Protein AF-0000000077863445 (afdb_homodimer)

Foldseek 3Di:
DDDPPPDDDPPPFQDDDQPAAAAELVPADADDQPDADQRHGLVCCVVVVPDDQVLLVVLLVLQCRRHDLVDPDRDSSSSSRSVVSQLVQFDPQAHDRHPVSSSPSNFKHYLLRGPLLDDDPRRANAISLRSDGDDLPDDADLPDDQDPNGDLLGRSSSNNSSPDHRPDGNPVPVPVCPPDPPDPPPPPVPPPPDPRPVNVVVVLVVVLQCQWCQQQAFALLAFDDPDAADADDDPDPLQVFWDKDFDDAPDFWAFWDADPVHRVAIAGDPPPGDIFGFPAFWAADDLLCQLLGQLLQVCLVSVQCGGCNQCVDPPSVVPDDPLQLLSSVSSQFRRNPDDNVRSVVQSQLSQVSLCVVFPQGDGSDLGQSVSSNCSHRWSGQLQKWKKWKFKAAFVVVVDDGGDTDIDMGRADEQDDPLVAPDAEAVLVSVQQVQPQKDFQADPPPRRGSRMIMGMEIAGDHQKYKYWFALSHFYWLPQAKHKHWHAYPVRDIDIWIWGWAWAWFDDPSHIKIWGFDDDPPDRRNQWIWIFGSPGPVRTTTTRHHAPDPSHRHDCNGPGSHITGITMIGTDGRRDPVSVVVSVVVVVVQVVCVVVVHDCCVPDDDDDDPPPNSNPPPVDQADDQPDPSSSSNSRNDDHSTDCPRHRIDIDSRDDDDPPPPDPPPPDDPPDPPVDDDDPPPPPPPPPPPPDDDDPDPDDDDDPVDDDDDDDDDDDDDDDDDDDDDDDDDDDD/DDDPPPDDDPPPFQDDDQPAAAAELVPADADDQPDADQRHGLVVCVVVVPADQVLLVVLLVLQCVRHDLVDPDRDSSSSSRSVVSQLVQFDPQAHDRHPVSSSPSNFKHYLLRGDLLDDDPRRANAISLRSDGDDLPDDADLPDDQDPNGDLLGRSSSNNSSPDHRPDGNPVPVPVCPPDPPDPPPPPVPPPPDPRPVNVVVVLVVVLQCQWCQQQAFALLAFDDPDAADADDDPDPLQVFWDKDFDDAPDFWAFWDADPVHRVAIAGDPPPGDIFGFPAFWAADDLLCQLLGQLLQVCLVSVQCGGCNQCVDPPSVVPDDPLQLLSSVSNQFRRNPDDNVRSVVQSQLSQVSLCVVQPQGDPSDLGQSVSSNCSHRWSGQLQKWKKWKFKAAFVVVVDDGGDTDIDMGRADEQDDPLPAPDAEAVLVSVQQRQPQWDFQADPPPRRGSRMIMGMEIAGDHQKYKYWFALSHFYWLPQAKHKHWHAYPVRDIDIWIWHWAWAWFDDPSHIKIWGFPDDPPDRRNQWIWIFGSPGPVRTTTTRHHAPDPSHRHDCNGPGSHITGITMIGIDGRRDPVSVVVSVVVVVVQVVCVVVVHDCCVPDDDDDDPPPNSNPPPVDQADPQPDPSSSSNSGNDDHSTDCPRHRIDIDSRDDDDPPPPDPPPPDDPPDPPVDDDDPPPPPPPDPPPDDDDDPDPDDDDPPDPPDDDDYDDDYDDDDDDDDDDDDPDPPD

Solvent-accessible surface area (backbone atoms only — not comparable to full-atom values): 83215 Å² total; per-residue (Å²): 134,82,79,76,75,77,72,84,77,82,76,80,43,77,73,65,80,77,89,61,79,59,44,47,51,87,76,48,75,77,62,60,88,79,47,65,56,91,85,32,30,43,74,40,43,61,73,65,61,80,60,51,59,68,55,38,52,51,41,46,61,55,55,32,39,56,40,38,73,83,66,94,72,83,41,54,52,59,32,33,41,51,49,48,30,52,50,64,46,26,25,76,87,55,43,61,84,40,74,67,48,58,69,39,62,73,40,56,30,24,52,17,43,37,25,56,57,60,82,56,96,75,70,52,40,20,23,48,63,37,66,57,58,63,57,60,81,42,79,55,63,91,83,65,72,82,59,89,66,40,38,79,76,55,38,59,24,36,51,48,59,32,64,50,66,38,60,89,48,56,67,70,53,79,57,82,66,64,77,64,86,60,90,80,68,74,74,70,69,76,63,72,80,74,75,53,68,63,58,48,32,46,42,42,49,53,47,52,52,58,62,28,59,59,46,71,36,72,29,87,82,36,68,70,87,78,57,80,79,24,69,37,64,25,41,46,73,74,44,52,22,21,8,30,39,30,45,37,50,25,49,34,26,33,21,30,33,68,34,90,89,42,73,89,39,57,38,66,25,69,84,80,30,47,80,29,45,52,70,50,38,36,43,39,55,56,59,54,32,33,42,66,36,44,51,39,43,51,34,39,78,62,36,52,71,29,16,32,47,36,51,62,50,84,62,42,76,74,72,52,50,75,44,28,53,36,45,44,53,58,38,60,39,35,42,42,29,39,47,70,67,56,29,40,41,54,50,47,52,47,42,47,49,41,27,74,76,32,92,77,35,47,80,65,40,70,39,58,56,63,61,56,50,46,63,46,44,61,82,32,45,42,33,30,28,31,34,38,35,32,45,36,53,32,76,88,67,73,54,85,39,80,58,72,43,80,47,76,44,44,61,44,72,61,83,64,55,84,83,44,80,62,67,37,50,40,45,58,56,52,31,61,72,43,32,41,65,49,68,37,60,27,85,84,81,61,41,73,61,34,24,39,36,37,39,31,34,64,37,77,37,52,26,46,34,37,32,42,76,27,68,41,35,58,39,51,70,48,37,71,34,64,36,50,33,25,32,73,87,68,44,84,42,76,49,39,29,35,50,44,33,34,40,30,44,52,90,89,38,40,36,34,41,31,57,68,50,54,94,48,30,41,68,78,63,35,24,28,39,35,32,28,83,30,63,71,6,33,24,38,28,74,37,74,44,66,34,86,41,40,36,63,56,55,88,39,41,62,74,34,38,28,65,38,36,37,26,36,56,61,62,60,46,53,69,66,58,40,50,45,40,26,47,44,36,44,50,50,42,54,40,46,76,71,71,45,56,56,68,78,68,47,79,56,36,78,72,78,69,78,64,63,57,62,74,66,80,69,62,35,93,78,49,89,39,76,63,48,24,63,60,49,39,84,54,77,70,80,65,78,68,53,39,48,43,68,41,83,37,69,47,38,75,65,63,86,82,44,71,71,76,67,72,80,70,82,80,64,73,81,68,84,70,76,83,71,73,80,71,68,78,71,75,70,81,73,72,79,78,74,80,66,77,77,69,76,84,84,73,81,62,83,72,78,84,82,79,86,78,80,86,82,83,84,79,89,78,83,92,68,102,92,77,98,81,86,92,72,87,136,134,83,77,77,76,76,72,82,77,78,75,80,41,77,74,65,78,76,88,62,76,60,44,48,51,85,76,47,74,76,61,62,87,80,47,67,57,92,86,32,29,41,73,40,43,61,72,65,61,80,59,51,60,67,54,37,51,50,41,48,62,54,57,33,39,56,41,38,73,84,67,93,72,85,41,54,54,58,33,34,41,52,49,49,31,53,51,63,46,26,26,76,87,55,43,62,83,40,75,66,48,58,70,39,62,73,39,56,30,24,51,18,42,38,25,54,56,61,83,54,96,74,69,50,42,21,22,47,63,36,65,57,58,62,57,62,80,42,80,56,61,91,86,66,71,81,60,87,66,39,38,78,76,56,40,59,22,36,50,50,58,33,64,50,65,39,60,89,49,56,66,68,54,79,57,83,66,64,78,65,85,58,89,78,68,74,73,69,70,75,64,71,81,74,75,52,69,62,59,48,30,47,42,43,50,52,47,54,51,58,62,27,60,58,46,71,36,74,29,86,80,38,68,71,85,77,55,82,79,24,69,38,65,25,40,46,72,75,43,52,21,20,7,29,39,32,46,37,50,26,51,34,26,32,21,31,33,67,33,89,92,42,74,89,38,57,38,66,25,70,84,80,30,48,80,28,44,52,70,49,38,36,42,39,55,56,57,54,33,33,43,65,35,44,50,40,44,50,34,39,77,60,36,52,69,29,15,32,46,35,52,61,50,85,63,41,74,74,73,52,50,72,43,28,52,37,44,43,52,59,36,61,39,36,40,42,28,38,47,72,67,55,29,39,40,55,51,48,53,48,41,48,50,42,26,73,77,33,93,76,36,47,81,65,42,71,41,58,56,63,60,55,49,45,62,46,45,59,82,31,46,42,32,31,28,32,34,39,35,32,44,35,55,33,77,85,66,72,52,86,44,80,56,74,42,79,45,75,44,42,60,44,73,59,82,63,56,85,82,44,80,62,67,37,50,39,44,58,54,50,31,60,72,43,33,40,64,48,68,38,59,29,86,85,81,61,42,73,59,35,24,38,35,37,38,30,34,63,37,75,38,51,27,46,35,37,32,41,76,26,67,43,36,58,40,50,71,48,37,73,34,64,37,50,33,24,33,73,87,66,44,83,41,76,50,40,30,35,50,44,34,33,40,30,44,51,92,90,36,40,37,32,41,32,57,69,50,52,93,47,29,41,65,79,63,35,23,27,38,36,33,29,84,30,64,73,6,32,24,39,27,73,36,74,44,66,34,87,41,40,36,63,56,55,88,39,41,63,74,34,37,28,64,37,35,37,25,35,56,62,61,62,47,53,68,67,58,40,51,42,39,28,47,43,36,45,51,51,43,53,39,46,75,70,72,44,56,55,68,78,69,47,80,57,36,77,72,76,70,80,63,65,58,63,74,66,81,69,61,37,91,77,50,89,39,76,63,50,24,62,60,49,41,83,54,78,72,80,66,80,66,56,38,48,42,67,41,83,37,69,46,39,74,63,64,85,84,39,72,69,77,67,73,79,70,82,80,64,74,81,67,83,71,77,81,71,73,81,70,67,77,73,76,71,82,77,75,81,83,73,85,73,76,75,76,64,90,75,75,62,82,74,71,76,79,82,82,82,78,81,94,85,85,89,79,83,62,89,85,73,96,75,81,84,70,81,75,71,82,130

Structure (mmCIF, N/CA/C/O backbone):
data_AF-0000000077863445-model_v1
#
loop_
_entity.id
_entity.type
_entity.pdbx_description
1 polymer 'Uncharacterized protein'
#
loop_
_atom_site.group_PDB
_atom_site.id
_atom_site.type_symbol
_atom_site.label_atom_id
_atom_site.label_alt_id
_atom_site.label_comp_id
_atom_site.label_asym_id
_atom_site.label_entity_id
_atom_site.label_seq_id
_atom_site.pdbx_PDB_ins_code
_atom_site.Cartn_x
_atom_site.Cartn_y
_atom_site.Cartn_z
_atom_site.occupancy
_atom_site.B_iso_or_equiv
_atom_site.auth_seq_id
_atom_site.auth_comp_id
_atom_site.auth_asym_id
_atom_site.auth_atom_id
_atom_site.pdbx_PDB_model_num
ATOM 1 N N . MET A 1 1 ? 41.344 15.172 -13.945 1 20.67 1 MET A N 1
ATOM 2 C CA . MET A 1 1 ? 42.625 15.375 -13.328 1 20.67 1 MET A CA 1
ATOM 3 C C . MET A 1 1 ? 42.562 16.453 -12.25 1 20.67 1 MET A C 1
ATOM 5 O O . MET A 1 1 ? 42.688 17.641 -12.555 1 20.67 1 MET A O 1
ATOM 9 N N . THR A 1 2 ? 41.625 16.375 -11.328 1 21.44 2 THR A N 1
ATOM 10 C CA . THR A 1 2 ? 41.094 17.359 -10.414 1 21.44 2 THR A CA 1
ATOM 11 C C . THR A 1 2 ? 42.156 17.828 -9.422 1 21.44 2 THR A C 1
ATOM 13 O O . THR A 1 2 ? 42.875 17.016 -8.844 1 21.44 2 THR A O 1
ATOM 16 N N . ILE A 1 3 ? 42.531 19.125 -9.539 1 24.44 3 ILE A N 1
ATOM 17 C CA . ILE A 1 3 ? 43.594 19.984 -9.039 1 24.44 3 ILE A CA 1
ATOM 18 C C . ILE A 1 3 ? 43.594 19.969 -7.512 1 24.44 3 ILE A C 1
ATOM 20 O O . ILE A 1 3 ? 42.625 20.328 -6.875 1 24.44 3 ILE A O 1
ATOM 24 N N . ASN A 1 4 ? 44.312 19 -6.91 1 25.52 4 ASN A N 1
ATOM 25 C CA . ASN A 1 4 ? 44.75 19 -5.512 1 25.52 4 ASN A CA 1
ATOM 26 C C . ASN A 1 4 ? 45.344 20.344 -5.121 1 25.52 4 ASN A C 1
ATOM 28 O O . ASN A 1 4 ? 46.469 20.672 -5.543 1 25.52 4 ASN A O 1
ATOM 32 N N . THR A 1 5 ? 44.625 21.406 -5.258 1 25.67 5 THR A N 1
ATOM 33 C CA . THR A 1 5 ? 45.219 22.688 -4.898 1 25.67 5 THR A CA 1
ATOM 34 C C . THR A 1 5 ? 45.844 22.625 -3.504 1 25.67 5 THR A C 1
ATOM 36 O O . THR A 1 5 ? 45.156 22.312 -2.529 1 25.67 5 THR A O 1
ATOM 39 N N . ILE A 1 6 ? 47.156 22.266 -3.441 1 27.72 6 ILE A N 1
ATOM 40 C CA . ILE A 1 6 ? 48.031 22.266 -2.291 1 27.72 6 ILE A CA 1
ATOM 41 C C . ILE A 1 6 ? 48.094 23.672 -1.688 1 27.72 6 ILE A C 1
ATOM 43 O O . ILE A 1 6 ? 48.531 24.625 -2.336 1 27.72 6 ILE A O 1
ATOM 47 N N . SER A 1 7 ? 47.219 24.172 -0.978 1 27.5 7 SER A N 1
ATOM 48 C CA . SER A 1 7 ? 47.344 25.484 -0.353 1 27.5 7 SER A CA 1
ATOM 49 C C . SER A 1 7 ? 48.688 25.625 0.346 1 27.5 7 SER A C 1
ATOM 51 O O . SER A 1 7 ? 49.344 24.625 0.665 1 27.5 7 SER A O 1
ATOM 53 N N . PHE A 1 8 ? 49.344 26.828 0.619 1 28.84 8 PHE A N 1
ATOM 54 C CA . PHE A 1 8 ? 50.625 27.312 1.103 1 28.84 8 PHE A CA 1
ATOM 55 C C . PHE A 1 8 ? 51.062 26.578 2.361 1 28.84 8 PHE A C 1
ATOM 57 O O . PHE A 1 8 ? 52.188 26.109 2.461 1 28.84 8 PHE A O 1
ATOM 64 N N . ASN A 1 9 ? 50.812 27.094 3.676 1 33.72 9 ASN A N 1
ATOM 65 C CA . ASN A 1 9 ? 51.5 26.75 4.91 1 33.72 9 ASN A CA 1
ATOM 66 C C . ASN A 1 9 ? 51.438 25.25 5.184 1 33.72 9 ASN A C 1
ATOM 68 O O . ASN A 1 9 ? 50.531 24.562 4.676 1 33.72 9 ASN A O 1
ATOM 72 N N . THR A 1 10 ? 52.719 24.547 5.988 1 37.38 10 THR A N 1
ATOM 73 C CA . THR A 1 10 ? 53.219 23.203 6.191 1 37.38 10 THR A CA 1
ATOM 74 C C . THR A 1 10 ? 52.094 22.266 6.652 1 37.38 10 THR A C 1
ATOM 76 O O . THR A 1 10 ? 52.312 21.078 6.863 1 37.38 10 THR A O 1
ATOM 79 N N . ILE A 1 11 ? 51.344 22.734 7.586 1 43.72 11 ILE A N 1
ATOM 80 C CA . ILE A 1 11 ? 50.562 21.672 8.219 1 43.72 11 ILE A CA 1
ATOM 81 C C . ILE A 1 11 ? 49.625 21.031 7.203 1 43.72 11 ILE A C 1
ATOM 83 O O . ILE A 1 11 ? 48.812 21.734 6.586 1 43.72 11 ILE A O 1
ATOM 87 N N . SER A 1 12 ? 50.281 20.031 6.602 1 55.75 12 SER A N 1
ATOM 88 C CA . SER A 1 12 ? 49.531 19.297 5.582 1 55.75 12 SER A CA 1
ATOM 89 C C . SER A 1 12 ? 48.281 18.641 6.176 1 55.75 12 SER A C 1
ATOM 91 O O . SER A 1 12 ? 48.406 17.844 7.102 1 55.75 12 SER A O 1
ATOM 93 N N . TYR A 1 13 ? 47.344 19.453 6.41 1 62.97 13 TYR A N 1
ATOM 94 C CA . TYR A 1 13 ? 46.125 18.766 6.766 1 62.97 13 TYR A CA 1
ATOM 95 C C . TYR A 1 13 ? 45.188 18.672 5.57 1 62.97 13 TYR A C 1
ATOM 97 O O . TYR A 1 13 ? 45.375 19.375 4.57 1 62.97 13 TYR A O 1
ATOM 105 N N . LEU A 1 14 ? 44.375 17.641 5.547 1 70.81 14 LEU A N 1
ATOM 106 C CA . LEU A 1 14 ? 43.344 17.484 4.527 1 70.81 14 LEU A CA 1
ATOM 107 C C . LEU A 1 14 ? 42.469 18.75 4.422 1 70.81 14 LEU A C 1
ATOM 109 O O . LEU A 1 14 ? 42.031 19.281 5.438 1 70.81 14 LEU A O 1
ATOM 113 N N . ASP A 1 15 ? 42.5 19.453 3.248 1 75.38 15 ASP A N 1
ATOM 114 C CA . ASP A 1 15 ? 41.688 20.656 3.072 1 75.38 15 ASP A CA 1
ATOM 115 C C . ASP A 1 15 ? 40.75 20.516 1.868 1 75.38 15 ASP A C 1
ATOM 117 O O . ASP A 1 15 ? 40.969 21.172 0.845 1 75.38 15 ASP A O 1
ATOM 121 N N . PRO A 1 16 ? 39.812 19.641 1.993 1 77.75 16 PRO A N 1
ATOM 122 C CA . PRO A 1 16 ? 38.844 19.531 0.905 1 77.75 16 PRO A CA 1
ATOM 123 C C . PRO A 1 16 ? 38 20.781 0.74 1 77.75 16 PRO A C 1
ATOM 125 O O . PRO A 1 16 ? 37.812 21.547 1.692 1 77.75 16 PRO A O 1
ATOM 128 N N . PRO A 1 17 ? 37.594 21.094 -0.538 1 75.38 17 PRO A N 1
ATOM 129 C CA . PRO A 1 17 ? 36.688 22.25 -0.704 1 75.38 17 PRO A CA 1
ATOM 130 C C . PRO A 1 17 ? 35.344 22.062 0.001 1 75.38 17 PRO A C 1
ATOM 132 O O . PRO A 1 17 ? 34.844 20.938 0.072 1 75.38 17 PRO A O 1
ATOM 135 N N . VAL A 1 18 ? 34.906 23.125 0.633 1 78.69 18 VAL A N 1
ATOM 136 C CA . VAL A 1 18 ? 33.594 23.109 1.278 1 78.69 18 VAL A CA 1
ATOM 137 C C . VAL A 1 18 ? 32.5 23.422 0.253 1 78.69 18 VAL A C 1
ATOM 139 O O . VAL A 1 18 ? 32.469 24.531 -0.289 1 78.69 18 VAL A O 1
ATOM 142 N N . ASN A 1 19 ? 31.719 22.531 -0.099 1 71.31 19 ASN A N 1
ATOM 143 C CA . ASN A 1 19 ? 30.688 22.688 -1.111 1 71.31 19 ASN A CA 1
ATOM 144 C C . ASN A 1 19 ? 29.328 22.969 -0.479 1 71.31 19 ASN A C 1
ATOM 146 O O . ASN A 1 19 ? 28.297 22.844 -1.14 1 71.31 19 ASN A O 1
ATOM 150 N N . TYR A 1 20 ? 29.297 23.312 0.769 1 80.38 20 TYR A N 1
ATOM 151 C CA . TYR A 1 20 ? 28.062 23.516 1.519 1 80.38 20 TYR A CA 1
ATOM 152 C C . TYR A 1 20 ? 28.078 24.844 2.25 1 80.38 20 TYR A C 1
ATOM 154 O O . TYR A 1 20 ? 29.141 25.438 2.445 1 80.38 20 TYR A O 1
ATOM 162 N N . PRO A 1 21 ? 26.922 25.328 2.586 1 78.12 21 PRO A N 1
ATOM 163 C CA . PRO A 1 21 ? 26.891 26.594 3.318 1 78.12 21 PRO A CA 1
ATOM 164 C C . PRO A 1 21 ? 27.656 26.531 4.641 1 78.12 21 PRO A C 1
ATOM 166 O O . PRO A 1 21 ? 27.562 25.531 5.363 1 78.12 21 PRO A O 1
ATOM 169 N N . LEU A 1 22 ? 28.297 27.641 4.906 1 85.88 22 LEU A N 1
ATOM 170 C CA . LEU A 1 22 ? 29.078 27.719 6.133 1 85.88 22 LEU A CA 1
ATOM 171 C C . LEU A 1 22 ? 28.188 28.062 7.324 1 85.88 22 LEU A C 1
ATOM 173 O O . LEU A 1 22 ? 27.203 28.797 7.188 1 85.88 22 LEU A O 1
ATOM 177 N N . ILE A 1 23 ? 28.484 27.5 8.477 1 88.44 23 ILE A N 1
ATOM 178 C CA . ILE A 1 23 ? 27.812 27.844 9.727 1 88.44 23 ILE A CA 1
ATOM 179 C C . ILE A 1 23 ? 28.5 29.062 10.352 1 88.44 23 ILE A C 1
ATOM 181 O O . ILE A 1 23 ? 29.719 29.062 10.555 1 88.44 23 ILE A O 1
ATOM 185 N N . ARG A 1 24 ? 27.812 30.125 10.609 1 87.31 24 ARG A N 1
ATOM 186 C CA . ARG A 1 24 ? 28.375 31.297 11.273 1 87.31 24 ARG A CA 1
ATOM 187 C C . ARG A 1 24 ? 28.578 31.047 12.758 1 87.31 24 ARG A C 1
ATOM 189 O O . ARG A 1 24 ? 27.688 30.547 13.445 1 87.31 24 ARG A O 1
ATOM 196 N N . LEU A 1 25 ? 29.641 31.359 13.227 1 90.94 25 LEU A N 1
ATOM 197 C CA . LEU A 1 25 ? 29.969 31.125 14.633 1 90.94 25 LEU A CA 1
ATOM 198 C C . LEU A 1 25 ? 29.047 31.922 15.547 1 90.94 25 LEU A C 1
ATOM 200 O O . LEU A 1 25 ? 28.719 31.484 16.656 1 90.94 25 LEU A O 1
ATOM 204 N N . SER A 1 26 ? 28.594 33.062 15.062 1 85.69 26 SER A N 1
ATOM 205 C CA . SER A 1 26 ? 27.703 33.938 15.844 1 85.69 26 SER A CA 1
ATOM 206 C C . SER A 1 26 ? 26.344 33.281 16.078 1 85.69 26 SER A C 1
ATOM 208 O O . SER A 1 26 ? 25.641 33.625 17.016 1 85.69 26 SER A O 1
ATOM 210 N N . GLU A 1 27 ? 26.141 32.219 15.273 1 83.38 27 GLU A N 1
ATOM 211 C CA . GLU A 1 27 ? 24.859 31.547 15.359 1 83.38 27 GLU A CA 1
ATOM 212 C C . GLU A 1 27 ? 24.875 30.469 16.438 1 83.38 27 GLU A C 1
ATOM 214 O O . GLU A 1 27 ? 23.828 29.938 16.812 1 83.38 27 GLU A O 1
ATOM 219 N N . LEU A 1 28 ? 25.969 30.203 16.922 1 88.69 28 LEU A N 1
ATOM 220 C CA . LEU A 1 28 ? 26.109 29.188 17.953 1 88.69 28 LEU A CA 1
ATOM 221 C C . LEU A 1 28 ? 26.062 29.812 19.344 1 88.69 28 LEU A C 1
ATOM 223 O O . LEU A 1 28 ? 26.422 30.969 19.516 1 88.69 28 LEU A O 1
ATOM 227 N N . PRO A 1 29 ? 25.609 29.078 20.328 1 85.75 29 PRO A N 1
ATOM 228 C CA . PRO A 1 29 ? 25.562 29.594 21.703 1 85.75 29 PRO A CA 1
ATOM 229 C C . PRO A 1 29 ? 26.938 30.031 22.219 1 85.75 29 PRO A C 1
ATOM 231 O O . PRO A 1 29 ? 27.953 29.391 21.906 1 85.75 29 PRO A O 1
ATOM 234 N N . ASP A 1 30 ? 26.859 31.109 23.016 1 86.94 30 ASP A N 1
ATOM 235 C CA . ASP A 1 30 ? 28.094 31.609 23.625 1 86.94 30 ASP A CA 1
ATOM 236 C C . ASP A 1 30 ? 28.422 30.844 24.906 1 86.94 30 ASP A C 1
ATOM 238 O O . ASP A 1 30 ? 27.516 30.5 25.688 1 86.94 30 ASP A O 1
ATOM 242 N N . PRO A 1 31 ? 29.609 30.625 25.047 1 87.12 31 PRO A N 1
ATOM 243 C CA . PRO A 1 31 ? 30 30.047 26.328 1 87.12 31 PRO A CA 1
ATOM 244 C C . PRO A 1 31 ? 29.844 31.016 27.484 1 87.12 31 PRO A C 1
ATOM 246 O O . PRO A 1 31 ? 29.953 32.25 27.297 1 87.12 31 PRO A O 1
ATOM 249 N N . PRO A 1 32 ? 29.5 30.531 28.672 1 82.75 32 PRO A N 1
ATOM 250 C CA . PRO A 1 32 ? 29.516 31.406 29.859 1 82.75 32 PRO A CA 1
ATOM 251 C C . PRO A 1 32 ? 30.875 32.062 30.094 1 82.75 32 PRO A C 1
ATOM 253 O O . PRO A 1 32 ? 31.906 31.5 29.719 1 82.75 32 PRO A O 1
ATOM 256 N N . ASP A 1 33 ? 30.891 33.219 30.625 1 78.94 33 ASP A N 1
ATOM 257 C CA . ASP A 1 33 ? 32.094 34 30.797 1 78.94 33 ASP A CA 1
ATOM 258 C C . ASP A 1 33 ? 33.125 33.281 31.641 1 78.94 33 ASP A C 1
ATOM 260 O O . ASP A 1 33 ? 34.344 33.438 31.453 1 78.94 33 ASP A O 1
ATOM 264 N N . ASP A 1 34 ? 32.625 32.375 32.469 1 81.06 34 ASP A N 1
ATOM 265 C CA . ASP A 1 34 ? 33.531 31.703 33.375 1 81.06 34 ASP A CA 1
ATOM 266 C C . ASP A 1 34 ? 33.844 30.297 32.875 1 81.06 34 ASP A C 1
ATOM 268 O O . ASP A 1 34 ? 34.438 29.484 33.625 1 81.06 34 ASP A O 1
ATOM 272 N N . TRP A 1 35 ? 33.562 30.094 31.641 1 87.88 35 TRP A N 1
ATOM 273 C CA . TRP A 1 35 ? 33.844 28.766 31.125 1 87.88 35 TRP A CA 1
ATOM 274 C C . TRP A 1 35 ? 35.344 28.531 30.938 1 87.88 35 TRP A C 1
ATOM 276 O O . TRP A 1 35 ? 36 29.312 30.25 1 87.88 35 TRP A O 1
ATOM 286 N N . VAL A 1 36 ? 35.844 27.469 31.672 1 85.19 36 VAL A N 1
ATOM 287 C CA . VAL A 1 36 ? 37.281 27.156 31.656 1 85.19 36 VAL A CA 1
ATOM 288 C C . VAL A 1 36 ? 37.531 25.984 30.719 1 85.19 36 VAL A C 1
ATOM 290 O O . VAL A 1 36 ? 36.875 24.938 30.844 1 85.19 36 VAL A O 1
ATOM 293 N N . PHE A 1 37 ? 38.25 26.203 29.688 1 88.19 37 PHE A N 1
ATOM 294 C CA . PHE A 1 37 ? 38.688 25.188 28.734 1 88.19 37 PHE A CA 1
ATOM 295 C C . PHE A 1 37 ? 40.219 25.125 28.688 1 88.19 37 PHE A C 1
ATOM 297 O O . PHE A 1 37 ? 40.875 26.156 28.609 1 88.19 37 PHE A O 1
ATOM 304 N N . LEU A 1 38 ? 40.719 23.922 28.859 1 87.88 38 LEU A N 1
ATOM 305 C CA . LEU A 1 38 ? 42.156 23.672 28.938 1 87.88 38 LEU A CA 1
ATOM 306 C C . LEU A 1 38 ? 42.812 24.531 30 1 87.88 38 LEU A C 1
ATOM 308 O O . LEU A 1 38 ? 43.906 25.047 29.812 1 87.88 38 LEU A O 1
ATOM 312 N N . GLY A 1 39 ? 41.938 24.828 31.125 1 83.56 39 GLY A N 1
ATOM 313 C CA . GLY A 1 39 ? 42.469 25.453 32.312 1 83.56 39 GLY A CA 1
ATOM 314 C C . GLY A 1 39 ? 42.344 26.953 32.312 1 83.56 39 GLY A C 1
ATOM 315 O O . GLY A 1 39 ? 42.719 27.625 33.281 1 83.56 39 GLY A O 1
ATOM 316 N N . VAL A 1 40 ? 41.938 27.547 31.219 1 87.69 40 VAL A N 1
ATOM 317 C CA . VAL A 1 40 ? 41.875 29 31.188 1 87.69 40 VAL A CA 1
ATOM 318 C C . VAL A 1 40 ? 40.594 29.453 30.5 1 87.69 40 VAL A C 1
ATOM 320 O O . VAL A 1 40 ? 40 28.703 29.734 1 87.69 40 VAL A O 1
ATOM 323 N N . THR A 1 41 ? 40.188 30.594 30.797 1 85.88 41 THR A N 1
ATOM 324 C CA . THR A 1 41 ? 39.125 31.234 30.047 1 85.88 41 THR A CA 1
ATOM 325 C C . THR A 1 41 ? 39.656 31.844 28.75 1 85.88 41 THR A C 1
ATOM 327 O O . THR A 1 41 ? 40.875 31.938 28.562 1 85.88 41 THR A O 1
ATOM 330 N N . TYR A 1 42 ? 38.75 32.25 27.844 1 85.62 42 TYR A N 1
ATOM 331 C CA . TYR A 1 42 ? 39.25 32.781 26.578 1 85.62 42 TYR A CA 1
ATOM 332 C C . TYR A 1 42 ? 40.062 34.031 26.797 1 85.62 42 TYR A C 1
ATOM 334 O O . TYR A 1 42 ? 41.031 34.281 26.078 1 85.62 42 TYR A O 1
ATOM 342 N N . TYR A 1 43 ? 39.688 34.812 27.828 1 81.12 43 TYR A N 1
ATOM 343 C CA . TYR A 1 43 ? 40.438 36.031 28.156 1 81.12 43 TYR A CA 1
ATOM 344 C C . TYR A 1 43 ? 41.781 35.656 28.781 1 81.12 43 TYR A C 1
ATOM 346 O O . TYR A 1 43 ? 42.781 36.344 28.578 1 81.12 43 TYR A O 1
ATOM 354 N N . GLY A 1 44 ? 41.719 34.562 29.438 1 79.56 44 GLY A N 1
ATOM 355 C CA . GLY A 1 44 ? 42.938 34.094 30.109 1 79.56 44 GLY A CA 1
ATOM 356 C C . GLY A 1 44 ? 43.969 33.594 29.141 1 79.56 44 GLY A C 1
ATOM 357 O O . GLY A 1 44 ? 45.156 33.562 29.469 1 79.56 44 GLY A O 1
ATOM 358 N N . VAL A 1 45 ? 43.531 33.281 27.891 1 80.31 45 VAL A N 1
ATOM 359 C CA . VAL A 1 45 ? 44.469 32.781 26.891 1 80.31 45 VAL A CA 1
ATOM 360 C C . VAL A 1 45 ? 45.469 33.844 26.531 1 80.31 45 VAL A C 1
ATOM 362 O O . VAL A 1 45 ? 46.656 33.594 26.391 1 80.31 45 VAL A O 1
ATOM 365 N N . TYR A 1 46 ? 45 35.125 26.453 1 75.5 46 TYR A N 1
ATOM 366 C CA . TYR A 1 46 ? 45.875 36.25 26.141 1 75.5 46 TYR A CA 1
ATOM 367 C C . TYR A 1 46 ? 46.875 36.469 27.266 1 75.5 46 TYR A C 1
ATOM 369 O O . TYR A 1 46 ? 48.062 36.719 27 1 75.5 46 TYR A O 1
ATOM 377 N N . LYS A 1 47 ? 46.406 36.188 28.5 1 74.81 47 LYS A N 1
ATOM 378 C CA . LYS A 1 47 ? 47.25 36.5 29.656 1 74.81 47 LYS A CA 1
ATOM 379 C C . LYS A 1 47 ? 48.219 35.375 29.922 1 74.81 47 LYS A C 1
ATOM 381 O O . LYS A 1 47 ? 49.375 35.594 30.312 1 74.81 47 LYS A O 1
ATOM 386 N N . SER A 1 48 ? 47.875 34.125 29.672 1 75.31 48 SER A N 1
ATOM 387 C CA . SER A 1 48 ? 48.688 32.969 30.016 1 75.31 48 SER A CA 1
ATOM 388 C C . SER A 1 48 ? 49.781 32.719 28.984 1 75.31 48 SER A C 1
ATOM 390 O O . SER A 1 48 ? 50.75 32 29.25 1 75.31 48 SER A O 1
ATOM 392 N N . ARG A 1 49 ? 49.844 33.406 27.875 1 71.19 49 ARG A N 1
ATOM 393 C CA . ARG A 1 49 ? 50.812 33.281 26.797 1 71.19 49 ARG A CA 1
ATOM 394 C C . ARG A 1 49 ? 51.031 31.828 26.406 1 71.19 49 ARG A C 1
ATOM 396 O O . ARG A 1 49 ? 52.125 31.453 25.969 1 71.19 49 ARG A O 1
ATOM 403 N N . LYS A 1 50 ? 50.062 30.938 26.641 1 76.62 50 LYS A N 1
ATOM 404 C CA . LYS A 1 50 ? 50.188 29.516 26.297 1 76.62 50 LYS A CA 1
ATOM 405 C C . LYS A 1 50 ? 50.094 29.297 24.797 1 76.62 50 LYS A C 1
ATOM 407 O O . LYS A 1 50 ? 50.656 28.328 24.266 1 76.62 50 LYS A O 1
ATOM 412 N N . LEU A 1 51 ? 49.438 30.203 24.094 1 82.75 51 LEU A N 1
ATOM 413 C CA . LEU A 1 51 ? 49.344 30.125 22.641 1 82.75 51 LEU A CA 1
ATOM 414 C C . LEU A 1 51 ? 49.906 31.375 21.984 1 82.75 51 LEU A C 1
ATOM 416 O O . LEU A 1 51 ? 49.625 32.5 22.422 1 82.75 51 LEU A O 1
ATOM 420 N N . ARG A 1 52 ? 50.875 31.125 21.094 1 81.38 52 ARG A N 1
ATOM 421 C CA . ARG A 1 52 ? 51.406 32.219 20.312 1 81.38 52 ARG A CA 1
ATOM 422 C C . ARG A 1 52 ? 50.438 32.656 19.219 1 81.38 52 ARG A C 1
ATOM 424 O O . ARG A 1 52 ? 49.562 31.922 18.844 1 81.38 52 ARG A O 1
ATOM 431 N N . ARG A 1 53 ? 50.625 33.906 18.828 1 82 53 ARG A N 1
ATOM 432 C CA . ARG A 1 53 ? 49.75 34.5 17.797 1 82 53 ARG A CA 1
ATOM 433 C C . ARG A 1 53 ? 49.688 33.594 16.578 1 82 53 ARG A C 1
ATOM 435 O O . ARG A 1 53 ? 48.594 33.312 16.047 1 82 53 ARG A O 1
ATOM 442 N N . ARG A 1 54 ? 50.844 33.094 16.125 1 82.69 54 ARG A N 1
ATOM 443 C CA . ARG A 1 54 ? 50.875 32.219 14.953 1 82.69 54 ARG A CA 1
ATOM 444 C C . ARG A 1 54 ? 50.094 30.953 15.18 1 82.69 54 ARG A C 1
ATOM 446 O O . ARG A 1 54 ? 49.375 30.469 14.289 1 82.69 54 ARG A O 1
ATOM 453 N N . GLN A 1 55 ? 50.188 30.406 16.359 1 83.31 55 GLN A N 1
ATOM 454 C CA . GLN A 1 55 ? 49.469 29.172 16.703 1 83.31 55 GLN A CA 1
ATOM 455 C C . GLN A 1 55 ? 47.969 29.406 16.719 1 83.31 55 GLN A C 1
ATOM 457 O O . GLN A 1 55 ? 47.219 28.547 16.281 1 83.31 55 GLN A O 1
ATOM 462 N N . VAL A 1 56 ? 47.594 30.594 17.219 1 87.56 56 VAL A N 1
ATOM 463 C CA . VAL A 1 56 ? 46.188 30.922 17.234 1 87.56 56 VAL A CA 1
ATOM 464 C C . VAL A 1 56 ? 45.656 31.078 15.812 1 87.56 56 VAL A C 1
ATOM 466 O O . VAL A 1 56 ? 44.594 30.578 15.469 1 87.56 56 VAL A O 1
ATOM 469 N N . GLU A 1 57 ? 46.438 31.797 15.031 1 85.06 57 GLU A N 1
ATOM 470 C CA . GLU A 1 57 ? 46.062 31.984 13.633 1 85.06 57 GLU A CA 1
ATOM 471 C C . GLU A 1 57 ? 45.906 30.656 12.906 1 85.06 57 GLU A C 1
ATOM 473 O O . GLU A 1 57 ? 44.938 30.422 12.195 1 85.06 57 GLU A O 1
ATOM 478 N N . GLU A 1 58 ? 46.875 29.781 13.086 1 85.38 58 GLU A N 1
ATOM 479 C CA . GLU A 1 58 ? 46.844 28.469 12.461 1 85.38 58 GLU A CA 1
ATOM 480 C C . GLU A 1 58 ? 45.656 27.641 12.969 1 85.38 58 GLU A C 1
ATOM 482 O O . GLU A 1 58 ? 45.031 26.938 12.188 1 85.38 58 GLU A O 1
ATOM 487 N N . SER A 1 59 ? 45.438 27.672 14.234 1 89.06 59 SER A N 1
ATOM 488 C CA . SER A 1 59 ? 44.344 26.906 14.82 1 89.06 59 SER A CA 1
ATOM 489 C C . SER A 1 59 ? 42.969 27.406 14.312 1 89.06 59 SER A C 1
ATOM 491 O O . SER A 1 59 ? 42.094 26.625 14.023 1 89.06 59 SER A O 1
ATOM 493 N N . VAL A 1 60 ? 42.844 28.719 14.227 1 90.31 60 VAL A N 1
ATOM 494 C CA . VAL A 1 60 ? 41.594 29.281 13.727 1 90.31 60 VAL A CA 1
ATOM 495 C C . VAL A 1 60 ? 41.406 28.859 12.273 1 90.31 60 VAL A C 1
ATOM 497 O O . VAL A 1 60 ? 40.312 28.453 11.883 1 90.31 60 VAL A O 1
ATOM 500 N N . GLU A 1 61 ? 42.438 28.938 11.477 1 86.44 61 GLU A N 1
ATOM 501 C CA . GLU A 1 61 ? 42.344 28.531 10.078 1 86.44 61 GLU A CA 1
ATOM 502 C C . GLU A 1 61 ? 41.969 27.062 9.961 1 86.44 61 GLU A C 1
ATOM 504 O O . GLU A 1 61 ? 41.125 26.688 9.141 1 86.44 61 GLU A O 1
ATOM 509 N N . PHE A 1 62 ? 42.562 26.219 10.734 1 90.38 62 PHE A N 1
ATOM 510 C CA . PHE A 1 62 ? 42.312 24.781 10.703 1 90.38 62 PHE A CA 1
ATOM 511 C C . PHE A 1 62 ? 40.906 24.469 11.156 1 90.38 62 PHE A C 1
ATOM 513 O O . PHE A 1 62 ? 40.188 23.734 10.477 1 90.38 62 PHE A O 1
ATOM 520 N N . HIS A 1 63 ? 40.531 25 12.258 1 91.5 63 HIS A N 1
ATOM 521 C CA . HIS A 1 63 ? 39.25 24.625 12.875 1 91.5 63 HIS A CA 1
ATOM 522 C C . HIS A 1 63 ? 38.094 25.359 12.219 1 91.5 63 HIS A C 1
ATOM 524 O O . HIS A 1 63 ? 36.906 25.031 12.461 1 91.5 63 HIS A O 1
ATOM 530 N N . SER A 1 64 ? 38.344 26.312 11.32 1 89.38 64 SER A N 1
ATOM 531 C CA . SER A 1 64 ? 37.281 27.109 10.703 1 89.38 64 SER A CA 1
ATOM 532 C C . SER A 1 64 ? 36.656 26.375 9.531 1 89.38 64 SER A C 1
ATOM 534 O O . SER A 1 64 ? 35.719 26.875 8.898 1 89.38 64 SER A O 1
ATOM 536 N N . TRP A 1 65 ? 37.188 25.188 9.195 1 90.94 65 TRP A N 1
ATOM 537 C CA . TRP A 1 65 ? 36.625 24.469 8.055 1 90.94 65 TRP A CA 1
ATOM 538 C C . TRP A 1 65 ? 35.125 24.25 8.234 1 90.94 65 TRP A C 1
ATOM 540 O O . TRP A 1 65 ? 34.688 23.688 9.242 1 90.94 65 TRP A O 1
ATOM 550 N N . GLY A 1 66 ? 34.312 24.734 7.344 1 89.75 66 GLY A N 1
ATOM 551 C CA . GLY A 1 66 ? 32.844 24.609 7.402 1 89.75 66 GLY A CA 1
ATOM 552 C C . GLY A 1 66 ? 32.188 25.688 8.234 1 89.75 66 GLY A C 1
ATOM 553 O O . GLY A 1 66 ? 30.984 25.688 8.414 1 89.75 66 GLY A O 1
ATOM 554 N N . PHE A 1 67 ? 33 26.625 8.781 1 92 67 PHE A N 1
ATOM 555 C CA . PHE A 1 67 ? 32.469 27.688 9.625 1 92 67 PHE A CA 1
ATOM 556 C C . PHE A 1 67 ? 32.906 29.062 9.094 1 92 67 PHE A C 1
ATOM 558 O O . PHE A 1 67 ? 34 29.188 8.523 1 92 67 PHE A O 1
ATOM 565 N N . ASP A 1 68 ? 31.984 30.031 9.227 1 86.56 68 ASP A N 1
ATOM 566 C CA . ASP A 1 68 ? 32.344 31.438 9.125 1 86.56 68 ASP A CA 1
ATOM 567 C C . ASP A 1 68 ? 32.656 32.031 10.5 1 86.56 68 ASP A C 1
ATOM 569 O O . ASP A 1 68 ? 31.734 32.312 11.273 1 86.56 68 ASP A O 1
ATOM 573 N N . MET A 1 69 ? 33.875 32.219 10.828 1 88.88 69 MET A N 1
ATOM 574 C CA . MET A 1 69 ? 34.312 32.688 12.156 1 88.88 69 MET A CA 1
ATOM 575 C C . MET A 1 69 ? 34 34.156 12.344 1 88.88 69 MET A C 1
ATOM 577 O O . MET A 1 69 ? 34.031 34.656 13.469 1 88.88 69 MET A O 1
ATOM 581 N N . GLU A 1 70 ? 33.688 34.812 11.32 1 82.06 70 GLU A N 1
ATOM 582 C CA . GLU A 1 70 ? 33.312 36.219 11.305 1 82.06 70 GLU A CA 1
ATOM 583 C C . GLU A 1 70 ? 34.344 37.094 11.984 1 82.06 70 GLU A C 1
ATOM 585 O O . GLU A 1 70 ? 34.031 38 12.766 1 82.06 70 GLU A O 1
ATOM 590 N N . ILE A 1 71 ? 35.594 36.719 11.75 1 80.81 71 ILE A N 1
ATOM 591 C CA . ILE A 1 71 ? 36.75 37.5 12.281 1 80.81 71 ILE A CA 1
ATOM 592 C C . ILE A 1 71 ? 37.469 38.188 11.133 1 80.81 71 ILE A C 1
ATOM 594 O O . ILE A 1 71 ? 37.906 37.562 10.172 1 80.81 71 ILE A O 1
ATOM 598 N N . ASP A 1 72 ? 37.406 39.562 11.062 1 76.31 72 ASP A N 1
ATOM 599 C CA . ASP A 1 72 ? 38.062 40.344 10.016 1 76.31 72 ASP A CA 1
ATOM 600 C C . ASP A 1 72 ? 39.562 40.25 10.141 1 76.31 72 ASP A C 1
ATOM 602 O O . ASP A 1 72 ? 40.281 40 9.156 1 76.31 72 ASP A O 1
ATOM 606 N N . SER A 1 73 ? 40.188 40.531 11.398 1 78.5 73 SER A N 1
ATOM 607 C CA . SER A 1 73 ? 41.594 40.469 11.711 1 78.5 73 SER A CA 1
ATOM 608 C C . SER A 1 73 ? 41.844 39.594 12.945 1 78.5 73 SER A C 1
ATOM 610 O O . SER A 1 73 ? 41.281 39.875 14.008 1 78.5 73 SER A O 1
ATOM 612 N N . ILE A 1 74 ? 42.656 38.469 12.75 1 80.56 74 ILE A N 1
ATOM 613 C CA . ILE A 1 74 ? 42.812 37.5 13.82 1 80.56 74 ILE A CA 1
ATOM 614 C C . ILE A 1 74 ? 43.812 38.062 14.844 1 80.56 74 ILE A C 1
ATOM 616 O O . ILE A 1 74 ? 45 38.25 14.531 1 80.56 74 ILE A O 1
ATOM 620 N N . THR A 1 75 ? 43.344 38.562 15.992 1 82.19 75 THR A N 1
ATOM 621 C CA . THR A 1 75 ? 44.156 38.812 17.188 1 82.19 75 THR A CA 1
ATOM 622 C C . THR A 1 75 ? 44.094 37.625 18.125 1 82.19 75 THR A C 1
ATOM 624 O O . THR A 1 75 ? 43.281 36.719 17.953 1 82.19 75 THR A O 1
ATOM 627 N N . ILE A 1 76 ? 45 37.562 19.047 1 82.38 76 ILE A N 1
ATOM 628 C CA . ILE A 1 76 ? 45.031 36.438 19.984 1 82.38 76 ILE A CA 1
ATOM 629 C C . ILE A 1 76 ? 43.719 36.344 20.75 1 82.38 76 ILE A C 1
ATOM 631 O O . ILE A 1 76 ? 43.156 35.25 20.906 1 82.38 76 ILE A O 1
ATOM 635 N N . THR A 1 77 ? 43.188 37.594 21.141 1 83.5 77 THR A N 1
ATOM 636 C CA . THR A 1 77 ? 41.969 37.594 21.922 1 83.5 77 THR A CA 1
ATOM 637 C C . THR A 1 77 ? 40.781 37.188 21.078 1 83.5 77 THR A C 1
ATOM 639 O O . THR A 1 77 ? 39.938 36.375 21.5 1 83.5 77 THR A O 1
ATOM 642 N N . LYS A 1 78 ? 40.688 37.719 19.859 1 87 78 LYS A N 1
ATOM 643 C CA . LYS A 1 78 ? 39.562 37.406 18.984 1 87 78 LYS A CA 1
ATOM 644 C C . LYS A 1 78 ? 39.594 35.969 18.531 1 87 78 LYS A C 1
ATOM 646 O O . LYS A 1 78 ? 38.562 35.281 18.484 1 87 78 LYS A O 1
ATOM 651 N N . GLY A 1 79 ? 40.844 35.562 18.234 1 90.81 79 GLY A N 1
ATOM 652 C CA . GLY A 1 79 ? 41.031 34.156 17.828 1 90.81 79 GLY A CA 1
ATOM 653 C C . GLY A 1 79 ? 40.719 33.188 18.938 1 90.81 79 GLY A C 1
ATOM 654 O O . GLY A 1 79 ? 40.031 32.188 18.719 1 90.81 79 GLY A O 1
ATOM 655 N N . ALA A 1 80 ? 41.219 33.469 20.094 1 87.94 80 ALA A N 1
ATOM 656 C CA . ALA A 1 80 ? 40.938 32.594 21.234 1 87.94 80 ALA A CA 1
ATOM 657 C C . ALA A 1 80 ? 39.469 32.562 21.578 1 87.94 80 ALA A C 1
ATOM 659 O O . ALA A 1 80 ? 38.906 31.516 21.891 1 87.94 80 ALA A O 1
ATOM 660 N N . SER A 1 81 ? 38.875 33.75 21.531 1 88.12 81 SER A N 1
ATOM 661 C CA . SER A 1 81 ? 37.438 33.812 21.797 1 88.12 81 SER A CA 1
ATOM 662 C C . SER A 1 81 ? 36.656 32.969 20.828 1 88.12 81 SER A C 1
ATOM 664 O O . SER A 1 81 ? 35.75 32.219 21.234 1 88.12 81 SER A O 1
ATOM 666 N N . ALA A 1 82 ? 37 33.031 19.547 1 91.38 82 ALA A N 1
ATOM 667 C CA . ALA A 1 82 ? 36.312 32.25 18.516 1 91.38 82 ALA A CA 1
ATOM 668 C C . ALA A 1 82 ? 36.531 30.75 18.734 1 91.38 82 ALA A C 1
ATOM 670 O O . ALA A 1 82 ? 35.594 29.953 18.641 1 91.38 82 ALA A O 1
ATOM 671 N N . LEU A 1 83 ? 37.75 30.328 19.062 1 92.5 83 LEU A N 1
ATOM 672 C CA . LEU A 1 83 ? 38.094 28.938 19.266 1 92.5 83 LEU A CA 1
ATOM 673 C C . LEU A 1 83 ? 37.375 28.375 20.5 1 92.5 83 LEU A C 1
ATOM 675 O O . LEU A 1 83 ? 36.844 27.266 20.469 1 92.5 83 LEU A O 1
ATOM 679 N N . TRP A 1 84 ? 37.438 29.109 21.562 1 91.25 84 TRP A N 1
ATOM 680 C CA . TRP A 1 84 ? 36.75 28.688 22.797 1 91.25 84 TRP A CA 1
ATOM 681 C C . TRP A 1 84 ? 35.25 28.516 22.562 1 91.25 84 TRP A C 1
ATOM 683 O O . TRP A 1 84 ? 34.656 27.578 23.078 1 91.25 84 TRP A O 1
ATOM 693 N N . LYS A 1 85 ? 34.719 29.469 21.781 1 90.69 85 LYS A N 1
ATOM 694 C CA . LYS A 1 85 ? 33.312 29.344 21.453 1 90.69 85 LYS A CA 1
ATOM 695 C C . LYS A 1 85 ? 33.031 28.078 20.625 1 90.69 85 LYS A C 1
ATOM 697 O O . LYS A 1 85 ? 32.094 27.359 20.891 1 90.69 85 LYS A O 1
ATOM 702 N N . LEU A 1 86 ? 33.812 27.844 19.656 1 93.06 86 LEU A N 1
ATOM 703 C CA . LEU A 1 86 ? 33.688 26.656 18.828 1 93.06 86 LEU A CA 1
ATOM 704 C C . LEU A 1 86 ? 33.812 25.375 19.656 1 93.06 86 LEU A C 1
ATOM 706 O O . LEU A 1 86 ? 32.969 24.469 19.547 1 93.06 86 LEU A O 1
ATOM 710 N N . PHE A 1 87 ? 34.781 25.344 20.547 1 93.19 87 PHE A N 1
ATOM 711 C CA . PHE A 1 87 ? 35.031 24.141 21.359 1 93.19 87 PHE A CA 1
ATOM 712 C C . PHE A 1 87 ? 33.938 23.969 22.406 1 93.19 87 PHE A C 1
ATOM 714 O O . PHE A 1 87 ? 33.625 22.844 22.781 1 93.19 87 PHE A O 1
ATOM 721 N N . TYR A 1 88 ? 33.406 25.062 22.875 1 91.69 88 TYR A N 1
ATOM 722 C CA . TYR A 1 88 ? 32.281 24.984 23.781 1 91.69 88 TYR A CA 1
ATOM 723 C C . TYR A 1 88 ? 31.094 24.266 23.141 1 91.69 88 TYR A C 1
ATOM 725 O O . TYR A 1 88 ? 30.359 23.531 23.812 1 91.69 88 TYR A O 1
ATOM 733 N N . ASN A 1 89 ? 30.969 24.438 21.859 1 92 89 ASN A N 1
ATOM 734 C CA . ASN A 1 89 ? 29.812 23.891 21.156 1 92 89 ASN A CA 1
ATOM 735 C C . ASN A 1 89 ? 30.125 22.516 20.562 1 92 89 ASN A C 1
ATOM 737 O O . ASN A 1 89 ? 29.234 21.859 20 1 92 89 ASN A O 1
ATOM 741 N N . GLN A 1 90 ? 31.266 22.047 20.625 1 92.19 90 GLN A N 1
ATOM 742 C CA . GLN A 1 90 ? 31.672 20.719 20.172 1 92.19 90 GLN A CA 1
ATOM 743 C C . GLN A 1 90 ? 31.281 19.641 21.188 1 92.19 90 GLN A C 1
ATOM 745 O O . GLN A 1 90 ? 31.203 19.906 22.375 1 92.19 90 GLN A O 1
ATOM 750 N N . ALA A 1 91 ? 31 18.469 20.594 1 90.81 91 ALA A N 1
ATOM 751 C CA . ALA A 1 91 ? 30.766 17.344 21.484 1 90.81 91 ALA A CA 1
ATOM 752 C C . ALA A 1 91 ? 31.984 17.062 22.359 1 90.81 91 ALA A C 1
ATOM 754 O O . ALA A 1 91 ? 33.125 17.203 21.906 1 90.81 91 ALA A O 1
ATOM 755 N N . GLU A 1 92 ? 31.781 16.641 23.562 1 85.94 92 GLU A N 1
ATOM 756 C CA . GLU A 1 92 ? 32.844 16.469 24.547 1 85.94 92 GLU A CA 1
ATOM 757 C C . GLU A 1 92 ? 33.906 15.484 24.062 1 85.94 92 GLU A C 1
ATOM 759 O O . GLU A 1 92 ? 35.094 15.688 24.281 1 85.94 92 GLU A O 1
ATOM 764 N N . GLN A 1 93 ? 33.469 14.578 23.344 1 86.31 93 GLN A N 1
ATOM 765 C CA . GLN A 1 93 ? 34.406 13.531 22.906 1 86.31 93 GLN A CA 1
ATOM 766 C C . GLN A 1 93 ? 35.344 14.047 21.812 1 86.31 93 GLN A C 1
ATOM 768 O O . GLN A 1 93 ? 36.375 13.445 21.562 1 86.31 93 GLN A O 1
ATOM 773 N N . HIS A 1 94 ? 34.938 15.102 21.141 1 90.75 94 HIS A N 1
ATOM 774 C CA . HIS A 1 94 ? 35.719 15.609 20.031 1 90.75 94 HIS A CA 1
ATOM 775 C C . HIS A 1 94 ? 36.625 16.75 20.484 1 90.75 94 HIS A C 1
ATOM 777 O O . HIS A 1 94 ? 37.531 17.172 19.75 1 90.75 94 HIS A O 1
ATOM 783 N N . ARG A 1 95 ? 36.469 17.234 21.703 1 90 95 ARG A N 1
ATOM 784 C CA . ARG A 1 95 ? 37.219 18.391 22.219 1 90 95 ARG A CA 1
ATOM 785 C C . ARG A 1 95 ? 38.656 18.031 22.5 1 90 95 ARG A C 1
ATOM 787 O O . ARG A 1 95 ? 38.938 16.953 23.047 1 90 95 ARG A O 1
ATOM 794 N N . PRO A 1 96 ? 39.5 18.922 22.094 1 88.19 96 PRO A N 1
ATOM 795 C CA . PRO A 1 96 ? 40.875 18.688 22.516 1 88.19 96 PRO A CA 1
ATOM 796 C C . PRO A 1 96 ? 41.031 18.688 24.031 1 88.19 96 PRO A C 1
ATOM 798 O O . PRO A 1 96 ? 40.406 19.484 24.719 1 88.19 96 PRO A O 1
ATOM 801 N N . THR A 1 97 ? 41.781 17.766 24.531 1 87.12 97 THR A N 1
ATOM 802 C CA . THR A 1 97 ? 41.938 17.625 25.969 1 87.12 97 THR A CA 1
ATOM 803 C C . THR A 1 97 ? 43.219 18.297 26.453 1 87.12 97 THR A C 1
ATOM 805 O O . THR A 1 97 ? 43.5 18.359 27.641 1 87.12 97 THR A O 1
ATOM 808 N N . SER A 1 98 ? 44.094 18.719 25.516 1 84.44 98 SER A N 1
ATOM 809 C CA . SER A 1 98 ? 45.375 19.375 25.812 1 84.44 98 SER A CA 1
ATOM 810 C C . SER A 1 98 ? 45.719 20.391 24.734 1 84.44 98 SER A C 1
ATOM 812 O O . SER A 1 98 ? 45.156 20.391 23.656 1 84.44 98 SER A O 1
ATOM 814 N N . TYR A 1 99 ? 46.625 21.297 25.062 1 87 99 TYR A N 1
ATOM 815 C CA . TYR A 1 99 ? 47.094 22.266 24.078 1 87 99 TYR A CA 1
ATOM 816 C C . TYR A 1 99 ? 47.812 21.578 22.922 1 87 99 TYR A C 1
ATOM 818 O O . TYR A 1 99 ? 47.75 22.031 21.781 1 87 99 TYR A O 1
ATOM 826 N N . GLU A 1 100 ? 48.344 20.359 23.266 1 83.5 100 GLU A N 1
ATOM 827 C CA . GLU A 1 100 ? 48.969 19.578 22.203 1 83.5 100 GLU A CA 1
ATOM 828 C C . GLU A 1 100 ? 47.938 19.062 21.219 1 83.5 100 GLU A C 1
ATOM 830 O O . GLU A 1 100 ? 48.156 19.078 20 1 83.5 100 GLU A O 1
ATOM 835 N N . GLU A 1 101 ? 46.812 18.703 21.766 1 86.25 101 GLU A N 1
ATOM 836 C CA . GLU A 1 101 ? 45.719 18.203 20.906 1 86.25 101 GLU A CA 1
ATOM 837 C C . GLU A 1 101 ? 45.094 19.344 20.125 1 86.25 101 GLU A C 1
ATOM 839 O O . GLU A 1 101 ? 44.688 19.172 18.984 1 86.25 101 GLU A O 1
ATOM 844 N N . LEU A 1 102 ? 45 20.453 20.734 1 89.75 102 LEU A N 1
ATOM 845 C CA . LEU A 1 102 ? 44.438 21.625 20.078 1 89.75 102 LEU A CA 1
ATOM 846 C C . LEU A 1 102 ? 45.281 22.031 18.875 1 89.75 102 LEU A C 1
ATOM 848 O O . LEU A 1 102 ? 44.75 22.453 17.844 1 89.75 102 LEU A O 1
ATOM 852 N N . LEU A 1 103 ? 46.625 21.766 18.984 1 85.25 103 LEU A N 1
ATOM 853 C CA . LEU A 1 103 ? 47.531 22.141 17.906 1 85.25 103 LEU A CA 1
ATOM 854 C C . LEU A 1 103 ? 47.844 20.953 17.016 1 85.25 103 LEU A C 1
ATOM 856 O O . LEU A 1 103 ? 48.75 21 16.172 1 85.25 103 LEU A O 1
ATOM 860 N N . ASP A 1 104 ? 47.062 19.828 17.234 1 83.75 104 ASP A N 1
ATOM 861 C CA . ASP A 1 104 ? 47.188 18.641 16.375 1 83.75 104 ASP A CA 1
ATOM 862 C C . ASP A 1 104 ? 46.281 18.766 15.141 1 83.75 104 ASP A C 1
ATOM 864 O O . ASP A 1 104 ? 45.094 18.531 15.219 1 83.75 104 ASP A O 1
ATOM 868 N N . TYR A 1 105 ? 46.875 19.078 14.039 1 84.62 105 TYR A N 1
ATOM 869 C CA . TYR A 1 105 ? 46.094 19.344 12.82 1 84.62 105 TYR A CA 1
ATOM 870 C C . TYR A 1 105 ? 45.875 18.062 12.031 1 84.62 105 TYR A C 1
ATOM 872 O O . TYR A 1 105 ? 45.438 18.094 10.883 1 84.62 105 TYR A O 1
ATOM 880 N N . THR A 1 106 ? 46.219 16.906 12.648 1 80.19 106 THR A N 1
ATOM 881 C CA . THR A 1 106 ? 45.844 15.617 12.07 1 80.19 106 THR A CA 1
ATOM 882 C C . THR A 1 106 ? 44.469 15.195 12.531 1 80.19 106 THR A C 1
ATOM 884 O O . THR A 1 106 ? 43.906 14.211 12.023 1 80.19 106 THR A O 1
ATOM 887 N N . ARG A 1 107 ? 43.906 15.953 13.375 1 85 107 ARG A N 1
ATOM 888 C CA . ARG A 1 107 ? 42.531 15.703 13.836 1 85 107 ARG A CA 1
ATOM 889 C C . ARG A 1 107 ? 41.5 16.25 12.844 1 85 107 ARG A C 1
ATOM 891 O O . ARG A 1 107 ? 41.844 17.031 11.953 1 85 107 ARG A O 1
ATOM 898 N N . ASP A 1 108 ? 40.312 15.844 13.031 1 88.5 108 ASP A N 1
ATOM 899 C CA . ASP A 1 108 ? 39.219 16.297 12.188 1 88.5 108 ASP A CA 1
ATOM 900 C C . ASP A 1 108 ? 38.75 17.688 12.602 1 88.5 108 ASP A C 1
ATOM 902 O O . ASP A 1 108 ? 39 18.125 13.719 1 88.5 108 ASP A O 1
ATOM 906 N N . ALA A 1 109 ? 38.281 18.469 11.633 1 91.62 109 ALA A N 1
ATOM 907 C CA . ALA A 1 109 ? 37.688 19.781 11.898 1 91.62 109 ALA A CA 1
ATOM 908 C C . ALA A 1 109 ? 36.469 20.031 10.984 1 91.62 109 ALA A C 1
ATOM 910 O O . ALA A 1 109 ? 36.531 19.734 9.789 1 91.62 109 ALA A O 1
ATOM 911 N N . GLY A 1 110 ? 35.438 20.469 11.555 1 92.38 110 GLY A N 1
ATOM 912 C CA . GLY A 1 110 ? 34.219 20.797 10.789 1 92.38 110 GLY A CA 1
ATOM 913 C C . GLY A 1 110 ? 32.969 20.703 11.602 1 92.38 110 GLY A C 1
ATOM 914 O O . GLY A 1 110 ? 33 20.328 12.773 1 92.38 110 GLY A O 1
ATOM 915 N N . PRO A 1 111 ? 31.859 21 10.969 1 92 111 PRO A N 1
ATOM 916 C CA . PRO A 1 111 ? 30.562 21.031 11.641 1 92 111 PRO A CA 1
ATOM 917 C C . PRO A 1 111 ? 30.141 19.656 12.18 1 92 111 PRO A C 1
ATOM 919 O O . PRO A 1 111 ? 29.328 19.578 13.102 1 92 111 PRO A O 1
ATOM 922 N N . ARG A 1 112 ? 30.719 18.641 11.695 1 93 112 ARG A N 1
ATOM 923 C CA . ARG A 1 112 ? 30.406 17.297 12.164 1 93 112 ARG A CA 1
ATOM 924 C C . ARG A 1 112 ? 30.766 17.141 13.641 1 93 112 ARG A C 1
ATOM 926 O O . ARG A 1 112 ? 30.172 16.328 14.344 1 93 112 ARG A O 1
ATOM 933 N N . LEU A 1 113 ? 31.672 17.891 14.109 1 93.12 113 LEU A N 1
ATOM 934 C CA . LEU A 1 113 ? 32.219 17.719 15.453 1 93.12 113 LEU A CA 1
ATOM 935 C C . LEU A 1 113 ? 31.359 18.469 16.484 1 93.12 113 LEU A C 1
ATOM 937 O O . LEU A 1 113 ? 31.578 18.359 17.688 1 93.12 113 LEU A O 1
ATOM 941 N N . LEU A 1 114 ? 30.375 19.188 16.031 1 91.94 114 LEU A N 1
ATOM 942 C CA . LEU A 1 114 ? 29.469 19.906 16.922 1 91.94 114 LEU A CA 1
ATOM 943 C C . LEU A 1 114 ? 28.641 18.922 17.75 1 91.94 114 LEU A C 1
ATOM 945 O O . LEU A 1 114 ? 28.469 17.766 17.359 1 91.94 114 LEU A O 1
ATOM 949 N N . SER A 1 115 ? 28.312 19.359 18.969 1 88.94 115 SER A N 1
ATOM 950 C CA . SER A 1 115 ? 27.422 18.562 19.812 1 88.94 115 SER A CA 1
ATOM 951 C C . SER A 1 115 ? 26.109 18.25 19.109 1 88.94 115 SER A C 1
ATOM 953 O O . SER A 1 115 ? 25.516 19.125 18.484 1 88.94 115 SER A O 1
ATOM 955 N N . PRO A 1 116 ? 25.781 17 19.172 1 86.25 116 PRO A N 1
ATOM 956 C CA . PRO A 1 116 ? 24.516 16.641 18.531 1 86.25 116 PRO A CA 1
ATOM 957 C C . PRO A 1 116 ? 23.312 17.281 19.203 1 86.25 116 PRO A C 1
ATOM 959 O O . PRO A 1 116 ? 22.188 17.172 18.703 1 86.25 116 PRO A O 1
ATOM 962 N N . THR A 1 117 ? 23.609 18.047 20.297 1 81.75 117 THR A N 1
ATOM 963 C CA . THR A 1 117 ? 22.547 18.75 21 1 81.75 117 THR A CA 1
ATOM 964 C C . THR A 1 117 ? 22.234 20.078 20.297 1 81.75 117 THR A C 1
ATOM 966 O O . THR A 1 117 ? 21.219 20.719 20.594 1 81.75 117 THR A O 1
ATOM 969 N N . ILE A 1 118 ? 23.094 20.484 19.438 1 81.31 118 ILE A N 1
ATOM 970 C CA . ILE A 1 118 ? 22.938 21.766 18.766 1 81.31 118 ILE A CA 1
ATOM 971 C C . ILE A 1 118 ? 21.953 21.656 17.609 1 81.31 118 ILE A C 1
ATOM 973 O O . ILE A 1 118 ? 22.156 20.844 16.703 1 81.31 118 ILE A O 1
ATOM 977 N N . ALA A 1 119 ? 20.953 22.406 17.797 1 74.88 119 ALA A N 1
ATOM 978 C CA . ALA A 1 119 ? 19.938 22.422 16.75 1 74.88 119 ALA A CA 1
ATOM 979 C C . ALA A 1 119 ? 20.141 23.594 15.797 1 74.88 119 ALA A C 1
ATOM 981 O O . ALA A 1 119 ? 19.734 24.719 16.094 1 74.88 119 ALA A O 1
ATOM 982 N N . HIS A 1 120 ? 20.953 23.5 14.766 1 78.75 120 HIS A N 1
ATOM 983 C CA . HIS A 1 120 ? 21.188 24.516 13.734 1 78.75 120 HIS A CA 1
ATOM 984 C C . HIS A 1 120 ? 20.609 24.078 12.398 1 78.75 120 HIS A C 1
ATOM 986 O O . HIS A 1 120 ? 20.844 22.953 11.945 1 78.75 120 HIS A O 1
ATOM 992 N N . PRO A 1 121 ? 19.797 24.875 11.828 1 70.69 121 PRO A N 1
ATOM 993 C CA . PRO A 1 121 ? 19.062 24.484 10.625 1 70.69 121 PRO A CA 1
ATOM 994 C C . PRO A 1 121 ? 19.984 24.094 9.469 1 70.69 121 PRO A C 1
ATOM 996 O O . PRO A 1 121 ? 19.641 23.25 8.648 1 70.69 121 PRO A O 1
ATOM 999 N N . ASN A 1 122 ? 21.172 24.656 9.398 1 72 122 ASN A N 1
ATOM 1000 C CA . ASN A 1 122 ? 22.094 24.391 8.305 1 72 122 ASN A CA 1
ATOM 1001 C C . ASN A 1 122 ? 23.219 23.453 8.742 1 72 122 ASN A C 1
ATOM 1003 O O . ASN A 1 122 ? 24.281 23.406 8.102 1 72 122 ASN A O 1
ATOM 1007 N N . LEU A 1 123 ? 22.891 22.734 9.703 1 85.44 123 LEU A N 1
ATOM 1008 C CA . LEU A 1 123 ? 23.969 21.875 10.172 1 85.44 123 LEU A CA 1
ATOM 1009 C C . LEU A 1 123 ? 24.062 20.609 9.344 1 85.44 123 LEU A C 1
ATOM 1011 O O . LEU A 1 123 ? 23.125 19.812 9.312 1 85.44 123 LEU A O 1
ATOM 1015 N N . LEU A 1 124 ? 25.078 20.422 8.555 1 85.12 124 LEU A N 1
ATOM 1016 C CA . LEU A 1 124 ? 25.484 19.188 7.867 1 85.12 124 LEU A CA 1
ATOM 1017 C C . LEU A 1 124 ? 26.734 18.594 8.516 1 85.12 124 LEU A C 1
ATOM 1019 O O . LEU A 1 124 ? 27.672 19.328 8.836 1 85.12 124 LEU A O 1
ATOM 1023 N N . PRO A 1 125 ? 26.562 17.297 8.797 1 89.75 125 PRO A N 1
ATOM 1024 C CA . PRO A 1 125 ? 27.734 16.688 9.438 1 89.75 125 PRO A CA 1
ATOM 1025 C C . PRO A 1 125 ? 28.891 16.5 8.469 1 89.75 125 PRO A C 1
ATOM 1027 O O . PRO A 1 125 ? 29.234 15.367 8.133 1 89.75 125 PRO A O 1
ATOM 1030 N N . ILE A 1 126 ? 29.469 17.516 8.086 1 89 126 ILE A N 1
ATOM 1031 C CA . ILE A 1 126 ? 30.594 17.5 7.172 1 89 126 ILE A CA 1
ATOM 1032 C C . ILE A 1 126 ? 31.859 17.922 7.91 1 89 126 ILE A C 1
ATOM 1034 O O . ILE A 1 126 ? 31.797 18.625 8.922 1 89 126 ILE A O 1
ATOM 1038 N N . SER A 1 127 ? 32.969 17.391 7.484 1 90.12 127 SER A N 1
ATOM 1039 C CA . SER A 1 127 ? 34.281 17.719 8.055 1 90.12 127 SER A CA 1
ATOM 1040 C C . SER A 1 127 ? 35.375 17.516 7.043 1 90.12 127 SER A C 1
ATOM 1042 O O . SER A 1 127 ? 35.125 17.094 5.91 1 90.12 127 SER A O 1
ATOM 1044 N N . ARG A 1 128 ? 36.562 17.844 7.473 1 84.81 128 ARG A N 1
ATOM 1045 C CA . ARG A 1 128 ? 37.719 17.625 6.621 1 84.81 128 ARG A CA 1
ATOM 1046 C C . ARG A 1 128 ? 37.875 16.156 6.277 1 84.81 128 ARG A C 1
ATOM 1048 O O . ARG A 1 128 ? 38.219 15.805 5.148 1 84.81 128 ARG A O 1
ATOM 1055 N N . TYR A 1 129 ? 37.469 15.273 7.25 1 83.69 129 TYR A N 1
ATOM 1056 C CA . TYR A 1 129 ? 37.531 13.828 7.031 1 83.69 129 TYR A CA 1
ATOM 1057 C C . TYR A 1 129 ? 36.375 13.344 6.195 1 83.69 129 TYR A C 1
ATOM 1059 O O . TYR A 1 129 ? 36.5 12.414 5.398 1 83.69 129 TYR A O 1
ATOM 1067 N N . TYR A 1 130 ? 35.188 14 6.422 1 83.94 130 TYR A N 1
ATOM 1068 C CA . TYR A 1 130 ? 33.938 13.648 5.77 1 83.94 130 TYR A CA 1
ATOM 1069 C C . TYR A 1 130 ? 33.312 14.867 5.105 1 83.94 130 TYR A C 1
ATOM 1071 O O . TYR A 1 130 ? 32.375 15.469 5.652 1 83.94 130 TYR A O 1
ATOM 1079 N N . PRO A 1 131 ? 33.875 15.195 3.906 1 81.5 131 PRO A N 1
ATOM 1080 C CA . PRO A 1 131 ? 33.469 16.469 3.309 1 81.5 131 PRO A CA 1
ATOM 1081 C C . PRO A 1 131 ? 32.031 16.469 2.771 1 81.5 131 PRO A C 1
ATOM 1083 O O . PRO A 1 131 ? 31.5 17.516 2.439 1 81.5 131 PRO A O 1
ATOM 1086 N N . HIS A 1 132 ? 31.484 15.312 2.723 1 80.19 132 HIS A N 1
ATOM 1087 C CA . HIS A 1 132 ? 30.109 15.211 2.252 1 80.19 132 HIS A CA 1
ATOM 1088 C C . HIS A 1 132 ? 29.203 14.594 3.314 1 80.19 132 HIS A C 1
ATOM 1090 O O . HIS A 1 132 ? 29.625 13.68 4.027 1 80.19 132 HIS A O 1
ATOM 1096 N N . PRO A 1 133 ? 28.016 15.234 3.424 1 81.75 133 PRO A N 1
ATOM 1097 C CA . PRO A 1 133 ? 27.094 14.602 4.359 1 81.75 133 PRO A CA 1
ATOM 1098 C C . PRO A 1 133 ? 26.578 13.25 3.861 1 81.75 133 PRO A C 1
ATOM 1100 O O . PRO A 1 133 ? 26.5 13.023 2.652 1 81.75 133 PRO A O 1
ATOM 1103 N N . PRO A 1 134 ? 26.516 12.375 4.77 1 76.88 134 PRO A N 1
ATOM 1104 C CA . PRO A 1 134 ? 25.922 11.109 4.352 1 76.88 134 PRO A CA 1
ATOM 1105 C C . PRO A 1 134 ? 24.469 11.25 3.893 1 76.88 134 PRO A C 1
ATOM 1107 O O . PRO A 1 134 ? 23.844 12.273 4.164 1 76.88 134 PRO A O 1
ATOM 1110 N N . ASN A 1 135 ? 24.062 10.305 3.158 1 66.69 135 ASN A N 1
ATOM 1111 C CA . ASN A 1 135 ? 22.641 10.258 2.809 1 66.69 135 ASN A CA 1
ATOM 1112 C C . ASN A 1 135 ? 21.766 10.234 4.051 1 66.69 135 ASN A C 1
ATOM 1114 O O . ASN A 1 135 ? 21.922 9.367 4.918 1 66.69 135 ASN A O 1
ATOM 1118 N N . PRO A 1 136 ? 20.938 11.25 4.141 1 71.62 136 PRO A N 1
ATOM 1119 C CA . PRO A 1 136 ? 20.109 11.328 5.348 1 71.62 136 PRO A CA 1
ATOM 1120 C C . PRO A 1 136 ? 19.234 10.086 5.547 1 71.62 136 PRO A C 1
ATOM 1122 O O . PRO A 1 136 ? 18.859 9.766 6.676 1 71.62 136 PRO A O 1
ATOM 1125 N N . GLU A 1 137 ? 19.047 9.422 4.523 1 58.47 137 GLU A N 1
ATOM 1126 C CA . GLU A 1 137 ? 18.172 8.25 4.598 1 58.47 137 GLU A CA 1
ATOM 1127 C C . GLU A 1 137 ? 18.984 6.969 4.742 1 58.47 137 GLU A C 1
ATOM 1129 O O . GLU A 1 137 ? 18.422 5.879 4.852 1 58.47 137 GLU A O 1
ATOM 1134 N N . ALA A 1 138 ? 20.234 7.145 4.875 1 61.5 138 ALA A N 1
ATOM 1135 C CA . ALA A 1 138 ? 21.094 5.977 5.016 1 61.5 138 ALA A CA 1
ATOM 1136 C C . ALA A 1 138 ? 20.953 5.344 6.395 1 61.5 138 ALA A C 1
ATOM 1138 O O . ALA A 1 138 ? 20.828 6.047 7.398 1 61.5 138 ALA A O 1
ATOM 1139 N N . GLN A 1 139 ? 20.781 4.059 6.453 1 61.09 139 GLN A N 1
ATOM 1140 C CA . GLN A 1 139 ? 20.719 3.357 7.727 1 61.09 139 GLN A CA 1
ATOM 1141 C C . GLN A 1 139 ? 22.078 3.385 8.43 1 61.09 139 GLN A C 1
ATOM 1143 O O . GLN A 1 139 ? 23.109 3.098 7.82 1 61.09 139 GLN A O 1
ATOM 1148 N N . PRO A 1 140 ? 22.031 3.865 9.648 1 64.75 140 PRO A N 1
ATOM 1149 C CA . PRO A 1 140 ? 23.281 3.898 10.406 1 64.75 140 PRO A CA 1
ATOM 1150 C C . PRO A 1 140 ? 23.828 2.504 10.688 1 64.75 140 PRO A C 1
ATOM 1152 O O . PRO A 1 140 ? 23.125 1.507 10.508 1 64.75 140 PRO A O 1
ATOM 1155 N N . SER A 1 141 ? 25.094 2.375 11 1 62.66 141 SER A N 1
ATOM 1156 C CA . SER A 1 141 ? 25.766 1.122 11.328 1 62.66 141 SER A CA 1
ATOM 1157 C C . SER A 1 141 ? 25.078 0.408 12.484 1 62.66 141 SER A C 1
ATOM 1159 O O . SER A 1 141 ? 24.375 1.039 13.281 1 62.66 141 SER A O 1
ATOM 1161 N N . ALA A 1 142 ? 25.219 -0.86 12.602 1 57.41 142 ALA A N 1
ATOM 1162 C CA . ALA A 1 142 ? 24.562 -1.712 13.594 1 57.41 142 ALA A CA 1
ATOM 1163 C C . ALA A 1 142 ? 24.969 -1.306 15.016 1 57.41 142 ALA A C 1
ATOM 1165 O O . ALA A 1 142 ? 24.188 -1.5 15.953 1 57.41 142 ALA A O 1
ATOM 1166 N N . SER A 1 143 ? 26.047 -0.698 15.156 1 60.34 143 SER A N 1
ATOM 1167 C CA . SER A 1 143 ? 26.547 -0.344 16.484 1 60.34 143 SER A CA 1
ATOM 1168 C C . SER A 1 143 ? 26.109 1.063 16.875 1 60.34 143 SER A C 1
ATOM 1170 O O . SER A 1 143 ? 26.406 1.517 17.984 1 60.34 143 SER A O 1
ATOM 1172 N N . PHE A 1 144 ? 25.188 1.633 16.062 1 73.75 144 PHE A N 1
ATOM 1173 C CA . PHE A 1 144 ? 24.844 3.025 16.312 1 73.75 144 PHE A CA 1
ATOM 1174 C C . PHE A 1 144 ? 23.719 3.119 17.344 1 73.75 144 PHE A C 1
ATOM 1176 O O . PHE A 1 144 ? 22.703 2.447 17.219 1 73.75 144 PHE A O 1
ATOM 1183 N N . VAL A 1 145 ? 24.109 3.824 18.438 1 69.12 145 VAL A N 1
ATOM 1184 C CA . VAL A 1 145 ? 23.125 4.215 19.438 1 69.12 145 VAL A CA 1
ATOM 1185 C C . VAL A 1 145 ? 22.969 5.734 19.438 1 69.12 145 VAL A C 1
ATOM 1187 O O . VAL A 1 145 ? 23.938 6.469 19.625 1 69.12 145 VAL A O 1
ATOM 1190 N N . ARG A 1 146 ? 21.812 6.125 19.156 1 75.75 146 ARG A N 1
ATOM 1191 C CA . ARG A 1 146 ? 21.562 7.566 19.141 1 75.75 146 ARG A CA 1
ATOM 1192 C C . ARG A 1 146 ? 21.703 8.148 20.547 1 75.75 146 ARG A C 1
ATOM 1194 O O . ARG A 1 146 ? 21.047 7.684 21.484 1 75.75 146 ARG A O 1
ATOM 1201 N N . PRO A 1 147 ? 22.453 9.148 20.734 1 75.94 147 PRO A N 1
ATOM 1202 C CA . PRO A 1 147 ? 22.562 9.789 22.047 1 75.94 147 PRO A CA 1
ATOM 1203 C C . PRO A 1 147 ? 21.266 10.461 22.484 1 75.94 147 PRO A C 1
ATOM 1205 O O . PRO A 1 147 ? 20.562 11.055 21.656 1 75.94 147 PRO A O 1
ATOM 1208 N N . ARG A 1 148 ? 20.922 10.344 23.719 1 70.62 148 ARG A N 1
ATOM 1209 C CA . ARG A 1 148 ? 19.688 10.852 24.281 1 70.62 148 ARG A CA 1
ATOM 1210 C C . ARG A 1 148 ? 19.562 12.359 24.078 1 70.62 148 ARG A C 1
ATOM 1212 O O . ARG A 1 148 ? 18.469 12.875 23.875 1 70.62 148 ARG A O 1
ATOM 1219 N N . GLU A 1 149 ? 20.641 13.016 24.047 1 74.62 149 GLU A N 1
ATOM 1220 C CA . GLU A 1 149 ? 20.641 14.477 24.016 1 74.62 149 GLU A CA 1
ATOM 1221 C C . GLU A 1 149 ? 20.672 15 22.578 1 74.62 149 GLU A C 1
ATOM 1223 O O . GLU A 1 149 ? 20.578 16.203 22.359 1 74.62 149 GLU A O 1
ATOM 1228 N N . ALA A 1 150 ? 20.703 14.055 21.594 1 80.44 150 ALA A N 1
ATOM 1229 C CA . ALA A 1 150 ? 20.812 14.484 20.203 1 80.44 150 ALA A CA 1
ATOM 1230 C C . ALA A 1 150 ? 19.5 15.078 19.719 1 80.44 150 ALA A C 1
ATOM 1232 O O . ALA A 1 150 ? 18.422 14.586 20.062 1 80.44 150 ALA A O 1
ATOM 1233 N N . VAL A 1 151 ? 19.703 16.172 19.031 1 79.31 151 VAL A N 1
ATOM 1234 C CA . VAL A 1 151 ? 18.547 16.891 18.516 1 79.31 151 VAL A CA 1
ATOM 1235 C C . VAL A 1 151 ? 17.75 15.984 17.562 1 79.31 151 VAL A C 1
ATOM 1237 O O . VAL A 1 151 ? 18.344 15.25 16.781 1 79.31 151 VAL A O 1
ATOM 1240 N N . ASP A 1 152 ? 16.547 16 17.562 1 71.44 152 ASP A N 1
ATOM 1241 C CA . ASP A 1 152 ? 15.672 15.133 16.797 1 71.44 152 ASP A CA 1
ATOM 1242 C C . ASP A 1 152 ? 15.672 15.523 15.32 1 71.44 152 ASP A C 1
ATOM 1244 O O . ASP A 1 152 ? 15.414 14.68 14.453 1 71.44 152 ASP A O 1
ATOM 1248 N N . SER A 1 153 ? 16.062 16.688 15.039 1 73.19 153 SER A N 1
ATOM 1249 C CA . SER A 1 153 ? 16.016 17.203 13.68 1 73.19 153 SER A CA 1
ATOM 1250 C C . SER A 1 153 ? 17.094 16.594 12.805 1 73.19 153 SER A C 1
ATOM 1252 O O . SER A 1 153 ? 17.016 16.641 11.578 1 73.19 153 SER A O 1
ATOM 1254 N N . LEU A 1 154 ? 17.984 15.945 13.328 1 79.75 154 LEU A N 1
ATOM 1255 C CA . LEU A 1 154 ? 19.078 15.367 12.562 1 79.75 154 LEU A CA 1
ATOM 1256 C C . LEU A 1 154 ? 18.859 13.883 12.328 1 79.75 154 LEU A C 1
ATOM 1258 O O . LEU A 1 154 ? 18.578 13.133 13.266 1 79.75 154 LEU A O 1
ATOM 1262 N N . PRO A 1 155 ? 18.969 13.484 11.039 1 77.06 155 PRO A N 1
ATOM 1263 C CA . PRO A 1 155 ? 18.859 12.055 10.742 1 77.06 155 PRO A CA 1
ATOM 1264 C C . PRO A 1 155 ? 19.922 11.219 11.453 1 77.06 155 PRO A C 1
ATOM 1266 O O . PRO A 1 155 ? 20.969 11.734 11.82 1 77.06 155 PRO A O 1
ATOM 1269 N N . ASN A 1 156 ? 19.625 10 11.625 1 79.5 156 ASN A N 1
ATOM 1270 C CA . ASN A 1 156 ? 20.547 9.109 12.312 1 79.5 156 ASN A CA 1
ATOM 1271 C C . ASN A 1 156 ? 21.859 8.969 11.539 1 79.5 156 ASN A C 1
ATOM 1273 O O . ASN A 1 156 ? 22.938 8.867 12.141 1 79.5 156 ASN A O 1
ATOM 1277 N N . SER A 1 157 ? 21.672 8.984 10.297 1 80.06 157 SER A N 1
ATOM 1278 C CA . SER A 1 157 ? 22.891 8.898 9.5 1 80.06 157 SER A CA 1
ATOM 1279 C C . SER A 1 157 ? 23.812 10.086 9.773 1 80.06 157 SER A C 1
ATOM 1281 O O . SER A 1 157 ? 25.047 9.93 9.812 1 80.06 157 SER A O 1
ATOM 1283 N N . PHE A 1 158 ? 23.172 11.148 10.039 1 85.62 158 PHE A N 1
ATOM 1284 C CA . PHE A 1 158 ? 23.953 12.344 10.352 1 85.62 158 PHE A CA 1
ATOM 1285 C C . PHE A 1 158 ? 24.594 12.219 11.727 1 85.62 158 PHE A C 1
ATOM 1287 O O . PHE A 1 158 ? 25.781 12.492 11.891 1 85.62 158 PHE A O 1
ATOM 1294 N N . ILE A 1 159 ? 23.812 11.773 12.586 1 86.19 159 ILE A N 1
ATOM 1295 C CA . ILE A 1 159 ? 24.297 11.656 13.953 1 86.19 159 ILE A CA 1
ATOM 1296 C C . ILE A 1 159 ? 25.438 10.625 14.008 1 86.19 159 ILE A C 1
ATOM 1298 O O . ILE A 1 159 ? 26.422 10.828 14.703 1 86.19 159 ILE A O 1
ATOM 1302 N N . GLU A 1 160 ? 25.266 9.625 13.281 1 85.06 160 GLU A N 1
ATOM 1303 C CA . GLU A 1 160 ? 26.312 8.617 13.258 1 85.06 160 GLU A CA 1
ATOM 1304 C C . GLU A 1 160 ? 27.641 9.211 12.789 1 85.06 160 GLU A C 1
ATOM 1306 O O . GLU A 1 160 ? 28.688 8.984 13.406 1 85.06 160 GLU A O 1
ATOM 1311 N N . GLN A 1 161 ? 27.484 9.852 11.758 1 86.25 161 GLN A N 1
ATOM 1312 C CA . GLN A 1 161 ? 28.703 10.477 11.258 1 86.25 161 GLN A CA 1
ATOM 1313 C C . GLN A 1 161 ? 29.281 11.461 12.281 1 86.25 161 GLN A C 1
ATOM 1315 O O . GLN A 1 161 ? 30.5 11.609 12.391 1 86.25 161 GLN A O 1
ATOM 1320 N N . MET A 1 162 ? 28.438 12.109 13.039 1 89.31 162 MET A N 1
ATOM 1321 C CA . MET A 1 162 ? 28.859 13.062 14.055 1 89.31 162 MET A CA 1
ATOM 1322 C C . MET A 1 162 ? 29.562 12.359 15.203 1 89.31 162 MET A C 1
ATOM 1324 O O . MET A 1 162 ? 30.375 12.961 15.914 1 89.31 162 MET A O 1
ATOM 1328 N N . LEU A 1 163 ? 29.312 11.125 15.32 1 84.06 163 LEU A N 1
ATOM 1329 C CA . LEU A 1 163 ? 29.844 10.391 16.453 1 84.06 163 LEU A CA 1
ATOM 1330 C C . LEU A 1 163 ? 31.188 9.742 16.094 1 84.06 163 LEU A C 1
ATOM 1332 O O . LEU A 1 163 ? 31.875 9.211 16.969 1 84.06 163 LEU A O 1
ATOM 1336 N N . TYR A 1 164 ? 31.578 9.781 14.883 1 84.56 164 TYR A N 1
ATOM 1337 C CA . TYR A 1 164 ? 32.875 9.227 14.5 1 84.56 164 TYR A CA 1
ATOM 1338 C C . TYR A 1 164 ? 34 9.953 15.219 1 84.56 164 TYR A C 1
ATOM 1340 O O . TYR A 1 164 ? 33.906 11.148 15.508 1 84.56 164 TYR A O 1
ATOM 1348 N N . PRO A 1 165 ? 35 9.227 15.453 1 81.12 165 PRO A N 1
ATOM 1349 C CA . PRO A 1 165 ? 36.094 9.844 16.188 1 81.12 165 PRO A CA 1
ATOM 1350 C C . PRO A 1 165 ? 36.781 10.953 15.406 1 81.12 165 PRO A C 1
ATOM 1352 O O . PRO A 1 165 ? 36.875 10.883 14.18 1 81.12 165 PRO A O 1
ATOM 1355 N N . ALA A 1 166 ? 37.094 12.039 16.094 1 83.56 166 ALA A N 1
ATOM 1356 C CA . ALA A 1 166 ? 37.75 13.18 15.484 1 83.56 166 ALA A CA 1
ATOM 1357 C C . ALA A 1 166 ? 39.25 12.883 15.273 1 83.56 166 ALA A C 1
ATOM 1359 O O . ALA A 1 166 ? 39.906 13.57 14.492 1 83.56 166 ALA A O 1
ATOM 1360 N N . SER A 1 167 ? 39.688 11.922 16.188 1 75.38 167 SER A N 1
ATOM 1361 C CA . SER A 1 167 ? 41.094 11.555 16.094 1 75.38 167 SER A CA 1
ATOM 1362 C C . SER A 1 167 ? 41.25 10.18 15.453 1 75.38 167 SER A C 1
ATOM 1364 O O . SER A 1 167 ? 40.344 9.367 15.469 1 75.38 167 SER A O 1
ATOM 1366 N N . GLY A 1 168 ? 42.375 9.852 14.773 1 64.62 168 GLY A N 1
ATOM 1367 C CA . GLY A 1 168 ? 42.688 8.523 14.25 1 64.62 168 GLY A CA 1
ATOM 1368 C C . GLY A 1 168 ? 42.469 8.398 12.758 1 64.62 168 GLY A C 1
ATOM 1369 O O . GLY A 1 168 ? 42.625 7.32 12.188 1 64.62 168 GLY A O 1
ATOM 1370 N N . GLY A 1 169 ? 42.219 9.539 11.992 1 58.91 169 GLY A N 1
ATOM 1371 C CA . GLY A 1 169 ? 42.062 9.539 10.539 1 58.91 169 GLY A CA 1
ATOM 1372 C C . GLY A 1 169 ? 40.656 9.266 10.086 1 58.91 169 GLY A C 1
ATOM 1373 O O . GLY A 1 169 ? 39.75 9.195 10.898 1 58.91 169 GLY A O 1
ATOM 1374 N N . ILE A 1 170 ? 40.312 9.516 8.789 1 55.38 170 ILE A N 1
ATOM 1375 C CA . ILE A 1 170 ? 39.031 9.234 8.172 1 55.38 170 ILE A CA 1
ATOM 1376 C C . ILE A 1 170 ? 38.594 7.816 8.516 1 55.38 170 ILE A C 1
ATOM 1378 O O . ILE A 1 170 ? 39.344 6.863 8.32 1 55.38 170 ILE A O 1
ATOM 1382 N N . MET A 1 171 ? 37.844 7.789 9.547 1 46.38 171 MET A N 1
ATOM 1383 C CA . MET A 1 171 ? 37.344 6.422 9.695 1 46.38 171 MET A CA 1
ATOM 1384 C C . MET A 1 171 ? 37.031 5.805 8.336 1 46.38 171 MET A C 1
ATOM 1386 O O . MET A 1 171 ? 36.375 6.43 7.496 1 46.38 171 MET A O 1
ATOM 1390 N N . GLU A 1 172 ? 37.938 5.238 7.77 1 35.44 172 GLU A N 1
ATOM 1391 C CA . GLU A 1 172 ? 37.625 4.527 6.535 1 35.44 172 GLU A CA 1
ATOM 1392 C C . GLU A 1 172 ? 36.156 4.082 6.523 1 35.44 172 GLU A C 1
ATOM 1394 O O . GLU A 1 172 ? 35.75 3.268 7.352 1 35.44 172 GLU A O 1
ATOM 1399 N N . LEU A 1 173 ? 35.281 5.082 6.648 1 34.41 173 LEU A N 1
ATOM 1400 C CA . LEU A 1 173 ? 33.969 4.496 6.395 1 34.41 173 LEU A CA 1
ATOM 1401 C C . LEU A 1 173 ? 34.094 3.225 5.559 1 34.41 173 LEU A C 1
ATOM 1403 O O . LEU A 1 173 ? 34.938 3.145 4.664 1 34.41 173 LEU A O 1
ATOM 1407 N N . PRO A 1 174 ? 33.75 2.152 6.035 1 28.38 174 PRO A N 1
ATOM 1408 C CA . PRO A 1 174 ? 34.031 1.11 5.047 1 28.38 174 PRO A CA 1
ATOM 1409 C C . PRO A 1 174 ? 33.906 1.604 3.611 1 28.38 174 PRO A C 1
ATOM 1411 O O . PRO A 1 174 ? 32.906 2.254 3.275 1 28.38 174 PRO A O 1
ATOM 1414 N N . GLU A 1 175 ? 34.875 2.326 3.021 1 25.83 175 GLU A N 1
ATOM 1415 C CA . GLU A 1 175 ? 34.875 2.502 1.571 1 25.83 175 GLU A CA 1
ATOM 1416 C C . GLU A 1 175 ? 33.781 1.648 0.918 1 25.83 175 GLU A C 1
ATOM 1418 O O . GLU A 1 175 ? 33.562 0.504 1.319 1 25.83 175 GLU A O 1
ATOM 1423 N N . GLU A 1 176 ? 32.781 2.229 0.475 1 25.72 176 GLU A N 1
ATOM 1424 C CA . GLU A 1 176 ? 32.219 1.295 -0.491 1 25.72 176 GLU A CA 1
ATOM 1425 C C . GLU A 1 176 ? 33.281 0.475 -1.178 1 25.72 176 GLU A C 1
ATOM 1427 O O . GLU A 1 176 ? 34.125 1.021 -1.905 1 25.72 176 GLU A O 1
ATOM 1432 N N . GLN A 1 177 ? 34.062 -0.306 -0.484 1 25.38 177 GLN A N 1
ATOM 1433 C CA . GLN A 1 177 ? 35.031 -1.193 -1.074 1 25.38 177 GLN A CA 1
ATOM 1434 C C . GLN A 1 177 ? 34.781 -1.389 -2.566 1 25.38 177 GLN A C 1
ATOM 1436 O O . GLN A 1 177 ? 33.75 -1.907 -2.961 1 25.38 177 GLN A O 1
ATOM 1441 N N . THR A 1 178 ? 35.188 -0.52 -3.324 1 25.06 178 THR A N 1
ATOM 1442 C CA . THR A 1 178 ? 35.5 -0.896 -4.695 1 25.06 178 THR A CA 1
ATOM 1443 C C . THR A 1 178 ? 36.188 -2.268 -4.738 1 25.06 178 THR A C 1
ATOM 1445 O O . THR A 1 178 ? 37.219 -2.473 -4.129 1 25.06 178 THR A O 1
ATOM 1448 N N . PRO A 1 179 ? 35.406 -3.299 -4.801 1 23.8 179 PRO A N 1
ATOM 1449 C CA . PRO A 1 179 ? 36.156 -4.543 -4.777 1 23.8 179 PRO A CA 1
ATOM 1450 C C . PRO A 1 179 ? 37.5 -4.43 -5.527 1 23.8 179 PRO A C 1
ATOM 1452 O O . PRO A 1 179 ? 37.531 -3.855 -6.617 1 23.8 179 PRO A O 1
ATOM 1455 N N . SER A 1 180 ? 38.531 -4.066 -4.973 1 23.39 180 SER A N 1
ATOM 1456 C CA . SER A 1 180 ? 39.844 -4.352 -5.539 1 23.39 180 SER A CA 1
ATOM 1457 C C . SER A 1 180 ? 39.781 -5.582 -6.438 1 23.39 180 SER A C 1
ATOM 1459 O O . SER A 1 180 ? 38.969 -6.473 -6.238 1 23.39 180 SER A O 1
ATOM 1461 N N . ASP A 1 181 ? 40.469 -5.543 -7.566 1 23.66 181 ASP A N 1
ATOM 1462 C CA . ASP A 1 181 ? 40.594 -6.5 -8.656 1 23.66 181 ASP A CA 1
ATOM 1463 C C . ASP A 1 181 ? 40.812 -7.914 -8.125 1 23.66 181 ASP A C 1
ATOM 1465 O O . ASP A 1 181 ? 41.062 -8.836 -8.898 1 23.66 181 ASP A O 1
ATOM 1469 N N . ALA A 1 182 ? 41.688 -8 -6.973 1 22.02 182 ALA A N 1
ATOM 1470 C CA . ALA A 1 182 ? 42.219 -9.328 -6.73 1 22.02 182 ALA A CA 1
ATOM 1471 C C . ALA A 1 182 ? 41.125 -10.375 -6.621 1 22.02 182 ALA A C 1
ATOM 1473 O O . ALA A 1 182 ? 39.938 -10.039 -6.539 1 22.02 182 ALA A O 1
ATOM 1474 N N . ASP A 1 183 ? 41.344 -11.398 -5.555 1 22.41 183 ASP A N 1
ATOM 1475 C CA . ASP A 1 183 ? 40.75 -12.727 -5.605 1 22.41 183 ASP A CA 1
ATOM 1476 C C . ASP A 1 183 ? 39.25 -12.664 -5.438 1 22.41 183 ASP A C 1
ATOM 1478 O O . ASP A 1 183 ? 38.75 -12.352 -4.355 1 22.41 183 ASP A O 1
ATOM 1482 N N . ALA A 1 184 ? 38.406 -12.188 -6.371 1 25.97 184 ALA A N 1
ATOM 1483 C CA . ALA A 1 184 ? 37.031 -12.234 -6.863 1 25.97 184 ALA A CA 1
ATOM 1484 C C . ALA A 1 184 ? 36.281 -13.398 -6.242 1 25.97 184 ALA A C 1
ATOM 1486 O O . ALA A 1 184 ? 35.062 -13.555 -6.469 1 25.97 184 ALA A O 1
ATOM 1487 N N . THR A 1 185 ? 36.844 -14.531 -5.973 1 24.78 185 THR A N 1
ATOM 1488 C CA . THR A 1 185 ? 36.219 -15.844 -5.844 1 24.78 185 THR A CA 1
ATOM 1489 C C . THR A 1 185 ? 35.562 -16 -4.477 1 24.78 185 THR A C 1
ATOM 1491 O O . THR A 1 185 ? 35.125 -17.094 -4.113 1 24.78 185 THR A O 1
ATOM 1494 N N . THR A 1 186 ? 36.094 -15.305 -3.49 1 28.25 186 THR A N 1
ATOM 1495 C CA . THR A 1 186 ? 35.5 -15.805 -2.258 1 28.25 186 THR A CA 1
ATOM 1496 C C . THR A 1 186 ? 33.969 -15.617 -2.283 1 28.25 186 THR A C 1
ATOM 1498 O O . THR A 1 186 ? 33.5 -14.508 -2.479 1 28.25 186 THR A O 1
ATOM 1501 N N . ASP A 1 187 ? 33.219 -16.578 -2.518 1 28.69 187 ASP A N 1
ATOM 1502 C CA . ASP A 1 187 ? 31.828 -17 -2.555 1 28.69 187 ASP A CA 1
ATOM 1503 C C . ASP A 1 187 ? 31.031 -16.391 -1.398 1 28.69 187 ASP A C 1
ATOM 1505 O O . ASP A 1 187 ? 30.844 -17.047 -0.364 1 28.69 187 ASP A O 1
ATOM 1509 N N . THR A 1 188 ? 31.594 -15.367 -0.729 1 31.14 188 THR A N 1
ATOM 1510 C CA . THR A 1 188 ? 30.703 -14.969 0.353 1 31.14 188 THR A CA 1
ATOM 1511 C C . THR A 1 188 ? 29.266 -14.898 -0.136 1 31.14 188 THR A C 1
ATOM 1513 O O . THR A 1 188 ? 28.953 -14.156 -1.07 1 31.14 188 THR A O 1
ATOM 1516 N N . THR A 1 189 ? 28.531 -15.883 -0.043 1 33.47 189 THR A N 1
ATOM 1517 C CA . THR A 1 189 ? 27.078 -15.992 -0.089 1 33.47 189 THR A CA 1
ATOM 1518 C C . THR A 1 189 ? 26.406 -14.719 0.436 1 33.47 189 THR A C 1
ATOM 1520 O O . THR A 1 189 ? 26.547 -14.383 1.615 1 33.47 189 THR A O 1
ATOM 1523 N N . ASP A 1 190 ? 26.531 -13.625 -0.121 1 34.75 190 ASP A N 1
ATOM 1524 C CA . ASP A 1 190 ? 25.875 -12.336 0.07 1 34.75 190 ASP A CA 1
ATOM 1525 C C . ASP A 1 190 ? 24.453 -12.516 0.596 1 34.75 190 ASP A C 1
ATOM 1527 O O . ASP A 1 190 ? 23.531 -12.82 -0.169 1 34.75 190 ASP A O 1
ATOM 1531 N N . THR A 1 191 ? 24.312 -13.055 1.773 1 38.25 191 THR A N 1
ATOM 1532 C CA . THR A 1 191 ? 23.047 -13.023 2.482 1 38.25 191 THR A CA 1
ATOM 1533 C C . THR A 1 191 ? 22.406 -11.633 2.389 1 38.25 191 THR A C 1
ATOM 1535 O O . THR A 1 191 ? 23.078 -10.625 2.574 1 38.25 191 THR A O 1
ATOM 1538 N N . PRO A 1 192 ? 21.484 -11.461 1.689 1 45.41 192 PRO A N 1
ATOM 1539 C CA . PRO A 1 192 ? 20.766 -10.188 1.671 1 45.41 192 PRO A CA 1
ATOM 1540 C C . PRO A 1 192 ? 20.859 -9.43 2.996 1 45.41 192 PRO A C 1
ATOM 1542 O O . PRO A 1 192 ? 20.969 -10.055 4.055 1 45.41 192 PRO A O 1
ATOM 1545 N N . PRO A 1 193 ? 21.484 -8.273 3.039 1 46.16 193 PRO A N 1
ATOM 1546 C CA . PRO A 1 193 ? 21.656 -7.477 4.254 1 46.16 193 PRO A CA 1
ATOM 1547 C C . PRO A 1 193 ? 20.453 -7.57 5.199 1 46.16 193 PRO A C 1
ATOM 1549 O O . PRO A 1 193 ? 19.312 -7.594 4.746 1 46.16 193 PRO A O 1
ATOM 1552 N N . CYS A 1 194 ? 20.672 -8.242 6.367 1 54.28 194 CYS A N 1
ATOM 1553 C CA . CYS A 1 194 ? 19.781 -8.328 7.523 1 54.28 194 CYS A CA 1
ATOM 1554 C C . CYS A 1 194 ? 19.109 -6.988 7.789 1 54.28 194 CYS A C 1
ATOM 1556 O O . CYS A 1 194 ? 19.75 -5.938 7.719 1 54.28 194 CYS A O 1
ATOM 1558 N N . ALA A 1 195 ? 17.891 -6.914 7.602 1 66.06 195 ALA A N 1
ATOM 1559 C CA . ALA A 1 195 ? 17.094 -5.742 7.977 1 66.06 195 ALA A CA 1
ATOM 1560 C C . ALA A 1 195 ? 17.641 -5.105 9.258 1 66.06 195 ALA A C 1
ATOM 1562 O O . ALA A 1 195 ? 18.016 -5.812 10.195 1 66.06 195 ALA A O 1
ATOM 1563 N N . SER A 1 196 ? 17.953 -3.799 9.219 1 77.94 196 SER A N 1
ATOM 1564 C CA . SER A 1 196 ? 18.359 -3.088 10.43 1 77.94 196 SER A CA 1
ATOM 1565 C C . SER A 1 196 ? 17.328 -3.289 11.547 1 77.94 196 SER A C 1
ATOM 1567 O O . SER A 1 196 ? 16.156 -3.578 11.289 1 77.94 196 SER A O 1
ATOM 1569 N N . ALA A 1 197 ? 17.797 -3.414 12.672 1 83.81 197 ALA A N 1
ATOM 1570 C CA . ALA A 1 197 ? 16.938 -3.592 13.844 1 83.81 197 ALA A CA 1
ATOM 1571 C C . ALA A 1 197 ? 15.812 -2.561 13.859 1 83.81 197 ALA A C 1
ATOM 1573 O O . ALA A 1 197 ? 14.664 -2.896 14.133 1 83.81 197 ALA A O 1
ATOM 1574 N N . ARG A 1 198 ? 16.109 -1.348 13.508 1 84.94 198 ARG A N 1
ATOM 1575 C CA . ARG A 1 198 ? 15.125 -0.273 13.539 1 84.94 198 ARG A CA 1
ATOM 1576 C C . ARG A 1 198 ? 14.023 -0.512 12.516 1 84.94 198 ARG A C 1
ATOM 1578 O O . ARG A 1 198 ? 12.852 -0.23 12.781 1 84.94 198 ARG A O 1
ATOM 1585 N N . THR A 1 199 ? 14.461 -0.985 11.398 1 88.12 199 THR A N 1
ATOM 1586 C CA . THR A 1 199 ? 13.484 -1.251 10.352 1 88.12 199 THR A CA 1
ATOM 1587 C C . THR A 1 199 ? 12.477 -2.307 10.797 1 88.12 199 THR A C 1
ATOM 1589 O O . THR A 1 199 ? 11.289 -2.207 10.492 1 88.12 199 THR A O 1
ATOM 1592 N N . VAL A 1 200 ? 12.953 -3.283 11.539 1 90.44 200 VAL A N 1
ATOM 1593 C CA . VAL A 1 200 ? 12.078 -4.348 12.031 1 90.44 200 VAL A CA 1
ATOM 1594 C C . VAL A 1 200 ? 11.141 -3.797 13.102 1 90.44 200 VAL A C 1
ATOM 1596 O O . VAL A 1 200 ? 9.93 -4.027 13.047 1 90.44 200 VAL A O 1
ATOM 1599 N N . ILE A 1 201 ? 11.711 -3.037 14 1 90.94 201 ILE A N 1
ATOM 1600 C CA . ILE A 1 201 ? 10.938 -2.471 15.102 1 90.94 201 ILE A CA 1
ATOM 1601 C C . ILE A 1 201 ? 9.844 -1.557 14.547 1 90.94 201 ILE A C 1
ATOM 1603 O O . ILE A 1 201 ? 8.68 -1.66 14.938 1 90.94 201 ILE A O 1
ATOM 1607 N N . GLU A 1 202 ? 10.227 -0.691 13.625 1 91.19 202 GLU A N 1
ATOM 1608 C CA . GLU A 1 202 ? 9.273 0.226 13.008 1 91.19 202 GLU A CA 1
ATOM 1609 C C . GLU A 1 202 ? 8.148 -0.534 12.312 1 91.19 202 GLU A C 1
ATOM 1611 O O . GLU A 1 202 ? 6.977 -0.161 12.422 1 91.19 202 GLU A O 1
ATOM 1616 N N . ALA A 1 203 ? 8.539 -1.544 11.609 1 92.81 203 ALA A N 1
ATOM 1617 C CA . ALA A 1 203 ? 7.539 -2.314 10.875 1 92.81 203 ALA A CA 1
ATOM 1618 C C . ALA A 1 203 ? 6.504 -2.912 11.828 1 92.81 203 ALA A C 1
ATOM 1620 O O . ALA A 1 203 ? 5.305 -2.871 11.547 1 92.81 203 ALA A O 1
ATOM 1621 N N . VAL A 1 204 ? 6.914 -3.457 12.922 1 94.12 204 VAL A N 1
ATOM 1622 C CA . VAL A 1 204 ? 6.027 -4.094 13.891 1 94.12 204 VAL A CA 1
ATOM 1623 C C . VAL A 1 204 ? 5.18 -3.031 14.594 1 94.12 204 VAL A C 1
ATOM 1625 O O . VAL A 1 204 ? 3.963 -3.189 14.727 1 94.12 204 VAL A O 1
ATOM 1628 N N . GLU A 1 205 ? 5.816 -1.971 14.961 1 94.12 205 GLU A N 1
ATOM 1629 C CA . GLU A 1 205 ? 5.098 -0.897 15.641 1 94.12 205 GLU A CA 1
ATOM 1630 C C . GLU A 1 205 ? 4.016 -0.302 14.742 1 94.12 205 GLU A C 1
ATOM 1632 O O . GLU A 1 205 ? 2.891 -0.072 15.18 1 94.12 205 GLU A O 1
ATOM 1637 N N . ARG A 1 206 ? 4.387 -0.019 13.531 1 92.81 206 ARG A N 1
ATOM 1638 C CA . ARG A 1 206 ? 3.42 0.535 12.586 1 92.81 206 ARG A CA 1
ATOM 1639 C C . ARG A 1 206 ? 2.236 -0.409 12.398 1 92.81 206 ARG A C 1
ATOM 1641 O O . ARG A 1 206 ? 1.093 0.036 12.289 1 92.81 206 ARG A O 1
ATOM 1648 N N . ALA A 1 207 ? 2.533 -1.685 12.359 1 94.06 207 ALA A N 1
ATOM 1649 C CA . ALA A 1 207 ? 1.475 -2.672 12.164 1 94.06 207 ALA A CA 1
ATOM 1650 C C . ALA A 1 207 ? 0.497 -2.658 13.336 1 94.06 207 ALA A C 1
ATOM 1652 O O . ALA A 1 207 ? -0.714 -2.791 13.148 1 94.06 207 ALA A O 1
ATOM 1653 N N . ILE A 1 208 ? 1.004 -2.496 14.508 1 94.12 208 ILE A N 1
ATOM 1654 C CA . ILE A 1 208 ? 0.172 -2.516 15.703 1 94.12 208 ILE A CA 1
ATOM 1655 C C . ILE A 1 208 ? -0.595 -1.2 15.82 1 94.12 208 ILE A C 1
ATOM 1657 O O . ILE A 1 208 ? -1.788 -1.195 16.141 1 94.12 208 ILE A O 1
ATOM 1661 N N . MET A 1 209 ? 0.048 -0.101 15.492 1 93.94 209 MET A N 1
ATOM 1662 C CA . MET A 1 209 ? -0.531 1.228 15.664 1 93.94 209 MET A CA 1
ATOM 1663 C C . MET A 1 209 ? -1.673 1.458 14.68 1 93.94 209 MET A C 1
ATOM 1665 O O . MET A 1 209 ? -2.473 2.379 14.859 1 93.94 209 MET A O 1
ATOM 1669 N N . ARG A 1 210 ? -1.739 0.64 13.664 1 90.19 210 ARG A N 1
ATOM 1670 C CA . ARG A 1 210 ? -2.842 0.748 12.711 1 90.19 210 ARG A CA 1
ATOM 1671 C C . ARG A 1 210 ? -4.184 0.528 13.406 1 90.19 210 ARG A C 1
ATOM 1673 O O . ARG A 1 210 ? -5.219 0.99 12.922 1 90.19 210 ARG A O 1
ATOM 1680 N N . PHE A 1 211 ? -4.145 -0.101 14.586 1 91.5 211 PHE A N 1
ATOM 1681 C CA . PHE A 1 211 ? -5.375 -0.454 15.281 1 91.5 211 PHE A CA 1
ATOM 1682 C C . PHE A 1 211 ? -5.723 0.595 16.328 1 91.5 211 PHE A C 1
ATOM 1684 O O . PHE A 1 211 ? -6.715 0.456 17.047 1 91.5 211 PHE A O 1
ATOM 1691 N N . ALA A 1 212 ? -4.934 1.667 16.344 1 90.5 212 ALA A N 1
ATOM 1692 C CA . ALA A 1 212 ? -5.152 2.682 17.375 1 90.5 212 ALA A CA 1
ATOM 1693 C C . ALA A 1 212 ? -6.348 3.562 17.031 1 90.5 212 ALA A C 1
ATOM 1695 O O . ALA A 1 212 ? -7.172 3.871 17.906 1 90.5 212 ALA A O 1
ATOM 1696 N N . ASN A 1 213 ? -6.43 4.047 15.781 1 86.69 213 ASN A N 1
ATOM 1697 C CA . ASN A 1 213 ? -7.496 4.957 15.383 1 86.69 213 ASN A CA 1
ATOM 1698 C C . ASN A 1 213 ? -8.062 4.594 14.016 1 86.69 213 ASN A C 1
ATOM 1700 O O . ASN A 1 213 ? -7.949 5.371 13.062 1 86.69 213 ASN A O 1
ATOM 1704 N N . PRO A 1 214 ? -8.766 3.516 13.961 1 87.31 214 PRO A N 1
ATOM 1705 C CA . PRO A 1 214 ? -9.312 3.107 12.664 1 87.31 214 PRO A CA 1
ATOM 1706 C C . PRO A 1 214 ? -10.438 4.02 12.188 1 87.31 214 PRO A C 1
ATOM 1708 O O . PRO A 1 214 ? -10.773 4.027 11 1 87.31 214 PRO A O 1
ATOM 1711 N N . ALA A 1 215 ? -10.945 4.863 13.078 1 89.25 215 ALA A N 1
ATOM 1712 C CA . ALA A 1 215 ? -12.109 5.699 12.789 1 89.25 215 ALA A CA 1
ATOM 1713 C C . ALA A 1 215 ? -11.773 6.773 11.758 1 89.25 215 ALA A C 1
ATOM 1715 O O . ALA A 1 215 ? -12.633 7.18 10.969 1 89.25 215 ALA A O 1
ATOM 1716 N N . VAL A 1 216 ? -10.562 7.234 11.734 1 93.56 216 VAL A N 1
ATOM 1717 C CA . VAL A 1 216 ? -10.242 8.383 10.891 1 93.56 216 VAL A CA 1
ATOM 1718 C C . VAL A 1 216 ? -9.609 7.914 9.586 1 93.56 216 VAL A C 1
ATOM 1720 O O . VAL A 1 216 ? -9.227 8.727 8.742 1 93.56 216 VAL A O 1
ATOM 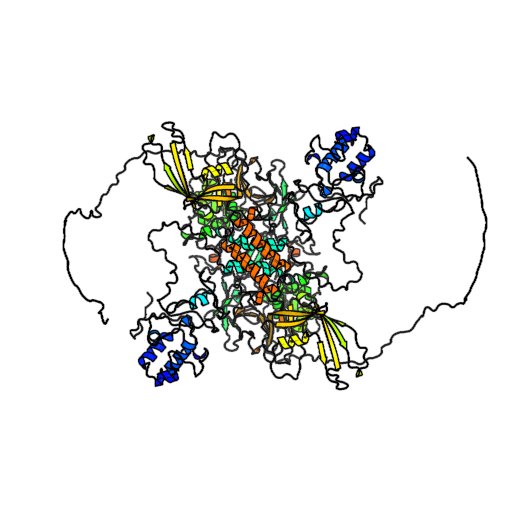1723 N N . GLU A 1 217 ? -9.586 6.609 9.367 1 91.5 217 GLU A N 1
ATOM 1724 C CA . GLU A 1 217 ? -9.125 6.078 8.086 1 91.5 217 GLU A CA 1
ATOM 1725 C C . GLU A 1 217 ? -10.172 6.305 6.992 1 91.5 217 GLU A C 1
ATOM 1727 O O . GLU A 1 217 ? -11.359 6.438 7.281 1 91.5 217 GLU A O 1
ATOM 1732 N N . ARG A 1 218 ? -9.664 6.434 5.805 1 92.62 218 ARG A N 1
ATOM 1733 C CA . ARG A 1 218 ? -10.578 6.609 4.68 1 92.62 218 ARG A CA 1
ATOM 1734 C C . ARG A 1 218 ? -11.453 5.379 4.484 1 92.62 218 ARG A C 1
ATOM 1736 O O . ARG A 1 218 ? -10.961 4.25 4.52 1 92.62 218 ARG A O 1
ATOM 1743 N N . HIS A 1 219 ? -12.68 5.574 4.332 1 91.75 219 HIS A N 1
ATOM 1744 C CA . HIS A 1 219 ? -13.625 4.477 4.156 1 91.75 219 HIS A CA 1
ATOM 1745 C C . HIS A 1 219 ? -13.461 3.82 2.789 1 91.75 219 HIS A C 1
ATOM 1747 O O . HIS A 1 219 ? -13.258 4.508 1.785 1 91.75 219 HIS A O 1
ATOM 1753 N N . PRO A 1 220 ? -13.594 2.541 2.67 1 82.69 220 PRO A N 1
ATOM 1754 C CA . PRO A 1 220 ? -13.414 1.839 1.396 1 82.69 220 PRO A CA 1
ATOM 1755 C C . PRO A 1 220 ? -14.438 2.26 0.345 1 82.69 220 PRO A C 1
ATOM 1757 O O . PRO A 1 220 ? -14.203 2.098 -0.854 1 82.69 220 PRO A O 1
ATOM 1760 N N . SER A 1 221 ? -15.578 2.793 0.759 1 82.88 221 SER A N 1
ATOM 1761 C CA . SER A 1 221 ? -16.609 3.193 -0.186 1 82.88 221 SER A CA 1
ATOM 1762 C C . SER A 1 221 ? -16.344 4.59 -0.738 1 82.88 221 SER A C 1
ATOM 1764 O O . SER A 1 221 ? -17.047 5.051 -1.642 1 82.88 221 SER A O 1
ATOM 1766 N N . ALA A 1 222 ? -15.375 5.234 -0.163 1 88.88 222 ALA A N 1
ATOM 1767 C CA . ALA A 1 222 ? -15.031 6.559 -0.669 1 88.88 222 ALA A CA 1
ATOM 1768 C C . ALA A 1 222 ? -14.43 6.473 -2.068 1 88.88 222 ALA A C 1
ATOM 1770 O O . ALA A 1 222 ? -13.945 5.414 -2.479 1 88.88 222 ALA A O 1
ATOM 1771 N N . ALA A 1 223 ? -14.516 7.547 -2.795 1 86 223 ALA A N 1
ATOM 1772 C CA . ALA A 1 223 ? -13.953 7.574 -4.145 1 86 223 ALA A CA 1
ATOM 1773 C C . ALA A 1 223 ? -12.477 7.199 -4.137 1 86 223 ALA A C 1
ATOM 1775 O O . ALA A 1 223 ? -11.711 7.688 -3.303 1 86 223 ALA A O 1
ATOM 1776 N N . PRO A 1 224 ? -12.125 6.312 -5.023 1 83.75 224 PRO A N 1
ATOM 1777 C CA . PRO A 1 224 ? -10.727 5.895 -5.055 1 83.75 224 PRO A CA 1
ATOM 1778 C C . PRO A 1 224 ? -9.789 7.012 -5.512 1 83.75 224 PRO A C 1
ATOM 1780 O O . PRO A 1 224 ? -10.141 7.797 -6.395 1 83.75 224 PRO A O 1
ATOM 1783 N N . ARG A 1 225 ? -8.648 7.012 -4.91 1 80.12 225 ARG A N 1
ATOM 1784 C CA . ARG A 1 225 ? -7.68 8.047 -5.27 1 80.12 225 ARG A CA 1
ATOM 1785 C C . ARG A 1 225 ? -6.477 7.441 -5.992 1 80.12 225 ARG A C 1
ATOM 1787 O O . ARG A 1 225 ? -5.902 8.07 -6.883 1 80.12 225 ARG A O 1
ATOM 1794 N N . ASP A 1 226 ? -6.129 6.164 -5.641 1 74 226 ASP A N 1
ATOM 1795 C CA . ASP A 1 226 ? -4.879 5.605 -6.145 1 74 226 ASP A CA 1
ATOM 1796 C C . ASP A 1 226 ? -5.137 4.41 -7.055 1 74 226 ASP A C 1
ATOM 1798 O O . ASP A 1 226 ? -4.398 4.184 -8.016 1 74 226 ASP A O 1
ATOM 1802 N N . VAL A 1 227 ? -6.156 3.715 -6.773 1 75.12 227 VAL A N 1
ATOM 1803 C CA . VAL A 1 227 ? -6.43 2.496 -7.527 1 75.12 227 VAL A CA 1
ATOM 1804 C C . VAL A 1 227 ? -7.758 2.633 -8.266 1 75.12 227 VAL A C 1
ATOM 1806 O O . VAL A 1 227 ? -8.773 3.016 -7.68 1 75.12 227 VAL A O 1
ATOM 1809 N N . PRO A 1 228 ? -7.703 2.418 -9.523 1 81.75 228 PRO A N 1
ATOM 1810 C CA . PRO A 1 228 ? -8.945 2.531 -10.289 1 81.75 228 PRO A CA 1
ATOM 1811 C C . PRO A 1 228 ? -10 1.515 -9.859 1 81.75 228 PRO A C 1
ATOM 1813 O O . PRO A 1 228 ? -9.656 0.389 -9.484 1 81.75 228 PRO A O 1
ATOM 1816 N N . PRO A 1 229 ? -11.156 1.903 -9.898 1 77.19 229 PRO A N 1
ATOM 1817 C CA . PRO A 1 229 ? -12.234 0.958 -9.586 1 77.19 229 PRO A CA 1
ATOM 1818 C C . PRO A 1 229 ? -12.523 -0.005 -10.734 1 77.19 229 PRO A C 1
ATOM 1820 O O . PRO A 1 229 ? -12.742 0.429 -11.867 1 77.19 229 PRO A O 1
ATOM 1823 N N . THR A 1 230 ? -12.258 -1.261 -10.617 1 80.19 230 THR A N 1
ATOM 1824 C CA . THR A 1 230 ? -12.578 -2.254 -11.633 1 80.19 230 THR A CA 1
ATOM 1825 C C . THR A 1 230 ? -13.891 -2.963 -11.312 1 80.19 230 THR A C 1
ATOM 1827 O O . THR A 1 230 ? -14 -3.629 -10.273 1 80.19 230 THR A O 1
ATOM 1830 N N . THR A 1 231 ? -14.945 -2.775 -12.242 1 76.69 231 THR A N 1
ATOM 1831 C CA . THR A 1 231 ? -16.234 -3.332 -11.852 1 76.69 231 THR A CA 1
ATOM 1832 C C . THR A 1 231 ? -16.875 -4.082 -13.023 1 76.69 231 THR A C 1
ATOM 1834 O O . THR A 1 231 ? -17.906 -4.742 -12.852 1 76.69 231 THR A O 1
ATOM 1837 N N . ILE A 1 232 ? -16.234 -4.102 -14.156 1 85.56 232 ILE A N 1
ATOM 1838 C CA . ILE A 1 232 ? -16.906 -4.629 -15.344 1 85.56 232 ILE A CA 1
ATOM 1839 C C . ILE A 1 232 ? -16.703 -6.145 -15.406 1 85.56 232 ILE A C 1
ATOM 1841 O O . ILE A 1 232 ? -15.625 -6.652 -15.109 1 85.56 232 ILE A O 1
ATOM 1845 N N . THR A 1 233 ? -17.75 -6.781 -15.742 1 90 233 THR A N 1
ATOM 1846 C CA . THR A 1 233 ? -17.688 -8.195 -16.094 1 90 233 THR A CA 1
ATOM 1847 C C . THR A 1 233 ? -17.641 -8.383 -17.609 1 90 233 THR A C 1
ATOM 1849 O O . THR A 1 233 ? -18.562 -7.996 -18.312 1 90 233 THR A O 1
ATOM 1852 N N . ALA A 1 234 ? -16.641 -8.898 -18.062 1 93.62 234 ALA A N 1
ATOM 1853 C CA . ALA A 1 234 ? -16.5 -9.117 -19.5 1 93.62 234 ALA A CA 1
ATOM 1854 C C . ALA A 1 234 ? -17.359 -10.281 -19.969 1 93.62 234 ALA A C 1
ATOM 1856 O O . ALA A 1 234 ? -17.281 -11.383 -19.422 1 93.62 234 ALA A O 1
ATOM 1857 N N . GLU A 1 235 ? -18.156 -10.062 -20.938 1 91.25 235 GLU A N 1
ATOM 1858 C CA . GLU A 1 235 ? -19.047 -11.086 -21.484 1 91.25 235 GLU A CA 1
ATOM 1859 C C . GLU A 1 235 ? -18.578 -11.586 -22.844 1 91.25 235 GLU A C 1
ATOM 1861 O O . GLU A 1 235 ? -19 -12.641 -23.297 1 91.25 235 GLU A O 1
ATOM 1866 N N . ASP A 1 236 ? -17.734 -10.789 -23.406 1 90.56 236 ASP A N 1
ATOM 1867 C CA . ASP A 1 236 ? -17.156 -11.172 -24.688 1 90.56 236 ASP A CA 1
ATOM 1868 C C . ASP A 1 236 ? -15.734 -10.633 -24.828 1 90.56 236 ASP A C 1
ATOM 1870 O O . ASP A 1 236 ? -15.258 -9.891 -23.969 1 90.56 236 ASP A O 1
ATOM 1874 N N . ALA A 1 237 ? -15.102 -11.047 -25.938 1 89.06 237 ALA A N 1
ATOM 1875 C CA . ALA A 1 237 ? -13.703 -10.688 -26.156 1 89.06 237 ALA A CA 1
ATOM 1876 C C . ALA A 1 237 ? -13.547 -9.18 -26.344 1 89.06 237 ALA A C 1
ATOM 1878 O O . ALA A 1 237 ? -12.508 -8.609 -25.984 1 89.06 237 ALA A O 1
ATOM 1879 N N . SER A 1 238 ? -14.523 -8.508 -26.844 1 85.44 238 SER A N 1
ATOM 1880 C CA . SER A 1 238 ? -14.453 -7.07 -27.094 1 85.44 238 SER A CA 1
ATOM 1881 C C . SER A 1 238 ? -14.414 -6.277 -25.781 1 85.44 238 SER A C 1
ATOM 1883 O O . SER A 1 238 ? -13.859 -5.176 -25.734 1 85.44 238 SER A O 1
ATOM 1885 N N . ASP A 1 239 ? -14.984 -6.879 -24.734 1 89.81 239 ASP A N 1
ATOM 1886 C CA . ASP A 1 239 ? -15 -6.23 -23.422 1 89.81 239 ASP A CA 1
ATOM 1887 C C . ASP A 1 239 ? -13.602 -6.168 -22.828 1 89.81 239 ASP A C 1
ATOM 1889 O O . ASP A 1 239 ? -13.344 -5.363 -21.922 1 89.81 239 ASP A O 1
ATOM 1893 N N . MET A 1 240 ? -12.734 -6.961 -23.359 1 90.62 240 MET A N 1
ATOM 1894 C CA . MET A 1 240 ? -11.398 -7.086 -22.781 1 90.62 240 MET A CA 1
ATOM 1895 C C . MET A 1 240 ? -10.562 -5.848 -23.062 1 90.62 240 MET A C 1
ATOM 1897 O O . MET A 1 240 ? -9.578 -5.582 -22.375 1 90.62 240 MET A O 1
ATOM 1901 N N . SER A 1 241 ? -10.969 -5.07 -24.016 1 86.31 241 SER A N 1
ATOM 1902 C CA . SER A 1 241 ? -10.211 -3.879 -24.391 1 86.31 241 SER A CA 1
ATOM 1903 C C . SER A 1 241 ? -10.656 -2.664 -23.594 1 86.31 241 SER A C 1
ATOM 1905 O O . SER A 1 241 ? -10 -1.624 -23.609 1 86.31 241 SER A O 1
ATOM 1907 N N . ARG A 1 242 ? -11.758 -2.848 -22.875 1 87.94 242 ARG A N 1
ATOM 1908 C CA . ARG A 1 242 ? -12.242 -1.728 -22.078 1 87.94 242 ARG A CA 1
ATOM 1909 C C . ARG A 1 242 ? -11.227 -1.334 -21 1 87.94 242 ARG A C 1
ATOM 1911 O O . ARG A 1 242 ? -10.648 -2.197 -20.344 1 87.94 242 ARG A O 1
ATOM 1918 N N . ALA A 1 243 ? -11.047 -0.028 -20.891 1 90.62 243 ALA A N 1
ATOM 1919 C CA . ALA A 1 243 ? -9.977 0.451 -20.031 1 90.62 243 ALA A CA 1
ATOM 1920 C C . ALA A 1 243 ? -10.445 1.627 -19.172 1 90.62 243 ALA A C 1
ATOM 1922 O O . ALA A 1 243 ? -11.516 2.189 -19.422 1 90.62 243 ALA A O 1
ATOM 1923 N N . ILE A 1 244 ? -9.797 1.845 -18.125 1 90.62 244 ILE A N 1
ATOM 1924 C CA . ILE A 1 244 ? -9.914 3.047 -17.312 1 90.62 244 ILE A CA 1
ATOM 1925 C C . ILE A 1 244 ? -8.672 3.914 -17.484 1 90.62 244 ILE A C 1
ATOM 1927 O O . ILE A 1 244 ? -7.547 3.445 -17.281 1 90.62 244 ILE A O 1
ATOM 1931 N N . ILE A 1 245 ? -8.922 5.09 -17.922 1 90.81 245 ILE A N 1
ATOM 1932 C CA . ILE A 1 245 ? -7.816 6.023 -18.109 1 90.81 245 ILE A CA 1
ATOM 1933 C C . ILE A 1 245 ? -7.699 6.945 -16.906 1 90.81 245 ILE A C 1
ATOM 1935 O O . ILE A 1 245 ? -8.695 7.516 -16.453 1 90.81 245 ILE A O 1
ATOM 1939 N N . ALA A 1 246 ? -6.527 7 -16.344 1 91.44 246 ALA A N 1
ATOM 1940 C CA . ALA A 1 246 ? -6.273 7.832 -15.18 1 91.44 246 ALA A CA 1
ATOM 1941 C C . ALA A 1 246 ? -5.211 8.883 -15.477 1 91.44 246 ALA A C 1
ATOM 1943 O O . ALA A 1 246 ? -4.293 8.648 -16.266 1 91.44 246 ALA A O 1
ATOM 1944 N N . SER A 1 247 ? -5.379 10.039 -14.844 1 91.06 247 SER A N 1
ATOM 1945 C CA . SER A 1 247 ? -4.387 11.109 -14.945 1 91.06 247 SER A CA 1
ATOM 1946 C C . SER A 1 247 ? -3.686 11.336 -13.609 1 91.06 247 SER A C 1
ATOM 1948 O O . SER A 1 247 ? -4.34 11.438 -12.57 1 91.06 247 SER A O 1
ATOM 1950 N N . PHE A 1 248 ? -2.389 11.406 -13.703 1 90.81 248 PHE A N 1
ATOM 1951 C CA . PHE A 1 248 ? -1.563 11.68 -12.531 1 90.81 248 PHE A CA 1
ATOM 1952 C C . PHE A 1 248 ? -0.649 12.875 -12.773 1 90.81 248 PHE A C 1
ATOM 1954 O O . PHE A 1 248 ? -0.307 13.18 -13.922 1 90.81 248 PHE A O 1
ATOM 1961 N N . PRO A 1 249 ? -0.324 13.57 -11.727 1 91.19 249 PRO A N 1
ATOM 1962 C CA . PRO A 1 249 ? 0.623 14.664 -11.922 1 91.19 249 PRO A CA 1
ATOM 1963 C C . PRO A 1 249 ? 2.025 14.18 -12.281 1 91.19 249 PRO A C 1
ATOM 1965 O O . PRO A 1 249 ? 2.508 13.203 -11.711 1 91.19 249 PRO A O 1
ATOM 1968 N N . ALA A 1 250 ? 2.66 14.828 -13.156 1 90.56 250 ALA A N 1
ATOM 1969 C CA . ALA A 1 250 ? 4.031 14.492 -13.539 1 90.56 250 ALA A CA 1
ATOM 1970 C C . ALA A 1 250 ? 5.039 15.219 -12.656 1 90.56 250 ALA A C 1
ATOM 1972 O O . ALA A 1 250 ? 6.211 14.844 -12.602 1 90.56 250 ALA A O 1
ATOM 1973 N N . VAL A 1 251 ? 4.578 16.203 -11.938 1 91.19 251 VAL A N 1
ATOM 1974 C CA . VAL A 1 251 ? 5.445 17.078 -11.164 1 91.19 251 VAL A CA 1
ATOM 1975 C C . VAL A 1 251 ? 5.766 16.438 -9.812 1 91.19 251 VAL A C 1
ATOM 1977 O O . VAL A 1 251 ? 4.863 15.992 -9.102 1 91.19 251 VAL A O 1
ATOM 1980 N N . ALA A 1 252 ? 7.039 16.375 -9.508 1 90.12 252 ALA A N 1
ATOM 1981 C CA . ALA A 1 252 ? 7.484 15.852 -8.219 1 90.12 252 ALA A CA 1
ATOM 1982 C C . ALA A 1 252 ? 8.008 16.969 -7.328 1 90.12 252 ALA A C 1
ATOM 1984 O O . ALA A 1 252 ? 7.949 16.875 -6.098 1 90.12 252 ALA A O 1
ATOM 1985 N N . ARG A 1 253 ? 8.547 17.984 -7.973 1 93.19 253 ARG A N 1
ATOM 1986 C CA . ARG A 1 253 ? 9.164 19.094 -7.254 1 93.19 253 ARG A CA 1
ATOM 1987 C C . ARG A 1 253 ? 8.836 20.422 -7.91 1 93.19 253 ARG A C 1
ATOM 1989 O O . ARG A 1 253 ? 8.43 20.469 -9.07 1 93.19 253 ARG A O 1
ATOM 1996 N N . LEU A 1 254 ? 9.055 21.438 -7.105 1 95.38 254 LEU A N 1
ATOM 1997 C CA . LEU A 1 254 ? 8.867 22.812 -7.555 1 95.38 254 LEU A CA 1
ATOM 1998 C C . LEU A 1 254 ? 10.133 23.641 -7.332 1 95.38 254 LEU A C 1
ATOM 2000 O O . LEU A 1 254 ? 10.742 23.578 -6.262 1 95.38 254 LEU A O 1
ATOM 2004 N N . LYS A 1 255 ? 10.531 24.312 -8.328 1 94.88 255 LYS A N 1
ATOM 2005 C CA . LYS A 1 255 ? 11.648 25.25 -8.18 1 94.88 255 LYS A CA 1
ATOM 2006 C C . LYS A 1 255 ? 11.148 26.641 -7.801 1 94.88 255 LYS A C 1
ATOM 2008 O O . LYS A 1 255 ? 10.633 27.375 -8.648 1 94.88 255 LYS A O 1
ATOM 2013 N N . LEU A 1 256 ? 11.375 26.953 -6.5 1 95.56 256 LEU A N 1
ATOM 2014 C CA . LEU A 1 256 ? 10.742 28.156 -5.984 1 95.56 256 LEU A CA 1
ATOM 2015 C C . LEU A 1 256 ? 11.766 29.031 -5.25 1 95.56 256 LEU A C 1
ATOM 2017 O O . LEU A 1 256 ? 12.773 28.531 -4.762 1 95.56 256 LEU A O 1
ATOM 2021 N N . SER A 1 257 ? 11.492 30.297 -5.238 1 92.19 257 SER A N 1
ATOM 2022 C CA . SER A 1 257 ? 12.234 31.281 -4.445 1 92.19 257 SER A CA 1
ATOM 2023 C C . SER A 1 257 ? 11.305 32.062 -3.523 1 92.19 257 SER A C 1
ATOM 2025 O O . SER A 1 257 ? 10.102 32.125 -3.764 1 92.19 257 SER A O 1
ATOM 2027 N N . VAL A 1 258 ? 11.82 32.531 -2.451 1 91.56 258 VAL A N 1
ATOM 2028 C CA . VAL A 1 258 ? 11.07 33.344 -1.503 1 91.56 258 VAL A CA 1
ATOM 2029 C C . VAL A 1 258 ? 10.906 34.75 -2.059 1 91.56 258 VAL A C 1
ATOM 2031 O O . VAL A 1 258 ? 11.844 35.312 -2.621 1 91.56 258 VAL A O 1
ATOM 2034 N N . ASP A 1 259 ? 9.727 35.25 -1.968 1 88.12 259 ASP A N 1
ATOM 2035 C CA . ASP A 1 259 ? 9.477 36.656 -2.369 1 88.12 259 ASP A CA 1
ATOM 2036 C C . ASP A 1 259 ? 10.203 37.625 -1.458 1 88.12 259 ASP A C 1
ATOM 2038 O O . ASP A 1 259 ? 9.984 37.625 -0.246 1 88.12 259 ASP A O 1
ATOM 2042 N N . PRO A 1 260 ? 11.016 38.5 -1.975 1 84.81 260 PRO A N 1
ATOM 2043 C CA . PRO A 1 260 ? 11.766 39.438 -1.149 1 84.81 260 PRO A CA 1
ATOM 2044 C C . PRO A 1 260 ? 10.859 40.438 -0.419 1 84.81 260 PRO A C 1
ATOM 2046 O O . PRO A 1 260 ? 11.227 40.938 0.649 1 84.81 260 PRO A O 1
ATOM 2049 N N . LEU A 1 261 ? 9.711 40.688 -0.978 1 85.69 261 LEU A N 1
ATOM 2050 C CA . LEU A 1 261 ? 8.797 41.656 -0.386 1 85.69 261 LEU A CA 1
ATOM 2051 C C . LEU A 1 261 ? 7.906 41 0.664 1 85.69 261 LEU A C 1
ATOM 2053 O O . LEU A 1 261 ? 7.402 41.688 1.565 1 85.69 261 LEU A O 1
ATOM 2057 N N . ASN A 1 262 ? 7.668 39.75 0.516 1 86.75 262 ASN A N 1
ATOM 2058 C CA . ASN A 1 262 ? 6.879 38.969 1.459 1 86.75 262 ASN A CA 1
ATOM 2059 C C . ASN A 1 262 ? 7.5 37.594 1.701 1 86.75 262 ASN A C 1
ATOM 2061 O O . ASN A 1 262 ? 7.203 36.656 0.981 1 86.75 262 ASN A O 1
ATOM 2065 N N . PRO A 1 263 ? 8.172 37.531 2.707 1 85.44 263 PRO A N 1
ATOM 2066 C CA . PRO A 1 263 ? 8.969 36.344 2.932 1 85.44 263 PRO A CA 1
ATOM 2067 C C . PRO A 1 263 ? 8.109 35.094 3.15 1 85.44 263 PRO A C 1
ATOM 2069 O O . PRO A 1 263 ? 8.633 33.969 3.156 1 85.44 263 PRO A O 1
ATOM 2072 N N . THR A 1 264 ? 6.902 35.219 3.324 1 88.56 264 THR A N 1
ATOM 2073 C CA . THR A 1 264 ? 6.062 34.062 3.535 1 88.56 264 THR A CA 1
ATOM 2074 C C . THR A 1 264 ? 5.496 33.562 2.211 1 88.56 264 THR A C 1
ATOM 2076 O O . THR A 1 264 ? 4.816 32.531 2.17 1 88.56 264 THR A O 1
ATOM 2079 N N . ARG A 1 265 ? 5.867 34.188 1.151 1 91.94 265 ARG A N 1
ATOM 2080 C CA . ARG A 1 265 ? 5.359 33.781 -0.16 1 91.94 265 ARG A CA 1
ATOM 2081 C C . ARG A 1 265 ? 6.465 33.188 -1.014 1 91.94 265 ARG A C 1
ATOM 2083 O O . ARG A 1 265 ? 7.629 33.594 -0.911 1 91.94 265 ARG A O 1
ATOM 2090 N N . LEU A 1 266 ? 6.066 32.25 -1.809 1 94.31 266 LEU A N 1
ATOM 2091 C CA . LEU A 1 266 ? 6.965 31.594 -2.738 1 94.31 266 LEU A CA 1
ATOM 2092 C C . LEU A 1 266 ? 6.523 31.812 -4.18 1 94.31 266 LEU A C 1
ATOM 2094 O O . LEU A 1 266 ? 5.332 31.969 -4.449 1 94.31 266 LEU A O 1
ATOM 2098 N N . PHE A 1 267 ? 7.484 31.922 -5.035 1 93.31 267 PHE A N 1
ATOM 2099 C CA . PHE A 1 267 ? 7.184 32.031 -6.457 1 93.31 267 PHE A CA 1
ATOM 2100 C C . PHE A 1 267 ? 8.133 31.188 -7.285 1 93.31 267 PHE A C 1
ATOM 2102 O O . PHE A 1 267 ? 9.211 30.812 -6.82 1 93.31 267 PHE A O 1
ATOM 2109 N N . PHE A 1 268 ? 7.711 30.859 -8.508 1 94.56 268 PHE A N 1
ATOM 2110 C CA . PHE A 1 268 ? 8.523 30.047 -9.406 1 94.56 268 PHE A CA 1
ATOM 2111 C C . PHE A 1 268 ? 9.766 30.812 -9.859 1 94.56 268 PHE A C 1
ATOM 2113 O O . PHE A 1 268 ? 9.672 31.984 -10.242 1 94.56 268 PHE A O 1
ATOM 2120 N N . ASP A 1 269 ? 10.867 30.203 -9.695 1 91.5 269 ASP A N 1
ATOM 2121 C CA . ASP A 1 269 ? 12.156 30.734 -10.133 1 91.5 269 ASP A CA 1
ATOM 2122 C C . ASP A 1 269 ? 13.031 29.641 -10.742 1 91.5 269 ASP A C 1
ATOM 2124 O O . ASP A 1 269 ? 13.719 28.922 -10.023 1 91.5 269 ASP A O 1
ATOM 2128 N N . ALA A 1 270 ? 13.008 29.562 -12.031 1 88.5 270 ALA A N 1
ATOM 2129 C CA . ALA A 1 270 ? 13.703 28.516 -12.758 1 88.5 270 ALA A CA 1
ATOM 2130 C C . ALA A 1 270 ? 15.211 28.625 -12.594 1 88.5 270 ALA A C 1
ATOM 2132 O O . ALA A 1 270 ? 15.938 27.641 -12.672 1 88.5 270 ALA A O 1
ATOM 2133 N N . HIS A 1 271 ? 15.695 29.766 -12.367 1 85.88 271 HIS A N 1
ATOM 2134 C CA . HIS A 1 271 ? 17.125 30 -12.414 1 85.88 271 HIS A CA 1
ATOM 2135 C C . HIS A 1 271 ? 17.766 29.859 -11.031 1 85.88 271 HIS A C 1
ATOM 2137 O O . HIS A 1 271 ? 18.766 29.156 -10.875 1 85.88 271 HIS A O 1
ATOM 2143 N N . CYS A 1 272 ? 17.172 30.516 -10 1 84.25 272 CYS A N 1
ATOM 2144 C CA . CYS A 1 272 ? 17.828 30.562 -8.695 1 84.25 272 CYS A CA 1
ATOM 2145 C C . CYS A 1 272 ? 16.984 29.875 -7.633 1 84.25 272 CYS A C 1
ATOM 2147 O O . CYS A 1 272 ? 17.359 29.828 -6.461 1 84.25 272 CYS A O 1
ATOM 2149 N N . GLY A 1 273 ? 15.938 29.359 -8.039 1 89.88 273 GLY A N 1
ATOM 2150 C CA . GLY A 1 273 ? 15.031 28.797 -7.051 1 89.88 273 GLY A CA 1
ATOM 2151 C C . GLY A 1 273 ? 15.539 27.516 -6.43 1 89.88 273 GLY A C 1
ATOM 2152 O O . GLY A 1 273 ? 16.375 26.812 -7.016 1 89.88 273 GLY A O 1
ATOM 2153 N N . GLN A 1 274 ? 15.094 27.25 -5.242 1 89.5 274 GLN A N 1
ATOM 2154 C CA . GLN A 1 274 ? 15.328 25.984 -4.57 1 89.5 274 GLN A CA 1
ATOM 2155 C C . GLN A 1 274 ? 14.211 24.984 -4.871 1 89.5 274 GLN A C 1
ATOM 2157 O O . GLN A 1 274 ? 13.094 25.375 -5.207 1 89.5 274 GLN A O 1
ATOM 2162 N N . GLU A 1 275 ? 14.516 23.734 -4.719 1 90.69 275 GLU A N 1
ATOM 2163 C CA . GLU A 1 275 ? 13.516 22.703 -5 1 90.69 275 GLU A CA 1
ATOM 2164 C C . GLU A 1 275 ? 12.703 22.359 -3.756 1 90.69 275 GLU A C 1
ATOM 2166 O O . GLU A 1 275 ? 13.266 22.141 -2.68 1 90.69 275 GLU A O 1
ATOM 2171 N N . TYR A 1 276 ? 11.43 22.453 -3.912 1 93.75 276 TYR A N 1
ATOM 2172 C CA . TYR A 1 276 ? 10.477 22.047 -2.889 1 93.75 276 TYR A CA 1
ATOM 2173 C C . TYR A 1 276 ? 9.656 20.844 -3.354 1 93.75 276 TYR A C 1
ATOM 2175 O O . TYR A 1 276 ? 9.281 20.766 -4.523 1 93.75 276 TYR A O 1
ATOM 2183 N N . PRO A 1 277 ? 9.391 19.953 -2.488 1 93 277 PRO A N 1
ATOM 2184 C CA . PRO A 1 277 ? 8.57 18.812 -2.902 1 93 277 PRO A CA 1
ATOM 2185 C C . PRO A 1 277 ? 7.125 19.203 -3.201 1 93 277 PRO A C 1
ATOM 2187 O O . PRO A 1 277 ? 6.559 20.062 -2.516 1 93 277 PRO A O 1
ATOM 2190 N N . TYR A 1 278 ? 6.574 18.641 -4.172 1 94.81 278 TYR A N 1
ATOM 2191 C CA . TYR A 1 278 ? 5.168 18.797 -4.535 1 94.81 278 TYR A CA 1
ATOM 2192 C C . TYR A 1 278 ? 4.293 17.859 -3.707 1 94.81 278 TYR A C 1
ATOM 2194 O O . TYR A 1 278 ? 4.5 16.641 -3.697 1 94.81 278 TYR A O 1
ATOM 2202 N N . ARG A 1 279 ? 3.244 18.391 -2.996 1 95.06 279 ARG A N 1
ATOM 2203 C CA . ARG A 1 279 ? 2.396 17.578 -2.127 1 95.06 279 ARG A CA 1
ATOM 2204 C C . ARG A 1 279 ? 0.963 17.531 -2.648 1 95.06 279 ARG A C 1
ATOM 2206 O O . ARG A 1 279 ? 0.054 17.094 -1.944 1 95.06 279 ARG A O 1
ATOM 2213 N N . GLY A 1 280 ? 0.776 18 -3.781 1 94.69 280 GLY A N 1
ATOM 2214 C CA . GLY A 1 280 ? -0.56 18.062 -4.352 1 94.69 280 GLY A CA 1
ATOM 2215 C C . GLY A 1 280 ? -0.948 19.469 -4.801 1 94.69 280 GLY A C 1
ATOM 2216 O O . GLY A 1 280 ? -0.108 20.359 -4.844 1 94.69 280 GLY A O 1
ATOM 2217 N N . ARG A 1 281 ? -2.225 19.562 -5.145 1 96.31 281 ARG A N 1
ATOM 2218 C CA . ARG A 1 281 ? -2.711 20.844 -5.668 1 96.31 281 ARG A CA 1
ATOM 2219 C C . ARG A 1 281 ? -4.172 21.062 -5.289 1 96.31 281 ARG A C 1
ATOM 2221 O O . ARG A 1 281 ? -4.93 20.109 -5.129 1 96.31 281 ARG A O 1
ATOM 2228 N N . GLY A 1 282 ? -4.484 22.25 -4.93 1 97.31 282 GLY A N 1
ATOM 2229 C CA . GLY A 1 282 ? -5.863 22.672 -4.734 1 97.31 282 GLY A CA 1
ATOM 2230 C C . GLY A 1 282 ? -6.355 23.625 -5.809 1 97.31 282 GLY A C 1
ATOM 2231 O O . GLY A 1 282 ? -5.68 23.828 -6.82 1 97.31 282 GLY A O 1
ATOM 2232 N N . PRO A 1 283 ? -7.547 24.156 -5.605 1 97.31 283 PRO A N 1
ATOM 223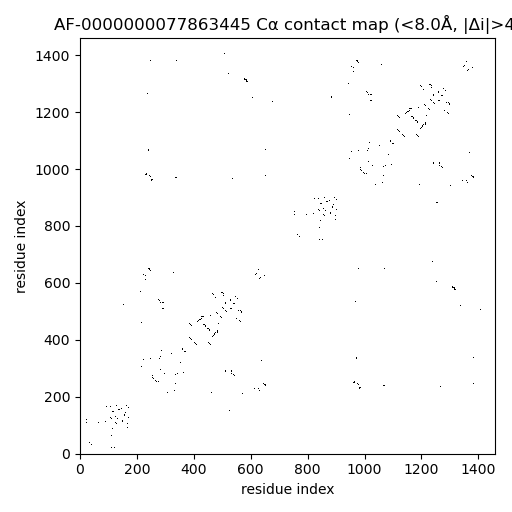3 C CA . PRO A 1 283 ? -8.062 25.125 -6.582 1 97.31 283 PRO A CA 1
ATOM 2234 C C . PRO A 1 283 ? -7.16 26.344 -6.73 1 97.31 283 PRO A C 1
ATOM 2236 O O . PRO A 1 283 ? -6.516 26.766 -5.766 1 97.31 283 PRO A O 1
ATOM 2239 N N . VAL A 1 284 ? -7.152 26.859 -7.871 1 96.19 284 VAL A N 1
ATOM 2240 C CA . VAL A 1 284 ? -6.406 28.094 -8.148 1 96.19 284 VAL A CA 1
ATOM 2241 C C . VAL A 1 284 ? -7.277 29.312 -7.84 1 96.19 284 VAL A C 1
ATOM 2243 O O . VAL A 1 284 ? -8.484 29.297 -8.094 1 96.19 284 VAL A O 1
ATOM 2246 N N . TRP A 1 285 ? -6.621 30.266 -7.328 1 95.25 285 TRP A N 1
ATOM 2247 C CA . TRP A 1 285 ? -7.32 31.469 -6.871 1 95.25 285 TRP A CA 1
ATOM 2248 C C . TRP A 1 285 ? -7.988 32.188 -8.039 1 95.25 285 TRP A C 1
ATOM 2250 O O . TRP A 1 285 ? -7.422 32.281 -9.133 1 95.25 285 TRP A O 1
ATOM 2260 N N . ASN A 1 286 ? -9.156 32.562 -7.793 1 92.44 286 ASN A N 1
ATOM 2261 C CA . ASN A 1 286 ? -9.891 33.469 -8.664 1 92.44 286 ASN A CA 1
ATOM 2262 C C . ASN A 1 286 ? -11.008 34.188 -7.918 1 92.44 286 ASN A C 1
ATOM 2264 O O . ASN A 1 286 ? -11.695 33.562 -7.094 1 92.44 286 ASN A O 1
ATOM 2268 N N . ASN A 1 287 ? -11.188 35.469 -8.086 1 90.88 287 ASN A N 1
ATOM 2269 C CA . ASN A 1 287 ? -12.352 36.219 -7.633 1 90.88 287 ASN A CA 1
ATOM 2270 C C . ASN A 1 287 ? -12.555 36.094 -6.125 1 90.88 287 ASN A C 1
ATOM 2272 O O . ASN A 1 287 ? -13.633 35.688 -5.672 1 90.88 287 ASN A O 1
ATOM 2276 N N . ASN A 1 288 ? -11.539 36.312 -5.328 1 91.62 288 ASN A N 1
ATOM 2277 C CA . ASN A 1 288 ? -11.602 36.312 -3.869 1 91.62 288 ASN A CA 1
ATOM 2278 C C . ASN A 1 288 ? -12.016 34.969 -3.326 1 91.62 288 ASN A C 1
ATOM 2280 O O . ASN A 1 288 ? -12.836 34.875 -2.414 1 91.62 288 ASN A O 1
ATOM 2284 N N . SER A 1 289 ? -11.461 33.875 -3.949 1 94.62 289 SER A N 1
ATOM 2285 C CA . SER A 1 289 ? -11.922 32.531 -3.627 1 94.62 289 SER A CA 1
ATOM 2286 C C . SER A 1 289 ? -11.07 31.906 -2.531 1 94.62 289 SER A C 1
ATOM 2288 O O . SER A 1 289 ? -11.219 30.719 -2.225 1 94.62 289 SER A O 1
ATOM 2290 N N . SER A 1 290 ? -10.172 32.562 -1.879 1 95.06 290 SER A N 1
ATOM 2291 C CA . SER A 1 290 ? -9.18 31.969 -0.99 1 95.06 290 SER A CA 1
ATOM 2292 C C . SER A 1 290 ? -9.836 31.172 0.126 1 95.06 290 SER A C 1
ATOM 2294 O O . SER A 1 290 ? -9.344 30.109 0.508 1 95.06 290 SER A O 1
ATOM 2296 N N . ALA A 1 291 ? -10.977 31.641 0.639 1 95 291 ALA A N 1
ATOM 2297 C CA . ALA A 1 291 ? -11.648 30.953 1.736 1 95 291 ALA A CA 1
ATOM 2298 C C . ALA A 1 291 ? -12.18 29.594 1.289 1 95 291 ALA A C 1
ATOM 2300 O O . ALA A 1 291 ? -11.891 28.578 1.916 1 95 291 ALA A O 1
ATOM 2301 N N . ILE A 1 292 ? -12.922 29.656 0.183 1 96.38 292 ILE A N 1
ATOM 2302 C CA . ILE A 1 292 ? -13.531 28.422 -0.31 1 96.38 292 ILE A CA 1
ATOM 2303 C C . ILE A 1 292 ? -12.438 27.453 -0.765 1 96.38 292 ILE A C 1
ATOM 2305 O O . ILE A 1 292 ? -12.586 26.234 -0.635 1 96.38 292 ILE A O 1
ATOM 2309 N N . ASP A 1 293 ? -11.352 27.969 -1.298 1 97.88 293 ASP A N 1
ATOM 2310 C CA . ASP A 1 293 ? -10.227 27.141 -1.746 1 97.88 293 ASP A CA 1
ATOM 2311 C C . ASP A 1 293 ? -9.594 26.391 -0.577 1 97.88 293 ASP A C 1
ATOM 2313 O O . ASP A 1 293 ? -9.375 25.188 -0.656 1 97.88 293 ASP A O 1
ATOM 2317 N N . CYS A 1 294 ? -9.367 27.078 0.489 1 98.12 294 CYS A N 1
ATOM 2318 C CA . CYS A 1 294 ? -8.734 26.469 1.66 1 98.12 294 CYS A CA 1
ATOM 2319 C C . CYS A 1 294 ? -9.633 25.406 2.281 1 98.12 294 CYS A C 1
ATOM 2321 O O . CYS A 1 294 ? -9.148 24.375 2.756 1 98.12 294 CYS A O 1
ATOM 2323 N N . VAL A 1 295 ? -10.883 25.688 2.283 1 98.06 295 VAL A N 1
ATOM 2324 C CA . VAL A 1 295 ? -11.828 24.734 2.854 1 98.06 295 VAL A CA 1
ATOM 2325 C C . VAL A 1 295 ? -11.789 23.438 2.055 1 98.06 295 VAL A C 1
ATOM 2327 O O . VAL A 1 295 ? -11.781 22.344 2.631 1 98.06 295 VAL A O 1
ATOM 2330 N N . ILE A 1 296 ? -11.727 23.516 0.776 1 98.31 296 ILE A N 1
ATOM 2331 C CA . ILE A 1 296 ? -11.68 22.328 -0.081 1 98.31 296 ILE A CA 1
ATOM 2332 C C . ILE A 1 296 ? -10.414 21.531 0.221 1 98.31 296 ILE A C 1
ATOM 2334 O O . ILE A 1 296 ? -10.477 20.312 0.415 1 98.31 296 ILE A O 1
ATOM 2338 N N . VAL A 1 297 ? -9.32 22.219 0.27 1 98.56 297 VAL A N 1
ATOM 2339 C CA . VAL A 1 297 ? -8.047 21.531 0.468 1 98.56 297 VAL A CA 1
ATOM 2340 C C . VAL A 1 297 ? -8 20.922 1.866 1 98.56 297 VAL A C 1
ATOM 2342 O O . VAL A 1 297 ? -7.559 19.781 2.041 1 98.56 297 VAL A O 1
ATOM 2345 N N . ALA A 1 298 ? -8.43 21.656 2.859 1 98.5 298 ALA A N 1
ATOM 2346 C CA . ALA A 1 298 ? -8.484 21.109 4.207 1 98.5 298 ALA A CA 1
ATOM 2347 C C . ALA A 1 298 ? -9.375 19.859 4.254 1 98.5 298 ALA A C 1
ATOM 2349 O O . ALA A 1 298 ? -9.016 18.859 4.875 1 98.5 298 ALA A O 1
ATOM 2350 N N . GLY A 1 299 ? -10.516 19.984 3.648 1 98.31 299 GLY A N 1
ATOM 2351 C CA . GLY A 1 299 ? -11.406 18.828 3.574 1 98.31 299 GLY A CA 1
ATOM 2352 C C . GLY A 1 299 ? -10.758 17.625 2.932 1 98.31 299 GLY A C 1
ATOM 2353 O O . GLY A 1 299 ? -10.961 16.484 3.381 1 98.31 299 GLY A O 1
ATOM 2354 N N . ARG A 1 300 ? -10.055 17.859 1.94 1 97.38 300 ARG A N 1
ATOM 2355 C CA . ARG A 1 300 ? -9.359 16.797 1.247 1 97.38 300 ARG A CA 1
ATOM 2356 C C . ARG A 1 300 ? -8.312 16.141 2.154 1 97.38 300 ARG A C 1
ATOM 2358 O O . ARG A 1 300 ? -8.234 14.914 2.232 1 97.38 300 ARG A O 1
ATOM 2365 N N . LEU A 1 301 ? -7.57 16.922 2.824 1 97.19 301 LEU A N 1
ATOM 2366 C CA . LEU A 1 301 ? -6.5 16.438 3.688 1 97.19 301 LEU A CA 1
ATOM 2367 C C . LEU A 1 301 ? -7.074 15.695 4.895 1 97.19 301 LEU A C 1
ATOM 2369 O O . LEU A 1 301 ? -6.434 14.789 5.43 1 97.19 301 LEU A O 1
ATOM 2373 N N . LEU A 1 302 ? -8.281 16.016 5.242 1 98 302 LEU A N 1
ATOM 2374 C CA . LEU A 1 302 ? -8.922 15.406 6.395 1 98 302 LEU A CA 1
ATOM 2375 C C . LEU A 1 302 ? -9.82 14.25 5.961 1 98 302 LEU A C 1
ATOM 2377 O O . LEU A 1 302 ? -10.391 13.547 6.805 1 98 302 LEU A O 1
ATOM 2381 N N . ASP A 1 303 ? -10 14.078 4.703 1 97 303 ASP A N 1
ATOM 2382 C CA . ASP A 1 303 ? -10.977 13.125 4.184 1 97 303 ASP A CA 1
ATOM 2383 C C . ASP A 1 303 ? -12.359 13.367 4.785 1 97 303 ASP A C 1
ATOM 2385 O O . ASP A 1 303 ? -13.008 12.43 5.262 1 97 303 ASP A O 1
ATOM 2389 N N . ALA A 1 304 ? -12.68 14.594 4.812 1 97.75 304 ALA A N 1
ATOM 2390 C CA . ALA A 1 304 ? -13.945 14.969 5.441 1 97.75 304 ALA A CA 1
ATOM 2391 C C . ALA A 1 304 ? -15.125 14.344 4.715 1 97.75 304 ALA A C 1
ATOM 2393 O O . ALA A 1 304 ? -15.305 14.539 3.508 1 97.75 304 ALA A O 1
ATOM 2394 N N . GLY A 1 305 ? -15.906 13.617 5.418 1 96.25 305 GLY A N 1
ATOM 2395 C CA . GLY A 1 305 ? -17.062 12.938 4.848 1 96.25 305 GLY A CA 1
ATOM 2396 C C . GLY A 1 305 ? -16.734 11.57 4.277 1 96.25 305 GLY A C 1
ATOM 2397 O O . GLY A 1 305 ? -17.625 10.836 3.852 1 96.25 305 GLY A O 1
ATOM 2398 N N . SER A 1 306 ? -15.492 11.281 4.285 1 95.94 306 SER A N 1
ATOM 2399 C CA . SER A 1 306 ? -15.07 10.039 3.643 1 95.94 306 SER A CA 1
ATOM 2400 C C . SER A 1 306 ? -14.328 9.141 4.621 1 95.94 306 SER A C 1
ATOM 2402 O O . SER A 1 306 ? -13.672 8.172 4.215 1 95.94 306 SER A O 1
ATOM 2404 N N . THR A 1 307 ? -14.336 9.438 5.871 1 96.19 307 THR A N 1
ATOM 2405 C CA . THR A 1 307 ? -13.703 8.594 6.879 1 96.19 307 THR A CA 1
ATOM 2406 C C . THR A 1 307 ? -14.648 7.48 7.328 1 96.19 307 THR A C 1
ATOM 2408 O O . THR A 1 307 ? -15.852 7.535 7.062 1 96.19 307 THR A O 1
ATOM 2411 N N . VAL A 1 308 ? -14.117 6.523 8.016 1 93.88 308 VAL A N 1
ATOM 2412 C CA . VAL A 1 308 ? -14.898 5.402 8.523 1 93.88 308 VAL A CA 1
ATOM 2413 C C . VAL A 1 308 ? -15.953 5.91 9.508 1 93.88 308 VAL A C 1
ATOM 2415 O O . VAL A 1 308 ? -17.109 5.508 9.445 1 93.88 308 VAL A O 1
ATOM 2418 N N . ILE A 1 309 ? -15.578 6.812 10.367 1 94.81 309 ILE A N 1
ATOM 2419 C CA . ILE A 1 309 ? -16.484 7.312 11.398 1 94.81 309 ILE A CA 1
ATOM 2420 C C . ILE A 1 309 ? -17.578 8.164 10.766 1 94.81 309 ILE A C 1
ATOM 2422 O O . ILE A 1 309 ? -18.719 8.156 11.227 1 94.81 309 ILE A O 1
ATOM 2426 N N . ASP A 1 310 ? -17.297 8.883 9.719 1 95.56 310 ASP A N 1
ATOM 2427 C CA . ASP A 1 310 ? -18.297 9.711 9.047 1 95.56 310 ASP A CA 1
ATOM 2428 C C . ASP A 1 310 ? -19.344 8.852 8.352 1 95.56 310 ASP A C 1
ATOM 2430 O O . ASP A 1 310 ? -20.484 9.281 8.148 1 95.56 310 ASP A O 1
ATOM 2434 N N . ARG A 1 311 ? -18.953 7.68 7.984 1 92.19 311 ARG A N 1
ATOM 2435 C CA . ARG A 1 311 ? -19.844 6.816 7.23 1 92.19 311 ARG A CA 1
ATOM 2436 C C . ARG A 1 311 ? -20.297 5.625 8.07 1 92.19 311 ARG A C 1
ATOM 2438 O O . ARG A 1 311 ? -20.781 4.629 7.535 1 92.19 311 ARG A O 1
ATOM 2445 N N . ALA A 1 312 ? -20.109 5.625 9.273 1 88.25 312 ALA A N 1
ATOM 2446 C CA . ALA A 1 312 ? -20.375 4.508 10.172 1 88.25 312 ALA A CA 1
ATOM 2447 C C . ALA A 1 312 ? -21.875 4.285 10.344 1 88.25 312 ALA A C 1
ATOM 2449 O O . ALA A 1 312 ? -22.328 3.148 10.484 1 88.25 312 ALA A O 1
ATOM 2450 N N . ARG A 1 313 ? -22.625 5.352 10.312 1 80.31 313 ARG A N 1
ATOM 2451 C CA . ARG A 1 313 ? -24.062 5.238 10.547 1 80.31 313 ARG A CA 1
ATOM 2452 C C . ARG A 1 313 ? -24.781 4.719 9.305 1 80.31 313 ARG A C 1
ATOM 2454 O O . ARG A 1 313 ? -24.453 5.105 8.18 1 80.31 313 ARG A O 1
ATOM 2461 N N . ASP A 1 314 ? -25.734 3.893 9.57 1 78.81 314 ASP A N 1
ATOM 2462 C CA . ASP A 1 314 ? -26.531 3.395 8.453 1 78.81 314 ASP A CA 1
ATOM 2463 C C . ASP A 1 314 ? -27.25 4.539 7.738 1 78.81 314 ASP A C 1
ATOM 2465 O O . ASP A 1 314 ? -27.797 5.43 8.375 1 78.81 314 ASP A O 1
ATOM 2469 N N . GLY A 1 315 ? -27.219 4.504 6.527 1 79.94 315 GLY A N 1
ATOM 2470 C CA . GLY A 1 315 ? -27.859 5.547 5.738 1 79.94 315 GLY A CA 1
ATOM 2471 C C . GLY A 1 315 ? -27.125 6.875 5.801 1 79.94 315 GLY A C 1
ATOM 2472 O O . GLY A 1 315 ? -27.734 7.934 5.637 1 79.94 315 GLY A O 1
ATOM 2473 N N . TRP A 1 316 ? -25.891 6.816 6.102 1 87.19 316 TRP A N 1
ATOM 2474 C CA . TRP A 1 316 ? -25.078 8.016 6.25 1 87.19 316 TRP A CA 1
ATOM 2475 C C . TRP A 1 316 ? -25.25 8.938 5.051 1 87.19 316 TRP A C 1
ATOM 2477 O O . TRP A 1 316 ? -25.25 10.164 5.195 1 87.19 316 TRP A O 1
ATOM 2487 N N . ASP A 1 317 ? -25.5 8.43 3.865 1 87.12 317 ASP A N 1
ATOM 2488 C CA . ASP A 1 317 ? -25.578 9.219 2.639 1 87.12 317 ASP A CA 1
ATOM 2489 C C . ASP A 1 317 ? -26.906 9.961 2.547 1 87.12 317 ASP A C 1
ATOM 2491 O O . ASP A 1 317 ? -27 11 1.887 1 87.12 317 ASP A O 1
ATOM 2495 N N . GLN A 1 318 ? -27.906 9.469 3.225 1 83.69 318 GLN A N 1
ATOM 2496 C CA . GLN A 1 318 ? -29.234 10.086 3.18 1 83.69 318 GLN A CA 1
ATOM 2497 C C . GLN A 1 318 ? -29.297 11.312 4.082 1 83.69 318 GLN A C 1
ATOM 2499 O O . GLN A 1 318 ? -30.141 12.195 3.883 1 83.69 318 GLN A O 1
ATOM 2504 N N . HIS A 1 319 ? -28.422 11.383 4.957 1 84.56 319 HIS A N 1
ATOM 2505 C CA . HIS A 1 319 ? -28.438 12.469 5.926 1 84.56 319 HIS A CA 1
ATOM 2506 C C . HIS A 1 319 ? -27.594 13.641 5.457 1 84.56 319 HIS A C 1
ATOM 2508 O O . HIS A 1 319 ? -27.594 14.703 6.082 1 84.56 319 HIS A O 1
ATOM 2514 N N . LEU A 1 320 ? -27 13.516 4.324 1 91.25 320 LEU A N 1
ATOM 2515 C CA . LEU A 1 320 ? -26.141 14.578 3.82 1 91.25 320 LEU A CA 1
ATOM 2516 C C . LEU A 1 320 ? -26.953 15.688 3.182 1 91.25 320 LEU A C 1
ATOM 2518 O O . LEU A 1 320 ? -27.938 15.422 2.479 1 91.25 320 LEU A O 1
ATOM 2522 N N . THR A 1 321 ? -26.641 16.906 3.49 1 90.69 321 THR A N 1
ATOM 2523 C CA . THR A 1 321 ? -27.219 18.062 2.809 1 90.69 321 THR A CA 1
ATOM 2524 C C . THR A 1 321 ? -26.656 18.188 1.396 1 90.69 321 THR A C 1
ATOM 2526 O O . THR A 1 321 ? -25.625 17.594 1.073 1 90.69 321 THR A O 1
ATOM 2529 N N . PRO A 1 322 ? -27.266 18.953 0.527 1 89.06 322 PRO A N 1
ATOM 2530 C CA . PRO A 1 322 ? -26.734 19.188 -0.815 1 89.06 322 PRO A CA 1
ATOM 2531 C C . PRO A 1 322 ? -25.328 19.797 -0.791 1 89.06 322 PRO A C 1
ATOM 2533 O O . PRO A 1 322 ? -24.484 19.469 -1.63 1 89.06 322 PRO A O 1
ATOM 2536 N N . VAL A 1 323 ? -25.094 20.656 0.181 1 94.19 323 VAL A N 1
ATOM 2537 C CA . VAL A 1 323 ? -23.781 21.297 0.299 1 94.19 323 VAL A CA 1
ATOM 2538 C C . VAL A 1 323 ? -22.734 20.25 0.667 1 94.19 323 VAL A C 1
ATOM 2540 O O . VAL A 1 323 ? -21.641 20.234 0.097 1 94.19 323 VAL A O 1
ATOM 2543 N N . GLN A 1 324 ? -23.109 19.359 1.542 1 96.06 324 GLN A N 1
ATOM 2544 C CA . GLN A 1 324 ? -22.172 18.328 1.993 1 96.06 324 GLN A CA 1
ATOM 2545 C C . GLN A 1 324 ? -21.859 17.344 0.873 1 96.06 324 GLN A C 1
ATOM 2547 O O . GLN A 1 324 ? -20.703 16.906 0.72 1 96.06 324 GLN A O 1
ATOM 2552 N N . ARG A 1 325 ? -22.844 17 0.088 1 92.75 325 ARG A N 1
ATOM 2553 C CA . ARG A 1 325 ? -22.609 16.141 -1.065 1 92.75 325 ARG A CA 1
ATOM 2554 C C . ARG A 1 325 ? -21.656 16.797 -2.059 1 92.75 325 ARG A C 1
ATOM 2556 O O . ARG A 1 325 ? -20.703 16.156 -2.512 1 92.75 325 ARG A O 1
ATOM 2563 N N . ALA A 1 326 ? -21.906 18.078 -2.287 1 94.62 326 ALA A N 1
ATOM 2564 C CA . ALA A 1 326 ? -21.047 18.828 -3.203 1 94.62 326 ALA A CA 1
ATOM 2565 C C . ALA A 1 326 ? -19.641 18.953 -2.654 1 94.62 326 ALA A C 1
ATOM 2567 O O . ALA A 1 326 ? -18.672 18.938 -3.414 1 94.62 326 ALA A O 1
ATOM 2568 N N . PHE A 1 327 ? -19.562 19.109 -1.35 1 97.5 327 PHE A N 1
ATOM 2569 C CA . PHE A 1 327 ? -18.266 19.25 -0.696 1 97.5 327 PHE A CA 1
ATOM 2570 C C . PHE A 1 327 ? -17.438 17.969 -0.833 1 97.5 327 PHE A C 1
ATOM 2572 O O . PHE A 1 327 ? -16.25 18.031 -1.167 1 97.5 327 PHE A O 1
ATOM 2579 N N . ILE A 1 328 ? -18.016 16.812 -0.602 1 96.38 328 ILE A N 1
ATOM 2580 C CA . ILE A 1 328 ? -17.344 15.523 -0.744 1 96.38 328 ILE A CA 1
ATOM 2581 C C . ILE A 1 328 ? -16.844 15.359 -2.18 1 96.38 328 ILE A C 1
ATOM 2583 O O . ILE A 1 328 ? -15.695 14.969 -2.406 1 96.38 328 ILE A O 1
ATOM 2587 N N . GLU A 1 329 ? -17.656 15.719 -3.156 1 93.56 329 GLU A N 1
ATOM 2588 C CA . GLU A 1 329 ? -17.266 15.641 -4.559 1 93.56 329 GLU A CA 1
ATOM 2589 C C . GLU A 1 329 ? -16.109 16.609 -4.863 1 93.56 329 GLU A C 1
ATOM 2591 O O . GLU A 1 329 ? -15.188 16.266 -5.602 1 93.56 329 GLU A O 1
ATOM 2596 N N . ALA A 1 330 ? -16.188 17.797 -4.297 1 96.62 330 ALA A N 1
ATOM 2597 C CA . ALA A 1 330 ? -15.156 18.797 -4.527 1 96.62 330 ALA A CA 1
ATOM 2598 C C . ALA A 1 330 ? -13.805 18.328 -3.975 1 96.62 330 ALA A C 1
ATOM 2600 O O . ALA A 1 330 ? -12.758 18.625 -4.555 1 96.62 330 ALA A O 1
ATOM 2601 N N . THR A 1 331 ? -13.828 17.641 -2.816 1 96.62 331 THR A N 1
ATOM 2602 C CA . THR A 1 331 ? -12.594 17.141 -2.215 1 96.62 331 THR A CA 1
ATOM 2603 C C . THR A 1 331 ? -12.008 16 -3.041 1 96.62 331 THR A C 1
ATOM 2605 O O . THR A 1 331 ? -10.805 15.734 -2.971 1 96.62 331 THR A O 1
ATOM 2608 N N . ASP A 1 332 ? -12.812 15.375 -3.84 1 92.88 332 ASP A N 1
ATOM 2609 C CA . ASP A 1 332 ? -12.367 14.211 -4.598 1 92.88 332 ASP A CA 1
ATOM 2610 C C . ASP A 1 332 ? -11.969 14.594 -6.02 1 92.88 332 ASP A C 1
ATOM 2612 O O . ASP A 1 332 ? -11.516 13.75 -6.793 1 92.88 332 ASP A O 1
ATOM 2616 N N . ILE A 1 333 ? -12.125 15.844 -6.379 1 93.56 333 ILE A N 1
ATOM 2617 C CA . ILE A 1 333 ? -11.695 16.312 -7.695 1 93.56 333 ILE A CA 1
ATOM 2618 C C . ILE A 1 333 ? -10.18 16.141 -7.828 1 93.56 333 ILE A C 1
ATOM 2620 O O . ILE A 1 333 ? -9.445 16.344 -6.863 1 93.56 333 ILE A O 1
ATOM 2624 N N . ASN A 1 334 ? -9.75 15.758 -9 1 92.69 334 ASN A N 1
ATOM 2625 C CA . ASN A 1 334 ? -8.328 15.68 -9.289 1 92.69 334 ASN A CA 1
ATOM 2626 C C . ASN A 1 334 ? -7.734 17.047 -9.602 1 92.69 334 ASN A C 1
ATOM 2628 O O . ASN A 1 334 ? -7.328 17.312 -10.734 1 92.69 334 ASN A O 1
ATOM 2632 N N . TRP A 1 335 ? -7.547 17.797 -8.609 1 94.94 335 TRP A N 1
ATOM 2633 C CA . TRP A 1 335 ? -7.035 19.156 -8.766 1 94.94 335 TRP A CA 1
ATOM 2634 C C . TRP A 1 335 ? -5.621 19.141 -9.336 1 94.94 335 TRP A C 1
ATOM 2636 O O . TRP A 1 335 ? -5.176 20.141 -9.922 1 94.94 335 TRP A O 1
ATOM 2646 N N . ASP A 1 336 ? -4.879 18.062 -9.203 1 92.44 336 ASP A N 1
ATOM 2647 C CA . ASP A 1 336 ? -3.479 17.938 -9.586 1 92.44 336 ASP A CA 1
ATOM 2648 C C . ASP A 1 336 ? -3.311 18.109 -11.094 1 92.44 336 ASP A C 1
ATOM 2650 O O . ASP A 1 336 ? -2.27 18.594 -11.562 1 92.44 336 ASP A O 1
ATOM 2654 N N . THR A 1 337 ? -4.316 17.766 -11.836 1 90.31 337 THR A N 1
ATOM 2655 C CA . THR A 1 337 ? -4.117 17.734 -13.281 1 90.31 337 THR A CA 1
ATOM 2656 C C . THR A 1 337 ? -5.113 18.656 -13.984 1 90.31 337 THR A C 1
ATOM 2658 O O . THR A 1 337 ? -5.141 18.719 -15.211 1 90.31 337 THR A O 1
ATOM 2661 N N . CYS A 1 338 ? -5.844 19.375 -13.188 1 89.19 338 CYS A N 1
ATOM 2662 C CA . CYS A 1 338 ? -6.789 20.312 -13.781 1 89.19 338 CYS A CA 1
ATOM 2663 C C . CYS A 1 338 ? -6.066 21.5 -14.406 1 89.19 338 CYS A C 1
ATOM 2665 O O . CYS A 1 338 ? -5.098 22 -13.836 1 89.19 338 CYS A O 1
ATOM 2667 N N . SER A 1 339 ? -6.594 21.828 -15.57 1 86.44 339 SER A N 1
ATOM 2668 C CA . SER A 1 339 ? -6.156 23.125 -16.062 1 86.44 339 SER A CA 1
ATOM 2669 C C . SER A 1 339 ? -6.633 24.25 -15.148 1 86.44 339 SER A C 1
ATOM 2671 O O . SER A 1 339 ? -7.543 24.062 -14.336 1 86.44 339 SER A O 1
ATOM 2673 N N . THR A 1 340 ? -6.016 25.375 -15.266 1 88.75 340 THR A N 1
ATOM 2674 C CA . THR A 1 340 ? -6.398 26.516 -14.438 1 88.75 340 THR A CA 1
ATOM 2675 C C . THR A 1 340 ? -7.863 26.875 -14.664 1 88.75 340 THR A C 1
ATOM 2677 O O . THR A 1 340 ? -8.594 27.156 -13.703 1 88.75 340 THR A O 1
ATOM 2680 N N . GLU A 1 341 ? -8.281 26.781 -15.906 1 87.44 341 GLU A N 1
ATOM 2681 C CA . GLU A 1 341 ? -9.656 27.125 -16.25 1 87.44 341 GLU A CA 1
ATOM 2682 C C . GLU A 1 341 ? -10.641 26.125 -15.656 1 87.44 341 GLU A C 1
ATOM 2684 O O . GLU A 1 341 ? -11.656 26.516 -15.078 1 87.44 341 GLU A O 1
ATOM 2689 N N . LEU A 1 342 ? -10.352 24.922 -15.789 1 88.81 342 LEU A N 1
ATOM 2690 C CA . LEU A 1 342 ? -11.219 23.891 -15.25 1 88.81 342 LEU A CA 1
ATOM 2691 C C . LEU A 1 342 ? -11.25 23.938 -13.727 1 88.81 342 LEU A C 1
ATOM 2693 O O . LEU A 1 342 ? -12.305 23.75 -13.109 1 88.81 342 LEU A O 1
ATOM 2697 N N . SER A 1 343 ? -10.117 24.203 -13.109 1 92.94 343 SER A N 1
ATOM 2698 C CA . SER A 1 343 ? -10.016 24.312 -11.664 1 92.94 343 SER A CA 1
ATOM 2699 C C . SER A 1 343 ? -10.938 25.406 -11.133 1 92.94 343 SER A C 1
ATOM 2701 O O . SER A 1 343 ? -11.703 25.188 -10.195 1 92.94 343 SER A O 1
ATOM 2703 N N . CYS A 1 344 ? -10.914 26.531 -11.766 1 94 344 CYS A N 1
ATOM 2704 C CA . CYS A 1 344 ? -11.742 27.656 -11.352 1 94 344 CYS A CA 1
ATOM 2705 C C . CYS A 1 344 ? -13.219 27.344 -11.57 1 94 344 CYS A C 1
ATOM 2707 O O . CYS A 1 344 ? -14.055 27.641 -10.703 1 94 344 CYS A O 1
ATOM 2709 N N . ALA A 1 345 ? -13.492 26.703 -12.656 1 91.56 345 ALA A N 1
ATOM 2710 C CA . ALA A 1 345 ? -14.883 26.422 -13 1 91.56 345 ALA A CA 1
ATOM 2711 C C . ALA A 1 345 ? -15.508 25.453 -12 1 91.56 345 ALA A C 1
ATOM 2713 O O . ALA A 1 345 ? -16.641 25.656 -11.547 1 91.56 345 ALA A O 1
ATOM 2714 N N . LEU A 1 346 ? -14.82 24.422 -11.688 1 93.75 346 LEU A N 1
ATOM 2715 C CA . LEU A 1 346 ? -15.328 23.422 -10.766 1 93.75 346 LEU A CA 1
ATOM 2716 C C . LEU A 1 346 ? -15.484 24 -9.367 1 93.75 346 LEU A C 1
ATOM 2718 O O . LEU A 1 346 ? -16.484 23.75 -8.695 1 93.75 346 LEU A O 1
ATOM 2722 N N . ARG A 1 347 ? -14.508 24.703 -8.93 1 96.25 347 ARG A N 1
ATOM 2723 C CA . ARG A 1 347 ? -14.586 25.375 -7.625 1 96.25 347 ARG A CA 1
ATOM 2724 C C . ARG A 1 347 ? -15.758 26.344 -7.574 1 96.25 347 ARG A C 1
ATOM 2726 O O . ARG A 1 347 ? -16.5 26.391 -6.59 1 96.25 347 ARG A O 1
ATOM 2733 N N . ASP A 1 348 ? -15.93 27.125 -8.641 1 95.12 348 ASP A N 1
ATOM 2734 C CA . ASP A 1 348 ? -17 28.094 -8.68 1 95.12 348 ASP A CA 1
ATOM 2735 C C . ASP A 1 348 ? -18.375 27.422 -8.625 1 95.12 348 ASP A C 1
ATOM 2737 O O . ASP A 1 348 ? -19.297 27.938 -8 1 95.12 348 ASP A O 1
ATOM 2741 N N . ARG A 1 349 ? -18.469 26.359 -9.289 1 93.56 349 ARG A N 1
ATOM 2742 C CA . ARG A 1 349 ? -19.719 25.625 -9.227 1 93.56 349 ARG A CA 1
ATOM 2743 C C . ARG A 1 349 ? -20.016 25.172 -7.797 1 93.56 349 ARG A C 1
ATOM 2745 O O . ARG A 1 349 ? -21.156 25.281 -7.328 1 93.56 349 ARG A O 1
ATOM 2752 N N . PHE A 1 350 ? -19.109 24.625 -7.148 1 96.25 350 PHE A N 1
ATOM 2753 C CA . PHE A 1 350 ? -19.266 24.266 -5.742 1 96.25 350 PHE A CA 1
ATOM 2754 C C . PHE A 1 350 ? -19.625 25.484 -4.906 1 96.25 350 PHE A C 1
ATOM 2756 O O . PHE A 1 350 ? -20.531 25.438 -4.074 1 96.25 350 PHE A O 1
ATOM 2763 N N . TRP A 1 351 ? -18.891 26.547 -5.152 1 96.19 351 TRP A N 1
ATOM 2764 C CA . TRP A 1 351 ? -19.109 27.797 -4.449 1 96.19 351 TRP A CA 1
ATOM 2765 C C . TRP A 1 351 ? -20.547 28.281 -4.629 1 96.19 351 TRP A C 1
ATOM 2767 O O . TRP A 1 351 ? -21.188 28.734 -3.678 1 96.19 351 TRP A O 1
ATOM 2777 N N . GLU A 1 352 ? -21.078 28.141 -5.773 1 93.94 352 GLU A N 1
ATOM 2778 C CA . GLU A 1 352 ? -22.453 28.516 -6.066 1 93.94 352 GLU A CA 1
ATOM 2779 C C . GLU A 1 352 ? -23.438 27.703 -5.23 1 93.94 352 GLU A C 1
ATOM 2781 O O . GLU A 1 352 ? -24.422 28.234 -4.73 1 93.94 352 GLU A O 1
ATOM 2786 N N . ILE A 1 353 ? -23.172 26.469 -5.125 1 94.44 353 ILE A N 1
ATOM 2787 C CA . ILE A 1 353 ? -24.031 25.594 -4.34 1 94.44 353 ILE A CA 1
ATOM 2788 C C . ILE A 1 353 ? -24 26.016 -2.873 1 94.44 353 ILE A C 1
ATOM 2790 O O . ILE A 1 353 ? -25.047 26.109 -2.219 1 94.44 353 ILE A O 1
ATOM 2794 N N . VAL A 1 354 ? -22.797 26.312 -2.373 1 95.19 354 VAL A N 1
ATOM 2795 C CA . VAL A 1 354 ? -22.672 26.75 -0.991 1 95.19 354 VAL A CA 1
ATOM 2796 C C . VAL A 1 354 ? -23.422 28.062 -0.797 1 95.19 354 VAL A C 1
ATOM 2798 O O . VAL A 1 354 ? -24.172 28.219 0.173 1 95.19 354 VAL A O 1
ATOM 2801 N N . ALA A 1 355 ? -23.25 28.969 -1.719 1 92.81 355 ALA A N 1
ATOM 2802 C CA . ALA A 1 355 ? -23.875 30.281 -1.628 1 92.81 355 ALA A CA 1
ATOM 2803 C C . ALA A 1 355 ? -25.391 30.188 -1.669 1 92.81 355 ALA A C 1
ATOM 2805 O O . ALA A 1 355 ? -26.094 30.969 -1.025 1 92.81 355 ALA A O 1
ATOM 2806 N N . THR A 1 356 ? -25.875 29.266 -2.416 1 91.88 356 THR A N 1
ATOM 2807 C CA . THR A 1 356 ? -27.312 29.078 -2.551 1 91.88 356 THR A CA 1
ATOM 2808 C C . THR A 1 356 ? -27.906 28.578 -1.242 1 91.88 356 THR A C 1
ATOM 2810 O O . THR A 1 356 ? -29.047 28.922 -0.905 1 91.88 356 THR A O 1
ATOM 2813 N N . HIS A 1 357 ? -27.172 27.844 -0.486 1 91.06 357 HIS A N 1
ATOM 2814 C CA . HIS A 1 357 ? -27.75 27.156 0.664 1 91.06 357 HIS A CA 1
ATOM 2815 C C . HIS A 1 357 ? -27.266 27.781 1.973 1 91.06 357 HIS A C 1
ATOM 2817 O O . HIS A 1 357 ? -27.688 27.359 3.053 1 91.06 357 HIS A O 1
ATOM 2823 N N . THR A 1 358 ? -26.359 28.766 1.867 1 87.44 358 THR A N 1
ATOM 2824 C CA . THR A 1 358 ? -25.844 29.406 3.064 1 87.44 358 THR A CA 1
ATOM 2825 C C . THR A 1 358 ? -25.984 30.922 2.965 1 87.44 358 THR A C 1
ATOM 2827 O O . THR A 1 358 ? -25.406 31.547 2.064 1 87.44 358 THR A O 1
ATOM 2830 N N . GLN A 1 359 ? -26.734 31.625 3.764 1 81.25 359 GLN A N 1
ATOM 2831 C CA . GLN A 1 359 ? -27.156 33.031 3.682 1 81.25 359 GLN A CA 1
ATOM 2832 C C . GLN A 1 359 ? -25.953 33.938 3.635 1 81.25 359 GLN A C 1
ATOM 2834 O O . GLN A 1 359 ? -25.938 34.938 2.879 1 81.25 359 GLN A O 1
ATOM 2839 N N . ASP A 1 360 ? -24.891 33.781 4.34 1 82 360 ASP A N 1
ATOM 2840 C CA . ASP A 1 360 ? -23.797 34.75 4.473 1 82 360 ASP A CA 1
ATOM 2841 C C . ASP A 1 360 ? -22.656 34.438 3.502 1 82 360 ASP A C 1
ATOM 2843 O O . ASP A 1 360 ? -21.609 35.062 3.545 1 82 360 ASP A O 1
ATOM 2847 N N . VAL A 1 361 ? -22.859 33.594 2.564 1 89.5 361 VAL A N 1
ATOM 2848 C CA . VAL A 1 361 ? -21.828 33.219 1.606 1 89.5 361 VAL A CA 1
ATOM 2849 C C . VAL A 1 361 ? -22.25 33.656 0.201 1 89.5 361 VAL A C 1
ATOM 2851 O O . VAL A 1 361 ? -23.359 33.375 -0.242 1 89.5 361 VAL A O 1
ATOM 2854 N N . HIS A 1 362 ? -21.375 34.469 -0.464 1 88.19 362 HIS A N 1
ATOM 2855 C CA . HIS A 1 362 ? -21.641 34.938 -1.817 1 88.19 362 HIS A CA 1
ATOM 2856 C C . HIS A 1 362 ? -20.438 34.719 -2.723 1 88.19 362 HIS A C 1
ATOM 2858 O O . HIS A 1 362 ? -19.297 34.938 -2.318 1 88.19 362 HIS A O 1
ATOM 2864 N N . VAL A 1 363 ? -20.781 34.25 -3.85 1 90.38 363 VAL A N 1
ATOM 2865 C CA . VAL A 1 363 ? -19.719 34.031 -4.824 1 90.38 363 VAL A CA 1
ATOM 2866 C C . VAL A 1 363 ? -19.047 35.344 -5.168 1 90.38 363 VAL A C 1
ATOM 2868 O O . VAL A 1 363 ? -19.719 36.375 -5.391 1 90.38 363 VAL A O 1
ATOM 2871 N N . GLY A 1 364 ? -17.766 35.344 -5.18 1 89 364 GLY A N 1
ATOM 2872 C CA . GLY A 1 364 ? -17.016 36.562 -5.52 1 89 364 GLY A CA 1
ATOM 2873 C C . GLY A 1 364 ? -16.656 37.375 -4.312 1 89 364 GLY A C 1
ATOM 2874 O O . GLY A 1 364 ? -15.906 38.375 -4.43 1 89 364 GLY A O 1
ATOM 2875 N N . ARG A 1 365 ? -17.188 37.062 -3.207 1 85 365 ARG A N 1
ATOM 2876 C CA . ARG A 1 365 ? -16.859 37.75 -1.968 1 85 365 ARG A CA 1
ATOM 2877 C C . ARG A 1 365 ? -16.203 36.812 -0.963 1 85 365 ARG A C 1
ATOM 2879 O O . ARG A 1 365 ? -16.594 35.656 -0.871 1 85 365 ARG A O 1
ATOM 2886 N N . THR A 1 366 ? -15.188 37.438 -0.369 1 80.31 366 THR A N 1
ATOM 2887 C CA . THR A 1 366 ? -14.562 36.594 0.662 1 80.31 366 THR A CA 1
ATOM 2888 C C . THR A 1 366 ? -15.539 36.344 1.807 1 80.31 366 THR A C 1
ATOM 2890 O O . THR A 1 366 ? -15.992 37.281 2.467 1 80.31 366 THR A O 1
ATOM 2893 N N . GLY A 1 367 ? -16.203 35.25 1.86 1 69.62 367 GLY A N 1
ATOM 2894 C CA . GLY A 1 367 ? -17.172 34.906 2.891 1 69.62 367 GLY A CA 1
ATOM 2895 C C . GLY A 1 367 ? -16.516 34.438 4.184 1 69.62 367 GLY A C 1
ATOM 2896 O O . GLY A 1 367 ? -15.32 34.188 4.219 1 69.62 367 GLY A O 1
ATOM 2897 N N . PRO A 1 368 ? -17.359 34.5 5.25 1 81.81 368 PRO A N 1
ATOM 2898 C CA . PRO A 1 368 ? -16.844 33.969 6.516 1 81.81 368 PRO A CA 1
ATOM 2899 C C . PRO A 1 368 ? -16.453 32.5 6.43 1 81.81 368 PRO A C 1
ATOM 2901 O O . PRO A 1 368 ? -17.297 31.641 6.117 1 81.81 368 PRO A O 1
ATOM 2904 N N . LEU A 1 369 ? -15.211 32.25 6.648 1 90.69 369 LEU A N 1
ATOM 2905 C CA . LEU A 1 369 ? -14.672 30.891 6.535 1 90.69 369 LEU A CA 1
ATOM 2906 C C . LEU A 1 369 ? -15.469 29.922 7.395 1 90.69 369 LEU A C 1
ATOM 2908 O O . LEU A 1 369 ? -15.742 28.797 6.973 1 90.69 369 LEU A O 1
ATOM 2912 N N . TRP A 1 370 ? -15.898 30.359 8.539 1 87.62 370 TRP A N 1
ATOM 2913 C CA . TRP A 1 370 ? -16.609 29.484 9.461 1 87.62 370 TRP A CA 1
ATOM 2914 C C . TRP A 1 370 ? -17.953 29.047 8.867 1 87.62 370 TRP A C 1
ATOM 2916 O O . TRP A 1 370 ? -18.359 27.891 9.016 1 87.62 370 TRP A O 1
ATOM 2926 N N . SER A 1 371 ? -18.641 29.969 8.289 1 87.06 371 SER A N 1
ATOM 2927 C CA . SER A 1 371 ? -19.938 29.656 7.699 1 87.06 371 SER A CA 1
ATOM 2928 C C . SER A 1 371 ? -19.797 28.594 6.609 1 87.06 371 SER A C 1
ATOM 2930 O O . SER A 1 371 ? -20.625 27.703 6.504 1 87.06 371 SER A O 1
ATOM 2932 N N . ILE A 1 372 ? -18.781 28.766 5.852 1 93.62 372 ILE A N 1
ATOM 2933 C CA . ILE A 1 372 ? -18.547 27.797 4.789 1 93.62 372 ILE A CA 1
ATOM 2934 C C . ILE A 1 372 ? -18.219 26.438 5.395 1 93.62 372 ILE A C 1
ATOM 2936 O O . ILE A 1 372 ? -18.797 25.422 5.016 1 93.62 372 ILE A O 1
ATOM 2940 N N . TRP A 1 373 ? -17.297 26.422 6.363 1 95.38 373 TRP A N 1
ATOM 2941 C CA . TRP A 1 373 ? -16.859 25.188 7 1 95.38 373 TRP A CA 1
ATOM 2942 C C . TRP A 1 373 ? -18.031 24.484 7.691 1 95.38 373 TRP A C 1
ATOM 2944 O O . TRP A 1 373 ? -18.234 23.281 7.535 1 95.38 373 TRP A O 1
ATOM 2954 N N . ASN A 1 374 ? -18.766 25.25 8.406 1 90.38 374 ASN A N 1
ATOM 2955 C CA . ASN A 1 374 ? -19.906 24.703 9.133 1 90.38 374 ASN A CA 1
ATOM 2956 C C . ASN A 1 374 ? -20.938 24.109 8.18 1 90.38 374 ASN A C 1
ATOM 2958 O O . ASN A 1 374 ? -21.469 23.016 8.43 1 90.38 374 ASN A O 1
ATOM 2962 N N . ALA A 1 375 ? -21.219 24.797 7.145 1 91.88 375 ALA A N 1
ATOM 2963 C CA . ALA A 1 375 ? -22.203 24.312 6.168 1 91.88 375 ALA A CA 1
ATOM 2964 C C . ALA A 1 375 ? -21.734 23 5.527 1 91.88 375 ALA A C 1
ATOM 2966 O O . ALA A 1 375 ? -22.547 22.156 5.18 1 91.88 375 ALA A O 1
ATOM 2967 N N . THR A 1 376 ? -20.453 22.797 5.426 1 96.44 376 THR A N 1
ATOM 2968 C CA . THR A 1 376 ? -19.906 21.672 4.684 1 96.44 376 THR A CA 1
ATOM 2969 C C . THR A 1 376 ? -19.641 20.5 5.609 1 96.44 376 THR A C 1
ATOM 2971 O O . THR A 1 376 ? -19.625 19.344 5.168 1 96.44 376 THR A O 1
ATOM 2974 N N . THR A 1 377 ? -19.453 20.672 6.961 1 95.94 377 THR A N 1
ATOM 2975 C CA . THR A 1 377 ? -18.938 19.594 7.777 1 95.94 377 THR A CA 1
ATOM 2976 C C . THR A 1 377 ? -19.781 19.406 9.039 1 95.94 377 THR A C 1
ATOM 2978 O O . THR A 1 377 ? -19.5 18.531 9.852 1 95.94 377 THR A O 1
ATOM 2981 N N . ALA A 1 378 ? -20.812 20.125 9.258 1 89.38 378 ALA A N 1
ATOM 2982 C CA . ALA A 1 378 ? -21.547 20.203 10.516 1 89.38 378 ALA A CA 1
ATOM 2983 C C . ALA A 1 378 ? -22 18.828 10.984 1 89.38 378 ALA A C 1
ATOM 2985 O O . ALA A 1 378 ? -22.047 18.562 12.188 1 89.38 378 ALA A O 1
ATOM 2986 N N . THR A 1 379 ? -22.25 17.922 10.086 1 90.31 379 THR A N 1
ATOM 2987 C CA . THR A 1 379 ? -22.844 16.641 10.492 1 90.31 379 THR A CA 1
ATOM 2988 C C . THR A 1 379 ? -21.797 15.539 10.43 1 90.31 379 THR A C 1
ATOM 2990 O O . THR A 1 379 ? -22.109 14.367 10.664 1 90.31 379 THR A O 1
ATOM 2993 N N . PHE A 1 380 ? -20.625 15.852 10.055 1 96.19 380 PHE A N 1
ATOM 2994 C CA . PHE A 1 380 ? -19.594 14.828 9.961 1 96.19 380 PHE A CA 1
ATOM 2995 C C . PHE A 1 380 ? -19.141 14.398 11.352 1 96.19 380 PHE A C 1
ATOM 2997 O O . PHE A 1 380 ? -18.688 15.227 12.148 1 96.19 380 PHE A O 1
ATOM 3004 N N . ALA A 1 381 ? -19.109 13.164 11.609 1 94.62 381 ALA A N 1
ATOM 3005 C CA . ALA A 1 381 ? -18.938 12.609 12.945 1 94.62 381 ALA A CA 1
ATOM 3006 C C . ALA A 1 381 ? -17.484 12.766 13.414 1 94.62 381 ALA A C 1
ATOM 3008 O O . ALA A 1 381 ? -17.219 12.781 14.617 1 94.62 381 ALA A O 1
ATOM 3009 N N . GLN A 1 382 ? -16.531 12.914 12.531 1 96.88 382 GLN A N 1
ATOM 3010 C CA . GLN A 1 382 ? -15.133 12.977 12.945 1 96.88 382 GLN A CA 1
ATOM 3011 C C . GLN A 1 382 ? -14.859 14.227 13.773 1 96.88 382 GLN A C 1
ATOM 3013 O O . GLN A 1 382 ? -13.914 14.258 14.57 1 96.88 382 GLN A O 1
ATOM 3018 N N . PHE A 1 383 ? -15.734 15.25 13.578 1 97.06 383 PHE A N 1
ATOM 3019 C CA . PHE A 1 383 ? -15.492 16.516 14.266 1 97.06 383 PHE A CA 1
ATOM 3020 C C . PHE A 1 383 ? -16.438 16.688 15.445 1 97.06 383 PHE A C 1
ATOM 3022 O O . PHE A 1 383 ? -16.297 17.625 16.234 1 97.06 383 PHE A O 1
ATOM 3029 N N . SER A 1 384 ? -17.344 15.797 15.609 1 92.5 384 SER A N 1
ATOM 3030 C CA . SER A 1 384 ? -18.453 16 16.531 1 92.5 384 SER A CA 1
ATOM 3031 C C . SER A 1 384 ? -18.078 15.539 17.938 1 92.5 384 SER A C 1
ATOM 3033 O O . SER A 1 384 ? -17.391 14.531 18.109 1 92.5 384 SER A O 1
ATOM 3035 N N . TYR A 1 385 ? -18.484 16.297 18.922 1 91.38 385 TYR A N 1
ATOM 3036 C CA . TYR A 1 385 ? -18.438 15.875 20.312 1 91.38 385 TYR A CA 1
ATOM 3037 C C . TYR A 1 385 ? -19.766 16.141 21.016 1 91.38 385 TYR A C 1
ATOM 3039 O O . TYR A 1 385 ? -20.516 17.031 20.609 1 91.38 385 TYR A O 1
ATOM 3047 N N . VAL A 1 386 ? -20.125 15.32 21.922 1 89.31 386 VAL A N 1
ATOM 3048 C CA . VAL A 1 386 ? -21.391 15.359 22.641 1 89.31 386 VAL A CA 1
ATOM 3049 C C . VAL A 1 386 ? -21.125 15.5 24.141 1 89.31 386 VAL A C 1
ATOM 3051 O O . VAL A 1 386 ? -20.25 14.82 24.688 1 89.31 386 VAL A O 1
ATOM 3054 N N . PHE A 1 387 ? -21.828 16.469 24.75 1 88.38 387 PHE A N 1
ATOM 3055 C CA . PHE A 1 387 ? -21.609 16.688 26.172 1 88.38 387 PHE A CA 1
ATOM 3056 C C . PHE A 1 387 ? -22.938 16.984 26.875 1 88.38 387 PHE A C 1
ATOM 3058 O O . PHE A 1 387 ? -23.906 17.406 26.234 1 88.38 387 PHE A O 1
ATOM 3065 N N . ASP A 1 388 ? -23.078 16.656 28.141 1 86.12 388 ASP A N 1
ATOM 3066 C CA . ASP A 1 388 ? -24.156 17.016 29.047 1 86.12 388 ASP A CA 1
ATOM 3067 C C . ASP A 1 388 ? -23.719 18.156 29.969 1 86.12 388 ASP A C 1
ATOM 3069 O O . ASP A 1 388 ? -22.641 18.109 30.562 1 86.12 388 ASP A O 1
ATOM 3073 N N . GLU A 1 389 ? -24.562 19.141 29.969 1 84.38 389 GLU A N 1
ATOM 3074 C CA . GLU A 1 389 ? -24.219 20.297 30.781 1 84.38 389 GLU A CA 1
ATOM 3075 C C . GLU A 1 389 ? -25.328 20.578 31.812 1 84.38 389 GLU A C 1
ATOM 3077 O O . GLU A 1 389 ? -26.516 20.547 31.469 1 84.38 389 GLU A O 1
ATOM 3082 N N . GLU A 1 390 ? -24.938 20.703 33.031 1 81.62 390 GLU A N 1
ATOM 3083 C CA . GLU A 1 390 ? -25.812 21.094 34.125 1 81.62 390 GLU A CA 1
ATOM 3084 C C . GLU A 1 390 ? -25.391 22.422 34.719 1 81.62 390 GLU A C 1
ATOM 3086 O O . GLU A 1 390 ? -24.234 22.594 35.125 1 81.62 390 GLU A O 1
ATOM 3091 N N . THR A 1 391 ? -26.359 23.312 34.719 1 79.56 391 THR A N 1
ATOM 3092 C CA . THR A 1 391 ? -26.062 24.609 35.281 1 79.56 391 THR A CA 1
ATOM 3093 C C . THR A 1 391 ? -26.891 24.859 36.531 1 79.56 391 THR A C 1
ATOM 3095 O O . THR A 1 391 ? -28.125 24.734 36.5 1 79.56 391 THR A O 1
ATOM 3098 N N . ILE A 1 392 ? -26.25 25.062 37.594 1 79 392 ILE A N 1
ATOM 3099 C CA . ILE A 1 392 ? -26.891 25.484 38.844 1 79 392 ILE A CA 1
ATOM 3100 C C . ILE A 1 392 ? -26.766 27 39 1 79 392 ILE A C 1
ATOM 3102 O O . ILE A 1 392 ? -25.656 27.516 39.156 1 79 392 ILE A O 1
ATOM 3106 N N . PHE A 1 393 ? -27.891 27.625 38.969 1 77.81 393 PHE A N 1
ATOM 3107 C CA . PHE A 1 393 ? -27.875 29.078 38.969 1 77.81 393 PHE A CA 1
ATOM 3108 C C . PHE A 1 393 ? -27.891 29.594 40.406 1 77.81 393 PHE A C 1
ATOM 3110 O O . PHE A 1 393 ? -28.25 28.859 41.344 1 77.81 393 PHE A O 1
ATOM 3117 N N . CYS A 1 394 ? -27.438 30.828 40.375 1 79.69 394 CYS A N 1
ATOM 3118 C CA . CYS A 1 394 ? -27.484 31.516 41.656 1 79.69 394 CYS A CA 1
ATOM 3119 C C . CYS A 1 394 ? -28.891 31.531 42.219 1 79.69 394 CYS A C 1
ATOM 3121 O O . CYS A 1 394 ? -29.859 31.75 41.469 1 79.69 394 CYS A O 1
ATOM 3123 N N . PRO A 1 395 ? -29.047 31.25 43.5 1 77.69 395 PRO A N 1
ATOM 3124 C CA . PRO A 1 395 ? -30.375 31.266 44.125 1 77.69 395 PRO A CA 1
ATOM 3125 C C . PRO A 1 395 ? -31.141 32.562 43.875 1 77.69 395 PRO A C 1
ATOM 3127 O O . PRO A 1 395 ? -32.375 32.562 43.844 1 77.69 395 PRO A O 1
ATOM 3130 N N . CYS A 1 396 ? -30.359 33.562 43.688 1 79.19 396 CYS A N 1
ATOM 3131 C CA . CYS A 1 396 ? -31.016 34.875 43.469 1 79.19 396 CYS A CA 1
ATOM 3132 C C . CYS A 1 396 ? -31.734 34.906 42.125 1 79.19 396 CYS A C 1
ATOM 3134 O O . CYS A 1 396 ? -32.625 35.75 41.938 1 79.19 396 CYS A O 1
ATOM 3136 N N . MET A 1 397 ? -31.359 34.094 41.25 1 73.31 397 MET A N 1
ATOM 3137 C CA . MET A 1 397 ? -31.938 34.125 39.906 1 73.31 397 MET A CA 1
ATOM 3138 C C . MET A 1 397 ? -33.25 33.344 39.875 1 73.31 397 MET A C 1
ATOM 3140 O O . MET A 1 397 ? -34.031 33.438 38.906 1 73.31 397 MET A O 1
ATOM 3144 N N . LYS A 1 398 ? -33.719 32.781 40.969 1 62.56 398 LYS A N 1
ATOM 3145 C CA . LYS A 1 398 ? -34.969 32.031 41.125 1 62.56 398 LYS A CA 1
ATOM 3146 C C . LYS A 1 398 ? -35.219 31.094 39.969 1 62.56 398 LYS A C 1
ATOM 3148 O O . LYS A 1 398 ? -36.312 31.047 39.438 1 62.56 398 LYS A O 1
ATOM 3153 N N . ARG A 1 399 ? -34.219 30.719 39.312 1 62.62 399 ARG A N 1
ATOM 3154 C CA . ARG A 1 399 ? -34.344 29.781 38.188 1 62.62 399 ARG A CA 1
ATOM 3155 C C . ARG A 1 399 ? -34.125 28.344 38.656 1 62.62 399 ARG A C 1
ATOM 3157 O O . ARG A 1 399 ? -33.344 28.094 39.562 1 62.62 399 ARG A O 1
ATOM 3164 N N . ASP A 1 400 ? -35.094 27.375 38.344 1 56.16 400 ASP A N 1
ATOM 3165 C CA . ASP A 1 400 ? -34.969 25.953 38.656 1 56.16 400 ASP A CA 1
ATOM 3166 C C . ASP A 1 400 ? -33.656 25.391 38.188 1 56.16 400 ASP A C 1
ATOM 3168 O O . ASP A 1 400 ? -33.219 25.672 37.062 1 56.16 400 ASP A O 1
ATOM 3172 N N . PRO A 1 401 ? -32.875 25.062 39.156 1 54.84 401 PRO A N 1
ATOM 3173 C CA . PRO A 1 401 ? -31.5 24.625 38.875 1 54.84 401 PRO A CA 1
ATOM 3174 C C . PRO A 1 401 ? -31.375 23.766 37.625 1 54.84 401 PRO A C 1
ATOM 3176 O O . PRO A 1 401 ? -30.484 23.969 36.812 1 54.84 401 PRO A O 1
ATOM 3179 N N . THR A 1 402 ? -31.75 22.297 37.719 1 58.88 402 THR A N 1
ATOM 3180 C CA . THR A 1 402 ? -31 21.094 37.375 1 58.88 402 THR A CA 1
ATOM 3181 C C . THR A 1 402 ? -31.375 20.594 36 1 58.88 402 THR A C 1
ATOM 3183 O O . THR A 1 402 ? -31.953 19.516 35.844 1 58.88 402 THR A O 1
ATOM 3186 N N . HIS A 1 403 ? -31.562 21.453 35.031 1 62.06 403 HIS A N 1
ATOM 3187 C CA . HIS A 1 403 ? -31.859 20.688 33.844 1 62.06 403 HIS A CA 1
ATOM 3188 C C . HIS A 1 403 ? -30.578 20.359 33.062 1 62.06 403 HIS A C 1
ATOM 3190 O O . HIS A 1 403 ? -29.719 21.234 32.875 1 62.06 403 HIS A O 1
ATOM 3196 N N . ILE A 1 404 ? -30.266 19.062 33.031 1 71.56 404 ILE A N 1
ATOM 3197 C CA . ILE A 1 404 ? -29.172 18.562 32.219 1 71.56 404 ILE A CA 1
ATOM 3198 C C . ILE A 1 404 ? -29.5 18.766 30.734 1 71.56 404 ILE A C 1
ATOM 3200 O O . ILE A 1 404 ? -30.562 18.344 30.266 1 71.56 404 ILE A O 1
ATOM 3204 N N . VAL A 1 405 ? -28.75 19.656 30.125 1 73.12 405 VAL A N 1
ATOM 3205 C CA . VAL A 1 405 ? -28.906 19.875 28.688 1 73.12 405 VAL A CA 1
ATOM 3206 C C . VAL A 1 405 ? -27.828 19.094 27.922 1 73.12 405 VAL A C 1
ATOM 3208 O O . VAL A 1 405 ? -26.641 19.172 28.25 1 73.12 405 VAL A O 1
ATOM 3211 N N . ARG A 1 406 ? -28.266 18.328 26.938 1 81.62 406 ARG A N 1
ATOM 3212 C CA . ARG A 1 406 ? -27.344 17.625 26.047 1 81.62 406 ARG A CA 1
ATOM 3213 C C . ARG A 1 406 ? -27 18.484 24.844 1 81.62 406 ARG A C 1
ATOM 3215 O O . ARG A 1 406 ? -27.906 18.922 24.109 1 81.62 406 ARG A O 1
ATOM 3222 N N . GLY A 1 407 ? -25.781 18.75 24.703 1 78.31 407 GLY A N 1
ATOM 3223 C CA . GLY A 1 407 ? -25.312 19.516 23.562 1 78.31 407 GLY A CA 1
ATOM 3224 C C . GLY A 1 407 ? -24.406 18.734 22.641 1 78.31 407 GLY A C 1
ATOM 3225 O O . GLY A 1 407 ? -23.844 17.719 23.031 1 78.31 407 GLY A O 1
ATOM 3226 N N . SER A 1 408 ? -24.453 19.109 21.328 1 84.56 408 SER A N 1
ATOM 3227 C CA . SER A 1 408 ? -23.516 18.594 20.328 1 84.56 408 SER A CA 1
ATOM 3228 C C . SER A 1 408 ? -22.938 19.719 19.484 1 84.56 408 SER A C 1
ATOM 3230 O O . SER A 1 408 ? -23.641 20.672 19.141 1 84.56 408 SER A O 1
ATOM 3232 N N . ASN A 1 409 ? -21.625 19.641 19.344 1 85 409 ASN A N 1
ATOM 3233 C CA . ASN A 1 409 ? -20.938 20.641 18.531 1 85 409 ASN A CA 1
ATOM 3234 C C . ASN A 1 409 ? -19.859 20.016 17.672 1 85 409 ASN A C 1
ATOM 3236 O O . ASN A 1 409 ? -19.453 18.891 17.906 1 85 409 ASN A O 1
ATOM 3240 N N . SER A 1 410 ? -19.516 20.75 16.609 1 90.69 410 SER A N 1
ATOM 3241 C CA . SER A 1 410 ? -18.469 20.266 15.703 1 90.69 410 SER A CA 1
ATOM 3242 C C . SER A 1 410 ? -17.266 21.188 15.695 1 90.69 410 SER A C 1
ATOM 3244 O O . SER A 1 410 ? -16.281 20.938 15.008 1 90.69 410 SER A O 1
ATOM 3246 N N . CYS A 1 411 ? -17.391 22.188 16.406 1 89.38 411 CYS A N 1
ATOM 3247 C CA . CYS A 1 411 ? -16.297 23.156 16.516 1 89.38 411 CYS A CA 1
ATOM 3248 C C . CYS A 1 411 ? -16.203 23.734 17.922 1 89.38 411 CYS A C 1
ATOM 3250 O O . CYS A 1 411 ? -17.234 23.969 18.562 1 89.38 411 CYS A O 1
ATOM 3252 N N . VAL A 1 412 ? -15 23.828 18.375 1 88.31 412 VAL A N 1
ATOM 3253 C CA . VAL A 1 412 ? -14.773 24.422 19.688 1 88.31 412 VAL A CA 1
ATOM 3254 C C . VAL A 1 412 ? -14.492 25.906 19.562 1 88.31 412 VAL A C 1
ATOM 3256 O O . VAL A 1 412 ? -13.562 26.312 18.859 1 88.31 412 VAL A O 1
ATOM 3259 N N . PHE A 1 413 ? -15.367 26.625 20.172 1 80.44 413 PHE A N 1
ATOM 3260 C CA . PHE A 1 413 ? -15.156 28.062 20.25 1 80.44 413 PHE A CA 1
ATOM 3261 C C . PHE A 1 413 ? -14.617 28.453 21.625 1 80.44 413 PHE A C 1
ATOM 3263 O O . PHE A 1 413 ? -15.188 28.094 22.641 1 80.44 413 PHE A O 1
ATOM 3270 N N . CYS A 1 414 ? -13.438 28.953 21.672 1 74 414 CYS A N 1
ATOM 3271 C CA . CYS A 1 414 ? -12.781 29.281 22.922 1 74 414 CYS A CA 1
ATOM 3272 C C . CYS A 1 414 ? -13.211 30.656 23.422 1 74 414 CYS A C 1
ATOM 3274 O O . CYS A 1 414 ? -12.992 31.672 22.734 1 74 414 CYS A O 1
ATOM 3276 N N . PRO A 1 415 ? -13.938 30.672 24.578 1 63.19 415 PRO A N 1
ATOM 3277 C CA . PRO A 1 415 ? -14.352 31.969 25.125 1 63.19 415 PRO A CA 1
ATOM 3278 C C . PRO A 1 415 ? -13.172 32.812 25.578 1 63.19 415 PRO A C 1
ATOM 3280 O O . PRO A 1 415 ? -12.188 32.281 26.094 1 63.19 415 PRO A O 1
ATOM 3283 N N . SER A 1 416 ? -13.141 34 25.109 1 62.81 416 SER A N 1
ATOM 3284 C CA . SER A 1 416 ? -12.062 34.906 25.469 1 62.81 416 SER A CA 1
ATOM 3285 C C . SER A 1 416 ? -12.266 35.5 26.859 1 62.81 416 SER A C 1
ATOM 3287 O O . SER A 1 416 ? -13.406 35.688 27.297 1 62.81 416 SER A O 1
ATOM 3289 N N . ARG A 1 417 ? -11.281 35.281 27.75 1 63.56 417 ARG A N 1
ATOM 3290 C CA . ARG A 1 417 ? -11.266 36.094 28.969 1 63.56 417 ARG A CA 1
ATOM 3291 C C . ARG A 1 417 ? -10.539 37.406 28.75 1 63.56 417 ARG A C 1
ATOM 3293 O O . ARG A 1 417 ? -9.32 37.406 28.547 1 63.56 417 ARG A O 1
ATOM 3300 N N . ALA A 1 418 ? -11.281 38.5 28.5 1 56.47 418 ALA A N 1
ATOM 3301 C CA . ALA A 1 418 ? -10.789 39.844 28.141 1 56.47 418 ALA A CA 1
ATOM 3302 C C . ALA A 1 418 ? -9.711 40.281 29.125 1 56.47 418 ALA A C 1
ATOM 3304 O O . ALA A 1 418 ? -8.859 41.125 28.781 1 56.47 418 ALA A O 1
ATOM 3305 N N . ASP A 1 419 ? -9.633 39.688 30.234 1 61.22 419 ASP A N 1
ATOM 3306 C CA . ASP A 1 419 ? -8.758 40.281 31.25 1 61.22 419 ASP A CA 1
ATOM 3307 C C . ASP A 1 419 ? -7.336 39.75 31.109 1 61.22 419 ASP A C 1
ATOM 3309 O O . ASP A 1 419 ? -6.406 40.281 31.734 1 61.22 419 ASP A O 1
ATOM 3313 N N . HIS A 1 420 ? -7.172 38.812 30.25 1 66.69 420 HIS A N 1
ATOM 3314 C CA . HIS A 1 420 ? -5.84 38.219 30.172 1 66.69 420 HIS A CA 1
ATOM 3315 C C . HIS A 1 420 ? -4.988 38.906 29.109 1 66.69 420 HIS A C 1
ATOM 3317 O O . HIS A 1 420 ? -5.324 38.906 27.922 1 66.69 420 HIS A O 1
ATOM 3323 N N . THR A 1 421 ? -3.986 39.656 29.5 1 72.81 421 THR A N 1
ATOM 3324 C CA . THR A 1 421 ? -3.115 40.375 28.578 1 72.81 421 THR A CA 1
ATOM 3325 C C . THR A 1 421 ? -1.861 39.562 28.266 1 72.81 421 THR A C 1
ATOM 3327 O O . THR A 1 421 ? -1.237 39.75 27.219 1 72.81 421 THR A O 1
ATOM 3330 N N . ALA A 1 422 ? -1.542 38.656 29.141 1 79.25 422 ALA A N 1
ATOM 3331 C CA . ALA A 1 422 ? -0.346 37.844 28.906 1 79.25 422 ALA A CA 1
ATOM 3332 C C . ALA A 1 422 ? -0.665 36.625 28.062 1 79.25 422 ALA A C 1
ATOM 3334 O O . ALA A 1 422 ? -1.725 36 28.219 1 79.25 422 ALA A O 1
ATOM 3335 N N . PRO A 1 423 ? 0.197 36.312 27.156 1 86.19 423 PRO A N 1
ATOM 3336 C CA . PRO A 1 423 ? -0.045 35.125 26.328 1 86.19 423 PRO A CA 1
ATOM 3337 C C . PRO A 1 423 ? -0.128 33.844 27.141 1 86.19 423 PRO A C 1
ATOM 3339 O O . PRO A 1 423 ? 0.647 33.656 28.094 1 86.19 423 PRO A O 1
ATOM 3342 N N . ILE A 1 424 ? -1.079 33.062 26.891 1 86.81 424 ILE A N 1
ATOM 3343 C CA . ILE A 1 424 ? -1.275 31.781 27.578 1 86.81 424 ILE A CA 1
ATOM 3344 C C . ILE A 1 424 ? -1.191 30.641 26.562 1 86.81 424 ILE A C 1
ATOM 3346 O O . ILE A 1 424 ? -1.516 30.812 25.391 1 86.81 424 ILE A O 1
ATOM 3350 N N . PRO A 1 425 ? -0.691 29.484 27.062 1 90.75 425 PRO A N 1
ATOM 3351 C CA . PRO A 1 425 ? -0.708 28.344 26.156 1 90.75 425 PRO A CA 1
ATOM 3352 C C . PRO A 1 425 ? -2.117 27.969 25.703 1 90.75 425 PRO A C 1
ATOM 3354 O O . PRO A 1 425 ? -3.062 28.047 26.5 1 90.75 425 PRO A O 1
ATOM 3357 N N . LEU A 1 426 ? -2.266 27.703 24.469 1 93.19 426 LEU A N 1
ATOM 3358 C CA . LEU A 1 426 ? -3.574 27.312 23.953 1 93.19 426 LEU A CA 1
ATOM 3359 C C . LEU A 1 426 ? -4.148 26.141 24.75 1 93.19 426 LEU A C 1
ATOM 3361 O O . LEU A 1 426 ? -5.363 26.047 24.938 1 93.19 426 LEU A O 1
ATOM 3365 N N . GLN A 1 427 ? -3.309 25.234 25.203 1 92.94 427 GLN A N 1
ATOM 3366 C CA . GLN A 1 427 ? -3.729 24.109 26.016 1 92.94 427 GLN A CA 1
ATOM 3367 C C . GLN A 1 427 ? -4.574 24.562 27.203 1 92.94 427 GLN A C 1
ATOM 3369 O O . GLN A 1 427 ? -5.535 23.891 27.578 1 92.94 427 GLN A O 1
ATOM 3374 N N . ASP A 1 428 ? -4.199 25.672 27.781 1 89.5 428 ASP A N 1
ATOM 3375 C CA . ASP A 1 428 ? -4.93 26.203 28.938 1 89.5 428 ASP A CA 1
ATOM 3376 C C . ASP A 1 428 ? -6.328 26.672 28.531 1 89.5 428 ASP A C 1
ATOM 3378 O O . ASP A 1 428 ? -7.285 26.5 29.281 1 89.5 428 ASP A O 1
ATOM 3382 N N . VAL A 1 429 ? -6.359 27.25 27.406 1 88.31 429 VAL A N 1
ATOM 3383 C CA . VAL A 1 429 ? -7.648 27.703 26.891 1 88.31 429 VAL A CA 1
ATOM 3384 C C . VAL A 1 429 ? -8.562 26.516 26.656 1 88.31 429 VAL A C 1
ATOM 3386 O O . VAL A 1 429 ? -9.734 26.531 27.047 1 88.31 429 VAL A O 1
ATOM 3389 N N . LEU A 1 430 ? -8.047 25.484 26.062 1 91.88 430 LEU A N 1
ATOM 3390 C CA . LEU A 1 430 ? -8.82 24.281 25.781 1 91.88 430 LEU A CA 1
ATOM 3391 C C . LEU A 1 430 ? -9.211 23.562 27.062 1 91.88 430 LEU A C 1
ATOM 3393 O O . LEU A 1 430 ? -10.312 23.031 27.172 1 91.88 430 LEU A O 1
ATOM 3397 N N . SER A 1 431 ? -8.273 23.609 28 1 90.06 431 SER A N 1
ATOM 3398 C CA . SER A 1 431 ? -8.547 22.969 29.281 1 90.06 431 SER A CA 1
ATOM 3399 C C . SER A 1 431 ? -9.75 23.609 29.969 1 90.06 431 SER A C 1
ATOM 3401 O O . SER A 1 431 ? -10.508 22.938 30.656 1 90.06 431 SER A O 1
ATOM 3403 N N . ARG A 1 432 ? -9.93 24.875 29.75 1 84.44 432 ARG A N 1
ATOM 3404 C CA . ARG A 1 432 ? -11.07 25.578 30.328 1 84.44 432 ARG A CA 1
ATOM 3405 C C . ARG A 1 432 ? -12.375 25.125 29.672 1 84.44 432 ARG A C 1
ATOM 3407 O O . ARG A 1 432 ? -13.391 24.953 30.359 1 84.44 432 ARG A O 1
ATOM 3414 N N . VAL A 1 433 ? -12.305 24.953 28.391 1 86 433 VAL A N 1
ATOM 3415 C CA . VAL A 1 433 ? -13.5 24.578 27.641 1 86 433 VAL A CA 1
ATOM 3416 C C . VAL A 1 433 ? -13.938 23.172 28.016 1 86 433 VAL A C 1
ATOM 3418 O O . VAL A 1 433 ? -15.133 22.891 28.109 1 86 433 VAL A O 1
ATOM 3421 N N . PHE A 1 434 ? -13.039 22.25 28.266 1 91.69 434 PHE A N 1
ATOM 3422 C CA . PHE A 1 434 ? -13.367 20.844 28.484 1 91.69 434 PHE A CA 1
ATOM 3423 C C . PHE A 1 434 ? -13.328 20.5 29.969 1 91.69 434 PHE A C 1
ATOM 3425 O O . PHE A 1 434 ? -13.453 19.344 30.344 1 91.69 434 PHE A O 1
ATOM 3432 N N . ALA A 1 435 ? -13.18 21.547 30.719 1 87.25 435 ALA A N 1
ATOM 3433 C CA . ALA A 1 435 ? -13.148 21.328 32.156 1 87.25 435 ALA A CA 1
ATOM 3434 C C . ALA A 1 435 ? -14.477 20.766 32.656 1 87.25 435 ALA A C 1
ATOM 3436 O O . ALA A 1 435 ? -15.539 21.109 32.125 1 87.25 435 ALA A O 1
ATOM 3437 N N . ALA A 1 436 ? -14.414 19.984 33.688 1 86.69 436 ALA A N 1
ATOM 3438 C CA . ALA A 1 436 ? -15.594 19.344 34.25 1 86.69 436 ALA A CA 1
ATOM 3439 C C . ALA A 1 436 ? -16.469 20.344 35 1 86.69 436 ALA A C 1
ATOM 3441 O O . ALA A 1 436 ? -17.672 20.156 35.125 1 86.69 436 ALA A O 1
ATOM 3442 N N . ARG A 1 437 ? -15.883 21.312 35.531 1 85.25 437 ARG A N 1
ATOM 3443 C CA . ARG A 1 437 ? -16.609 22.266 36.344 1 85.25 437 ARG A CA 1
ATOM 3444 C C . ARG A 1 437 ? -16.125 23.688 36.062 1 85.25 437 ARG A C 1
ATOM 3446 O O . ARG A 1 437 ? -14.938 23.922 35.906 1 85.25 437 ARG A O 1
ATOM 3453 N N . TYR A 1 438 ? -17.078 24.5 35.844 1 79 438 TYR A N 1
ATOM 3454 C CA . TYR A 1 438 ? -16.828 25.938 35.688 1 79 438 TYR A CA 1
ATOM 3455 C C . TYR A 1 438 ? -17.719 26.75 36.625 1 79 438 TYR A C 1
ATOM 3457 O O . TYR A 1 438 ? -18.906 26.438 36.812 1 79 438 TYR A O 1
ATOM 3465 N N . THR A 1 439 ? -17.094 27.641 37.344 1 80.12 439 THR A N 1
ATOM 3466 C CA . THR A 1 439 ? -17.859 28.531 38.219 1 80.12 439 THR A CA 1
ATOM 3467 C C . THR A 1 439 ? -17.766 29.969 37.719 1 80.12 439 THR A C 1
ATOM 3469 O O . THR A 1 439 ? -16.766 30.375 37.125 1 80.12 439 THR A O 1
ATOM 3472 N N . ALA A 1 440 ? -18.922 30.672 37.875 1 73.94 440 ALA A N 1
ATOM 3473 C CA . ALA A 1 440 ? -18.953 32.062 37.469 1 73.94 440 ALA A CA 1
ATOM 3474 C C . ALA A 1 440 ? -19.656 32.906 38.531 1 73.94 440 ALA A C 1
ATOM 3476 O O . ALA A 1 440 ? -20.438 32.375 39.344 1 73.94 440 ALA A O 1
ATOM 3477 N N . ASP A 1 441 ? -19.344 34.156 38.469 1 77.62 441 ASP A N 1
ATOM 3478 C CA . ASP A 1 441 ? -19.984 35.062 39.406 1 77.62 441 ASP A CA 1
ATOM 3479 C C . ASP A 1 441 ? -21.391 35.438 38.938 1 77.62 441 ASP A C 1
ATOM 3481 O O . ASP A 1 441 ? -21.688 35.406 37.75 1 77.62 441 ASP A O 1
ATOM 3485 N N . CYS A 1 442 ? -22.219 35.625 39.938 1 78.44 442 CYS A N 1
ATOM 3486 C CA . CYS A 1 442 ? -23.562 36.094 39.625 1 78.44 442 CYS A CA 1
ATOM 3487 C C . CYS A 1 442 ? -23.562 37.594 39.281 1 78.44 442 CYS A C 1
ATOM 3489 O O . CYS A 1 442 ? -23.156 38.406 40.094 1 78.44 442 CYS A O 1
ATOM 3491 N N . HIS A 1 443 ? -23.922 37.844 38.125 1 72.19 443 HIS A N 1
ATOM 3492 C CA . HIS A 1 443 ? -23.906 39.219 37.688 1 72.19 443 HIS A CA 1
ATOM 3493 C C . HIS A 1 443 ? -25 40.031 38.406 1 72.19 443 HIS A C 1
ATOM 3495 O O . HIS A 1 443 ? -24.922 41.25 38.5 1 72.19 443 HIS A O 1
ATOM 3501 N N . ARG A 1 444 ? -26 39.344 38.906 1 68.81 444 ARG A N 1
ATOM 3502 C CA . ARG A 1 444 ? -27.125 40.031 39.531 1 68.81 444 ARG A CA 1
ATOM 3503 C C . ARG A 1 444 ? -26.797 40.438 40.969 1 68.81 444 ARG A C 1
ATOM 3505 O O . ARG A 1 444 ? -27.031 41.594 41.344 1 68.81 444 ARG A O 1
ATOM 3512 N N . CYS A 1 445 ? -26.391 39.469 41.75 1 80.12 445 CYS A N 1
ATOM 3513 C CA . CYS A 1 445 ? -26.156 39.781 43.188 1 80.12 445 CYS A CA 1
ATOM 3514 C C . CYS A 1 445 ? -24.656 39.938 43.438 1 80.12 445 CYS A C 1
ATOM 3516 O O . CYS A 1 445 ? -24.266 40.344 44.531 1 80.12 445 CYS A O 1
ATOM 3518 N N . GLY A 1 446 ? -23.859 39.688 42.5 1 77.25 446 GLY A N 1
ATOM 3519 C CA . GLY A 1 446 ? -22.422 39.875 42.656 1 77.25 446 GLY A CA 1
ATOM 3520 C C . GLY A 1 446 ? -21.75 38.75 43.406 1 77.25 446 GLY A C 1
ATOM 3521 O O . GLY A 1 446 ? -20.547 38.812 43.688 1 77.25 446 GLY A O 1
ATOM 3522 N N . ALA A 1 447 ? -22.516 37.781 43.75 1 80.5 447 ALA A N 1
ATOM 3523 C CA . ALA A 1 447 ? -21.953 36.656 44.5 1 80.5 447 ALA A CA 1
ATOM 3524 C C . ALA A 1 447 ? -20.906 35.938 43.656 1 80.5 447 ALA A C 1
ATOM 3526 O O . ALA A 1 447 ? -21.125 35.656 42.5 1 80.5 447 ALA A O 1
ATOM 3527 N N . SER A 1 448 ? -19.766 35.719 44.281 1 82.69 448 SER A N 1
ATOM 3528 C CA . SER A 1 448 ? -18.688 35 43.594 1 82.69 448 SER A CA 1
ATOM 3529 C C . SER A 1 448 ? -18.969 33.531 43.5 1 82.69 448 SER A C 1
ATOM 3531 O O . SER A 1 448 ? -19.484 32.906 44.438 1 82.69 448 SER A O 1
ATOM 3533 N N . ASP A 1 449 ? -18.688 32.969 42.344 1 83 449 ASP A N 1
ATOM 3534 C CA . ASP A 1 449 ? -18.781 31.531 42.062 1 83 449 ASP A CA 1
ATOM 3535 C C . ASP A 1 449 ? -20.188 31 42.344 1 83 449 ASP A C 1
ATOM 3537 O O . ASP A 1 449 ? -20.344 29.906 42.875 1 83 449 ASP A O 1
ATOM 3541 N N . ALA A 1 450 ? -21.141 31.906 42.094 1 78.12 450 ALA A N 1
ATOM 3542 C CA . ALA A 1 450 ? -22.516 31.578 42.438 1 78.12 450 ALA A CA 1
ATOM 3543 C C . ALA A 1 450 ? -23.156 30.688 41.375 1 78.12 450 ALA A C 1
ATOM 3545 O O . ALA A 1 450 ? -24.141 29.984 41.656 1 78.12 450 ALA A O 1
ATOM 3546 N N . ILE A 1 451 ? -22.672 30.812 40.188 1 78 451 ILE A N 1
ATOM 3547 C CA . ILE A 1 451 ? -23.172 29.969 39.125 1 78 451 ILE A CA 1
ATOM 3548 C C . ILE A 1 451 ? -22.234 28.781 38.938 1 78 451 ILE A C 1
ATOM 3550 O O . ILE A 1 451 ? -21.016 28.953 38.781 1 78 451 ILE A O 1
ATOM 3554 N N . ASP A 1 452 ? -22.812 27.594 39.031 1 82.75 452 ASP A N 1
ATOM 3555 C CA . ASP A 1 452 ? -22.047 26.359 38.875 1 82.75 452 ASP A CA 1
ATOM 3556 C C . ASP A 1 452 ? -22.484 25.578 37.656 1 82.75 452 ASP A C 1
ATOM 3558 O O . ASP A 1 452 ? -23.656 25.203 37.531 1 82.75 452 ASP A O 1
ATOM 3562 N N . GLN A 1 453 ? -21.5 25.484 36.812 1 82.12 453 GLN A N 1
ATOM 3563 C CA . GLN A 1 453 ? -21.766 24.734 35.562 1 82.12 453 GLN A CA 1
ATOM 3564 C C . GLN A 1 453 ? -20.938 23.453 35.531 1 82.12 453 GLN A C 1
ATOM 3566 O O . GLN A 1 453 ? -19.703 23.5 35.656 1 82.12 453 GLN A O 1
ATOM 3571 N N . ARG A 1 454 ? -21.625 22.312 35.344 1 85.62 454 ARG A N 1
ATOM 3572 C CA . ARG A 1 454 ? -20.969 21.016 35.25 1 85.62 454 ARG A CA 1
ATOM 3573 C C . ARG A 1 454 ? -21.172 20.375 33.875 1 85.62 454 ARG A C 1
ATOM 3575 O O . ARG A 1 454 ? -22.266 20.453 33.312 1 85.62 454 ARG A O 1
ATOM 3582 N N . ARG A 1 455 ? -20 19.828 33.375 1 87.75 455 ARG A N 1
ATOM 3583 C CA . ARG A 1 455 ? -20.062 19.219 32.062 1 87.75 455 ARG A CA 1
ATOM 3584 C C . ARG A 1 455 ? -19.516 17.797 32.094 1 87.75 455 ARG A C 1
ATOM 3586 O O . ARG A 1 455 ? -18.531 17.516 32.781 1 87.75 455 ARG A O 1
ATOM 3593 N N . ILE A 1 456 ? -20.219 16.922 31.422 1 90.75 456 ILE A N 1
ATOM 3594 C CA . ILE A 1 456 ? -19.812 15.539 31.172 1 90.75 456 ILE A CA 1
ATOM 3595 C C . ILE A 1 456 ? -19.797 15.273 29.672 1 90.75 456 ILE A C 1
ATOM 3597 O O . ILE A 1 456 ? -20.766 15.594 28.969 1 90.75 456 ILE A O 1
ATOM 3601 N N . PHE A 1 457 ? -18.703 14.727 29.234 1 93.38 457 PHE A N 1
ATOM 3602 C CA . PHE A 1 457 ? -18.578 14.492 27.797 1 93.38 457 PHE A CA 1
ATOM 3603 C C . PHE A 1 457 ? -18.859 13.023 27.469 1 93.38 457 PHE A C 1
ATOM 3605 O O . PHE A 1 457 ? -18.156 12.133 27.938 1 93.38 457 PHE A O 1
ATOM 3612 N N . ARG A 1 458 ? -19.781 12.828 26.578 1 90 458 ARG A N 1
ATOM 3613 C CA . ARG A 1 458 ? -20.172 11.492 26.156 1 90 458 ARG A CA 1
ATOM 3614 C C . ARG A 1 458 ? -19.328 11.016 24.984 1 90 458 ARG A C 1
ATOM 3616 O O . ARG A 1 458 ? -19.109 9.812 24.797 1 90 458 ARG A O 1
ATOM 3623 N N . GLN A 1 459 ? -19 11.953 24.188 1 90.12 459 GLN A N 1
ATOM 3624 C CA . GLN A 1 459 ? -18.188 11.664 23 1 90.12 459 GLN A CA 1
ATOM 3625 C C . GLN A 1 459 ? -17.188 12.781 22.75 1 90.12 459 GLN A C 1
ATOM 3627 O O . GLN A 1 459 ? -17.547 13.961 22.75 1 90.12 459 GLN A O 1
ATOM 3632 N N . MET A 1 460 ? -15.969 12.32 22.656 1 93.38 460 MET A N 1
ATOM 3633 C CA . MET A 1 460 ? -14.922 13.258 22.25 1 93.38 460 MET A CA 1
ATOM 3634 C C . MET A 1 460 ? -14.688 13.195 20.75 1 93.38 460 MET A C 1
ATOM 3636 O O . MET A 1 460 ? -14.82 12.141 20.125 1 93.38 460 MET A O 1
ATOM 3640 N N . PRO A 1 461 ? -14.406 14.227 20.141 1 94.81 461 PRO A N 1
ATOM 3641 C CA . PRO A 1 461 ? -14.172 14.195 18.688 1 94.81 461 PRO A CA 1
ATOM 3642 C C . PRO A 1 461 ? -12.891 13.453 18.312 1 94.81 461 PRO A C 1
ATOM 3644 O O . PRO A 1 461 ? -11.898 13.523 19.047 1 94.81 461 PRO A O 1
ATOM 3647 N N . ALA A 1 462 ? -12.938 12.805 17.203 1 96.19 462 ALA A N 1
ATOM 3648 C CA . ALA A 1 462 ? -11.727 12.18 16.672 1 96.19 462 ALA A CA 1
ATOM 3649 C C . ALA A 1 462 ? -10.742 13.234 16.172 1 96.19 462 ALA A C 1
ATOM 3651 O O . ALA A 1 462 ? -9.523 13.07 16.328 1 96.19 462 ALA A O 1
ATOM 3652 N N . ARG A 1 463 ? -11.289 14.234 15.656 1 97.25 463 ARG A N 1
ATOM 3653 C CA . ARG A 1 463 ? -10.508 15.398 15.258 1 97.25 463 ARG A CA 1
ATOM 3654 C C . ARG A 1 463 ? -11.125 16.688 15.812 1 97.25 463 ARG A C 1
ATOM 3656 O O . ARG A 1 463 ? -12.32 16.938 15.625 1 97.25 463 ARG A O 1
ATOM 3663 N N . LEU A 1 464 ? -10.32 17.422 16.453 1 96.62 464 LEU A N 1
ATOM 3664 C CA . LEU A 1 464 ? -10.75 18.656 17.109 1 96.62 464 LEU A CA 1
ATOM 3665 C C . LEU A 1 464 ? -10.578 19.859 16.172 1 96.62 464 LEU A C 1
ATOM 3667 O O . LEU A 1 464 ? -9.508 20.047 15.594 1 96.62 464 LEU A O 1
ATOM 3671 N N . VAL A 1 465 ? -11.648 20.531 15.938 1 96.56 465 VAL A N 1
ATOM 3672 C CA . VAL A 1 465 ? -11.617 21.781 15.188 1 96.56 465 VAL A CA 1
ATOM 3673 C C . VAL A 1 465 ? -11.781 22.969 16.141 1 96.56 465 VAL A C 1
ATOM 3675 O O . VAL A 1 465 ? -12.766 23.031 16.875 1 96.56 465 VAL A O 1
ATOM 3678 N N . VAL A 1 466 ? -10.82 23.875 16.141 1 94.62 466 VAL A N 1
ATOM 3679 C CA . VAL A 1 466 ? -10.805 24.984 17.094 1 94.62 466 VAL A CA 1
ATOM 3680 C C . VAL A 1 466 ? -10.797 26.312 16.328 1 94.62 466 VAL A C 1
ATOM 3682 O O . VAL A 1 466 ? -10.086 26.453 15.336 1 94.62 466 VAL A O 1
ATOM 3685 N N . SER A 1 467 ? -11.633 27.203 16.719 1 90.94 467 SER A N 1
ATOM 3686 C CA . SER A 1 467 ? -11.617 28.562 16.219 1 90.94 467 SER A CA 1
ATOM 3687 C C . SER A 1 467 ? -11.258 29.562 17.312 1 90.94 467 SER A C 1
ATOM 3689 O O . SER A 1 467 ? -11.797 29.484 18.422 1 90.94 467 SER A O 1
ATOM 3691 N N . LEU A 1 468 ? -10.289 30.359 17.031 1 88.56 468 LEU A N 1
ATOM 3692 C CA . LEU A 1 468 ? -9.836 31.375 17.984 1 88.56 468 LEU A CA 1
ATOM 3693 C C . LEU A 1 468 ? -10.227 32.781 17.516 1 88.56 468 LEU A C 1
ATOM 3695 O O . LEU A 1 468 ? -10 33.125 16.359 1 88.56 468 LEU A O 1
ATOM 3699 N N . ASP A 1 469 ? -10.781 33.594 18.375 1 79 469 ASP A N 1
ATOM 3700 C CA . ASP A 1 469 ? -11.234 34.938 18.016 1 79 469 ASP A CA 1
ATOM 3701 C C . ASP A 1 469 ? -10.117 35.969 18.172 1 79 469 ASP A C 1
ATOM 3703 O O . ASP A 1 469 ? -10.242 37.094 17.703 1 79 469 ASP A O 1
ATOM 3707 N N . GLY A 1 470 ? -9.016 35.594 18.734 1 78.94 470 GLY A N 1
ATOM 3708 C CA . GLY A 1 470 ? -7.871 36.5 18.828 1 78.94 470 GLY A CA 1
ATOM 3709 C C . GLY A 1 470 ? -7.922 37.406 20.031 1 78.94 470 GLY A C 1
ATOM 3710 O O . GLY A 1 470 ? -7.027 38.25 20.234 1 78.94 470 GLY A O 1
ATOM 3711 N N . ALA A 1 471 ? -8.922 37.312 20.844 1 73.62 471 ALA A N 1
ATOM 3712 C CA . ALA A 1 471 ? -9.062 38.188 21.984 1 73.62 471 ALA A CA 1
ATOM 3713 C C . ALA A 1 471 ? -8.016 37.875 23.047 1 73.62 471 ALA A C 1
ATOM 3715 O O . ALA A 1 471 ? -7.469 38.781 23.688 1 73.62 471 ALA A O 1
ATOM 3716 N N . GLU A 1 472 ? -7.766 36.719 23.219 1 80 472 GLU A N 1
ATOM 3717 C CA . GLU A 1 472 ? -6.742 36.281 24.156 1 80 472 GLU A CA 1
ATOM 3718 C C . GLU A 1 472 ? -5.465 35.844 23.438 1 80 472 GLU A C 1
ATOM 3720 O O . GLU A 1 472 ? -5.5 35 22.562 1 80 472 GLU A O 1
ATOM 3725 N N . PRO A 1 473 ? -4.41 36.562 23.844 1 84.94 473 PRO A N 1
ATOM 3726 C CA . PRO A 1 473 ? -3.152 36.125 23.234 1 84.94 473 PRO A CA 1
ATOM 3727 C C . PRO A 1 473 ? -2.76 34.719 23.609 1 84.94 473 PRO A C 1
ATOM 3729 O O . PRO A 1 473 ? -2.83 34.344 24.797 1 84.94 473 PRO A O 1
ATOM 3732 N N . ILE A 1 474 ? -2.373 33.938 22.641 1 90.19 474 ILE A N 1
ATOM 3733 C CA . ILE A 1 474 ? -2.057 32.531 22.891 1 90.19 474 ILE A CA 1
ATOM 3734 C C . ILE A 1 474 ? -0.668 32.219 22.344 1 90.19 474 ILE A C 1
ATOM 3736 O O . ILE A 1 474 ? -0.101 33 21.578 1 90.19 474 ILE A O 1
ATOM 3740 N N . HIS A 1 475 ? -0.058 31.125 22.844 1 91.12 475 HIS A N 1
ATOM 3741 C CA . HIS A 1 475 ? 1.154 30.547 22.281 1 91.12 475 HIS A CA 1
ATOM 3742 C C . HIS A 1 475 ? 1.126 29.016 22.344 1 91.12 475 HIS A C 1
ATOM 3744 O O . HIS A 1 475 ? 0.16 28.438 22.844 1 91.12 475 HIS A O 1
ATOM 3750 N N . ASN A 1 476 ? 2.055 28.312 21.656 1 94.75 476 ASN A N 1
ATOM 3751 C CA . ASN A 1 476 ? 2.156 26.859 21.625 1 94.75 476 ASN A CA 1
ATOM 3752 C C . ASN A 1 476 ? 0.927 26.219 20.969 1 94.75 476 ASN A C 1
ATOM 3754 O O . ASN A 1 476 ? 0.354 25.266 21.5 1 94.75 476 ASN A O 1
ATOM 3758 N N . HIS A 1 477 ? 0.53 26.844 19.859 1 95.06 477 HIS A N 1
ATOM 3759 C CA . HIS A 1 477 ? -0.734 26.375 19.297 1 95.06 477 HIS A CA 1
ATOM 3760 C C . HIS A 1 477 ? -0.513 25.203 18.344 1 95.06 477 HIS A C 1
ATOM 3762 O O . HIS A 1 477 ? -1.474 24.594 17.859 1 95.06 477 HIS A O 1
ATOM 3768 N N . THR A 1 478 ? 0.79 24.859 18.031 1 96.19 478 THR A N 1
ATOM 3769 C CA . THR A 1 478 ? 1.045 23.766 17.094 1 96.19 478 THR A CA 1
ATOM 3770 C C . THR A 1 478 ? 1.687 22.578 17.797 1 96.19 478 THR A C 1
ATOM 3772 O O . THR A 1 478 ? 2.266 21.703 17.156 1 96.19 478 THR A O 1
ATOM 3775 N N . VAL A 1 479 ? 1.606 22.547 19.109 1 92.44 479 VAL A N 1
ATOM 3776 C CA . VAL A 1 479 ? 2.129 21.422 19.875 1 92.44 479 VAL A CA 1
ATOM 3777 C C . VAL A 1 479 ? 0.99 20.469 20.234 1 92.44 479 VAL A C 1
ATOM 3779 O O . VAL A 1 479 ? -0.181 20.766 20 1 92.44 479 VAL A O 1
ATOM 3782 N N . ASP A 1 480 ? 1.329 19.297 20.766 1 90.56 480 ASP A N 1
ATOM 3783 C CA . ASP A 1 480 ? 0.318 18.375 21.266 1 90.56 480 ASP A CA 1
ATOM 3784 C C . ASP A 1 480 ? -0.427 18.969 22.453 1 90.56 480 ASP A C 1
ATOM 3786 O O . ASP A 1 480 ? 0.191 19.531 23.359 1 90.56 480 ASP A O 1
ATOM 3790 N N . MET A 1 481 ? -1.687 18.891 22.375 1 93.62 481 MET A N 1
ATOM 3791 C CA . MET A 1 481 ? -2.547 19.406 23.438 1 93.62 481 MET A CA 1
ATOM 3792 C C . MET A 1 481 ? -3.09 18.266 24.297 1 93.62 481 MET A C 1
ATOM 3794 O O . MET A 1 481 ? -3.662 17.312 23.781 1 93.62 481 MET A O 1
ATOM 3798 N N . THR A 1 482 ? -2.828 18.359 25.594 1 92.19 482 THR A N 1
ATOM 3799 C CA . THR A 1 482 ? -3.365 17.375 26.531 1 92.19 482 THR A CA 1
ATOM 3800 C C . THR A 1 482 ? -4.227 18.047 27.594 1 92.19 482 THR A C 1
ATOM 3802 O O . THR A 1 482 ? -3.803 19.016 28.219 1 92.19 482 THR A O 1
ATOM 3805 N N . PHE A 1 483 ? -5.438 17.656 27.766 1 93.25 483 PHE A N 1
ATOM 3806 C CA . PHE A 1 483 ? -6.32 18.219 28.781 1 93.25 483 PHE A CA 1
ATOM 3807 C C . PHE A 1 483 ? -7.223 17.141 29.375 1 93.25 483 PHE A C 1
ATOM 3809 O O . PHE A 1 483 ? -7.402 16.078 28.781 1 93.25 483 PHE A O 1
ATOM 3816 N N . ALA A 1 484 ? -7.766 17.453 30.5 1 91.94 484 ALA A N 1
ATOM 3817 C CA . ALA A 1 484 ? -8.609 16.516 31.219 1 91.94 484 ALA A CA 1
ATOM 3818 C C . ALA A 1 484 ? -10.094 16.781 30.953 1 91.94 484 ALA A C 1
ATOM 3820 O O . ALA A 1 484 ? -10.469 17.891 30.594 1 91.94 484 ALA A O 1
ATOM 3821 N N . TYR A 1 485 ? -10.859 15.773 31.031 1 93.75 485 TYR A N 1
ATOM 3822 C CA . TYR A 1 485 ? -12.305 15.844 30.906 1 93.75 485 TYR A CA 1
ATOM 3823 C C . TYR A 1 485 ? -12.977 14.727 31.703 1 93.75 485 TYR A C 1
ATOM 3825 O O . TYR A 1 485 ? -12.305 13.812 32.188 1 93.75 485 TYR A O 1
ATOM 3833 N N . VAL A 1 486 ? -14.281 14.883 31.922 1 92.81 486 VAL A N 1
ATOM 3834 C CA . VAL A 1 486 ? -15.055 13.836 32.594 1 92.81 486 VAL A CA 1
ATOM 3835 C C . VAL A 1 486 ? -15.922 13.109 31.562 1 92.81 486 VAL A C 1
ATOM 3837 O O . VAL A 1 486 ? -16.641 13.742 30.781 1 92.81 486 VAL A O 1
ATOM 3840 N N . ASP A 1 487 ? -15.812 11.82 31.562 1 91.81 487 ASP A N 1
ATOM 3841 C CA . ASP A 1 487 ? -16.531 11.039 30.562 1 91.81 487 ASP A CA 1
ATOM 3842 C C . ASP A 1 487 ? -17.938 10.711 31.047 1 91.81 487 ASP A C 1
ATOM 3844 O O . ASP A 1 487 ? -18.375 11.172 32.094 1 91.81 487 ASP A O 1
ATOM 3848 N N . ALA A 1 488 ? -18.672 9.977 30.25 1 86.5 488 ALA A N 1
ATOM 3849 C CA . ALA A 1 488 ? -20.078 9.672 30.484 1 86.5 488 ALA A CA 1
ATOM 3850 C C . ALA A 1 488 ? -20.25 8.852 31.766 1 86.5 488 ALA A C 1
ATOM 3852 O O . ALA A 1 488 ? -21.297 8.906 32.406 1 86.5 488 ALA A O 1
ATOM 3853 N N . ASP A 1 489 ? -19.25 8.125 32.156 1 88.31 489 ASP A N 1
ATOM 3854 C CA . ASP A 1 489 ? -19.312 7.301 33.375 1 88.31 489 ASP A CA 1
ATOM 3855 C C . ASP A 1 489 ? -18.891 8.094 34.594 1 88.31 489 ASP A C 1
ATOM 3857 O O . ASP A 1 489 ? -18.844 7.559 35.719 1 88.31 489 ASP A O 1
ATOM 3861 N N . GLY A 1 490 ? -18.531 9.32 34.375 1 86.88 490 GLY A N 1
ATOM 3862 C CA . GLY A 1 490 ? -18.141 10.172 35.5 1 86.88 490 GLY A CA 1
ATOM 3863 C C . GLY A 1 490 ? -16.688 10.023 35.875 1 86.88 490 GLY A C 1
ATOM 3864 O O . GLY A 1 490 ? -16.266 10.461 36.938 1 86.88 490 GLY A O 1
ATOM 3865 N N . GLU A 1 491 ? -15.984 9.414 35.062 1 90.44 491 GLU A N 1
ATOM 3866 C CA . GLU A 1 491 ? -14.57 9.195 35.344 1 90.44 491 GLU A CA 1
ATOM 3867 C C . GLU A 1 491 ? -13.703 10.281 34.719 1 90.44 491 GLU A C 1
ATOM 3869 O O . GLU A 1 491 ? -13.984 10.742 33.594 1 90.44 491 GLU A O 1
ATOM 3874 N N . ASN A 1 492 ? -12.664 10.68 35.438 1 90.75 492 ASN A N 1
ATOM 3875 C CA . ASN A 1 492 ? -11.695 11.633 34.906 1 90.75 492 ASN A CA 1
ATOM 3876 C C . ASN A 1 492 ? -10.781 10.984 33.875 1 90.75 492 ASN A C 1
ATOM 3878 O O . ASN A 1 492 ? -10.148 9.961 34.125 1 90.75 492 ASN A O 1
ATOM 3882 N N . ARG A 1 493 ? -10.805 11.547 32.688 1 90.44 493 ARG A N 1
ATOM 3883 C CA . ARG A 1 493 ? -9.977 11.062 31.594 1 90.44 493 ARG A CA 1
ATOM 3884 C C . ARG A 1 493 ? -9.109 12.18 31.016 1 90.44 493 ARG A C 1
ATOM 3886 O O . ARG A 1 493 ? -9.352 13.359 31.281 1 90.44 493 ARG A O 1
ATOM 3893 N N . THR A 1 494 ? -8.07 11.742 30.375 1 89.5 494 THR A N 1
ATOM 3894 C CA . THR A 1 494 ? -7.188 12.688 29.703 1 89.5 494 THR A CA 1
ATOM 3895 C C . THR A 1 494 ? -7.203 12.438 28.188 1 89.5 494 THR A C 1
ATOM 3897 O O . THR A 1 494 ? -7.199 11.289 27.75 1 89.5 494 THR A O 1
ATOM 3900 N N . ALA A 1 495 ? -7.332 13.477 27.422 1 93.19 495 ALA A N 1
ATOM 3901 C CA . ALA A 1 495 ? -7.277 13.391 25.969 1 93.19 495 ALA A CA 1
ATOM 3902 C C . ALA A 1 495 ? -6.09 14.172 25.406 1 93.19 495 ALA A C 1
ATOM 3904 O O . ALA A 1 495 ? -5.773 15.258 25.891 1 93.19 495 ALA A O 1
ATOM 3905 N N . THR A 1 496 ? -5.422 13.555 24.516 1 93.19 496 THR A N 1
ATOM 3906 C CA . THR A 1 496 ? -4.312 14.203 23.828 1 93.19 496 THR A CA 1
ATOM 3907 C C . THR A 1 496 ? -4.609 14.367 22.344 1 93.19 496 THR A C 1
ATOM 3909 O O . THR A 1 496 ? -5.109 13.438 21.703 1 93.19 496 THR A O 1
ATOM 3912 N N . TYR A 1 497 ? -4.395 15.555 21.844 1 95.62 497 TYR A N 1
ATOM 3913 C CA . TYR A 1 497 ? -4.598 15.859 20.438 1 95.62 497 TYR A CA 1
ATOM 3914 C C . TYR A 1 497 ? -3.322 16.406 19.812 1 95.62 497 TYR A C 1
ATOM 3916 O O . TYR A 1 497 ? -2.627 17.234 20.422 1 95.62 497 TYR A O 1
ATOM 3924 N N . ARG A 1 498 ? -3.016 15.969 18.625 1 95.25 498 ARG A N 1
ATOM 3925 C CA . ARG A 1 498 ? -1.856 16.469 17.891 1 95.25 498 ARG A CA 1
ATOM 3926 C C . ARG A 1 498 ? -2.279 17.453 16.797 1 95.25 498 ARG A C 1
ATOM 3928 O O . ARG A 1 498 ? -3.312 17.25 16.156 1 95.25 498 ARG A O 1
ATOM 3935 N N . TRP A 1 499 ? -1.451 18.406 16.547 1 97.19 499 TRP A N 1
ATOM 3936 C CA . TRP A 1 499 ? -1.748 19.438 15.547 1 97.19 499 TRP A CA 1
ATOM 3937 C C . TRP A 1 499 ? -1.608 18.875 14.141 1 97.19 499 TRP A C 1
ATOM 3939 O O . TRP A 1 499 ? -0.606 18.234 13.812 1 97.19 499 TRP A O 1
ATOM 3949 N N . LEU A 1 500 ? -2.57 19.062 13.266 1 97.38 500 LEU A N 1
ATOM 3950 C CA . LEU A 1 500 ? -2.535 18.656 11.867 1 97.38 500 LEU A CA 1
ATOM 3951 C C . LEU A 1 500 ? -2.264 19.844 10.953 1 97.38 500 LEU A C 1
ATOM 3953 O O . LEU A 1 500 ? -1.515 19.734 9.984 1 97.38 500 LEU A O 1
ATOM 3957 N N . GLY A 1 501 ? -2.941 20.906 11.281 1 98.12 501 GLY A N 1
ATOM 3958 C CA . GLY A 1 501 ? -2.881 22.109 10.453 1 98.12 501 GLY A CA 1
ATOM 3959 C C . GLY A 1 501 ? -3.924 23.141 10.828 1 98.12 501 GLY A C 1
ATOM 3960 O O . GLY A 1 501 ? -4.566 23.031 11.875 1 98.12 501 GLY A O 1
ATOM 3961 N N . GLY A 1 502 ? -3.955 24.203 9.984 1 98.12 502 GLY A N 1
ATOM 3962 C CA . GLY A 1 502 ? -4.91 25.266 10.227 1 98.12 502 GLY A CA 1
ATOM 3963 C C . GLY A 1 502 ? -5.051 26.219 9.047 1 98.12 502 GLY A C 1
ATOM 3964 O O . GLY A 1 502 ? -4.172 26.281 8.188 1 98.12 502 GLY A O 1
ATOM 3965 N N . ILE A 1 503 ? -6.203 26.781 9.023 1 98.12 503 ILE A N 1
ATOM 3966 C CA . ILE A 1 503 ? -6.445 27.859 8.078 1 98.12 503 ILE A CA 1
ATOM 3967 C C . ILE A 1 503 ? -6.293 29.203 8.797 1 98.12 503 ILE A C 1
ATOM 3969 O O . ILE A 1 503 ? -6.996 29.484 9.773 1 98.12 503 ILE A O 1
ATOM 3973 N N . TYR A 1 504 ? -5.352 29.953 8.336 1 97.12 504 TYR A N 1
ATOM 3974 C CA . TYR A 1 504 ? -5.051 31.266 8.914 1 97.12 504 TYR A CA 1
ATOM 3975 C C . TYR A 1 504 ? -5.504 32.375 7.996 1 97.12 504 TYR A C 1
ATOM 3977 O O . TYR A 1 504 ? -5.734 32.188 6.801 1 97.12 504 TYR A O 1
ATOM 3985 N N . CYS A 1 505 ? -5.668 33.562 8.586 1 94.81 505 CYS A N 1
ATOM 3986 C CA . CYS A 1 505 ? -6.18 34.688 7.816 1 94.81 505 CYS A CA 1
ATOM 3987 C C . CYS A 1 505 ? -5.332 35.906 8.047 1 94.81 505 CYS A C 1
ATOM 3989 O O . CYS A 1 505 ? -5.023 36.281 9.188 1 94.81 505 CYS A O 1
ATOM 3991 N N . LEU A 1 506 ? -4.852 36.469 7 1 91.44 506 LEU A N 1
ATOM 3992 C CA . LEU A 1 506 ? -4.148 37.75 7.012 1 91.44 506 LEU A CA 1
ATOM 3993 C C . LEU A 1 506 ? -4.766 38.719 6.012 1 91.44 506 LEU A C 1
ATOM 3995 O O . LEU A 1 506 ? -4.688 38.5 4.801 1 91.44 506 LEU A O 1
ATOM 3999 N N . GLU A 1 507 ? -5.355 39.812 6.414 1 86.44 507 GLU A N 1
ATOM 4000 C CA . GLU A 1 507 ? -5.969 40.812 5.562 1 86.44 507 GLU A CA 1
ATOM 4001 C C . GLU A 1 507 ? -6.957 40.188 4.582 1 86.44 507 GLU A C 1
ATOM 4003 O O . GLU A 1 507 ? -6.859 40.406 3.373 1 86.44 507 GLU A O 1
ATOM 4008 N N . ASP A 1 508 ? -7.832 39.344 5.027 1 85.06 508 ASP A N 1
ATOM 4009 C CA . ASP A 1 508 ? -8.93 38.719 4.297 1 85.06 508 ASP A CA 1
ATOM 4010 C C . ASP A 1 508 ? -8.398 37.688 3.311 1 85.06 508 ASP A C 1
ATOM 4012 O O . ASP A 1 508 ? -9.078 37.312 2.35 1 85.06 508 ASP A O 1
ATOM 4016 N N . HIS A 1 509 ? -7.219 37.344 3.488 1 92.56 509 HIS A N 1
ATOM 4017 C CA . HIS A 1 509 ? -6.621 36.281 2.703 1 92.56 509 HIS A CA 1
ATOM 4018 C C . HIS A 1 509 ? -6.344 35.062 3.566 1 92.56 509 HIS A C 1
ATOM 4020 O O . HIS A 1 509 ? -5.762 35.156 4.648 1 92.56 509 HIS A O 1
ATOM 4026 N N . PHE A 1 510 ? -6.777 33.969 3.012 1 96.56 510 PHE A N 1
ATOM 4027 C CA . PHE A 1 510 ? -6.66 32.75 3.801 1 96.56 510 PHE A CA 1
ATOM 4028 C C . PHE A 1 510 ? -5.531 31.875 3.277 1 96.56 510 PHE A C 1
ATOM 4030 O O . PHE A 1 510 ? -5.328 31.766 2.064 1 96.56 510 PHE A O 1
ATOM 4037 N N . ARG A 1 511 ? -4.855 31.25 4.18 1 97.31 511 ARG A N 1
ATOM 4038 C CA . ARG A 1 511 ? -3.764 30.344 3.877 1 97.31 511 ARG A CA 1
ATOM 4039 C C . ARG A 1 511 ? -3.828 29.094 4.766 1 97.31 511 ARG A C 1
ATOM 4041 O O . ARG A 1 511 ? -4.195 29.188 5.938 1 97.31 511 ARG A O 1
ATOM 4048 N N . LEU A 1 512 ? -3.467 28 4.172 1 98.56 512 LEU A N 1
ATOM 4049 C CA . LEU A 1 512 ? -3.484 26.734 4.898 1 98.56 512 LEU A CA 1
ATOM 4050 C C . LEU A 1 512 ? -2.068 26.25 5.18 1 98.56 512 LEU A C 1
ATOM 4052 O O . LEU A 1 512 ? -1.225 26.219 4.281 1 98.56 512 LEU A O 1
ATOM 4056 N N . TYR A 1 513 ? -1.787 25.969 6.41 1 98.44 513 TYR A N 1
ATOM 4057 C CA . TYR A 1 513 ? -0.565 25.297 6.828 1 98.44 513 TYR A CA 1
ATOM 4058 C C . TYR A 1 513 ? -0.866 23.891 7.348 1 98.44 513 TYR A C 1
ATOM 4060 O O . TYR A 1 513 ? -1.859 23.688 8.047 1 98.44 513 TYR A O 1
ATOM 4068 N N . TRP A 1 514 ? -0.027 22.938 6.984 1 98.06 514 TRP A N 1
ATOM 4069 C CA . TRP A 1 514 ? -0.32 21.547 7.305 1 98.06 514 TRP A CA 1
ATOM 4070 C C . TRP A 1 514 ? 0.951 20.797 7.699 1 98.06 514 TRP A C 1
ATOM 4072 O O . TRP A 1 514 ? 2.02 21.047 7.129 1 98.06 514 TRP A O 1
ATOM 4082 N N . THR A 1 515 ? 0.799 19.906 8.562 1 94.81 515 THR A N 1
ATOM 4083 C CA . THR A 1 515 ? 1.93 19.094 9.016 1 94.81 515 THR A CA 1
ATOM 4084 C C . THR A 1 515 ? 2.363 18.125 7.926 1 94.81 515 THR A C 1
ATOM 4086 O O . THR A 1 515 ? 1.537 17.656 7.137 1 94.81 515 THR A O 1
ATOM 4089 N N . GLU A 1 516 ? 3.559 17.797 7.895 1 90 516 GLU A N 1
ATOM 4090 C CA . GLU A 1 516 ? 4.078 16.844 6.926 1 90 516 GLU A CA 1
ATOM 4091 C C . GLU A 1 516 ? 4.219 15.453 7.543 1 90 516 GLU A C 1
ATOM 4093 O O . GLU A 1 516 ? 4.254 14.445 6.828 1 90 516 GLU A O 1
ATOM 4098 N N . ALA A 1 517 ? 4.312 15.398 8.766 1 87.62 517 ALA A N 1
ATOM 4099 C CA . ALA A 1 517 ? 4.559 14.133 9.445 1 87.62 517 ALA A CA 1
ATOM 4100 C C . ALA A 1 517 ? 3.252 13.398 9.734 1 87.62 517 ALA A C 1
ATOM 4102 O O . ALA A 1 517 ? 2.291 14 10.219 1 87.62 517 ALA A O 1
ATOM 4103 N N . ARG A 1 518 ? 3.23 12.156 9.367 1 88.12 518 ARG A N 1
ATOM 4104 C CA . ARG A 1 518 ? 2.131 11.297 9.797 1 88.12 518 ARG A CA 1
ATOM 4105 C C . ARG A 1 518 ? 2.291 10.891 11.258 1 88.12 518 ARG A C 1
ATOM 4107 O O . ARG A 1 518 ? 3.357 11.078 11.852 1 88.12 518 ARG A O 1
ATOM 4114 N N . PRO A 1 519 ? 1.205 10.406 11.812 1 87.75 519 PRO A N 1
ATOM 4115 C CA . PRO A 1 519 ? 1.321 9.992 13.211 1 87.75 519 PRO A CA 1
ATOM 4116 C C . PRO A 1 519 ? 2.475 9.016 13.445 1 87.75 519 PRO A C 1
ATOM 4118 O O . PRO A 1 519 ? 2.629 8.047 12.695 1 87.75 519 PRO A O 1
ATOM 4121 N N . GLY A 1 520 ? 3.277 9.336 14.438 1 87.38 520 GLY A N 1
ATOM 4122 C CA . GLY A 1 520 ? 4.383 8.469 14.812 1 87.38 520 GLY A CA 1
ATOM 4123 C C . GLY A 1 520 ? 5.688 8.836 14.133 1 87.38 520 GLY A C 1
ATOM 4124 O O . GLY A 1 520 ? 6.762 8.414 14.57 1 87.38 520 GLY A O 1
ATOM 4125 N N . GLU A 1 521 ? 5.535 9.562 13.094 1 87.88 521 GLU A N 1
ATOM 4126 C CA . GLU A 1 521 ? 6.734 9.945 12.352 1 87.88 521 GLU A CA 1
ATOM 4127 C C . GLU A 1 521 ? 7.43 11.133 13 1 87.88 521 GLU A C 1
ATOM 4129 O O . GLU A 1 521 ? 6.809 11.891 13.758 1 87.88 521 GLU A O 1
ATOM 4134 N N . ALA A 1 522 ? 8.594 11.203 12.703 1 80.5 522 ALA A N 1
ATOM 4135 C CA . ALA A 1 522 ? 9.367 12.328 13.234 1 80.5 522 ALA A CA 1
ATOM 4136 C C . ALA A 1 522 ? 8.969 13.633 12.562 1 80.5 522 ALA A C 1
ATOM 4138 O O . ALA A 1 522 ? 8.688 13.664 11.359 1 80.5 522 ALA A O 1
ATOM 4139 N N . ASP A 1 523 ? 8.875 14.672 13.398 1 83.75 523 ASP A N 1
ATOM 4140 C CA . ASP A 1 523 ? 8.664 16 12.844 1 83.75 523 ASP A CA 1
ATOM 4141 C C . ASP A 1 523 ? 9.867 16.453 12.023 1 83.75 523 ASP A C 1
ATOM 4143 O O . ASP A 1 523 ? 10.961 16.625 12.562 1 83.75 523 ASP A O 1
ATOM 4147 N N . PRO A 1 524 ? 9.727 16.672 10.805 1 81.25 524 PRO A N 1
ATOM 4148 C CA . PRO A 1 524 ? 10.867 17.031 9.953 1 81.25 524 PRO A CA 1
ATOM 4149 C C . PRO A 1 524 ? 11.289 18.5 10.125 1 81.25 524 PRO A C 1
ATOM 4151 O O . PRO A 1 524 ? 12.289 18.922 9.547 1 81.25 524 PRO A O 1
ATOM 4154 N N . GLY A 1 525 ? 10.539 19.266 10.852 1 87 525 GLY A N 1
ATOM 4155 C CA . GLY A 1 525 ? 10.852 20.672 11.008 1 87 525 GLY A CA 1
ATOM 4156 C C . GLY A 1 525 ? 10.352 21.531 9.867 1 87 525 GLY A C 1
ATOM 4157 O O . GLY A 1 525 ? 10.82 22.672 9.68 1 87 525 GLY A O 1
ATOM 4158 N N . THR A 1 526 ? 9.617 20.984 9.062 1 91.12 526 THR A N 1
ATOM 4159 C CA . THR A 1 526 ? 9.031 21.672 7.91 1 91.12 526 THR A CA 1
ATOM 4160 C C . THR A 1 526 ? 7.523 21.422 7.844 1 91.12 526 THR A C 1
ATOM 4162 O O . THR A 1 526 ? 6.992 20.578 8.578 1 91.12 526 THR A O 1
ATOM 4165 N N . MET A 1 527 ? 6.848 22.25 7.051 1 95.12 527 MET A N 1
ATOM 4166 C CA . MET A 1 527 ? 5.406 22.125 6.859 1 95.12 527 MET A CA 1
ATOM 4167 C C . MET A 1 527 ? 5.035 22.266 5.387 1 95.12 527 MET A C 1
ATOM 4169 O O . MET A 1 527 ? 5.867 22.672 4.57 1 95.12 527 MET A O 1
ATOM 4173 N N . ALA A 1 528 ? 3.881 21.875 5.148 1 97.12 528 ALA A N 1
ATOM 4174 C CA . ALA A 1 528 ? 3.293 22.141 3.84 1 97.12 528 ALA A CA 1
ATOM 4175 C C . ALA A 1 528 ? 2.443 23.406 3.865 1 97.12 528 ALA A C 1
ATOM 4177 O O . ALA A 1 528 ? 1.841 23.734 4.891 1 97.12 528 ALA A O 1
ATOM 4178 N N . VAL A 1 529 ? 2.43 24.094 2.752 1 97.94 529 VAL A N 1
ATOM 4179 C CA . VAL A 1 529 ? 1.675 25.344 2.676 1 97.94 529 VAL A CA 1
ATOM 4180 C C . VAL A 1 529 ? 0.847 25.375 1.394 1 97.94 529 VAL A C 1
ATOM 4182 O O . VAL A 1 529 ? 1.326 24.969 0.329 1 97.94 529 VAL A O 1
ATOM 4185 N N . TYR A 1 530 ? -0.341 25.719 1.544 1 98.38 530 TYR A N 1
ATOM 4186 C CA . TYR A 1 530 ? -1.223 25.953 0.406 1 98.38 530 TYR A CA 1
ATOM 4187 C C . TYR A 1 530 ? -1.767 27.375 0.427 1 98.38 530 TYR A C 1
ATOM 4189 O O . TYR A 1 530 ? -2.301 27.828 1.442 1 98.38 530 TYR A O 1
ATOM 4197 N N . ASP A 1 531 ? -1.571 28.016 -0.572 1 97.5 531 ASP A N 1
ATOM 4198 C CA . ASP A 1 531 ? -2.131 29.328 -0.894 1 97.5 531 ASP A CA 1
ATOM 4199 C C . ASP A 1 531 ? -2.6 29.375 -2.346 1 97.5 531 ASP A C 1
ATOM 4201 O O . ASP A 1 531 ? -1.791 29.25 -3.27 1 97.5 531 ASP A O 1
ATOM 4205 N N . SER A 1 532 ? -3.863 29.609 -2.514 1 96.19 532 SER A N 1
ATOM 4206 C CA . SER A 1 532 ? -4.441 29.5 -3.85 1 96.19 532 SER A CA 1
ATOM 4207 C C . SER A 1 532 ? -3.84 30.531 -4.797 1 96.19 532 SER A C 1
ATOM 4209 O O . SER A 1 532 ? -3.922 30.375 -6.02 1 96.19 532 SER A O 1
ATOM 4211 N N . THR A 1 533 ? -3.232 31.562 -4.312 1 94.31 533 THR A N 1
ATOM 4212 C CA . THR A 1 533 ? -2.629 32.625 -5.133 1 94.31 533 THR A CA 1
ATOM 4213 C C . THR A 1 533 ? -1.172 32.281 -5.441 1 94.31 533 THR A C 1
ATOM 4215 O O . THR A 1 533 ? -0.54 32.938 -6.266 1 94.31 533 THR A O 1
ATOM 4218 N N . MET A 1 534 ? -0.705 31.281 -4.789 1 93.06 534 MET A N 1
ATOM 4219 C CA . MET A 1 534 ? 0.711 30.938 -4.906 1 93.06 534 MET A CA 1
ATOM 4220 C C . MET A 1 534 ? 0.907 29.703 -5.766 1 93.06 534 MET A C 1
ATOM 4222 O O . MET A 1 534 ? 0.16 28.734 -5.637 1 93.06 534 MET A O 1
ATOM 4226 N N . CYS A 1 535 ? 1.869 29.734 -6.637 1 94.38 535 CYS A N 1
ATOM 4227 C CA . CYS A 1 535 ? 2.391 28.578 -7.355 1 94.38 535 CYS A CA 1
ATOM 4228 C C . CYS A 1 535 ? 1.265 27.781 -8.008 1 94.38 535 CYS A C 1
ATOM 4230 O O . CYS A 1 535 ? 1.22 26.547 -7.902 1 94.38 535 CYS A O 1
ATOM 4232 N N . ASN A 1 536 ? 0.32 28.453 -8.523 1 94.19 536 ASN A N 1
ATOM 4233 C CA . ASN A 1 536 ? -0.781 27.859 -9.281 1 94.19 536 ASN A CA 1
ATOM 4234 C C . ASN A 1 536 ? -1.559 26.844 -8.453 1 94.19 536 ASN A C 1
ATOM 4236 O O . ASN A 1 536 ? -1.916 25.781 -8.961 1 94.19 536 ASN A O 1
ATOM 4240 N N . GLY A 1 537 ? -1.702 27.078 -7.148 1 96.06 537 GLY A N 1
ATOM 4241 C CA . GLY A 1 537 ? -2.525 26.25 -6.281 1 96.06 537 GLY A CA 1
ATOM 4242 C C . GLY A 1 537 ? -1.79 25.047 -5.734 1 96.06 537 GLY A C 1
ATOM 4243 O O . GLY A 1 537 ? -2.406 24.141 -5.168 1 96.06 537 GLY A O 1
ATOM 4244 N N . ALA A 1 538 ? -0.49 24.984 -5.867 1 97.19 538 ALA A N 1
ATOM 4245 C CA . ALA A 1 538 ? 0.286 23.844 -5.391 1 97.19 538 ALA A CA 1
ATOM 4246 C C . ALA A 1 538 ? 0.382 23.844 -3.869 1 97.19 538 ALA A C 1
ATOM 4248 O O . ALA A 1 538 ? 0.494 24.906 -3.246 1 97.19 538 ALA A O 1
ATOM 4249 N N . ILE A 1 539 ? 0.281 22.719 -3.324 1 97.81 539 ILE A N 1
ATOM 4250 C CA . ILE A 1 539 ? 0.666 22.531 -1.932 1 97.81 539 ILE A CA 1
ATOM 4251 C C . ILE A 1 539 ? 2.172 22.281 -1.84 1 97.81 539 ILE A C 1
ATOM 4253 O O . ILE A 1 539 ? 2.662 21.234 -2.242 1 97.81 539 ILE A O 1
ATOM 4257 N N . VAL A 1 540 ? 2.836 23.234 -1.318 1 97 540 VAL A N 1
ATOM 4258 C CA . VAL A 1 540 ? 4.293 23.203 -1.291 1 97 540 VAL A CA 1
ATOM 4259 C C . VAL A 1 540 ? 4.773 22.547 0.003 1 97 540 VAL A C 1
ATOM 4261 O O . VAL A 1 540 ? 4.379 22.953 1.097 1 97 540 VAL A O 1
ATOM 4264 N N . GLY A 1 541 ? 5.602 21.531 -0.212 1 95.62 541 GLY A N 1
ATOM 4265 C CA . GLY A 1 541 ? 6.137 20.844 0.95 1 95.62 541 GLY A CA 1
ATOM 4266 C C . GLY A 1 541 ? 7.5 21.359 1.377 1 95.62 541 GLY A C 1
ATOM 4267 O O . GLY A 1 541 ? 8.117 22.156 0.667 1 95.62 541 GLY A O 1
ATOM 4268 N N . CYS A 1 542 ? 7.836 21.016 2.605 1 92.31 542 CYS A N 1
ATOM 4269 C CA . CYS A 1 542 ? 9.156 21.25 3.182 1 92.31 542 CYS A CA 1
ATOM 4270 C C . CYS A 1 542 ? 9.43 22.734 3.357 1 92.31 542 CYS A C 1
ATOM 4272 O O . CYS A 1 542 ? 10.547 23.203 3.123 1 92.31 542 CYS A O 1
ATOM 4274 N N . VAL A 1 543 ? 8.422 23.422 3.631 1 93.88 543 VAL A N 1
ATOM 4275 C CA . VAL A 1 543 ? 8.594 24.828 4 1 93.88 543 VAL A CA 1
ATOM 4276 C C . VAL A 1 543 ? 9.047 24.922 5.453 1 93.88 543 VAL A C 1
ATOM 4278 O O . VAL A 1 543 ? 8.461 24.297 6.336 1 93.88 543 VAL A O 1
ATOM 4281 N N . ALA A 1 544 ? 9.938 25.688 5.672 1 89.44 544 ALA A N 1
ATOM 4282 C CA . ALA A 1 544 ? 10.539 25.781 6.996 1 89.44 544 ALA A CA 1
ATOM 4283 C C . ALA A 1 544 ? 9.547 26.312 8.023 1 89.44 544 ALA A C 1
ATOM 4285 O O . ALA A 1 544 ? 8.789 27.234 7.742 1 89.44 544 ALA A O 1
ATOM 4286 N N . GLN A 1 545 ? 9.531 25.719 9.18 1 91.56 545 GLN A N 1
ATOM 4287 C CA . GLN A 1 545 ? 8.711 26.203 10.281 1 91.56 545 GLN A CA 1
ATOM 4288 C C . GLN A 1 545 ? 9.328 27.438 10.938 1 91.56 545 GLN A C 1
ATOM 4290 O O . GLN A 1 545 ? 10.547 27.609 10.922 1 91.56 545 GLN A O 1
ATOM 4295 N N . ALA A 1 546 ? 8.531 28.25 11.492 1 90.31 546 ALA A N 1
ATOM 4296 C CA . ALA A 1 546 ? 9.023 29.453 12.164 1 90.31 546 ALA A CA 1
ATOM 4297 C C . ALA A 1 546 ? 9.586 29.125 13.539 1 90.31 546 ALA A C 1
ATOM 4299 O O . ALA A 1 546 ? 10.609 29.672 13.945 1 90.31 546 ALA A O 1
ATOM 4300 N N . HIS A 1 547 ? 8.883 28.328 14.266 1 88.81 547 HIS A N 1
ATOM 4301 C CA . HIS A 1 547 ? 9.219 27.875 15.609 1 88.81 547 HIS A CA 1
ATOM 4302 C C . HIS A 1 547 ? 8.688 26.453 15.859 1 88.81 547 HIS A C 1
ATOM 4304 O O . HIS A 1 547 ? 7.641 26.078 15.344 1 88.81 547 HIS A O 1
ATOM 4310 N N . PRO A 1 548 ? 9.328 25.703 16.688 1 86.31 548 PRO A N 1
ATOM 4311 C CA . PRO A 1 548 ? 8.875 24.328 16.922 1 86.31 548 PRO A CA 1
ATOM 4312 C C . PRO A 1 548 ? 7.512 24.266 17.609 1 86.31 548 PRO A C 1
ATOM 4314 O O . PRO A 1 548 ? 6.754 23.312 17.391 1 86.31 548 PRO A O 1
ATOM 4317 N N . ASN A 1 549 ? 7.242 25.234 18.5 1 91.19 549 ASN A N 1
ATOM 4318 C CA . ASN A 1 549 ? 5.996 25.219 19.266 1 91.19 549 ASN A CA 1
ATOM 4319 C C . ASN A 1 549 ? 4.906 26.031 18.562 1 91.19 549 ASN A C 1
ATOM 4321 O O . ASN A 1 549 ? 3.725 25.891 18.891 1 91.19 549 ASN A O 1
ATOM 4325 N N . ASP A 1 550 ? 5.328 26.906 17.797 1 95.12 550 ASP A N 1
ATOM 4326 C CA . ASP A 1 550 ? 4.457 27.703 16.938 1 95.12 550 ASP A CA 1
ATOM 4327 C C . ASP A 1 550 ? 4.992 27.75 15.508 1 95.12 550 ASP A C 1
ATOM 4329 O O . ASP A 1 550 ? 5.578 28.75 15.094 1 95.12 550 ASP A O 1
ATOM 4333 N N . LYS A 1 551 ? 4.688 26.734 14.812 1 95.12 551 LYS A N 1
ATOM 4334 C CA . LYS A 1 551 ? 5.316 26.422 13.531 1 95.12 551 LYS A CA 1
ATOM 4335 C C . LYS A 1 551 ? 4.98 27.484 12.484 1 95.12 551 LYS A C 1
ATOM 4337 O O . LYS A 1 551 ? 5.77 27.734 11.578 1 95.12 551 LYS A O 1
ATOM 4342 N N . VAL A 1 552 ? 3.859 28.078 12.555 1 96.88 552 VAL A N 1
ATOM 4343 C CA . VAL A 1 552 ? 3.371 29.047 11.57 1 96.88 552 VAL A CA 1
ATOM 4344 C C . VAL A 1 552 ? 3.98 30.422 11.844 1 96.88 552 VAL A C 1
ATOM 4346 O O . VAL A 1 552 ? 4.102 30.828 13 1 96.88 552 VAL A O 1
ATOM 4349 N N . PRO A 1 553 ? 4.391 31.141 10.82 1 94.31 553 PRO A N 1
ATOM 4350 C CA . PRO A 1 553 ? 4.938 32.469 11.031 1 94.31 553 PRO A CA 1
ATOM 4351 C C . PRO A 1 553 ? 4.012 33.375 11.859 1 94.31 553 PRO A C 1
ATOM 4353 O O . PRO A 1 553 ? 2.793 33.344 11.656 1 94.31 553 PRO A O 1
ATOM 4356 N N . ASP A 1 554 ? 4.523 34.219 12.633 1 92.5 554 ASP A N 1
ATOM 4357 C CA . ASP A 1 554 ? 3.814 35.031 13.633 1 92.5 554 ASP A CA 1
ATOM 4358 C C . ASP A 1 554 ? 2.801 35.938 12.961 1 92.5 554 ASP A C 1
ATOM 4360 O O . ASP A 1 554 ? 1.73 36.188 13.516 1 92.5 554 ASP A O 1
ATOM 4364 N N . VAL A 1 555 ? 3.113 36.406 11.844 1 91.88 555 VAL A N 1
ATOM 4365 C CA . VAL A 1 555 ? 2.293 37.406 11.172 1 91.88 555 VAL A CA 1
ATOM 4366 C C . VAL A 1 555 ? 0.895 36.844 10.922 1 91.88 555 VAL A C 1
ATOM 4368 O O . VAL A 1 555 ? -0.077 37.594 10.828 1 91.88 555 VAL A O 1
ATOM 4371 N N . TRP A 1 556 ? 0.751 35.531 10.961 1 94.88 556 TRP A N 1
ATOM 4372 C CA . TRP A 1 556 ? -0.509 34.906 10.57 1 94.88 556 TRP A CA 1
ATOM 4373 C C . TRP A 1 556 ? -1.369 34.625 11.797 1 94.88 556 TRP A C 1
ATOM 4375 O O . TRP A 1 556 ? -2.564 34.344 11.672 1 94.88 556 TRP A O 1
ATOM 4385 N N . TRP A 1 557 ? -0.845 34.656 13.07 1 93.62 557 TRP A N 1
ATOM 4386 C CA . TRP A 1 557 ? -1.677 34.156 14.172 1 93.62 557 TRP A CA 1
ATOM 4387 C C . TRP A 1 557 ? -1.46 35 15.422 1 93.62 557 TRP A C 1
ATOM 4389 O O . TRP A 1 557 ? -2.348 35.094 16.281 1 93.62 557 TRP A O 1
ATOM 4399 N N . ARG A 1 558 ? -0.244 35.562 15.539 1 88.12 558 ARG A N 1
ATOM 4400 C CA . ARG A 1 558 ? 0.044 36.25 16.781 1 88.12 558 ARG A CA 1
ATOM 4401 C C . ARG A 1 558 ? -0.847 37.5 16.938 1 88.12 558 ARG A C 1
ATOM 4403 O O . ARG A 1 558 ? -0.779 38.406 16.125 1 88.12 558 ARG A O 1
ATOM 4410 N N . GLY A 1 559 ? -1.608 37.469 18.016 1 82.38 559 GLY A N 1
ATOM 4411 C CA . GLY A 1 559 ? -2.488 38.594 18.297 1 82.38 559 GLY A CA 1
ATOM 4412 C C . GLY A 1 559 ? -3.631 38.719 17.312 1 82.38 559 GLY A C 1
ATOM 4413 O O . GLY A 1 559 ? -4.188 39.812 17.125 1 82.38 559 GLY A O 1
ATOM 4414 N N . ARG A 1 560 ? -3.891 37.688 16.594 1 85.5 560 ARG A N 1
ATOM 4415 C CA . ARG A 1 560 ? -4.934 37.719 15.57 1 85.5 560 ARG A CA 1
ATOM 4416 C C . ARG A 1 560 ? -5.848 36.5 15.703 1 85.5 560 ARG A C 1
ATOM 4418 O O . ARG A 1 560 ? -5.465 35.469 16.297 1 85.5 560 ARG A O 1
ATOM 4425 N N . PRO A 1 561 ? -7.035 36.719 15.164 1 85.44 561 PRO A N 1
ATOM 4426 C CA . PRO A 1 561 ? -7.906 35.531 15.141 1 85.44 561 PRO A CA 1
ATOM 4427 C C . PRO A 1 561 ? -7.371 34.406 14.227 1 85.44 561 PRO A C 1
ATOM 4429 O O . PRO A 1 561 ? -6.762 34.719 13.195 1 85.44 561 PRO A O 1
ATOM 4432 N N . VAL A 1 562 ? -7.508 33.25 14.633 1 92.19 562 VAL A N 1
ATOM 4433 C CA . VAL A 1 562 ? -7.227 32.062 13.82 1 92.19 562 VAL A CA 1
ATOM 4434 C C . VAL A 1 562 ? -8.531 31.344 13.492 1 92.19 562 VAL A C 1
ATOM 4436 O O . VAL A 1 562 ? -9.133 30.719 14.359 1 92.19 562 VAL A O 1
ATOM 4439 N N . PRO A 1 563 ? -8.883 31.391 12.266 1 92.31 563 PRO A N 1
ATOM 4440 C CA . PRO A 1 563 ? -10.211 30.875 11.906 1 92.31 563 PRO A CA 1
ATOM 4441 C C . PRO A 1 563 ? -10.398 29.406 12.25 1 92.31 563 PRO A C 1
ATOM 4443 O O . PRO A 1 563 ? -11.391 29.031 12.875 1 92.31 563 PRO A O 1
ATOM 4446 N N . LEU A 1 564 ? -9.469 28.578 11.781 1 96.69 564 LEU A N 1
ATOM 4447 C CA . LEU A 1 564 ? -9.641 27.156 12.047 1 96.69 564 LEU A CA 1
ATOM 4448 C C . LEU A 1 564 ? -8.305 26.484 12.359 1 96.69 564 LEU A C 1
ATOM 4450 O O . LEU A 1 564 ? -7.328 26.688 11.625 1 96.69 564 LEU A O 1
ATOM 4454 N N . LEU A 1 565 ? -8.273 25.734 13.43 1 97.06 565 LEU A N 1
ATOM 4455 C CA . LEU A 1 565 ? -7.188 24.828 13.773 1 97.06 565 LEU A CA 1
ATOM 4456 C C . LEU A 1 565 ? -7.672 23.375 13.828 1 97.06 565 LEU A C 1
ATOM 4458 O O . LEU A 1 565 ? -8.781 23.109 14.305 1 97.06 565 LEU A O 1
ATOM 4462 N N . PHE A 1 566 ? -6.848 22.5 13.289 1 98.19 566 PHE A N 1
ATOM 4463 C CA . PHE A 1 566 ? -7.227 21.094 13.242 1 98.19 566 PHE A CA 1
ATOM 4464 C C . PHE A 1 566 ? -6.266 20.25 14.07 1 98.19 566 PHE A C 1
ATOM 4466 O O . PHE A 1 566 ? -5.047 20.359 13.922 1 98.19 566 PHE A O 1
ATOM 4473 N N . TYR A 1 567 ? -6.793 19.453 14.938 1 97.5 567 TYR A N 1
ATOM 4474 C CA . TYR A 1 567 ? -6.027 18.516 15.742 1 97.5 567 TYR A CA 1
ATOM 4475 C C . TYR A 1 567 ? -6.586 17.109 15.609 1 97.5 567 TYR A C 1
ATOM 4477 O O . TYR A 1 567 ? -7.777 16.922 15.352 1 97.5 567 TYR A O 1
ATOM 4485 N N . GLU A 1 568 ? -5.762 16.141 15.727 1 96.62 568 GLU A N 1
ATOM 4486 C CA . GLU A 1 568 ? -6.184 14.742 15.688 1 96.62 568 GLU A CA 1
ATOM 4487 C C . GLU A 1 568 ? -5.891 14.039 17.016 1 96.62 568 GLU A C 1
ATOM 4489 O O . GLU A 1 568 ? -4.828 14.25 17.609 1 96.62 568 GLU A O 1
ATOM 4494 N N . ARG A 1 569 ? -6.75 13.25 17.438 1 95 569 ARG A N 1
ATOM 4495 C CA . ARG A 1 569 ? -6.629 12.547 18.719 1 95 569 ARG A CA 1
ATOM 4496 C C . ARG A 1 569 ? -5.52 11.5 18.656 1 95 569 ARG A C 1
ATOM 4498 O O . ARG A 1 569 ? -5.402 10.766 17.672 1 95 569 ARG A O 1
ATOM 4505 N N . VAL A 1 570 ? -4.715 11.508 19.641 1 92 570 VAL A N 1
ATOM 4506 C CA . VAL A 1 570 ? -3.658 10.516 19.781 1 92 570 VAL A CA 1
ATOM 4507 C C . VAL A 1 570 ? -4.094 9.445 20.781 1 92 570 VAL A C 1
ATOM 4509 O O . VAL A 1 570 ? -4.312 9.734 21.953 1 92 570 VAL A O 1
ATOM 4512 N N . GLU A 1 571 ? -4.219 8.266 20.297 1 89.19 571 GLU A N 1
ATOM 4513 C CA . GLU A 1 571 ? -4.672 7.18 21.156 1 89.19 571 GLU A CA 1
ATOM 4514 C C . GLU A 1 571 ? -3.809 5.934 20.984 1 89.19 571 GLU A C 1
ATOM 4516 O O . GLU A 1 571 ? -3.254 5.707 19.906 1 89.19 571 GLU A O 1
ATOM 4521 N N . ASN A 1 572 ? -3.672 5.207 22.062 1 91.44 572 ASN A N 1
ATOM 4522 C CA . ASN A 1 572 ? -3.025 3.902 22 1 91.44 572 ASN A CA 1
ATOM 4523 C C . ASN A 1 572 ? -3.994 2.818 21.531 1 91.44 572 ASN A C 1
ATOM 4525 O O . ASN A 1 572 ? -5.207 2.947 21.703 1 91.44 572 ASN A O 1
ATOM 4529 N N . PRO A 1 573 ? -3.418 1.788 20.891 1 92.5 573 PRO A N 1
ATOM 4530 C CA . PRO A 1 573 ? -4.273 0.616 20.688 1 92.5 573 PRO A CA 1
ATOM 4531 C C . PRO A 1 573 ? -4.75 0.01 22.016 1 92.5 573 PRO A C 1
ATOM 4533 O O . PRO A 1 573 ? -4.145 0.248 23.062 1 92.5 573 PRO A O 1
ATOM 4536 N N . SER A 1 574 ? -5.82 -0.664 22.062 1 90 574 SER A N 1
ATOM 4537 C CA . SER A 1 574 ? -6.332 -1.287 23.281 1 90 574 SER A CA 1
ATOM 4538 C C . SER A 1 574 ? -5.324 -2.275 23.859 1 90 574 SER A C 1
ATOM 4540 O O . SER A 1 574 ? -4.488 -2.812 23.125 1 90 574 SER A O 1
ATOM 4542 N N . ALA A 1 575 ? -5.418 -2.531 25.094 1 89.25 575 ALA A N 1
ATOM 4543 C CA . ALA A 1 575 ? -4.535 -3.484 25.766 1 89.25 575 ALA A CA 1
ATOM 4544 C C . ALA A 1 575 ? -4.68 -4.879 25.172 1 89.25 575 ALA A C 1
ATOM 4546 O O . ALA A 1 575 ? -3.701 -5.625 25.062 1 89.25 575 ALA A O 1
ATOM 4547 N N . ALA A 1 576 ? -5.844 -5.215 24.812 1 90.44 576 ALA A N 1
ATOM 4548 C CA . ALA A 1 576 ? -6.086 -6.52 24.203 1 90.44 576 ALA A CA 1
ATOM 4549 C C . ALA A 1 576 ? -5.297 -6.668 22.906 1 90.44 576 ALA A C 1
ATOM 4551 O O . ALA A 1 576 ? -4.688 -7.715 22.656 1 90.44 576 ALA A O 1
ATOM 4552 N N . VAL A 1 577 ? -5.336 -5.652 22.078 1 92.62 577 VAL A N 1
ATOM 4553 C CA . VAL A 1 577 ? -4.613 -5.652 20.812 1 92.62 577 VAL A CA 1
ATOM 4554 C C . VAL A 1 577 ? -3.113 -5.789 21.062 1 92.62 577 VAL A C 1
ATOM 4556 O O . VAL A 1 577 ? -2.434 -6.582 20.406 1 92.62 577 VAL A O 1
ATOM 4559 N N . LEU A 1 578 ? -2.586 -5.051 22.031 1 93.5 578 LEU A N 1
ATOM 4560 C CA . LEU A 1 578 ? -1.164 -5.062 22.359 1 93.5 578 LEU A CA 1
ATOM 4561 C C . LEU A 1 578 ? -0.731 -6.438 22.844 1 93.5 578 LEU A C 1
ATOM 4563 O O . LEU A 1 578 ? 0.304 -6.957 22.422 1 93.5 578 LEU A O 1
ATOM 4567 N N . ASN A 1 579 ? -1.51 -7.023 23.656 1 92.94 579 ASN A N 1
ATOM 4568 C CA . ASN A 1 579 ? -1.184 -8.344 24.188 1 92.94 579 ASN A CA 1
ATOM 4569 C C . ASN A 1 579 ? -1.24 -9.414 23.094 1 92.94 579 ASN A C 1
ATOM 4571 O O . ASN A 1 579 ? -0.416 -10.328 23.078 1 92.94 579 ASN A O 1
ATOM 4575 N N . LEU A 1 580 ? -2.229 -9.25 22.281 1 92.56 580 LEU A N 1
ATOM 4576 C CA . LEU A 1 580 ? -2.34 -10.188 21.172 1 92.56 580 LEU A CA 1
ATOM 4577 C C . LEU A 1 580 ? -1.13 -10.078 20.234 1 92.56 580 LEU A C 1
ATOM 4579 O O . LEU A 1 580 ? -0.661 -11.086 19.703 1 92.56 580 LEU A O 1
ATOM 4583 N N . ALA A 1 581 ? -0.686 -8.891 20 1 95.06 581 ALA A N 1
ATOM 4584 C CA . ALA A 1 581 ? 0.484 -8.664 19.141 1 95.06 581 ALA A CA 1
ATOM 4585 C C . ALA A 1 581 ? 1.72 -9.344 19.734 1 95.06 581 ALA A C 1
ATOM 4587 O O . ALA A 1 581 ? 2.473 -10 19 1 95.06 581 ALA A O 1
ATOM 4588 N N . VAL A 1 582 ? 1.938 -9.227 21.062 1 93.5 582 VAL A N 1
ATOM 4589 C CA . VAL A 1 582 ? 3.07 -9.859 21.734 1 93.5 582 VAL A CA 1
ATOM 4590 C C . VAL A 1 582 ? 2.941 -11.383 21.641 1 93.5 582 VAL A C 1
ATOM 4592 O O . VAL A 1 582 ? 3.928 -12.078 21.391 1 93.5 582 VAL A O 1
ATOM 4595 N N . GLN A 1 583 ? 1.772 -11.797 21.844 1 92.75 583 GLN A N 1
ATOM 4596 C CA . GLN A 1 583 ? 1.534 -13.234 21.781 1 92.75 583 GLN A CA 1
ATOM 4597 C C . GLN A 1 583 ? 1.829 -13.773 20.375 1 92.75 583 GLN A C 1
ATOM 4599 O O . GLN A 1 583 ? 2.434 -14.844 20.234 1 92.75 583 GLN A O 1
ATOM 4604 N N . ALA A 1 584 ? 1.357 -13.094 19.375 1 93.38 584 ALA A N 1
ATOM 4605 C CA . ALA A 1 584 ? 1.596 -13.508 17.984 1 93.38 584 ALA A CA 1
ATOM 4606 C C . ALA A 1 584 ? 3.09 -13.609 17.703 1 93.38 584 ALA A C 1
ATOM 4608 O O . ALA A 1 584 ? 3.555 -14.609 17.141 1 93.38 584 ALA A O 1
ATOM 4609 N N . ALA A 1 585 ? 3.832 -12.609 18.062 1 94.31 585 ALA A N 1
ATOM 4610 C CA . ALA A 1 585 ? 5.277 -12.602 17.844 1 94.31 585 ALA A CA 1
ATOM 4611 C C . ALA A 1 585 ? 5.965 -13.695 18.656 1 94.31 585 ALA A C 1
ATOM 4613 O O . ALA A 1 585 ? 6.875 -14.359 18.156 1 94.31 585 ALA A O 1
ATOM 4614 N N . SER A 1 586 ? 5.531 -13.867 19.875 1 92.31 586 SER A N 1
ATOM 4615 C CA . SER A 1 586 ? 6.113 -14.891 20.734 1 92.31 586 SER A CA 1
ATOM 4616 C C . SER A 1 586 ? 5.863 -16.281 20.188 1 92.31 586 SER A C 1
ATOM 4618 O O . SER A 1 586 ? 6.738 -17.156 20.266 1 92.31 586 SER A O 1
ATOM 4620 N N . ASN A 1 587 ? 4.688 -16.484 19.703 1 91.44 587 ASN A N 1
ATOM 4621 C CA . ASN A 1 587 ? 4.375 -17.781 19.109 1 91.44 587 ASN A CA 1
ATOM 4622 C C . ASN A 1 587 ? 5.293 -18.078 17.922 1 91.44 587 ASN A C 1
ATOM 4624 O O . ASN A 1 587 ? 5.691 -19.219 17.719 1 91.44 587 ASN A O 1
ATOM 4628 N N . MET A 1 588 ? 5.562 -17.078 17.141 1 94 588 MET A N 1
ATOM 4629 C CA . MET A 1 588 ? 6.465 -17.266 16 1 94 588 MET A CA 1
ATOM 4630 C C . MET A 1 588 ? 7.867 -17.641 16.484 1 94 588 MET A C 1
ATOM 4632 O O . MET A 1 588 ? 8.516 -18.5 15.883 1 94 588 MET A O 1
ATOM 4636 N N . VAL A 1 589 ? 8.359 -16.969 17.547 1 92.19 589 VAL A N 1
ATOM 4637 C CA . VAL A 1 589 ? 9.664 -17.266 18.109 1 92.19 589 VAL A CA 1
ATOM 4638 C C . VAL A 1 589 ? 9.703 -18.719 18.594 1 92.19 589 VAL A C 1
ATOM 4640 O O . VAL A 1 589 ? 10.672 -19.438 18.344 1 92.19 589 VAL A O 1
ATOM 4643 N N . ASP A 1 590 ? 8.688 -19.109 19.281 1 91.31 590 ASP A N 1
ATOM 4644 C CA . ASP A 1 590 ? 8.609 -20.469 19.797 1 91.31 590 ASP A CA 1
ATOM 4645 C C . ASP A 1 590 ? 8.617 -21.5 18.656 1 91.31 590 ASP A C 1
ATOM 4647 O O . ASP A 1 590 ? 9.297 -22.531 18.75 1 91.31 590 ASP A O 1
ATOM 4651 N N . ALA A 1 591 ? 7.852 -21.219 17.656 1 89.62 591 ALA A N 1
ATOM 4652 C CA . ALA A 1 591 ? 7.809 -22.125 16.5 1 89.62 591 ALA A CA 1
ATOM 4653 C C . ALA A 1 591 ? 9.18 -22.234 15.836 1 89.62 591 ALA A C 1
ATOM 4655 O O . ALA A 1 591 ? 9.625 -23.328 15.5 1 89.62 591 ALA A O 1
ATOM 4656 N N . ASP A 1 592 ? 9.812 -21.125 15.672 1 91.56 592 ASP A N 1
ATOM 4657 C CA . ASP A 1 592 ? 11.133 -21.109 15.055 1 91.56 592 ASP A CA 1
ATOM 4658 C C . ASP A 1 592 ? 12.141 -21.859 15.906 1 91.56 592 ASP A C 1
ATOM 4660 O O . ASP A 1 592 ? 12.969 -22.625 15.383 1 91.56 592 ASP A O 1
ATOM 4664 N N . ARG A 1 593 ? 12.156 -21.688 17.188 1 87.94 593 ARG A N 1
ATOM 4665 C CA . ARG A 1 593 ? 13.062 -22.359 18.109 1 87.94 593 ARG A CA 1
ATOM 4666 C C . ARG A 1 593 ? 12.891 -23.875 18.031 1 87.94 593 ARG A C 1
ATOM 4668 O O . ARG A 1 593 ? 13.852 -24.625 18.234 1 87.94 593 ARG A O 1
ATOM 4675 N N . ASN A 1 594 ? 11.758 -24.312 17.719 1 87.5 594 ASN A N 1
ATOM 4676 C CA . ASN A 1 594 ? 11.477 -25.734 17.609 1 87.5 594 ASN A CA 1
ATOM 4677 C C . ASN A 1 594 ? 11.758 -26.266 16.219 1 87.5 594 ASN A C 1
ATOM 4679 O O . ASN A 1 594 ? 11.375 -27.375 15.875 1 87.5 594 ASN A O 1
ATOM 4683 N N . GLY A 1 595 ? 12.258 -25.422 15.328 1 83.19 595 GLY A N 1
ATOM 4684 C CA . GLY A 1 595 ? 12.695 -25.844 14.008 1 83.19 595 GLY A CA 1
ATOM 4685 C C . GLY A 1 595 ? 11.555 -25.969 13.016 1 83.19 595 GLY A C 1
ATOM 4686 O O . GLY A 1 595 ? 11.648 -26.703 12.031 1 83.19 595 GLY A O 1
ATOM 4687 N N . ARG A 1 596 ? 10.516 -25.297 13.344 1 84.31 596 ARG A N 1
ATOM 4688 C CA . ARG A 1 596 ? 9.352 -25.391 12.469 1 84.31 596 ARG A CA 1
ATOM 4689 C C . ARG A 1 596 ? 9.312 -24.219 11.492 1 84.31 596 ARG A C 1
ATOM 4691 O O . ARG A 1 596 ? 9.805 -23.125 11.797 1 84.31 596 ARG A O 1
ATOM 4698 N N . ASN A 1 597 ? 8.773 -24.484 10.281 1 87.25 597 ASN A N 1
ATOM 4699 C CA . ASN A 1 597 ? 8.523 -23.422 9.312 1 87.25 597 ASN A CA 1
ATOM 4700 C C . ASN A 1 597 ? 7.262 -22.625 9.656 1 87.25 597 ASN A C 1
ATOM 4702 O O . ASN A 1 597 ? 6.176 -23.203 9.742 1 87.25 597 ASN A O 1
ATOM 4706 N N . LEU A 1 598 ? 7.418 -21.391 9.852 1 90.25 598 LEU A N 1
ATOM 4707 C CA . LEU A 1 598 ? 6.344 -20.516 10.328 1 90.25 598 LEU A CA 1
ATOM 4708 C C . LEU A 1 598 ? 5.152 -20.562 9.375 1 90.25 598 LEU A C 1
ATOM 4710 O O . LEU A 1 598 ? 4.004 -20.609 9.82 1 90.25 598 LEU A O 1
ATOM 4714 N N . LEU A 1 599 ? 5.395 -20.516 8.109 1 88.56 599 LEU A N 1
ATOM 4715 C CA . LEU A 1 599 ? 4.305 -20.438 7.141 1 88.56 599 LEU A CA 1
ATOM 4716 C C . LEU A 1 599 ? 3.6 -21.797 7.023 1 88.56 599 LEU A C 1
ATOM 4718 O O . LEU A 1 599 ? 2.492 -21.875 6.488 1 88.56 599 LEU A O 1
ATOM 4722 N N . GLN A 1 600 ? 4.23 -22.828 7.438 1 80.94 600 GLN A N 1
ATOM 4723 C CA . GLN A 1 600 ? 3.602 -24.141 7.414 1 80.94 600 GLN A CA 1
ATOM 4724 C C . GLN A 1 600 ? 2.787 -24.391 8.68 1 80.94 600 GLN A C 1
ATOM 4726 O O . GLN A 1 600 ? 1.815 -25.141 8.664 1 80.94 600 GLN A O 1
ATOM 4731 N N . GLU A 1 601 ? 3.158 -23.656 9.781 1 79.19 601 GLU A N 1
ATOM 4732 C CA . GLU A 1 601 ? 2.535 -23.922 11.078 1 79.19 601 GLU A CA 1
ATOM 4733 C C . GLU A 1 601 ? 1.486 -22.859 11.406 1 79.19 601 GLU A C 1
ATOM 4735 O O . GLU A 1 601 ? 0.583 -23.094 12.211 1 79.19 601 GLU A O 1
ATOM 4740 N N . HIS A 1 602 ? 1.556 -21.797 10.781 1 78.44 602 HIS A N 1
ATOM 4741 C CA . HIS A 1 602 ? 0.673 -20.703 11.148 1 78.44 602 HIS A CA 1
ATOM 4742 C C . HIS A 1 602 ? -0.745 -20.938 10.641 1 78.44 602 HIS A C 1
ATOM 4744 O O . HIS A 1 602 ? -0.969 -21.812 9.805 1 78.44 602 HIS A O 1
ATOM 4750 N N . VAL A 1 603 ? -1.63 -20.312 11.312 1 78.38 603 VAL A N 1
ATOM 4751 C CA . VAL A 1 603 ? -2.979 -20.281 10.758 1 78.38 603 VAL A CA 1
ATOM 4752 C C . VAL A 1 603 ? -2.992 -19.438 9.484 1 78.38 603 VAL A C 1
ATOM 4754 O O . VAL A 1 603 ? -2.564 -18.281 9.492 1 78.38 603 VAL A O 1
ATOM 4757 N N . SER A 1 604 ? -3.379 -20.031 8.438 1 83.12 604 SER A N 1
ATOM 4758 C CA . SER A 1 604 ? -3.328 -19.375 7.137 1 83.12 604 SER A CA 1
ATOM 4759 C C . SER A 1 604 ? -4.027 -18.016 7.176 1 83.12 604 SER A C 1
ATOM 4761 O O . SER A 1 604 ? -5.047 -17.859 7.852 1 83.12 604 SER A O 1
ATOM 4763 N N . TRP A 1 605 ? -3.441 -17.109 6.52 1 84.19 605 TRP A N 1
ATOM 4764 C CA . TRP A 1 605 ? -3.969 -15.758 6.438 1 84.19 605 TRP A CA 1
ATOM 4765 C C . TRP A 1 605 ? -5.125 -15.68 5.449 1 84.19 605 TRP A C 1
ATOM 4767 O O . TRP A 1 605 ? -5.293 -16.562 4.605 1 84.19 605 TRP A O 1
ATOM 4777 N N . SER A 1 606 ? -5.879 -14.625 5.602 1 74.81 606 SER A N 1
ATOM 4778 C CA . SER A 1 606 ? -6.938 -14.352 4.633 1 74.81 606 SER A CA 1
ATOM 4779 C C . SER A 1 606 ? -6.363 -13.891 3.301 1 74.81 606 SER A C 1
ATOM 4781 O O . SER A 1 606 ? -5.312 -13.242 3.264 1 74.81 606 SER A O 1
ATOM 4783 N N . THR A 1 607 ? -6.949 -14.398 2.211 1 72.62 607 THR A N 1
ATOM 4784 C CA . THR A 1 607 ? -6.477 -14.016 0.885 1 72.62 607 THR A CA 1
ATOM 4785 C C . THR A 1 607 ? -6.699 -12.531 0.638 1 72.62 607 THR A C 1
ATOM 4787 O O . THR A 1 607 ? -7.75 -11.984 0.986 1 72.62 607 THR A O 1
ATOM 4790 N N . ARG A 1 608 ? -5.625 -11.789 0.373 1 58.84 608 ARG A N 1
ATOM 4791 C CA . ARG A 1 608 ? -5.734 -10.367 0.061 1 58.84 608 ARG A CA 1
ATOM 4792 C C . ARG A 1 608 ? -6.371 -10.156 -1.309 1 58.84 608 ARG A C 1
ATOM 4794 O O . ARG A 1 608 ? -5.898 -10.703 -2.309 1 58.84 608 ARG A O 1
ATOM 4801 N N . THR A 1 609 ? -7.719 -10.125 -1.417 1 51.47 609 THR A N 1
ATOM 4802 C CA . THR A 1 609 ? -8.336 -9.844 -2.707 1 51.47 609 THR A CA 1
ATOM 4803 C C . THR A 1 609 ? -7.762 -8.578 -3.326 1 51.47 609 THR A C 1
ATOM 4805 O O . THR A 1 609 ? -7.777 -7.512 -2.703 1 51.47 609 THR A O 1
ATOM 4808 N N . ASN A 1 610 ? -6.688 -8.727 -4.047 1 44.16 610 ASN A N 1
ATOM 4809 C CA . ASN A 1 610 ? -6.211 -7.555 -4.777 1 44.16 610 ASN A CA 1
ATOM 4810 C C . ASN A 1 610 ? -7.371 -6.719 -5.309 1 44.16 610 ASN A C 1
ATOM 4812 O O . ASN A 1 610 ? -7.16 -5.66 -5.902 1 44.16 610 ASN A O 1
ATOM 4816 N N . THR A 1 611 ? -8.492 -7.328 -5.777 1 40.69 611 THR A N 1
ATOM 4817 C CA . THR A 1 611 ? -9.484 -6.539 -6.5 1 40.69 611 THR A CA 1
ATOM 4818 C C . THR A 1 611 ? -10.305 -5.688 -5.535 1 40.69 611 THR A C 1
ATOM 4820 O O . THR A 1 611 ? -10.93 -6.211 -4.609 1 40.69 611 THR A O 1
ATOM 4823 N N . HIS A 1 612 ? -9.812 -4.598 -5.242 1 37.81 612 HIS A N 1
ATOM 4824 C CA . HIS A 1 612 ? -10.836 -3.695 -4.73 1 37.81 612 HIS A CA 1
ATOM 4825 C C . HIS A 1 612 ? -12.156 -3.887 -5.469 1 37.81 612 HIS A C 1
ATOM 4827 O O . HIS A 1 612 ? -12.414 -3.213 -6.473 1 37.81 612 HIS A O 1
ATOM 4833 N N . ILE A 1 613 ? -12.68 -5.09 -5.562 1 34.41 613 ILE A N 1
ATOM 4834 C CA . ILE A 1 613 ? -14.008 -5.211 -6.152 1 34.41 613 ILE A CA 1
ATOM 4835 C C . ILE A 1 613 ? -15.016 -4.414 -5.324 1 34.41 613 ILE A C 1
ATOM 4837 O O . ILE A 1 613 ? -15.297 -4.77 -4.176 1 34.41 613 ILE A O 1
ATOM 4841 N N . VAL A 1 614 ? -14.992 -3.227 -5.492 1 36.28 614 VAL A N 1
ATOM 4842 C CA . VAL A 1 614 ? -16.141 -2.49 -4.965 1 36.28 614 VAL A CA 1
ATOM 4843 C C . VAL A 1 614 ? -17.438 -3.047 -5.566 1 36.28 614 VAL A C 1
ATOM 4845 O O . VAL A 1 614 ? -17.672 -2.916 -6.766 1 36.28 614 VAL A O 1
ATOM 4848 N N . THR A 1 615 ? -17.922 -4.125 -5.129 1 31.84 615 THR A N 1
ATOM 4849 C CA . THR A 1 615 ? -19.266 -4.508 -5.551 1 31.84 615 THR A CA 1
ATOM 4850 C C . THR A 1 615 ? -20.281 -3.441 -5.156 1 31.84 615 THR A C 1
ATOM 4852 O O . THR A 1 615 ? -20.656 -3.344 -3.99 1 31.84 615 THR A O 1
ATOM 4855 N N . THR A 1 616 ? -20.156 -2.367 -5.598 1 33.78 616 THR A N 1
ATOM 4856 C CA . THR A 1 616 ? -21.312 -1.525 -5.332 1 33.78 616 THR A CA 1
ATOM 4857 C C . THR A 1 616 ? -22.578 -2.154 -5.906 1 33.78 616 THR A C 1
ATOM 4859 O O . THR A 1 616 ? -22.719 -2.271 -7.125 1 33.78 616 THR A O 1
ATOM 4862 N N . THR A 1 617 ? -23.156 -3.01 -5.27 1 33.19 617 THR A N 1
ATOM 4863 C CA . THR A 1 617 ? -24.453 -3.582 -5.641 1 33.19 617 THR A CA 1
ATOM 4864 C C . THR A 1 617 ? -25.422 -2.488 -6.074 1 33.19 617 THR A C 1
ATOM 4866 O O . THR A 1 617 ? -26.422 -2.766 -6.746 1 33.19 617 THR A O 1
ATOM 4869 N N . THR A 1 618 ? -25.469 -1.344 -5.449 1 32.03 618 THR A N 1
ATOM 4870 C CA . THR A 1 618 ? -26.547 -0.425 -5.77 1 32.03 618 THR A CA 1
ATOM 4871 C C . THR A 1 618 ? -26.078 0.656 -6.738 1 32.03 618 THR A C 1
ATOM 4873 O O . THR A 1 618 ? -25.234 1.48 -6.391 1 32.03 618 THR A O 1
ATOM 4876 N N . THR A 1 619 ? -26.172 0.417 -7.949 1 35.06 619 THR A N 1
ATOM 4877 C CA . THR A 1 619 ? -26.031 1.488 -8.93 1 35.06 619 THR A CA 1
ATOM 4878 C C . THR A 1 619 ? -26.969 2.65 -8.602 1 35.06 619 THR A C 1
ATOM 4880 O O . THR A 1 619 ? -28.188 2.473 -8.539 1 35.06 619 THR A O 1
ATOM 4883 N N . PRO A 1 620 ? -26.453 3.648 -8.078 1 34.97 620 PRO A N 1
ATOM 4884 C CA . PRO A 1 620 ? -27.453 4.711 -7.949 1 34.97 620 PRO A CA 1
ATOM 4885 C C . PRO A 1 620 ? -28.312 4.879 -9.211 1 34.97 620 PRO A C 1
ATOM 4887 O O . PRO A 1 620 ? -27.844 4.586 -10.312 1 34.97 620 PRO A O 1
ATOM 4890 N N . ALA A 1 621 ? -29.578 5.199 -9.117 1 29.64 621 ALA A N 1
ATOM 4891 C CA . ALA A 1 621 ? -30.516 5.594 -10.164 1 29.64 621 ALA A CA 1
ATOM 4892 C C . ALA A 1 621 ? -29.984 6.781 -10.961 1 29.64 621 ALA A C 1
ATOM 4894 O O . ALA A 1 621 ? -29.766 7.859 -10.406 1 29.64 621 ALA A O 1
ATOM 4895 N N . GLY A 1 622 ? -29.234 6.395 -12.281 1 35.44 622 GLY A N 1
ATOM 4896 C CA . GLY A 1 622 ? -28.812 7.355 -13.289 1 35.44 622 GLY A CA 1
ATOM 4897 C C . GLY A 1 622 ? -27.391 7.137 -13.758 1 35.44 622 GLY A C 1
ATOM 4898 O O . GLY A 1 622 ? -26.875 7.914 -14.562 1 35.44 622 GLY A O 1
ATOM 4899 N N . ALA A 1 623 ? -26.719 6.422 -12.977 1 42.81 623 ALA A N 1
ATOM 4900 C CA . ALA A 1 623 ? -25.375 6.203 -13.516 1 42.81 623 ALA A CA 1
ATOM 4901 C C . ALA A 1 623 ? -25.422 5.363 -14.789 1 42.81 623 ALA A C 1
ATOM 4903 O O . ALA A 1 623 ? -26.125 4.348 -14.844 1 42.81 623 ALA A O 1
ATOM 4904 N N . SER A 1 624 ? -25 5.891 -15.93 1 41.41 624 SER A N 1
ATOM 4905 C CA . SER A 1 624 ? -25.031 5.266 -17.25 1 41.41 624 SER A CA 1
ATOM 4906 C C . SER A 1 624 ? -24.156 4.027 -17.297 1 41.41 624 SER A C 1
ATOM 4908 O O . SER A 1 624 ? -24.344 3.145 -18.125 1 41.41 624 SER A O 1
ATOM 4910 N N . SER A 1 625 ? -22.984 4.031 -16.547 1 47.78 625 SER A N 1
ATOM 4911 C CA . SER A 1 625 ? -22.141 2.84 -16.578 1 47.78 625 SER A CA 1
ATOM 4912 C C . SER A 1 625 ? -21.703 2.443 -15.172 1 47.78 625 SER A C 1
ATOM 4914 O O . SER A 1 625 ? -21.656 3.281 -14.266 1 47.78 625 SER A O 1
ATOM 4916 N N . PRO A 1 626 ? -21.75 1.209 -14.883 1 44.19 626 PRO A N 1
ATOM 4917 C CA . PRO A 1 626 ? -21.281 0.731 -13.578 1 44.19 626 PRO A CA 1
ATOM 4918 C C . PRO A 1 626 ? -20.031 1.457 -13.094 1 44.19 626 PRO A C 1
ATOM 4920 O O . PRO A 1 626 ? -19.844 1.647 -11.891 1 44.19 626 PRO A O 1
ATOM 4923 N N . PHE A 1 627 ? -19.266 1.879 -14 1 50.72 627 PHE A N 1
ATOM 4924 C CA . PHE A 1 627 ? -18.078 2.623 -13.641 1 50.72 627 PHE A CA 1
ATOM 4925 C C . PHE A 1 627 ? -18.438 3.988 -13.062 1 50.72 627 PHE A C 1
ATOM 4927 O O . PHE A 1 627 ? -17.859 4.426 -12.07 1 50.72 627 PHE A O 1
ATOM 4934 N N . GLU A 1 628 ? -19.391 4.602 -13.758 1 52 628 GLU A N 1
ATOM 4935 C CA . GLU A 1 628 ? -19.797 5.926 -13.297 1 52 628 GLU A CA 1
ATOM 4936 C C . GLU A 1 628 ? -20.422 5.855 -11.898 1 52 628 GLU A C 1
ATOM 4938 O O . GLU A 1 628 ? -20.219 6.75 -11.078 1 52 628 GLU A O 1
ATOM 4943 N N . ALA A 1 629 ? -21.078 4.762 -11.711 1 46.62 629 ALA A N 1
ATOM 4944 C CA . ALA A 1 629 ? -21.703 4.582 -10.406 1 46.62 629 ALA A CA 1
ATOM 4945 C C . ALA A 1 629 ? -20.672 4.402 -9.305 1 46.62 629 ALA A C 1
ATOM 4947 O O . ALA A 1 629 ? -20.828 4.914 -8.195 1 46.62 629 ALA A O 1
ATOM 4948 N N . SER A 1 630 ? -19.719 3.695 -9.727 1 53.22 630 SER A N 1
ATOM 4949 C CA . SER A 1 630 ? -18.688 3.395 -8.727 1 53.22 630 SER A CA 1
ATOM 4950 C C . SER A 1 630 ? -17.828 4.617 -8.438 1 53.22 630 SER A C 1
ATOM 4952 O O . SER A 1 630 ? -17.328 4.781 -7.324 1 53.22 630 SER A O 1
ATOM 4954 N N . SER A 1 631 ? -17.812 5.441 -9.516 1 55.12 631 SER A N 1
ATOM 4955 C CA . SER A 1 631 ? -16.953 6.613 -9.352 1 55.12 631 SER A CA 1
ATOM 4956 C C . SER A 1 631 ? -17.703 7.746 -8.656 1 55.12 631 SER A C 1
ATOM 4958 O O . SER A 1 631 ? -17.094 8.617 -8.031 1 55.12 631 SER A O 1
ATOM 4960 N N . SER A 1 632 ? -19.125 7.812 -8.945 1 53.94 632 SER A N 1
ATOM 4961 C CA . SER A 1 632 ? -19.844 9 -8.508 1 53.94 632 SER A CA 1
ATOM 4962 C C . SER A 1 632 ? -20.406 8.812 -7.102 1 53.94 632 SER A C 1
ATOM 4964 O O . SER A 1 632 ? -20.906 9.766 -6.492 1 53.94 632 SER A O 1
ATOM 4966 N N . GLY A 1 633 ? -20.031 7.871 -6.363 1 59.34 633 GLY A N 1
ATOM 4967 C CA . GLY A 1 633 ? -20.562 7.715 -5.016 1 59.34 633 GLY A CA 1
ATOM 4968 C C . GLY A 1 633 ? -22.016 7.293 -4.988 1 59.34 633 GLY A C 1
ATOM 4969 O O . GLY A 1 633 ? -22.625 7.047 -6.035 1 59.34 633 GLY A O 1
ATOM 4970 N N . PRO A 1 634 ? -22.719 7.121 -3.932 1 66.38 634 PRO A N 1
ATOM 4971 C CA . PRO A 1 634 ? -24.062 6.555 -3.734 1 66.38 634 PRO A CA 1
ATOM 4972 C C . PRO A 1 634 ? -25.172 7.539 -4.09 1 66.38 634 PRO A C 1
ATOM 4974 O O . PRO A 1 634 ? -26.344 7.188 -4.016 1 66.38 634 PRO A O 1
ATOM 4977 N N . TRP A 1 635 ? -24.844 8.883 -4.535 1 76.75 635 TRP A N 1
ATOM 4978 C CA . TRP A 1 635 ? -25.859 9.875 -4.895 1 76.75 635 TRP A CA 1
ATOM 4979 C C . TRP A 1 635 ? -25.625 10.398 -6.309 1 76.75 635 TRP A C 1
ATOM 4981 O O . TRP A 1 635 ? -24.594 10.094 -6.93 1 76.75 635 TRP A O 1
ATOM 4991 N N . ASN A 1 636 ? -26.672 11.086 -6.773 1 77.38 636 ASN A N 1
ATOM 4992 C CA . ASN A 1 636 ? -26.5 11.719 -8.078 1 77.38 636 ASN A CA 1
ATOM 4993 C C . ASN A 1 636 ? -25.469 12.836 -8.039 1 77.38 636 ASN A C 1
ATOM 4995 O O . ASN A 1 636 ? -25.531 13.711 -7.176 1 77.38 636 ASN A O 1
ATOM 4999 N N . ARG A 1 637 ? -24.688 12.789 -8.859 1 82.56 637 ARG A N 1
ATOM 5000 C CA . ARG A 1 637 ? -23.578 13.742 -8.906 1 82.56 637 ARG A CA 1
ATOM 5001 C C . ARG A 1 637 ? -24.094 15.172 -9.008 1 82.56 637 ARG A C 1
ATOM 5003 O O . ARG A 1 637 ? -25.031 15.453 -9.766 1 82.56 637 ARG A O 1
ATOM 5010 N N . VAL A 1 638 ? -23.422 16.047 -8.289 1 82.5 638 VAL A N 1
ATOM 5011 C CA . VAL A 1 638 ? -23.797 17.453 -8.25 1 82.5 638 VAL A CA 1
ATOM 5012 C C . VAL A 1 638 ? -22.812 18.281 -9.07 1 82.5 638 VAL A C 1
ATOM 5014 O O . VAL A 1 638 ? -23.203 19.234 -9.758 1 82.5 638 VAL A O 1
ATOM 5017 N N . LEU A 1 639 ? -21.547 17.875 -9.047 1 87.44 639 LEU A N 1
ATOM 5018 C CA . LEU A 1 639 ? -20.516 18.594 -9.797 1 87.44 639 LEU A CA 1
ATOM 5019 C C . LEU A 1 639 ? -20.219 17.891 -11.117 1 87.44 639 LEU A C 1
ATOM 5021 O O . LEU A 1 639 ? -20.438 16.672 -11.242 1 87.44 639 LEU A O 1
ATOM 5025 N N . PRO A 1 640 ? -19.75 18.625 -12.102 1 83.25 640 PRO A N 1
ATOM 5026 C CA . PRO A 1 640 ? -19.375 18 -13.367 1 83.25 640 PRO A CA 1
ATOM 5027 C C . PRO A 1 640 ? -18.234 16.984 -13.211 1 83.25 640 PRO A C 1
ATOM 5029 O O . PRO A 1 640 ? -17.438 17.094 -12.281 1 83.25 640 PRO A O 1
ATOM 5032 N N . ASN A 1 641 ? -18.094 16.062 -14.133 1 80.12 641 ASN A N 1
ATOM 5033 C CA . ASN A 1 641 ? -17.156 14.945 -14 1 80.12 641 ASN A CA 1
ATOM 5034 C C . ASN A 1 641 ? -15.812 15.266 -14.664 1 80.12 641 ASN A C 1
ATOM 5036 O O . ASN A 1 641 ? -14.938 14.406 -14.742 1 80.12 641 ASN A O 1
ATOM 5040 N N . GLY A 1 642 ? -15.672 16.438 -15.109 1 78.88 642 GLY A N 1
ATOM 5041 C CA . GLY A 1 642 ? -14.43 16.797 -15.773 1 78.88 642 GLY A CA 1
ATOM 5042 C C . GLY A 1 642 ? -13.219 16.734 -14.867 1 78.88 642 GLY A C 1
ATOM 5043 O O . GLY A 1 642 ? -12.086 16.609 -15.344 1 78.88 642 GLY A O 1
ATOM 5044 N N . GLY A 1 643 ? -13.469 16.781 -13.633 1 85 643 GLY A N 1
ATOM 5045 C CA . GLY A 1 643 ? -12.359 16.766 -12.688 1 85 643 GLY A CA 1
ATOM 5046 C C . GLY A 1 643 ? -12.102 15.406 -12.086 1 85 643 GLY A C 1
ATOM 5047 O O . GLY A 1 643 ? -11.328 15.273 -11.133 1 85 643 GLY A O 1
ATOM 5048 N N . ASP A 1 644 ? -12.672 14.383 -12.672 1 86.81 644 ASP A N 1
ATOM 5049 C CA . ASP A 1 644 ? -12.492 13.047 -12.125 1 86.81 644 ASP A CA 1
ATOM 5050 C C . ASP A 1 644 ? -11.109 12.492 -12.461 1 86.81 644 ASP A C 1
ATOM 5052 O O . ASP A 1 644 ? -10.547 12.82 -13.508 1 86.81 644 ASP A O 1
ATOM 5056 N N . ARG A 1 645 ? -10.625 11.688 -11.617 1 87.56 645 ARG A N 1
ATOM 5057 C CA . ARG A 1 645 ? -9.312 11.086 -11.828 1 87.56 645 ARG A CA 1
ATOM 5058 C C . ARG A 1 645 ? -9.391 9.922 -12.805 1 87.56 645 ARG A C 1
ATOM 5060 O O . ARG A 1 645 ? -8.453 9.672 -13.562 1 87.56 645 ARG A O 1
ATOM 5067 N N . PHE A 1 646 ? -10.406 9.195 -12.758 1 89.12 646 PHE A N 1
ATOM 5068 C CA . PHE A 1 646 ? -10.562 7.988 -13.555 1 89.12 646 PHE A CA 1
ATOM 5069 C C . PHE A 1 646 ? -11.711 8.141 -14.547 1 89.12 646 PHE A C 1
ATOM 5071 O O . PHE A 1 646 ? -12.789 8.602 -14.188 1 89.12 646 PHE A O 1
ATOM 5078 N N . HIS A 1 647 ? -11.469 7.781 -15.781 1 88.25 647 HIS A N 1
ATOM 5079 C CA . HIS A 1 647 ? -12.477 7.836 -16.844 1 88.25 647 HIS A CA 1
ATOM 5080 C C . HIS A 1 647 ? -12.562 6.508 -17.578 1 88.25 647 HIS A C 1
ATOM 5082 O O . HIS A 1 647 ? -11.539 5.902 -17.906 1 88.25 647 HIS A O 1
ATOM 5088 N N . ALA A 1 648 ? -13.75 6.098 -17.766 1 86.31 648 ALA A N 1
ATOM 5089 C CA . ALA A 1 648 ? -13.945 4.887 -18.562 1 86.31 648 ALA A CA 1
ATOM 5090 C C . ALA A 1 648 ? -13.617 5.141 -20.031 1 86.31 648 ALA A C 1
ATOM 5092 O O . ALA A 1 648 ? -13.875 6.227 -20.562 1 86.31 648 ALA A O 1
ATOM 5093 N N . ALA A 1 649 ? -13.008 4.176 -20.672 1 86.44 649 ALA A N 1
ATOM 5094 C CA . ALA A 1 649 ? -12.68 4.242 -22.078 1 86.44 649 ALA A CA 1
ATOM 5095 C C . ALA A 1 649 ? -12.867 2.883 -22.75 1 86.44 649 ALA A C 1
ATOM 5097 O O . ALA A 1 649 ? -12.875 1.848 -22.078 1 86.44 649 ALA A O 1
ATOM 5098 N N . ALA A 1 650 ? -13.055 2.875 -24.031 1 83.81 650 ALA A N 1
ATOM 5099 C CA . ALA A 1 650 ? -13.227 1.638 -24.797 1 83.81 650 ALA A CA 1
ATOM 5100 C C . ALA A 1 650 ? -11.906 0.897 -24.953 1 83.81 650 ALA A C 1
ATOM 5102 O O . ALA A 1 650 ? -11.883 -0.331 -25.062 1 83.81 650 ALA A O 1
ATOM 5103 N N . GLU A 1 651 ? -10.82 1.698 -25.016 1 85.19 651 GLU A N 1
ATOM 5104 C CA . GLU A 1 651 ? -9.484 1.125 -25.156 1 85.19 651 GLU A CA 1
ATOM 5105 C C . GLU A 1 651 ? -8.453 1.912 -24.359 1 85.19 651 GLU A C 1
ATOM 5107 O O . GLU A 1 651 ? -8.75 3.006 -23.859 1 85.19 651 GLU A O 1
ATOM 5112 N N . GLY A 1 652 ? -7.398 1.225 -24.172 1 86.19 652 GLY A N 1
ATOM 5113 C CA . GLY A 1 652 ? -6.316 1.909 -23.484 1 86.19 652 GLY A CA 1
ATOM 5114 C C . GLY A 1 652 ? -5.82 3.139 -24.219 1 86.19 652 GLY A C 1
ATOM 5115 O O . GLY A 1 652 ? -6.016 3.268 -25.422 1 86.19 652 GLY A O 1
ATOM 5116 N N . TYR A 1 653 ? -5.227 3.992 -23.5 1 85.38 653 TYR A N 1
ATOM 5117 C CA . TYR A 1 653 ? -4.668 5.227 -24.047 1 85.38 653 TYR A CA 1
ATOM 5118 C C . TYR A 1 653 ? -3.369 4.953 -24.797 1 85.38 653 TYR A C 1
ATOM 5120 O O . TYR A 1 653 ? -2.471 4.293 -24.266 1 85.38 653 TYR A O 1
ATOM 5128 N N . VAL A 1 654 ? -3.258 5.281 -26.047 1 79.25 654 VAL A N 1
ATOM 5129 C CA . VAL A 1 654 ? -2.031 5.203 -26.828 1 79.25 654 VAL A CA 1
ATOM 5130 C C . VAL A 1 654 ? -1.667 6.59 -27.359 1 79.25 654 VAL A C 1
ATOM 5132 O O . VAL A 1 654 ? -2.457 7.219 -28.062 1 79.25 654 VAL A O 1
ATOM 5135 N N . PRO A 1 655 ? -0.479 6.988 -26.906 1 76.69 655 PRO A N 1
ATOM 5136 C CA . PRO A 1 655 ? -0.103 8.305 -27.406 1 76.69 655 PRO A CA 1
ATOM 5137 C C . PRO A 1 655 ? 0.062 8.328 -28.922 1 76.69 655 PRO A C 1
ATOM 5139 O O . PRO A 1 655 ? 0.352 7.293 -29.531 1 76.69 655 PRO A O 1
ATOM 5142 N N . ASP A 1 656 ? -0.222 9.344 -29.562 1 64.81 656 ASP A N 1
ATOM 5143 C CA . ASP A 1 656 ? -0.13 9.5 -31.016 1 64.81 656 ASP A CA 1
ATOM 5144 C C . ASP A 1 656 ? 1.259 9.109 -31.516 1 64.81 656 ASP A C 1
ATOM 5146 O O . ASP A 1 656 ? 1.401 8.609 -32.625 1 64.81 656 ASP A O 1
ATOM 5150 N N . SER A 1 657 ? 2.242 9.273 -30.734 1 58.22 657 SER A N 1
ATOM 5151 C CA . SER A 1 657 ? 3.609 9.016 -31.172 1 58.22 657 SER A CA 1
ATOM 5152 C C . SER A 1 657 ? 3.941 7.531 -31.125 1 58.22 657 SER A C 1
ATOM 5154 O O . SER A 1 657 ? 4.961 7.094 -31.656 1 58.22 657 SER A O 1
ATOM 5156 N N . ALA A 1 658 ? 3.232 6.664 -30.531 1 58.72 658 ALA A N 1
ATOM 5157 C CA . ALA A 1 658 ? 3.611 5.273 -30.297 1 58.72 658 ALA A CA 1
ATOM 5158 C C . ALA A 1 658 ? 3.17 4.387 -31.453 1 58.72 658 ALA A C 1
ATOM 5160 O O . ALA A 1 658 ? 2.295 3.529 -31.297 1 58.72 658 ALA A O 1
ATOM 5161 N N . VAL A 1 659 ? 3.059 4.816 -32.75 1 47.91 659 VAL A N 1
ATOM 5162 C CA . VAL A 1 659 ? 2.564 4.012 -33.844 1 47.91 659 VAL A CA 1
ATOM 5163 C C . VAL A 1 659 ? 3.467 2.799 -34.062 1 47.91 659 VAL A C 1
ATOM 5165 O O . VAL A 1 659 ? 4.668 2.941 -34.281 1 47.91 659 VAL A O 1
ATOM 5168 N N . VAL A 1 660 ? 3.131 1.734 -33.469 1 50.75 660 VAL A N 1
ATOM 5169 C CA . VAL A 1 660 ? 3.797 0.471 -33.75 1 50.75 660 VAL A CA 1
ATOM 5170 C C . VAL A 1 660 ? 3.422 0.012 -35.188 1 50.75 660 VAL A C 1
ATOM 5172 O O . VAL A 1 660 ? 2.238 -0.109 -35.5 1 50.75 660 VAL A O 1
ATOM 5175 N N . THR A 1 661 ? 4.258 0.217 -36.156 1 44.88 661 THR A N 1
ATOM 5176 C CA . THR A 1 661 ? 4 -0.378 -37.469 1 44.88 661 THR A CA 1
ATOM 5177 C C . THR A 1 661 ? 3.795 -1.886 -37.344 1 44.88 661 THR A C 1
ATOM 5179 O O . THR A 1 661 ? 4.68 -2.602 -36.875 1 44.88 661 THR A O 1
ATOM 5182 N N . PRO A 1 662 ? 2.574 -2.238 -37.406 1 42.56 662 PRO A N 1
ATOM 5183 C CA . PRO A 1 662 ? 2.293 -3.676 -37.344 1 42.56 662 PRO A CA 1
ATOM 5184 C C . PRO A 1 662 ? 3.131 -4.473 -38.344 1 42.56 662 PRO A C 1
ATOM 5186 O O . PRO A 1 662 ? 3.279 -4.066 -39.5 1 42.56 662 PRO A O 1
ATOM 5189 N N . ILE A 1 663 ? 4.02 -5.145 -38 1 34.47 663 ILE A N 1
ATOM 5190 C CA . ILE A 1 663 ? 4.578 -6.086 -38.969 1 34.47 663 ILE A CA 1
ATOM 5191 C C . ILE A 1 663 ? 3.482 -7.027 -39.469 1 34.47 663 ILE A C 1
ATOM 5193 O O . ILE A 1 663 ? 2.842 -7.719 -38.688 1 34.47 663 ILE A O 1
ATOM 5197 N N . MET A 1 664 ? 2.857 -6.812 -40.562 1 32.5 664 MET A N 1
ATOM 5198 C CA . MET A 1 664 ? 1.816 -7.578 -41.25 1 32.5 664 MET A CA 1
ATOM 5199 C C . MET A 1 664 ? 2.176 -9.062 -41.281 1 32.5 664 MET A C 1
ATOM 5201 O O . MET A 1 664 ? 2.912 -9.5 -42.188 1 32.5 664 MET A O 1
ATOM 5205 N N . SER A 1 665 ? 2.609 -9.758 -40.406 1 32.81 665 SER A N 1
ATOM 5206 C CA . SER A 1 665 ? 2.719 -11.164 -40.781 1 32.81 665 SER A CA 1
ATOM 5207 C C . SER A 1 665 ? 1.346 -11.773 -41.031 1 32.81 665 SER A C 1
ATOM 5209 O O . SER A 1 665 ? 0.356 -11.375 -40.406 1 32.81 665 SER A O 1
ATOM 5211 N N . VAL A 1 666 ? 1.116 -12.484 -42.188 1 30.25 666 VAL A N 1
ATOM 5212 C CA . VAL A 1 666 ? 0.02 -13.266 -42.75 1 30.25 666 VAL A CA 1
ATOM 5213 C C . VAL A 1 666 ? -0.563 -14.188 -41.688 1 30.25 666 VAL A C 1
ATOM 5215 O O . VAL A 1 666 ? 0.162 -14.969 -41.062 1 30.25 666 VAL A O 1
ATOM 5218 N N . ARG A 1 667 ? -1.747 -13.922 -41.25 1 34.75 667 ARG A N 1
ATOM 5219 C CA . ARG A 1 667 ? -2.609 -14.703 -40.375 1 34.75 667 ARG A CA 1
ATOM 5220 C C . ARG A 1 667 ? -2.764 -16.125 -40.906 1 34.75 667 ARG A C 1
ATOM 5222 O O . ARG A 1 667 ? -3.564 -16.391 -41.812 1 34.75 667 ARG A O 1
ATOM 5229 N N . THR A 1 668 ? -1.77 -16.922 -41.125 1 29.81 668 THR A N 1
ATOM 5230 C CA . THR A 1 668 ? -2.18 -18.25 -41.562 1 29.81 668 THR A CA 1
ATOM 5231 C C . THR A 1 668 ? -3.035 -18.922 -40.5 1 29.81 668 THR A C 1
ATOM 5233 O O . THR A 1 668 ? -2.744 -18.812 -39.281 1 29.81 668 THR A O 1
ATOM 5236 N N . THR A 1 669 ? -4.27 -19.172 -40.844 1 28.03 669 THR A N 1
ATOM 5237 C CA . THR A 1 669 ? -5.238 -19.953 -40.094 1 28.03 669 THR A CA 1
ATOM 5238 C C . THR A 1 669 ? -4.598 -21.234 -39.562 1 28.03 669 THR A C 1
ATOM 5240 O O . THR A 1 669 ? -3.9 -21.938 -40.312 1 28.03 669 THR A O 1
ATOM 5243 N N . PRO A 1 670 ? -4.59 -21.5 -38.312 1 31.14 670 PRO A N 1
ATOM 5244 C CA . PRO A 1 670 ? -3.961 -22.641 -37.688 1 31.14 670 PRO A CA 1
ATOM 5245 C C . PRO A 1 670 ? -4.473 -23.984 -38.219 1 31.14 670 PRO A C 1
ATOM 5247 O O . PRO A 1 670 ? -5.668 -24.266 -38.125 1 31.14 670 PRO A O 1
ATOM 5250 N N . SER A 1 671 ? -4.16 -24.391 -39.531 1 24.72 671 SER A N 1
ATOM 5251 C CA . SER A 1 671 ? -4.43 -25.812 -39.688 1 24.72 671 SER A CA 1
ATOM 5252 C C . SER A 1 671 ? -3.816 -26.625 -38.562 1 24.72 671 SER A C 1
ATOM 5254 O O . SER A 1 671 ? -2.727 -26.312 -38.062 1 24.72 671 SER A O 1
ATOM 5256 N N . VAL A 1 672 ? -4.645 -27.438 -37.938 1 27.27 672 VAL A N 1
ATOM 5257 C CA . VAL A 1 672 ? -4.375 -28.312 -36.812 1 27.27 672 VAL A CA 1
ATOM 5258 C C . VAL A 1 672 ? -3.154 -29.188 -37.125 1 27.27 672 VAL A C 1
ATOM 5260 O O . VAL A 1 672 ? -3.215 -30.078 -37.969 1 27.27 672 VAL A O 1
ATOM 5263 N N . PRO A 1 673 ? -1.997 -28.609 -37.5 1 25.34 673 PRO A N 1
ATOM 5264 C CA . PRO A 1 673 ? -1.022 -29.594 -37.969 1 25.34 673 PRO A CA 1
ATOM 5265 C C . PRO A 1 673 ? -0.81 -30.75 -36.969 1 25.34 673 PRO A C 1
ATOM 5267 O O . PRO A 1 673 ? -1.163 -30.625 -35.812 1 25.34 673 PRO A O 1
ATOM 5270 N N . THR A 1 674 ? -0.218 -31.859 -37.594 1 23.95 674 THR A N 1
ATOM 5271 C CA . THR A 1 674 ? 0.187 -33.188 -37.125 1 23.95 674 THR A CA 1
ATOM 5272 C C . THR A 1 674 ? 1.146 -33.062 -35.938 1 23.95 674 THR A C 1
ATOM 5274 O O . THR A 1 674 ? 1.939 -32.125 -35.875 1 23.95 674 THR A O 1
ATOM 5277 N N . PRO A 1 675 ? 1.134 -34.031 -35.031 1 24.42 675 PRO A N 1
ATOM 5278 C CA . PRO A 1 675 ? 1.803 -34.125 -33.75 1 24.42 675 PRO A CA 1
ATOM 5279 C C . PRO A 1 675 ? 3.322 -34.031 -33.844 1 24.42 675 PRO A C 1
ATOM 5281 O O . PRO A 1 675 ? 3.945 -34.812 -34.594 1 24.42 675 PRO A O 1
ATOM 5284 N N . VAL A 1 676 ? 3.926 -32.969 -34.188 1 24.62 676 VAL A N 1
ATOM 5285 C CA . VAL A 1 676 ? 5.379 -33.031 -34.25 1 24.62 676 VAL A CA 1
ATOM 5286 C C . VAL A 1 676 ? 5.926 -33.594 -32.938 1 24.62 676 VAL A C 1
ATOM 5288 O O . VAL A 1 676 ? 5.531 -33.156 -31.859 1 24.62 676 VAL A O 1
ATOM 5291 N N . PRO A 1 677 ? 6.613 -34.719 -32.969 1 22.39 677 PRO A N 1
ATOM 5292 C CA . PRO A 1 677 ? 7.207 -35.375 -31.828 1 22.39 677 PRO A CA 1
ATOM 5293 C C . PRO A 1 677 ? 8.125 -34.469 -31.016 1 22.39 677 PRO A C 1
ATOM 5295 O O . PRO A 1 677 ? 8.742 -33.562 -31.578 1 22.39 677 PRO A O 1
ATOM 5298 N N . VAL A 1 678 ? 7.723 -34.219 -29.906 1 26.89 678 VAL A N 1
ATOM 5299 C CA . VAL A 1 678 ? 8.523 -33.531 -28.891 1 26.89 678 VAL A CA 1
ATOM 5300 C C . VAL A 1 678 ? 9.938 -34.125 -28.891 1 26.89 678 VAL A C 1
ATOM 5302 O O . VAL A 1 678 ? 10.148 -35.25 -28.469 1 26.89 678 VAL A O 1
ATOM 5305 N N . GLY A 1 679 ? 10.648 -34.125 -30.109 1 21.64 679 GLY A N 1
ATOM 5306 C CA . GLY A 1 679 ? 11.992 -34.688 -30.094 1 21.64 679 GLY A CA 1
ATOM 5307 C C . GLY A 1 679 ? 12.82 -34.219 -28.906 1 21.64 679 GLY A C 1
ATOM 5308 O O . GLY A 1 679 ? 12.992 -33.031 -28.688 1 21.64 679 GLY A O 1
ATOM 5309 N N . TYR A 1 680 ? 12.688 -35 -27.969 1 21.52 680 TYR A N 1
ATOM 5310 C CA . TYR A 1 680 ? 13.641 -34.875 -26.875 1 21.52 680 TYR A CA 1
ATOM 5311 C C . TYR A 1 680 ? 15.07 -34.969 -27.375 1 21.52 680 TYR A C 1
ATOM 5313 O O . TYR A 1 680 ? 15.414 -35.906 -28.109 1 21.52 680 TYR A O 1
ATOM 5321 N N . ALA A 1 681 ? 15.633 -34.094 -28.031 1 20.5 681 ALA A N 1
ATOM 5322 C CA . ALA A 1 681 ? 17.047 -34.281 -28.312 1 20.5 681 ALA A CA 1
ATOM 5323 C C . ALA A 1 681 ? 17.734 -35.094 -27.203 1 20.5 681 ALA A C 1
ATOM 5325 O O . ALA A 1 681 ? 17.578 -34.75 -26.031 1 20.5 681 ALA A O 1
ATOM 5326 N N . VAL A 1 682 ? 17.906 -36.344 -27.562 1 19.28 682 VAL A N 1
ATOM 5327 C CA . VAL A 1 682 ? 18.719 -37.281 -26.812 1 19.28 682 VAL A CA 1
ATOM 5328 C C . VAL A 1 682 ? 20.125 -36.719 -26.609 1 19.28 682 VAL A C 1
ATOM 5330 O O . VAL A 1 682 ? 20.859 -36.5 -27.562 1 19.28 682 VAL A O 1
ATOM 5333 N N . ASN A 1 683 ? 20.281 -35.719 -26.094 1 18.53 683 ASN A N 1
ATOM 5334 C CA . ASN A 1 683 ? 21.688 -35.406 -25.922 1 18.53 683 ASN A CA 1
ATOM 5335 C C . ASN A 1 683 ? 22.484 -36.594 -25.422 1 18.53 683 ASN A C 1
ATOM 5337 O O . ASN A 1 683 ? 22.234 -37.094 -24.312 1 18.53 683 ASN A O 1
ATOM 5341 N N . PRO A 1 684 ? 22.938 -37.531 -26.438 1 17.94 684 PRO A N 1
ATOM 5342 C CA . PRO A 1 684 ? 23.891 -38.594 -26.078 1 17.94 684 PRO A CA 1
ATOM 5343 C C . PRO A 1 684 ? 24.953 -38.094 -25.109 1 17.94 684 PRO A C 1
ATOM 5345 O O . PRO A 1 684 ? 25.266 -36.906 -25.062 1 17.94 684 PRO A O 1
ATOM 5348 N N . PHE A 1 685 ? 25.125 -38.812 -24.078 1 18.98 685 PHE A N 1
ATOM 5349 C CA . PHE A 1 685 ? 26.312 -38.656 -23.25 1 18.98 685 PHE A CA 1
ATOM 5350 C C . PHE A 1 685 ? 27.578 -38.812 -24.078 1 18.98 685 PHE A C 1
ATOM 5352 O O . PHE A 1 685 ? 28.203 -39.906 -24.047 1 18.98 685 PHE A O 1
ATOM 5359 N N . ALA A 1 686 ? 27.656 -38.594 -25.484 1 15.29 686 ALA A N 1
ATOM 5360 C CA . ALA A 1 686 ? 28.906 -39 -26.125 1 15.29 686 ALA A CA 1
ATOM 5361 C C . ALA A 1 686 ? 30.109 -38.594 -25.266 1 15.29 686 ALA A C 1
ATOM 5363 O O . ALA A 1 686 ? 30.25 -37.438 -24.891 1 15.29 686 ALA A O 1
ATOM 5364 N N . PHE A 1 687 ? 30.75 -39.719 -24.844 1 16.16 687 PHE A N 1
ATOM 5365 C CA . PHE A 1 687 ? 32.094 -39.781 -24.266 1 16.16 687 PHE A CA 1
ATOM 5366 C C . PHE A 1 687 ? 33.125 -39.312 -25.281 1 16.16 687 PHE A C 1
ATOM 5368 O O . PHE A 1 687 ? 33.75 -40.125 -25.953 1 16.16 687 PHE A O 1
ATOM 5375 N N . THR A 1 688 ? 32.938 -38.5 -26.422 1 15.72 688 THR A N 1
ATOM 5376 C CA . THR A 1 688 ? 34.094 -38.406 -27.297 1 15.72 688 THR A CA 1
ATOM 5377 C C . THR A 1 688 ? 35.375 -38.5 -26.484 1 15.72 688 THR A C 1
ATOM 5379 O O . THR A 1 688 ? 35.438 -38.031 -25.344 1 15.72 688 THR A O 1
ATOM 5382 N N . ASN A 1 689 ? 36.375 -39.5 -27.156 1 15.36 689 ASN A N 1
ATOM 5383 C CA . ASN A 1 689 ? 37.75 -39.844 -26.906 1 15.36 689 ASN A CA 1
ATOM 5384 C C . ASN A 1 689 ? 38.625 -38.594 -26.734 1 15.36 689 ASN A C 1
ATOM 5386 O O . ASN A 1 689 ? 38.219 -37.5 -27.172 1 15.36 689 ASN A O 1
ATOM 5390 N N . GLY A 1 690 ? 39.875 -38.875 -26.375 1 15.91 690 GLY A N 1
ATOM 5391 C CA . GLY A 1 690 ? 40.969 -38.062 -25.859 1 15.91 690 GLY A CA 1
ATOM 5392 C C . GLY A 1 690 ? 41.625 -37.188 -26.906 1 15.91 690 GLY A C 1
ATOM 5393 O O . GLY A 1 690 ? 42.625 -36.531 -26.625 1 15.91 690 GLY A O 1
ATOM 5394 N N . THR A 1 691 ? 41.25 -37.125 -28.391 1 15.38 691 THR A N 1
ATOM 5395 C CA . THR A 1 691 ? 42.531 -36.906 -29 1 15.38 691 THR A CA 1
ATOM 5396 C C . THR A 1 691 ? 43.312 -35.844 -28.234 1 15.38 691 THR A C 1
ATOM 5398 O O . THR A 1 691 ? 42.719 -34.969 -27.609 1 15.38 691 THR A O 1
ATOM 5401 N N . ALA A 1 692 ? 44.656 -36.031 -28.625 1 14.67 692 ALA A N 1
ATOM 5402 C CA . ALA A 1 692 ? 45.906 -35.5 -28.125 1 14.67 692 ALA A CA 1
ATOM 5403 C C . ALA A 1 692 ? 46.031 -34 -28.375 1 14.67 692 ALA A C 1
ATOM 5405 O O . ALA A 1 692 ? 46.969 -33.344 -27.906 1 14.67 692 ALA A O 1
ATOM 5406 N N . MET A 1 693 ? 45.094 -33.406 -29.297 1 16.16 693 MET A N 1
ATOM 5407 C CA . MET A 1 693 ? 45.969 -32.406 -29.891 1 16.16 693 MET A CA 1
ATOM 5408 C C . MET A 1 693 ? 46.969 -31.875 -28.875 1 16.16 693 MET A C 1
ATOM 5410 O O . MET A 1 693 ? 46.688 -31.859 -27.672 1 16.16 693 MET A O 1
ATOM 5414 N N . GLY A 1 694 ? 48.062 -31.328 -29.688 1 14.55 694 GLY A N 1
ATOM 5415 C CA . GLY A 1 694 ? 49.438 -30.938 -29.422 1 14.55 694 GLY A CA 1
ATOM 5416 C C . GLY A 1 694 ? 49.594 -30.031 -28.219 1 14.55 694 GLY A C 1
ATOM 5417 O O . GLY A 1 694 ? 48.75 -29.141 -28 1 14.55 694 GLY A O 1
ATOM 5418 N N . VAL A 1 695 ? 50.156 -30.531 -27.281 1 15.08 695 VAL A N 1
ATOM 5419 C CA . VAL A 1 695 ? 50.625 -29.938 -26.031 1 15.08 695 VAL A CA 1
ATOM 5420 C C . VAL A 1 695 ? 51.375 -28.625 -26.344 1 15.08 695 VAL A C 1
ATOM 5422 O O . VAL A 1 695 ? 52.281 -28.25 -25.609 1 15.08 695 VAL A O 1
ATOM 5425 N N . ASP A 1 696 ? 51.125 -27.797 -27.578 1 14.7 696 ASP A N 1
ATOM 5426 C CA . ASP A 1 696 ? 52.469 -27.531 -28.016 1 14.7 696 ASP A CA 1
ATOM 5427 C C . ASP A 1 696 ? 53.469 -27.594 -26.844 1 14.7 696 ASP A C 1
ATOM 5429 O O . ASP A 1 696 ? 53.062 -27.5 -25.672 1 14.7 696 ASP A O 1
ATOM 5433 N N . MET A 1 697 ? 54.719 -27.25 -27.266 1 14.4 697 MET A N 1
ATOM 5434 C CA . MET A 1 697 ? 56.188 -27.344 -27.234 1 14.4 697 MET A CA 1
ATOM 5435 C C . MET A 1 697 ? 56.75 -26.859 -25.906 1 14.4 697 MET A C 1
ATOM 5437 O O . MET A 1 697 ? 56.125 -26 -25.266 1 14.4 697 MET A O 1
ATOM 5441 N N . PHE A 1 698 ? 57.969 -27.328 -25.625 1 14.69 698 PHE A N 1
ATOM 5442 C CA . PHE A 1 698 ? 58.906 -27.547 -24.5 1 14.69 698 PHE A CA 1
ATOM 5443 C C . PHE A 1 698 ? 59.156 -26.25 -23.766 1 14.69 698 PHE A C 1
ATOM 5445 O O . PHE A 1 698 ? 59.438 -26.25 -22.562 1 14.69 698 PHE A O 1
ATOM 5452 N N . SER A 1 699 ? 59.375 -25.047 -24.438 1 13.98 699 SER A N 1
ATOM 5453 C CA . SER A 1 699 ? 60.812 -24.828 -24.531 1 13.98 699 SER A CA 1
ATOM 5454 C C . SER A 1 699 ? 61.406 -24.562 -23.156 1 13.98 699 SER A C 1
ATOM 5456 O O . SER A 1 699 ? 62.375 -25.219 -22.766 1 13.98 699 SER A O 1
ATOM 5458 N N . ALA A 1 700 ? 61.906 -23.328 -23.219 1 14.38 700 ALA A N 1
ATOM 5459 C CA . ALA A 1 700 ? 63.219 -22.859 -22.766 1 14.38 700 ALA A CA 1
ATOM 5460 C C . ALA A 1 700 ? 63.25 -22.625 -21.266 1 14.38 700 ALA A C 1
ATOM 5462 O O . ALA A 1 700 ? 62.406 -21.859 -20.75 1 14.38 700 ALA A O 1
ATOM 5463 N N . PHE A 1 701 ? 63.875 -23.578 -20.656 1 14.2 701 PHE A N 1
ATOM 5464 C CA . PHE A 1 701 ? 64.375 -23.922 -19.344 1 14.2 701 PHE A CA 1
ATOM 5465 C C . PHE A 1 701 ? 65.062 -22.703 -18.703 1 14.2 701 PHE A C 1
ATOM 5467 O O . PHE A 1 701 ? 65.625 -22.812 -17.609 1 14.2 701 PHE A O 1
ATOM 5474 N N . PRO A 1 702 ? 64.625 -21.297 -18.906 1 13.55 702 PRO A N 1
ATOM 5475 C CA . PRO A 1 702 ? 66 -20.766 -18.812 1 13.55 702 PRO A CA 1
ATOM 5476 C C . PRO A 1 702 ? 66.812 -21.422 -17.703 1 13.55 702 PRO A C 1
ATOM 5478 O O . PRO A 1 702 ? 66.312 -21.609 -16.594 1 13.55 702 PRO A O 1
ATOM 5481 N N . MET A 1 703 ? 68 -22 -18.281 1 13.85 703 MET A N 1
ATOM 5482 C CA . MET A 1 703 ? 69 -22.891 -17.703 1 13.85 703 MET A CA 1
ATOM 5483 C C . MET A 1 703 ? 69.5 -22.375 -16.359 1 13.85 703 MET A C 1
ATOM 5485 O O . MET A 1 703 ? 69.938 -23.141 -15.523 1 13.85 703 MET A O 1
ATOM 5489 N N . PRO A 1 704 ? 69.938 -21.016 -16.297 1 14.48 704 PRO A N 1
ATOM 5490 C CA . PRO A 1 704 ? 71.375 -21.031 -16.453 1 14.48 704 PRO A CA 1
ATOM 5491 C C . PRO A 1 704 ? 72.125 -21.828 -15.359 1 14.48 704 PRO A C 1
ATOM 5493 O O . PRO A 1 704 ? 71.5 -22.141 -14.328 1 14.48 704 PRO A O 1
ATOM 5496 N N . ASN A 1 705 ? 73.312 -21.188 -15.195 1 13.41 705 ASN A N 1
ATOM 5497 C CA . ASN A 1 705 ? 74.688 -21.594 -14.977 1 13.41 705 ASN A CA 1
ATOM 5498 C C . ASN A 1 705 ? 74.875 -22.281 -13.617 1 13.41 705 ASN A C 1
ATOM 5500 O O . ASN A 1 705 ? 74.062 -22.047 -12.695 1 13.41 705 ASN A O 1
ATOM 5504 N N . PRO A 1 706 ? 76.062 -22.625 -13.625 1 14.41 706 PRO A N 1
ATOM 5505 C CA . PRO A 1 706 ? 76.875 -23.719 -13.062 1 14.41 706 PRO A CA 1
ATOM 5506 C C . PRO A 1 706 ? 76.75 -23.812 -11.539 1 14.41 706 PRO A C 1
ATOM 5508 O O . PRO A 1 706 ? 76.375 -24.875 -11.016 1 14.41 706 PRO A O 1
ATOM 5511 N N . GLY A 1 707 ? 77.688 -23.078 -11.023 1 13.51 707 GLY A N 1
ATOM 5512 C CA . GLY A 1 707 ? 78.938 -23.609 -10.422 1 13.51 707 GLY A CA 1
ATOM 5513 C C . GLY A 1 707 ? 78.75 -23.984 -8.961 1 13.51 707 GLY A C 1
ATOM 5514 O O . GLY A 1 707 ? 77.75 -23.641 -8.344 1 13.51 707 GLY A O 1
ATOM 5515 N N . PHE A 1 708 ? 79.75 -23.594 -8.336 1 14.38 708 PHE A N 1
ATOM 5516 C CA . PHE A 1 708 ? 80.75 -24.344 -7.598 1 14.38 708 PHE A CA 1
ATOM 5517 C C . PHE A 1 708 ? 80.312 -24.625 -6.18 1 14.38 708 PHE A C 1
ATOM 5519 O O . PHE A 1 708 ? 79.375 -23.969 -5.668 1 14.38 708 PHE A O 1
ATOM 5526 N N . ILE A 1 709 ? 81.312 -24.766 -5.422 1 13.69 709 ILE A N 1
ATOM 5527 C CA . ILE A 1 709 ? 82.062 -25.703 -4.57 1 13.69 709 ILE A CA 1
ATOM 5528 C C . ILE A 1 709 ? 81.562 -25.547 -3.121 1 13.69 709 ILE A C 1
ATOM 5530 O O . ILE A 1 709 ? 81.25 -26.531 -2.463 1 13.69 709 ILE A O 1
ATOM 5534 N N . GLY A 1 710 ? 82.25 -24.641 -2.43 1 13.67 710 GLY A N 1
ATOM 5535 C CA . GLY A 1 710 ? 83.25 -25.203 -1.486 1 13.67 710 GLY A CA 1
ATOM 5536 C C . GLY A 1 710 ? 82.625 -25.562 -0.152 1 13.67 710 GLY A C 1
ATOM 5537 O O . GLY A 1 710 ? 81.438 -25.172 0.134 1 13.67 710 GLY A O 1
ATOM 5538 N N . PRO A 1 711 ? 83.375 -25.547 0.71 1 15.19 711 PRO A N 1
ATOM 5539 C CA . PRO A 1 711 ? 83.875 -26.531 1.688 1 15.19 711 PRO A CA 1
ATOM 5540 C C . PRO A 1 711 ? 82.938 -26.625 2.916 1 15.19 711 PRO A C 1
ATOM 5542 O O . PRO A 1 711 ? 82.125 -25.75 3.133 1 15.19 711 PRO A O 1
ATOM 5545 N N . VAL A 1 712 ? 83.5 -26.984 3.803 1 15.58 712 VAL A N 1
ATOM 5546 C CA . VAL A 1 712 ? 83.938 -27.938 4.816 1 15.58 712 VAL A CA 1
ATOM 5547 C C . VAL A 1 712 ? 83.375 -27.562 6.176 1 15.58 712 VAL A C 1
ATOM 5549 O O . VAL A 1 712 ? 82.938 -26.422 6.379 1 15.58 712 VAL A O 1
ATOM 5552 N N . TYR A 1 713 ? 83.875 -28.172 7.105 1 14.39 713 TYR A N 1
ATOM 5553 C CA . TYR A 1 713 ? 83.938 -28.781 8.43 1 14.39 713 TYR A CA 1
ATOM 5554 C C . TYR A 1 713 ? 83.812 -27.719 9.523 1 14.39 713 TYR A C 1
ATOM 5556 O O . TYR A 1 713 ? 83 -27.828 10.43 1 14.39 713 TYR A O 1
ATOM 5564 N N . ASN A 1 714 ? 84.875 -26.953 9.523 1 13.97 714 ASN A N 1
ATOM 5565 C CA . ASN A 1 714 ? 85.875 -27.156 10.602 1 13.97 714 ASN A CA 1
ATOM 5566 C C . ASN A 1 714 ? 85.5 -26.391 11.859 1 13.97 714 ASN A C 1
ATOM 5568 O O . ASN A 1 714 ? 84.75 -25.422 11.789 1 13.97 714 ASN A O 1
ATOM 5572 N N . GLY A 1 715 ? 86.438 -26.391 12.758 1 13.43 715 GLY A N 1
ATOM 5573 C CA . GLY A 1 715 ? 87.125 -26.438 14.055 1 13.43 715 GLY A CA 1
ATOM 5574 C C . GLY A 1 715 ? 87 -25.125 14.812 1 13.43 715 GLY A C 1
ATOM 5575 O O . GLY A 1 715 ? 86.688 -25.109 16 1 13.43 715 GLY A O 1
ATOM 5576 N N . GLY A 1 716 ? 87.75 -24.078 14.125 1 14 716 GLY A N 1
ATOM 5577 C CA . GLY A 1 716 ? 88.875 -23.656 15.023 1 14 716 GLY A CA 1
ATOM 5578 C C . GLY A 1 716 ? 88.375 -22.812 16.188 1 14 716 GLY A C 1
ATOM 5579 O O . GLY A 1 716 ? 87.25 -22.25 16.141 1 14 716 GLY A O 1
ATOM 5580 N N . ASP A 1 717 ? 89.312 -22.641 17.141 1 13.89 717 ASP A N 1
ATOM 5581 C CA . ASP A 1 717 ? 89.938 -22.266 18.422 1 13.89 717 ASP A CA 1
ATOM 5582 C C . ASP A 1 717 ? 89.625 -20.797 18.75 1 13.89 717 ASP A C 1
ATOM 5584 O O . ASP A 1 717 ? 89.312 -20.484 19.891 1 13.89 717 ASP A O 1
ATOM 5588 N N . VAL A 1 718 ? 90.188 -19.859 17.906 1 14.34 718 VAL A N 1
ATOM 5589 C CA . VAL A 1 718 ? 91.188 -19.141 18.625 1 14.34 718 VAL A CA 1
ATOM 5590 C C . VAL A 1 718 ? 90.562 -18.234 19.688 1 14.34 718 VAL A C 1
ATOM 5592 O O . VAL A 1 718 ? 89.438 -17.812 19.531 1 14.34 718 VAL A O 1
ATOM 5595 N N . PRO A 1 719 ? 91.375 -17.125 20.047 1 15.17 719 PRO A N 1
ATOM 5596 C CA . PRO A 1 719 ? 92.312 -16.734 21.109 1 15.17 719 PRO A CA 1
ATOM 5597 C C . PRO A 1 719 ? 91.688 -15.859 22.172 1 15.17 719 PRO A C 1
ATOM 5599 O O . PRO A 1 719 ? 90.562 -15.352 21.969 1 15.17 719 PRO A O 1
ATOM 5602 N N . GLY A 1 720 ? 92.625 -14.844 22.828 1 13.62 720 GLY A N 1
ATOM 5603 C CA . GLY A 1 720 ? 93.5 -14.375 23.859 1 13.62 720 GLY A CA 1
ATOM 5604 C C . GLY A 1 720 ? 93.062 -13.078 24.5 1 13.62 720 GLY A C 1
ATOM 5605 O O . GLY A 1 720 ? 93.562 -12.711 25.578 1 13.62 720 GLY A O 1
ATOM 5606 N N . LYS A 1 721 ? 92.688 -11.883 24.391 1 15.75 721 LYS A N 1
ATOM 5607 C CA . LYS A 1 721 ? 93.5 -11.078 25.312 1 15.75 721 LYS A CA 1
ATOM 5608 C C . LYS A 1 721 ? 93 -11.18 26.734 1 15.75 721 LYS A C 1
ATOM 5610 O O . LYS A 1 721 ? 91.812 -11.5 26.953 1 15.75 721 LYS A O 1
ATOM 5615 N N . ARG A 1 722 ? 93.938 -10.547 27.844 1 15.09 722 ARG A N 1
ATOM 5616 C CA . ARG A 1 722 ? 94.688 -10.023 28.953 1 15.09 722 ARG A CA 1
ATOM 5617 C C . ARG A 1 722 ? 93.875 -9.086 29.828 1 15.09 722 ARG A C 1
ATOM 5619 O O . ARG A 1 722 ? 93.688 -9.367 31.016 1 15.09 722 ARG A O 1
ATOM 5626 N N . GLY A 1 723 ? 94.438 -7.641 30.062 1 14.66 723 GLY A N 1
ATOM 5627 C CA . GLY A 1 723 ? 95.125 -6.836 31.062 1 14.66 723 GLY A CA 1
ATOM 5628 C C . GLY A 1 723 ? 94.188 -5.84 31.75 1 14.66 723 GLY A C 1
ATOM 5629 O O . GLY A 1 723 ? 94.188 -5.746 32.969 1 14.66 723 GLY A O 1
ATOM 5630 N N . ARG A 1 724 ? 93.812 -4.492 31.469 1 16.66 724 ARG A N 1
ATOM 5631 C CA . ARG A 1 724 ? 94.188 -3.473 32.438 1 16.66 724 ARG A CA 1
ATOM 5632 C C . ARG A 1 724 ? 93.312 -3.488 33.656 1 16.66 724 ARG A C 1
ATOM 5634 O O . ARG A 1 724 ? 92.125 -3.941 33.594 1 16.66 724 ARG A O 1
ATOM 5641 N N . ASP A 1 725 ? 93.938 -3.023 34.969 1 15.91 725 ASP A N 1
ATOM 5642 C CA . ASP A 1 725 ? 94.375 -2.352 36.188 1 15.91 725 ASP A CA 1
ATOM 5643 C C . ASP A 1 725 ? 93.5 -1.151 36.5 1 15.91 725 ASP A C 1
ATOM 5645 O O . ASP A 1 725 ? 93.062 -0.944 37.656 1 15.91 725 ASP A O 1
ATOM 5649 N N . VAL A 1 726 ? 93.625 -0.036 35.594 1 17.3 726 VAL A N 1
ATOM 5650 C CA . VAL A 1 726 ? 94 1.217 36.219 1 17.3 726 VAL A CA 1
ATOM 5651 C C . VAL A 1 726 ? 93 1.658 37.219 1 17.3 726 VAL A C 1
ATOM 5653 O O . VAL A 1 726 ? 91.812 1.263 37.156 1 17.3 726 VAL A O 1
ATOM 5656 N N . MET A 1 727 ? 93.5 2.748 37.969 1 19.48 727 MET A N 1
ATOM 5657 C CA . MET A 1 727 ? 93.812 3.65 39.094 1 19.48 727 MET A CA 1
ATOM 5658 C C . MET A 1 727 ? 92.562 4.438 39.469 1 19.48 727 MET A C 1
ATOM 5660 O O . MET A 1 727 ? 91.562 4.457 38.719 1 19.48 727 MET A O 1
ATOM 5664 N N . TYR A 1 728 ? 93.062 5.652 39.969 1 18.48 728 TYR A N 1
ATOM 5665 C CA . TYR A 1 728 ? 93.375 6.633 41 1 18.48 728 TYR A CA 1
ATOM 5666 C C . TYR A 1 728 ? 92.375 7.793 40.969 1 18.48 728 TYR A C 1
ATOM 5668 O O . TYR A 1 728 ? 91.875 8.227 42 1 18.48 728 TYR A O 1
ATOM 5676 N N . VAL A 1 729 ? 92.5 8.82 40.062 1 21.27 729 VAL A N 1
ATOM 5677 C CA . VAL A 1 729 ? 92.688 10.07 40.781 1 21.27 729 VAL A CA 1
ATOM 5678 C C . VAL A 1 729 ? 91.438 10.391 41.594 1 21.27 729 VAL A C 1
ATOM 5680 O O . VAL A 1 729 ? 90.375 9.836 41.344 1 21.27 729 VAL A O 1
ATOM 5683 N N . ASP A 1 730 ? 91 11.852 41.719 1 21.81 730 ASP A N 1
ATOM 5684 C CA . ASP A 1 730 ? 90.562 12.742 42.781 1 21.81 730 ASP A CA 1
ATOM 5685 C C . ASP A 1 730 ? 89.062 12.461 43.125 1 21.81 730 ASP A C 1
ATOM 5687 O O . ASP A 1 730 ? 88.25 12.141 42.25 1 21.81 730 ASP A O 1
ATOM 5691 N N . MET B 1 1 ? -44.344 -11.062 -2.766 1 20.72 1 MET B N 1
ATOM 5692 C CA . MET B 1 1 ? -45.281 -11.836 -1.967 1 20.72 1 MET B CA 1
ATOM 5693 C C . MET B 1 1 ? -44.969 -13.328 -2.066 1 20.72 1 MET B C 1
ATOM 5695 O O . MET B 1 1 ? -45.438 -14 -2.994 1 20.72 1 MET B O 1
ATOM 5699 N N . THR B 1 2 ? -43.75 -13.758 -1.917 1 21.78 2 THR B N 1
ATOM 5700 C CA . THR B 1 2 ? -43.156 -15.023 -2.314 1 21.78 2 THR B CA 1
ATOM 5701 C C . THR B 1 2 ? -43.781 -16.188 -1.557 1 21.78 2 THR B C 1
ATOM 5703 O O . THR B 1 2 ? -44.031 -16.078 -0.354 1 21.78 2 THR B O 1
ATOM 5706 N N . ILE B 1 3 ? -44.438 -17.062 -2.295 1 24.34 3 ILE B N 1
ATOM 5707 C CA . ILE B 1 3 ? -45.344 -18.188 -2.098 1 24.34 3 ILE B CA 1
ATOM 5708 C C . ILE B 1 3 ? -44.688 -19.219 -1.175 1 24.34 3 ILE B C 1
ATOM 5710 O O . ILE B 1 3 ? -43.594 -19.719 -1.467 1 24.34 3 ILE B O 1
ATOM 5714 N N . ASN B 1 4 ? -44.906 -19.078 0.148 1 25.02 4 ASN B N 1
ATOM 5715 C CA . ASN B 1 4 ? -44.688 -20.109 1.156 1 25.02 4 ASN B CA 1
ATOM 5716 C C . ASN B 1 4 ? -45.25 -21.469 0.726 1 25.02 4 ASN B C 1
ATOM 5718 O O . ASN B 1 4 ? -46.469 -21.641 0.681 1 25.02 4 ASN B O 1
ATOM 5722 N N . THR B 1 5 ? -44.812 -22.016 -0.363 1 26 5 THR B N 1
ATOM 5723 C CA . THR B 1 5 ? -45.375 -23.297 -0.766 1 26 5 THR B CA 1
ATOM 5724 C C . THR B 1 5 ? -45.344 -24.297 0.397 1 26 5 THR B C 1
ATOM 5726 O O . THR B 1 5 ? -44.281 -24.562 0.97 1 26 5 THR B O 1
ATOM 5729 N N . ILE B 1 6 ? -46.469 -24.359 1.167 1 27.52 6 ILE B N 1
ATOM 5730 C CA . ILE B 1 6 ? -46.812 -25.281 2.238 1 27.52 6 ILE B CA 1
ATOM 5731 C C . ILE B 1 6 ? -46.719 -26.719 1.726 1 27.52 6 ILE B C 1
ATOM 5733 O O . ILE B 1 6 ? -47.469 -27.125 0.839 1 27.52 6 ILE B O 1
ATOM 5737 N N . SER B 1 7 ? -45.656 -27.328 1.497 1 27.77 7 SER B N 1
ATOM 5738 C CA . SER B 1 7 ? -45.656 -28.734 1.09 1 27.77 7 SER B CA 1
ATOM 5739 C C . SER B 1 7 ? -46.531 -29.578 2.014 1 27.77 7 SER B C 1
ATOM 5741 O O . SER B 1 7 ? -46.812 -29.188 3.146 1 27.77 7 SER B O 1
ATOM 5743 N N . PHE B 1 8 ? -47.156 -30.766 1.687 1 28.72 8 PHE B N 1
ATOM 5744 C CA . PHE B 1 8 ? -48.125 -31.719 2.211 1 28.72 8 PHE B CA 1
ATOM 5745 C C . PHE B 1 8 ? -47.844 -32.062 3.666 1 28.72 8 PHE B C 1
ATOM 5747 O O . PHE B 1 8 ? -48.719 -32 4.52 1 28.72 8 PHE B O 1
ATOM 5754 N N . ASN B 1 9 ? -47.188 -33.25 4.07 1 33.84 9 ASN B N 1
ATOM 5755 C CA . ASN B 1 9 ? -47.156 -33.875 5.387 1 33.84 9 ASN B CA 1
ATOM 5756 C C . ASN B 1 9 ? -46.688 -32.906 6.465 1 33.84 9 ASN B C 1
ATOM 5758 O O . ASN B 1 9 ? -45.906 -32 6.188 1 33.84 9 ASN B O 1
ATOM 5762 N N . THR B 1 10 ? -47.5 -32.938 7.891 1 37.12 10 THR B N 1
ATOM 5763 C CA . THR B 1 10 ? -47.656 -32 9.008 1 37.12 10 THR B CA 1
ATOM 5764 C C . THR B 1 10 ? -46.281 -31.531 9.508 1 37.12 10 THR B C 1
ATOM 5766 O O . THR B 1 10 ? -46.219 -30.828 10.516 1 37.12 10 THR B O 1
ATOM 5769 N N . ILE B 1 11 ? -45.344 -32.406 9.539 1 43.53 11 ILE B N 1
ATOM 5770 C CA . ILE B 1 11 ? -44.219 -31.906 10.352 1 43.53 11 ILE B CA 1
ATOM 5771 C C . ILE B 1 11 ? -43.719 -30.578 9.797 1 43.53 11 ILE B C 1
ATOM 5773 O O . ILE B 1 11 ? -43.344 -30.5 8.625 1 43.53 11 ILE B O 1
ATOM 5777 N N . SER B 1 12 ? -44.469 -29.594 10.391 1 55.66 12 SER B N 1
ATOM 5778 C CA . SER B 1 12 ? -44.125 -28.234 9.984 1 55.66 12 SER B CA 1
ATOM 5779 C C . SER B 1 12 ? -42.656 -27.906 10.273 1 55.66 12 SER B C 1
ATOM 5781 O O . SER B 1 12 ? -42.219 -27.984 11.43 1 55.66 12 SER B O 1
ATOM 5783 N N . TYR B 1 13 ? -41.875 -28.531 9.547 1 62.47 13 TYR B N 1
ATOM 5784 C CA . TYR B 1 13 ? -40.5 -28.016 9.719 1 62.47 13 TYR B CA 1
ATOM 5785 C C . TYR B 1 13 ? -40.188 -26.969 8.664 1 62.47 13 TYR B C 1
ATOM 5787 O O . TYR B 1 13 ? -40.875 -26.844 7.664 1 62.47 13 TYR B O 1
ATOM 5795 N N . LEU B 1 14 ? -39.344 -26.047 9.008 1 70.31 14 LEU B N 1
ATOM 5796 C CA . LEU B 1 14 ? -38.844 -25.062 8.062 1 70.31 14 LEU B CA 1
ATOM 5797 C C . LEU B 1 14 ? -38.312 -25.719 6.797 1 70.31 14 LEU B C 1
ATOM 5799 O O . LEU B 1 14 ? -37.531 -26.688 6.867 1 70.31 14 LEU B O 1
ATOM 5803 N N . ASP B 1 15 ? -38.938 -25.469 5.621 1 75.19 15 ASP B N 1
ATOM 5804 C CA . ASP B 1 15 ? -38.5 -26.062 4.367 1 75.19 15 ASP B CA 1
ATOM 5805 C C . ASP B 1 15 ? -38.156 -24.969 3.34 1 75.19 15 ASP B C 1
ATOM 5807 O O . ASP B 1 15 ? -38.906 -24.797 2.357 1 75.19 15 ASP B O 1
ATOM 5811 N N . PRO B 1 16 ? -37.125 -24.234 3.625 1 77.94 16 PRO B N 1
ATOM 5812 C CA . PRO B 1 16 ? -36.719 -23.234 2.633 1 77.94 16 PRO B CA 1
ATOM 5813 C C . PRO B 1 16 ? -36.219 -23.859 1.336 1 77.94 16 PRO B C 1
ATOM 5815 O O . PRO B 1 16 ? -35.781 -25.016 1.338 1 77.94 16 PRO B O 1
ATOM 5818 N N . PRO B 1 17 ? -36.469 -23.172 0.161 1 75.5 17 PRO B N 1
ATOM 5819 C CA . PRO B 1 17 ? -35.906 -23.719 -1.082 1 75.5 17 PRO B CA 1
ATOM 5820 C C . PRO B 1 17 ? -34.375 -23.781 -1.069 1 75.5 17 PRO B C 1
ATOM 5822 O O . PRO B 1 17 ? -33.719 -22.922 -0.47 1 75.5 17 PRO B O 1
ATOM 5825 N N . VAL B 1 18 ? -33.875 -24.875 -1.577 1 79.12 18 VAL B N 1
ATOM 5826 C CA . VAL B 1 18 ? -32.406 -25.031 -1.705 1 79.12 18 VAL B CA 1
ATOM 5827 C C . VAL B 1 18 ? -31.938 -24.359 -2.99 1 79.12 18 VAL B C 1
ATOM 5829 O O . VAL B 1 18 ? -32.312 -24.781 -4.09 1 79.12 18 VAL B O 1
ATOM 5832 N N . ASN B 1 19 ? -31.266 -23.312 -2.908 1 72.69 19 ASN B N 1
ATOM 5833 C CA . ASN B 1 19 ? -30.797 -22.547 -4.055 1 72.69 19 ASN B CA 1
ATOM 5834 C C . ASN B 1 19 ? -29.359 -22.891 -4.418 1 72.69 19 ASN B C 1
ATOM 5836 O O . ASN B 1 19 ? -28.703 -22.156 -5.164 1 72.69 19 ASN B O 1
ATOM 5840 N N . TYR B 1 20 ? -28.828 -23.953 -3.902 1 80.62 20 TYR B N 1
ATOM 5841 C CA . TYR B 1 20 ? -27.438 -24.344 -4.086 1 80.62 20 TYR B CA 1
ATOM 5842 C C . TYR B 1 20 ? -27.328 -25.797 -4.531 1 80.62 20 TYR B C 1
ATOM 5844 O O . TYR B 1 20 ? -28.281 -26.562 -4.375 1 80.62 20 TYR B O 1
ATOM 5852 N N . PRO B 1 21 ? -26.234 -26.141 -5.109 1 78.38 21 PRO B N 1
ATOM 5853 C CA . PRO B 1 21 ? -26.078 -27.531 -5.531 1 78.38 21 PRO B CA 1
ATOM 5854 C C . PRO B 1 21 ? -26.188 -28.516 -4.367 1 78.38 21 PRO B C 1
ATOM 5856 O O . PRO B 1 21 ? -25.641 -28.25 -3.289 1 78.38 21 PRO B O 1
ATOM 5859 N N . LEU B 1 22 ? -26.781 -29.625 -4.719 1 85.62 22 LEU B N 1
ATOM 5860 C CA . LEU B 1 22 ? -26.969 -30.672 -3.709 1 85.62 22 LEU B CA 1
ATOM 5861 C C . LEU B 1 22 ? -25.703 -31.516 -3.568 1 85.62 22 LEU B C 1
ATOM 5863 O O . LEU B 1 22 ? -25 -31.75 -4.551 1 85.62 22 LEU B O 1
ATOM 5867 N N . ILE B 1 23 ? -25.391 -31.922 -2.361 1 88.69 23 ILE B N 1
ATOM 5868 C CA . ILE B 1 23 ? -24.312 -32.875 -2.104 1 88.69 23 ILE B CA 1
ATOM 5869 C C . ILE B 1 23 ? -24.828 -34.281 -2.264 1 88.69 23 ILE B C 1
ATOM 5871 O O . ILE B 1 23 ? -25.812 -34.688 -1.638 1 88.69 23 ILE B O 1
ATOM 5875 N N . ARG B 1 24 ? -24.266 -35.094 -3.094 1 87.31 24 ARG B N 1
ATOM 5876 C CA . ARG B 1 24 ? -24.641 -36.5 -3.258 1 87.31 24 ARG B CA 1
ATOM 5877 C C . ARG B 1 24 ? -24.141 -37.312 -2.086 1 87.31 24 ARG B C 1
ATOM 5879 O O . ARG B 1 24 ? -22.984 -37.219 -1.694 1 87.31 24 ARG B O 1
ATOM 5886 N N . LEU B 1 25 ? -24.922 -38.094 -1.575 1 90.62 25 LEU B N 1
ATOM 5887 C CA . LEU B 1 25 ? -24.562 -38.906 -0.426 1 90.62 25 LEU B CA 1
ATOM 5888 C C . LEU B 1 25 ? -23.469 -39.906 -0.79 1 90.62 25 LEU B C 1
ATOM 5890 O O . LEU B 1 25 ? -22.625 -40.25 0.049 1 90.62 25 LEU B O 1
ATOM 5894 N N . SER B 1 26 ? -23.438 -40.312 -2.057 1 85.44 26 SER B N 1
ATOM 5895 C CA . SER B 1 26 ? -22.453 -41.281 -2.525 1 85.44 26 SER B CA 1
ATOM 5896 C C . SER B 1 26 ? -21.047 -40.688 -2.484 1 85.44 26 SER B C 1
ATOM 5898 O O . SER B 1 26 ? -20.047 -41.406 -2.439 1 85.44 26 SER B O 1
ATOM 5900 N N . GLU B 1 27 ? -21.047 -39.344 -2.355 1 83.69 27 GLU B N 1
ATOM 5901 C CA . GLU B 1 27 ? -19.766 -38.656 -2.371 1 83.69 27 GLU B CA 1
ATOM 5902 C C . GLU B 1 27 ? -19.156 -38.594 -0.972 1 83.69 27 GLU B C 1
ATOM 5904 O O . GLU B 1 27 ? -17.984 -38.25 -0.813 1 83.69 27 GLU B O 1
ATOM 5909 N N . LEU B 1 28 ? -19.875 -38.969 -0.049 1 88.75 28 LEU B N 1
ATOM 5910 C CA . LEU B 1 28 ? -19.406 -38.938 1.333 1 88.75 28 LEU B CA 1
ATOM 5911 C C . LEU B 1 28 ? -18.859 -40.281 1.748 1 88.75 28 LEU B C 1
ATOM 5913 O O . LEU B 1 28 ? -19.266 -41.312 1.214 1 88.75 28 LEU B O 1
ATOM 5917 N N . PRO B 1 29 ? -17.938 -40.312 2.674 1 86 29 PRO B N 1
ATOM 5918 C CA . PRO B 1 29 ? -17.375 -41.562 3.152 1 86 29 PRO B CA 1
ATOM 5919 C C . PRO B 1 29 ? -18.438 -42.5 3.725 1 86 29 PRO B C 1
ATOM 5921 O O . PRO B 1 29 ? -19.375 -42.031 4.379 1 86 29 PRO B O 1
ATOM 5924 N N . ASP B 1 30 ? -18.172 -43.812 3.465 1 86.81 30 ASP B N 1
ATOM 5925 C CA . ASP B 1 30 ? -19.094 -44.812 4.004 1 86.81 30 ASP B CA 1
ATOM 5926 C C . ASP B 1 30 ? -18.703 -45.188 5.438 1 86.81 30 ASP B C 1
ATOM 5928 O O . ASP B 1 30 ? -17.531 -45.25 5.773 1 86.81 30 ASP B O 1
ATOM 5932 N N . PRO B 1 31 ? -19.688 -45.344 6.152 1 87.25 31 PRO B N 1
ATOM 5933 C CA . PRO B 1 31 ? -19.375 -45.875 7.492 1 87.25 31 PRO B CA 1
ATOM 5934 C C . PRO B 1 31 ? -18.875 -47.312 7.477 1 87.25 31 PRO B C 1
ATOM 5936 O O . PRO B 1 31 ? -19.234 -48.062 6.578 1 87.25 31 PRO B O 1
ATOM 5939 N N . PRO B 1 32 ? -17.969 -47.656 8.398 1 82.81 32 PRO B N 1
ATOM 5940 C CA . PRO B 1 32 ? -17.609 -49.062 8.539 1 82.81 32 PRO B CA 1
ATOM 5941 C C . PRO B 1 32 ? -18.812 -49.969 8.781 1 82.81 32 PRO B C 1
ATOM 5943 O O . PRO B 1 32 ? -19.812 -49.531 9.359 1 82.81 32 PRO B O 1
ATOM 5946 N N . ASP B 1 33 ? -18.75 -51.156 8.352 1 79.12 33 ASP B N 1
ATOM 5947 C CA . ASP B 1 33 ? -19.859 -52.094 8.414 1 79.12 33 ASP B CA 1
ATOM 5948 C C . ASP B 1 33 ? -20.312 -52.344 9.852 1 79.12 33 ASP B C 1
ATOM 5950 O O . ASP B 1 33 ? -21.484 -52.594 10.109 1 79.12 33 ASP B O 1
ATOM 5954 N N . ASP B 1 34 ? -19.375 -52.125 10.758 1 81.19 34 ASP B N 1
ATOM 5955 C CA . ASP B 1 34 ? -19.688 -52.438 12.156 1 81.19 34 ASP B CA 1
ATOM 5956 C C . ASP B 1 34 ? -19.984 -51.156 12.938 1 81.19 34 ASP B C 1
ATOM 5958 O O . ASP B 1 34 ? -20.047 -51.156 14.164 1 81.19 34 ASP B O 1
ATOM 5962 N N . TRP B 1 35 ? -20.25 -50.125 12.18 1 87.44 35 TRP B N 1
ATOM 5963 C CA . TRP B 1 35 ? -20.516 -48.875 12.883 1 87.44 35 TRP B CA 1
ATOM 5964 C C . TRP B 1 35 ? -21.891 -48.906 13.547 1 87.44 35 TRP B C 1
ATOM 5966 O O . TRP B 1 35 ? -22.906 -49.156 12.883 1 87.44 35 TRP B O 1
ATOM 5976 N N . VAL B 1 36 ? -21.859 -48.719 14.906 1 85.06 36 VAL B N 1
ATOM 5977 C CA . VAL B 1 36 ? -23.094 -48.781 15.695 1 85.06 36 VAL B CA 1
ATOM 5978 C C . VAL B 1 36 ? -23.547 -47.344 16.031 1 85.06 36 VAL B C 1
ATOM 5980 O O . VAL B 1 36 ? -22.766 -46.531 16.531 1 85.06 36 VAL B O 1
ATOM 5983 N N . PHE B 1 37 ? -24.688 -47 15.555 1 88.25 37 PHE B N 1
ATOM 5984 C CA . PHE B 1 37 ? -25.344 -45.719 15.836 1 88.25 37 PHE B CA 1
ATOM 5985 C C . PHE B 1 37 ? -26.719 -45.938 16.469 1 88.25 37 PHE B C 1
ATOM 5987 O O . PHE B 1 37 ? -27.5 -46.781 16 1 88.25 37 PHE B O 1
ATOM 5994 N N . LEU B 1 38 ? -26.906 -45.312 17.609 1 87.94 38 LEU B N 1
ATOM 5995 C CA . LEU B 1 38 ? -28.109 -45.438 18.406 1 87.94 38 LEU B CA 1
ATOM 5996 C C . LEU B 1 38 ? -28.359 -46.906 18.766 1 87.94 38 LEU B C 1
ATOM 5998 O O . LEU B 1 38 ? -29.5 -47.375 18.75 1 87.94 38 LEU B O 1
ATOM 6002 N N . GLY B 1 39 ? -27.141 -47.688 18.875 1 84.06 39 GLY B N 1
ATOM 6003 C CA . GLY B 1 39 ? -27.188 -49.031 19.406 1 84.06 39 GLY B CA 1
ATOM 6004 C C . GLY B 1 39 ? -27.297 -50.094 18.328 1 84.06 39 GLY B C 1
ATOM 6005 O O . GLY B 1 39 ? -27.297 -51.281 18.641 1 84.06 39 GLY B O 1
ATOM 6006 N N . VAL B 1 40 ? -27.484 -49.719 17.109 1 87.69 40 VAL B N 1
ATOM 6007 C CA . VAL B 1 40 ? -27.672 -50.719 16.062 1 87.69 40 VAL B CA 1
ATOM 6008 C C . VAL B 1 40 ? -26.891 -50.344 14.82 1 87.69 40 VAL B C 1
ATOM 6010 O O . VAL B 1 40 ? -26.578 -49.156 14.617 1 87.69 40 VAL B O 1
ATOM 6013 N N . THR B 1 41 ? -26.578 -51.281 14.055 1 85.75 41 THR B N 1
ATOM 6014 C CA . THR B 1 41 ? -26.047 -51.031 12.719 1 85.75 41 THR B CA 1
ATOM 6015 C C . THR B 1 41 ? -27.172 -50.719 11.742 1 85.75 41 THR B C 1
ATOM 6017 O O . THR B 1 41 ? -28.359 -50.906 12.062 1 85.75 41 THR B O 1
ATOM 6020 N N . TYR B 1 42 ? -26.812 -50.219 10.547 1 85.62 42 TYR B N 1
ATOM 6021 C CA . TYR B 1 42 ? -27.891 -49.875 9.625 1 85.62 42 TYR B CA 1
ATOM 6022 C C . TYR B 1 42 ? -28.719 -51.094 9.25 1 85.62 42 TYR B C 1
ATOM 6024 O O . TYR B 1 42 ? -29.938 -51 9.055 1 85.62 42 TYR B O 1
ATOM 6032 N N . TYR B 1 43 ? -28.047 -52.25 9.164 1 80.94 43 TYR B N 1
ATOM 6033 C CA . TYR B 1 43 ? -28.75 -53.5 8.875 1 80.94 43 TYR B CA 1
ATOM 6034 C C . TYR B 1 43 ? -29.609 -53.938 10.062 1 80.94 43 TYR B C 1
ATOM 6036 O O . TYR B 1 43 ? -30.688 -54.531 9.875 1 80.94 43 TYR B O 1
ATOM 6044 N N . GLY B 1 44 ? -29.094 -53.562 11.203 1 79.31 44 GLY B N 1
ATOM 6045 C CA . GLY B 1 44 ? -29.828 -53.906 12.422 1 79.31 44 GLY B CA 1
ATOM 6046 C C . GLY B 1 44 ? -31.109 -53.125 12.586 1 79.31 44 GLY B C 1
ATOM 6047 O O . GLY B 1 44 ? -32.031 -53.562 13.289 1 79.31 44 GLY B O 1
ATOM 6048 N N . VAL B 1 45 ? -31.188 -51.969 11.867 1 80 45 VAL B N 1
ATOM 6049 C CA . VAL B 1 45 ? -32.375 -51.125 11.969 1 80 45 VAL B CA 1
ATOM 6050 C C . VAL B 1 45 ? -33.594 -51.875 11.398 1 80 45 VAL B C 1
ATOM 6052 O O . VAL B 1 45 ? -34.688 -51.844 11.969 1 80 45 VAL B O 1
ATOM 6055 N N . TYR B 1 46 ? -33.344 -52.625 10.289 1 75.19 46 TYR B N 1
ATOM 6056 C CA . TYR B 1 46 ? -34.406 -53.438 9.656 1 75.19 46 TYR B CA 1
ATOM 6057 C C . TYR B 1 46 ? -34.844 -54.562 10.586 1 75.19 46 TYR B C 1
ATOM 6059 O O . TYR B 1 46 ? -36.062 -54.812 10.719 1 75.19 46 TYR B O 1
ATOM 6067 N N . LYS B 1 47 ? -33.875 -55.062 11.375 1 75.25 47 LYS B N 1
ATOM 6068 C CA . LYS B 1 47 ? -34.188 -56.219 12.211 1 75.25 47 LYS B CA 1
ATOM 6069 C C . LYS B 1 47 ? -34.812 -55.812 13.531 1 75.25 47 LYS B C 1
ATOM 6071 O O . LYS B 1 47 ? -35.688 -56.469 14.055 1 75.25 47 LYS B O 1
ATOM 6076 N N . SER B 1 48 ? -34.406 -54.656 14.086 1 75.38 48 SER B N 1
ATOM 6077 C CA . SER B 1 48 ? -34.844 -54.25 15.422 1 75.38 48 SER B CA 1
ATOM 6078 C C . SER B 1 48 ? -36.219 -53.594 15.383 1 75.38 48 SER B C 1
ATOM 6080 O O . SER B 1 48 ? -36.875 -53.438 16.422 1 75.38 48 SER B O 1
ATOM 6082 N N . ARG B 1 49 ? -36.844 -53.344 14.25 1 71.31 49 ARG B N 1
ATOM 6083 C CA . ARG B 1 49 ? -38.156 -52.719 14.062 1 71.31 49 ARG B CA 1
ATOM 6084 C C . ARG B 1 49 ? -38.281 -51.469 14.906 1 71.31 49 ARG B C 1
ATOM 6086 O O . ARG B 1 49 ? -39.375 -51.125 15.328 1 71.31 49 ARG B O 1
ATOM 6093 N N . LYS B 1 50 ? -37.188 -50.781 15.297 1 76.56 50 LYS B N 1
ATOM 6094 C CA . LYS B 1 50 ? -37.219 -49.562 16.094 1 76.56 50 LYS B CA 1
ATOM 6095 C C . LYS B 1 50 ? -37.781 -48.406 15.289 1 76.56 50 LYS B C 1
ATOM 6097 O O . LYS B 1 50 ? -38.344 -47.469 15.852 1 76.56 50 LYS B O 1
ATOM 6102 N N . LEU B 1 51 ? -37.625 -48.438 13.977 1 82.5 51 LEU B N 1
ATOM 6103 C CA . LEU B 1 51 ? -38.156 -47.406 13.094 1 82.5 51 LEU B CA 1
ATOM 6104 C C . LEU B 1 51 ? -39.125 -48 12.086 1 82.5 51 LEU B C 1
ATOM 6106 O O . LEU B 1 51 ? -38.844 -49.031 11.461 1 82.5 51 LEU B O 1
ATOM 6110 N N . ARG B 1 52 ? -40.344 -47.406 12.109 1 81.31 52 ARG B N 1
ATOM 6111 C CA . ARG B 1 52 ? -41.344 -47.812 11.109 1 81.31 52 ARG B CA 1
ATOM 6112 C C . ARG B 1 52 ? -41 -47.219 9.75 1 81.31 52 ARG B C 1
ATOM 6114 O O . ARG B 1 52 ? -40.25 -46.219 9.656 1 81.31 52 ARG B O 1
ATOM 6121 N N . ARG B 1 53 ? -41.531 -47.875 8.734 1 82 53 ARG B N 1
ATOM 6122 C CA . ARG B 1 53 ? -41.281 -47.438 7.363 1 82 53 ARG B CA 1
ATOM 6123 C C . ARG B 1 53 ? -41.594 -45.969 7.191 1 82 53 ARG B C 1
ATOM 6125 O O . ARG B 1 53 ? -40.812 -45.219 6.598 1 82 53 ARG B O 1
ATOM 6132 N N . ARG B 1 54 ? -42.75 -45.562 7.723 1 82.38 54 ARG B N 1
ATOM 6133 C CA . ARG B 1 54 ? -43.156 -44.156 7.602 1 82.38 54 ARG B CA 1
ATOM 6134 C C . ARG B 1 54 ? -42.188 -43.219 8.289 1 82.38 54 ARG B C 1
ATOM 6136 O O . ARG B 1 54 ? -41.875 -42.156 7.77 1 82.38 54 ARG B O 1
ATOM 6143 N N . GLN B 1 55 ? -41.688 -43.625 9.422 1 82.69 55 GLN B N 1
ATOM 6144 C CA . GLN B 1 55 ? -40.719 -42.844 10.164 1 82.69 55 GLN B CA 1
ATOM 6145 C C . GLN B 1 55 ? -39.406 -42.719 9.398 1 82.69 55 GLN B C 1
ATOM 6147 O O . GLN B 1 55 ? -38.812 -41.625 9.391 1 82.69 55 GLN B O 1
ATOM 6152 N N . VAL B 1 56 ? -39.062 -43.812 8.75 1 87.44 56 VAL B N 1
ATOM 6153 C CA . VAL B 1 56 ? -37.844 -43.781 7.953 1 87.44 56 VAL B CA 1
ATOM 6154 C C . VAL B 1 56 ? -38.031 -42.844 6.758 1 87.44 56 VAL B C 1
ATOM 6156 O O . VAL B 1 56 ? -37.125 -42.031 6.449 1 87.44 56 VAL B O 1
ATOM 6159 N N . GLU B 1 57 ? -39.156 -43 6.129 1 85.06 57 GLU B N 1
ATOM 6160 C CA . GLU B 1 57 ? -39.438 -42.125 4.988 1 85.06 57 GLU B CA 1
ATOM 6161 C C . GLU B 1 57 ? -39.438 -40.656 5.387 1 85.06 57 GLU B C 1
ATOM 6163 O O . GLU B 1 57 ? -38.844 -39.812 4.699 1 85.06 57 GLU B O 1
ATOM 6168 N N . GLU B 1 58 ? -40.062 -40.344 6.469 1 85.06 58 GLU B N 1
ATOM 6169 C CA . GLU B 1 58 ? -40.125 -38.969 6.969 1 85.06 58 GLU B CA 1
ATOM 6170 C C . GLU B 1 58 ? -38.75 -38.469 7.355 1 85.06 58 GLU B C 1
ATOM 6172 O O . GLU B 1 58 ? -38.406 -37.312 7.098 1 85.06 58 GLU B O 1
ATOM 6177 N N . SER B 1 59 ? -38 -39.281 8.008 1 88.69 59 SER B N 1
ATOM 6178 C CA . SER B 1 59 ? -36.656 -38.906 8.438 1 88.69 59 SER B CA 1
ATOM 6179 C C . SER B 1 59 ? -35.75 -38.656 7.234 1 88.69 59 SER B C 1
ATOM 6181 O O . SER B 1 59 ? -34.938 -37.719 7.227 1 88.69 59 SER B O 1
ATOM 6183 N N . VAL B 1 60 ? -35.844 -39.531 6.234 1 90.31 60 VAL B N 1
ATOM 6184 C CA . VAL B 1 60 ? -35.031 -39.344 5.035 1 90.31 60 VAL B CA 1
ATOM 6185 C C . VAL B 1 60 ? -35.438 -38.031 4.348 1 90.31 60 VAL B C 1
ATOM 6187 O O . VAL B 1 60 ? -34.562 -37.25 3.945 1 90.31 60 VAL B O 1
ATOM 6190 N N . GLU B 1 61 ? -36.688 -37.781 4.23 1 86.31 61 GLU B N 1
ATOM 6191 C CA . GLU B 1 61 ? -37.156 -36.531 3.613 1 86.31 61 GLU B CA 1
ATOM 6192 C C . GLU B 1 61 ? -36.656 -35.312 4.391 1 86.31 61 GLU B C 1
ATOM 6194 O O . GLU B 1 61 ? -36.219 -34.312 3.795 1 86.31 61 GLU B O 1
ATOM 6199 N N . PHE B 1 62 ? -36.719 -35.344 5.668 1 90.06 62 PHE B N 1
ATOM 6200 C CA . PHE B 1 62 ? -36.312 -34.25 6.52 1 90.06 62 PHE B CA 1
ATOM 6201 C C . PHE B 1 62 ? -34.812 -34.031 6.43 1 90.06 62 PHE B C 1
ATOM 6203 O O . PHE B 1 62 ? -34.344 -32.906 6.215 1 90.06 62 PHE B O 1
ATOM 6210 N N . HIS B 1 63 ? -34.062 -35.062 6.602 1 91.31 63 HIS B N 1
ATOM 6211 C CA . HIS B 1 63 ? -32.625 -34.938 6.707 1 91.31 63 HIS B CA 1
ATOM 6212 C C . HIS B 1 63 ? -31.969 -34.812 5.332 1 91.31 63 HIS B C 1
ATOM 6214 O O . HIS B 1 63 ? -30.781 -34.469 5.227 1 91.31 63 HIS B O 1
ATOM 6220 N N . SER B 1 64 ? -32.75 -34.938 4.246 1 89.44 64 SER B N 1
ATOM 6221 C CA . SER B 1 64 ? -32.188 -34.875 2.896 1 89.44 64 SER B CA 1
ATOM 6222 C C . SER B 1 64 ? -32.031 -33.438 2.41 1 89.44 64 SER B C 1
ATOM 6224 O O . SER B 1 64 ? -31.578 -33.219 1.293 1 89.44 64 SER B O 1
ATOM 6226 N N . TRP B 1 65 ? -32.469 -32.5 3.217 1 91.06 65 TRP B N 1
ATOM 6227 C CA . TRP B 1 65 ? -32.344 -31.109 2.766 1 91.06 65 TRP B CA 1
ATOM 6228 C C . TRP B 1 65 ? -30.906 -30.75 2.404 1 91.06 65 TRP B C 1
ATOM 6230 O O . TRP B 1 65 ? -30 -30.938 3.219 1 91.06 65 TRP B O 1
ATOM 6240 N N . GLY B 1 66 ? -30.656 -30.359 1.189 1 89.62 66 GLY B N 1
ATOM 6241 C CA . GLY B 1 66 ? -29.328 -30.016 0.714 1 89.62 66 GLY B CA 1
ATOM 6242 C C . GLY B 1 66 ? -28.531 -31.219 0.23 1 89.62 66 GLY B C 1
ATOM 6243 O O . GLY B 1 66 ? -27.375 -31.078 -0.158 1 89.62 66 GLY B O 1
ATOM 6244 N N . PHE B 1 67 ? -29.156 -32.406 0.255 1 91.94 67 PHE B N 1
ATOM 6245 C CA . PHE B 1 67 ? -28.484 -33.625 -0.161 1 91.94 67 PHE B CA 1
ATOM 6246 C C . PHE B 1 67 ? -29.297 -34.344 -1.232 1 91.94 67 PHE B C 1
ATOM 6248 O O . PHE B 1 67 ? -30.516 -34.281 -1.232 1 91.94 67 PHE B O 1
ATOM 6255 N N . ASP B 1 68 ? -28.547 -34.969 -2.164 1 86.69 68 ASP B N 1
ATOM 6256 C CA . ASP B 1 68 ? -29.125 -36 -3.031 1 86.69 68 ASP B CA 1
ATOM 6257 C C . ASP B 1 68 ? -28.875 -37.375 -2.465 1 86.69 68 ASP B C 1
ATOM 6259 O O . ASP B 1 68 ? -27.766 -37.906 -2.547 1 86.69 68 ASP B O 1
ATOM 6263 N N . MET B 1 69 ? -29.844 -38 -1.91 1 88.31 69 MET B N 1
ATOM 6264 C CA . MET B 1 69 ? -29.719 -39.281 -1.229 1 88.31 69 MET B CA 1
ATOM 6265 C C . MET B 1 69 ? -29.594 -40.438 -2.236 1 88.31 69 MET B C 1
ATOM 6267 O O . MET B 1 69 ? -29.219 -41.562 -1.875 1 88.31 69 MET B O 1
ATOM 6271 N N . GLU B 1 70 ? -29.828 -40.156 -3.43 1 81.88 70 GLU B N 1
ATOM 6272 C CA . GLU B 1 70 ? -29.703 -41.094 -4.547 1 81.88 70 GLU B CA 1
ATOM 6273 C C . GLU B 1 70 ? -30.469 -42.375 -4.281 1 81.88 70 GLU B C 1
ATOM 6275 O O . GLU B 1 70 ? -29.984 -43.469 -4.555 1 81.88 70 GLU B O 1
ATOM 6280 N N . ILE B 1 71 ? -31.625 -42.219 -3.674 1 81 71 ILE B N 1
ATOM 6281 C CA . ILE B 1 71 ? -32.5 -43.344 -3.398 1 81 71 ILE B CA 1
ATOM 6282 C C . ILE B 1 71 ? -33.75 -43.25 -4.281 1 81 71 ILE B C 1
ATOM 6284 O O . ILE B 1 71 ? -34.469 -42.25 -4.262 1 81 71 ILE B O 1
ATOM 6288 N N . ASP B 1 72 ? -33.938 -44.188 -5.266 1 76.12 72 ASP B N 1
ATOM 6289 C CA . ASP B 1 72 ? -35.062 -44.188 -6.168 1 76.12 72 ASP B CA 1
ATOM 6290 C C . ASP B 1 72 ? -36.344 -44.531 -5.414 1 76.12 72 ASP B C 1
ATOM 6292 O O . ASP B 1 72 ? -37.375 -43.844 -5.574 1 76.12 72 ASP B O 1
ATOM 6296 N N . SER B 1 73 ? -36.375 -45.688 -4.59 1 78.19 73 SER B N 1
ATOM 6297 C CA . SER B 1 73 ? -37.5 -46.125 -3.76 1 78.19 73 SER B CA 1
ATOM 6298 C C . SER B 1 73 ? -37.062 -46.344 -2.318 1 78.19 73 SER B C 1
ATOM 6300 O O . SER B 1 73 ? -36.125 -47.125 -2.066 1 78.19 73 SER B O 1
ATOM 6302 N N . ILE B 1 74 ? -37.688 -45.562 -1.369 1 80.12 74 ILE B N 1
ATOM 6303 C CA . ILE B 1 74 ? -37.25 -45.594 0.023 1 80.12 74 ILE B CA 1
ATOM 6304 C C . ILE B 1 74 ? -37.781 -46.875 0.697 1 80.12 74 ILE B C 1
ATOM 6306 O O . ILE B 1 74 ? -39 -47.031 0.869 1 80.12 74 ILE B O 1
ATOM 6310 N N . THR B 1 75 ? -36.969 -47.906 0.853 1 81.94 75 THR B N 1
ATOM 6311 C CA . THR B 1 75 ? -37.188 -49.062 1.742 1 81.94 75 THR B CA 1
ATOM 6312 C C . THR B 1 75 ? -36.562 -48.812 3.109 1 81.94 75 THR B C 1
ATOM 6314 O O . THR B 1 75 ? -35.781 -47.875 3.277 1 81.94 75 THR B O 1
ATOM 6317 N N . ILE B 1 76 ? -36.938 -49.531 4.078 1 82.06 76 ILE B N 1
ATOM 6318 C CA . ILE B 1 76 ? -36.406 -49.375 5.426 1 82.06 76 ILE B CA 1
ATOM 6319 C C . ILE B 1 76 ? -34.906 -49.531 5.414 1 82.06 76 ILE B C 1
ATOM 6321 O O . ILE B 1 76 ? -34.188 -48.75 6.027 1 82.06 76 ILE B O 1
ATOM 6325 N N . THR B 1 77 ? -34.469 -50.594 4.617 1 83.56 77 THR B N 1
ATOM 6326 C CA . THR B 1 77 ? -33.031 -50.875 4.594 1 83.56 77 THR B CA 1
ATOM 6327 C C . THR B 1 77 ? -32.281 -49.75 3.863 1 83.56 77 THR B C 1
ATOM 6329 O O . THR B 1 77 ? -31.234 -49.312 4.332 1 83.56 77 THR B O 1
ATOM 6332 N N . LYS B 1 78 ? -32.781 -49.312 2.725 1 87.06 78 LYS B N 1
ATOM 6333 C CA . LYS B 1 78 ? -32.125 -48.281 1.947 1 87.06 78 LYS B CA 1
ATOM 6334 C C . LYS B 1 78 ? -32.156 -46.938 2.672 1 87.06 78 LYS B C 1
ATOM 6336 O O . LYS B 1 78 ? -31.141 -46.219 2.682 1 87.06 78 LYS B O 1
ATOM 6341 N N . GLY B 1 79 ? -33.312 -46.688 3.262 1 90.69 79 GLY B N 1
ATOM 6342 C CA . GLY B 1 79 ? -33.438 -45.469 4.02 1 90.69 79 GLY B CA 1
ATOM 6343 C C . GLY B 1 79 ? -32.562 -45.438 5.25 1 90.69 79 GLY B C 1
ATOM 6344 O O . GLY B 1 79 ? -31.906 -44.406 5.508 1 90.69 79 GLY B O 1
ATOM 6345 N N . ALA B 1 80 ? -32.531 -46.5 5.953 1 87.62 80 ALA B N 1
ATOM 6346 C CA . ALA B 1 80 ? -31.688 -46.594 7.141 1 87.62 80 ALA B CA 1
ATOM 6347 C C . ALA B 1 80 ? -30.219 -46.5 6.77 1 87.62 80 ALA B C 1
ATOM 6349 O O . ALA B 1 80 ? -29.438 -45.812 7.453 1 87.62 80 ALA B O 1
ATOM 6350 N N . SER B 1 81 ? -29.875 -47.188 5.684 1 88.19 81 SER B N 1
ATOM 6351 C CA . SER B 1 81 ? -28.5 -47.125 5.219 1 88.19 81 SER B CA 1
ATOM 6352 C C . SER B 1 81 ? -28.094 -45.688 4.887 1 88.19 81 SER B C 1
ATOM 6354 O O . SER B 1 81 ? -27 -45.25 5.258 1 88.19 81 SER B O 1
ATOM 6356 N N . ALA B 1 82 ? -28.953 -44.969 4.203 1 91.38 82 ALA B N 1
ATOM 6357 C CA . ALA B 1 82 ? -28.688 -43.594 3.824 1 91.38 82 ALA B CA 1
ATOM 6358 C C . ALA B 1 82 ? -28.578 -42.688 5.055 1 91.38 82 ALA B C 1
ATOM 6360 O O . ALA B 1 82 ? -27.672 -41.844 5.156 1 91.38 82 ALA B O 1
ATOM 6361 N N . LEU B 1 83 ? -29.469 -42.844 6.023 1 92.44 83 LEU B N 1
ATOM 6362 C CA . LEU B 1 83 ? -29.469 -42.031 7.238 1 92.44 83 LEU B CA 1
ATOM 6363 C C . LEU B 1 83 ? -28.234 -42.312 8.078 1 92.44 83 LEU B C 1
ATOM 6365 O O . LEU B 1 83 ? -27.594 -41.375 8.594 1 92.44 83 LEU B O 1
ATOM 6369 N N . TRP B 1 84 ? -27.922 -43.562 8.258 1 91.19 84 TRP B N 1
ATOM 6370 C CA . TRP B 1 84 ? -26.734 -43.906 9.023 1 91.19 84 TRP B CA 1
ATOM 6371 C C . TRP B 1 84 ? -25.484 -43.344 8.383 1 91.19 84 TRP B C 1
ATOM 6373 O O . TRP B 1 84 ? -24.578 -42.875 9.086 1 91.19 84 TRP B O 1
ATOM 6383 N N . LYS B 1 85 ? -25.469 -43.406 7.047 1 90.75 85 LYS B N 1
ATOM 6384 C CA . LYS B 1 85 ? -24.328 -42.812 6.352 1 90.75 85 LYS B CA 1
ATOM 6385 C C . LYS B 1 85 ? -24.266 -41.281 6.59 1 90.75 85 LYS B C 1
ATOM 6387 O O . LYS B 1 85 ? -23.203 -40.75 6.848 1 90.75 85 LYS B O 1
ATOM 6392 N N . LEU B 1 86 ? -25.344 -40.656 6.488 1 92.94 86 LEU B N 1
ATOM 6393 C CA . LEU B 1 86 ? -25.422 -39.188 6.719 1 92.94 86 LEU B CA 1
ATOM 6394 C C . LEU B 1 86 ? -24.969 -38.844 8.141 1 92.94 86 LEU B C 1
ATOM 6396 O O . LEU B 1 86 ? -24.156 -37.938 8.336 1 92.94 86 LEU B O 1
ATOM 6400 N N . PHE B 1 87 ? -25.453 -39.625 9.109 1 93.12 87 PHE B N 1
ATOM 6401 C CA . PHE B 1 87 ? -25.141 -39.344 10.508 1 93.12 87 PHE B CA 1
ATOM 6402 C C . PHE B 1 87 ? -23.688 -39.688 10.828 1 93.12 87 PHE B C 1
ATOM 6404 O O . PHE B 1 87 ? -23.078 -39.031 11.68 1 93.12 87 PHE B O 1
ATOM 6411 N N . TYR B 1 88 ? -23.188 -40.656 10.148 1 91.69 88 TYR B N 1
ATOM 6412 C CA . TYR B 1 88 ? -21.781 -41 10.281 1 91.69 88 TYR B CA 1
ATOM 6413 C C . TYR B 1 88 ? -20.906 -39.781 9.891 1 91.69 88 TYR B C 1
ATOM 6415 O O . TYR B 1 88 ? -19.859 -39.562 10.492 1 91.69 88 TYR B O 1
ATOM 6423 N N . ASN B 1 89 ? -21.359 -39.062 8.945 1 92.19 89 ASN B N 1
ATOM 6424 C CA . ASN B 1 89 ? -20.562 -37.938 8.414 1 92.19 89 ASN B CA 1
ATOM 6425 C C . ASN B 1 89 ? -20.906 -36.625 9.102 1 92.19 89 ASN B C 1
ATOM 6427 O O . ASN B 1 89 ? -20.266 -35.594 8.836 1 92.19 89 ASN B O 1
ATOM 6431 N N . GLN B 1 90 ? -21.812 -36.562 9.938 1 92.06 90 GLN B N 1
ATOM 6432 C CA . GLN B 1 90 ? -22.172 -35.375 10.711 1 92.06 90 GLN B CA 1
ATOM 6433 C C . GLN B 1 90 ? -21.234 -35.188 11.898 1 92.06 90 GLN B C 1
ATOM 6435 O O . GLN B 1 90 ? -20.688 -36.156 12.414 1 92.06 90 GLN B O 1
ATOM 6440 N N . ALA B 1 91 ? -21.062 -33.906 12.219 1 90.62 91 ALA B N 1
ATOM 6441 C CA . ALA B 1 91 ? -20.297 -33.625 13.43 1 90.62 91 ALA B CA 1
ATOM 6442 C C . ALA B 1 91 ? -20.969 -34.25 14.656 1 90.62 91 ALA B C 1
ATOM 6444 O O . ALA B 1 91 ? -22.203 -34.281 14.742 1 90.62 91 ALA B O 1
ATOM 6445 N N . GLU B 1 92 ? -20.219 -34.688 15.586 1 86.06 92 GLU B N 1
ATOM 6446 C CA . GLU B 1 92 ? -20.703 -35.438 16.75 1 86.06 92 GLU B CA 1
ATOM 6447 C C . GLU B 1 92 ? -21.719 -34.625 17.547 1 86.06 92 GLU B C 1
ATOM 6449 O O . GLU B 1 92 ? -22.703 -35.156 18.031 1 86.06 92 GLU B O 1
ATOM 6454 N N . GLN B 1 93 ? -21.516 -33.406 17.547 1 86.31 93 GLN B N 1
ATOM 6455 C CA . GLN B 1 93 ? -22.375 -32.562 18.359 1 86.31 93 GLN B CA 1
ATOM 6456 C C . GLN B 1 93 ? -23.75 -32.406 17.734 1 86.31 93 GLN B C 1
ATOM 6458 O O . GLN B 1 93 ? -24.703 -32 18.406 1 86.31 93 GLN B O 1
ATOM 6463 N N . HIS B 1 94 ? -23.828 -32.625 16.453 1 90.62 94 HIS B N 1
ATOM 6464 C CA . HIS B 1 94 ? -25.094 -32.438 15.758 1 90.62 94 HIS B CA 1
ATOM 6465 C C . HIS B 1 94 ? -25.875 -33.75 15.617 1 90.62 94 HIS B C 1
ATOM 6467 O O . HIS B 1 94 ? -27.047 -33.719 15.258 1 90.62 94 HIS B O 1
ATOM 6473 N N . ARG B 1 95 ? -25.266 -34.844 15.977 1 89.94 95 ARG B N 1
ATOM 6474 C CA . ARG B 1 95 ? -25.875 -36.188 15.812 1 89.94 95 ARG B CA 1
ATOM 6475 C C . ARG B 1 95 ? -26.984 -36.406 16.828 1 89.94 95 ARG B C 1
ATOM 6477 O O . ARG B 1 95 ? -26.844 -36.031 18 1 89.94 95 ARG B O 1
ATOM 6484 N N . PRO B 1 96 ? -28.031 -36.938 16.312 1 87.94 96 PRO B N 1
ATOM 6485 C CA . PRO B 1 96 ? -29.047 -37.344 17.297 1 87.94 96 PRO B CA 1
ATOM 6486 C C . PRO B 1 96 ? -28.531 -38.375 18.297 1 87.94 96 PRO B C 1
ATOM 6488 O O . PRO B 1 96 ? -27.797 -39.281 17.922 1 87.94 96 PRO B O 1
ATOM 6491 N N . THR B 1 97 ? -28.844 -38.188 19.516 1 87.12 97 THR B N 1
ATOM 6492 C CA . THR B 1 97 ? -28.344 -39.062 20.562 1 87.12 97 THR B CA 1
ATOM 6493 C C . THR B 1 97 ? -29.391 -40.094 20.938 1 87.12 97 THR B C 1
ATOM 6495 O O . THR B 1 97 ? -29.125 -41 21.734 1 87.12 97 THR B O 1
ATOM 6498 N N . SER B 1 98 ? -30.625 -39.969 20.438 1 84.31 98 SER B N 1
ATOM 6499 C CA . SER B 1 98 ? -31.719 -40.906 20.703 1 84.31 98 SER B CA 1
ATOM 6500 C C . SER B 1 98 ? -32.656 -41 19.5 1 84.31 98 SER B C 1
ATOM 6502 O O . SER B 1 98 ? -32.625 -40.156 18.594 1 84.31 98 SER B O 1
ATOM 6504 N N . TYR B 1 99 ? -33.438 -42.062 19.453 1 86.81 99 TYR B N 1
ATOM 6505 C CA . TYR B 1 99 ? -34.438 -42.188 18.375 1 86.81 99 TYR B CA 1
ATOM 6506 C C . TYR B 1 99 ? -35.469 -41.094 18.438 1 86.81 99 TYR B C 1
ATOM 6508 O O . TYR B 1 99 ? -35.969 -40.656 17.406 1 86.81 99 TYR B O 1
ATOM 6516 N N . GLU B 1 100 ? -35.594 -40.531 19.672 1 83.25 100 GLU B N 1
ATOM 6517 C CA . GLU B 1 100 ? -36.5 -39.375 19.812 1 83.25 100 GLU B CA 1
ATOM 6518 C C . GLU B 1 100 ? -35.938 -38.125 19.125 1 83.25 100 GLU B C 1
ATOM 6520 O O . GLU B 1 100 ? -36.656 -37.406 18.469 1 83.25 100 GLU B O 1
ATOM 6525 N N . GLU B 1 101 ? -34.625 -38.031 19.25 1 86 101 GLU B N 1
ATOM 6526 C CA . GLU B 1 101 ? -33.969 -36.906 18.609 1 86 101 GLU B CA 1
ATOM 6527 C C . GLU B 1 101 ? -33.906 -37.094 17.094 1 86 101 GLU B C 1
ATOM 6529 O O . GLU B 1 101 ? -34 -36.094 16.344 1 86 101 GLU B O 1
ATOM 6534 N N . LEU B 1 102 ? -33.75 -38.281 16.688 1 89.56 102 LEU B N 1
ATOM 6535 C CA . LEU B 1 102 ? -33.719 -38.562 15.266 1 89.56 102 LEU B CA 1
ATOM 6536 C C . LEU B 1 102 ? -35.031 -38.219 14.602 1 89.56 102 LEU B C 1
ATOM 6538 O O . LEU B 1 102 ? -35.062 -37.75 13.461 1 89.56 102 LEU B O 1
ATOM 6542 N N . LEU B 1 103 ? -36.125 -38.375 15.383 1 85.12 103 LEU B N 1
ATOM 6543 C CA . LEU B 1 103 ? -37.469 -38.125 14.844 1 85.12 103 LEU B CA 1
ATOM 6544 C C . LEU B 1 103 ? -37.938 -36.719 15.227 1 85.12 103 LEU B C 1
ATOM 6546 O O . LEU B 1 103 ? -39.125 -36.406 15.055 1 85.12 103 LEU B O 1
ATOM 6550 N N . ASP B 1 104 ? -36.969 -35.875 15.805 1 83.62 104 ASP B N 1
ATOM 6551 C CA . ASP B 1 104 ? -37.281 -34.5 16.125 1 83.62 104 ASP B CA 1
ATOM 6552 C C . ASP B 1 104 ? -37.031 -33.594 14.922 1 83.62 104 ASP B C 1
ATOM 6554 O O . ASP B 1 104 ? -35.906 -33.219 14.633 1 83.62 104 ASP B O 1
ATOM 6558 N N . TYR B 1 105 ? -38.062 -33.219 14.258 1 84.5 105 TYR B N 1
ATOM 6559 C CA . TYR B 1 105 ? -37.969 -32.469 13.023 1 84.5 105 TYR B CA 1
ATOM 6560 C C . TYR B 1 105 ? -37.906 -30.969 13.312 1 84.5 105 TYR B C 1
ATOM 6562 O O . TYR B 1 105 ? -38 -30.141 12.391 1 84.5 105 TYR B O 1
ATOM 6570 N N . THR B 1 106 ? -37.781 -30.609 14.594 1 80.19 106 THR B N 1
ATOM 6571 C CA . THR B 1 106 ? -37.531 -29.219 14.953 1 80.19 106 THR B CA 1
ATOM 6572 C C . THR B 1 106 ? -36.031 -28.938 14.953 1 80.19 106 THR B C 1
ATOM 6574 O O . THR B 1 106 ? -35.594 -27.781 15.07 1 80.19 106 THR B O 1
ATOM 6577 N N . ARG B 1 107 ? -35.281 -29.938 14.742 1 85 107 ARG B N 1
ATOM 6578 C CA . ARG B 1 107 ? -33.812 -29.797 14.633 1 85 107 ARG B CA 1
ATOM 6579 C C . ARG B 1 107 ? -33.406 -29.328 13.234 1 85 107 ARG B C 1
ATOM 6581 O O . ARG B 1 107 ? -34.219 -29.375 12.305 1 85 107 ARG B O 1
ATOM 6588 N N . ASP B 1 108 ? -32.219 -28.891 13.156 1 88.31 108 ASP B N 1
ATOM 6589 C CA . ASP B 1 108 ? -31.688 -28.438 11.883 1 88.31 108 ASP B CA 1
ATOM 6590 C C . ASP B 1 108 ? -31.281 -29.609 11 1 88.31 108 ASP B C 1
ATOM 6592 O O . ASP B 1 108 ? -31.078 -30.719 11.5 1 88.31 108 ASP B O 1
ATOM 6596 N N . ALA B 1 109 ? -31.391 -29.453 9.68 1 91.62 109 ALA B N 1
ATOM 6597 C CA . ALA B 1 109 ? -30.953 -30.453 8.719 1 91.62 109 ALA B CA 1
ATOM 6598 C C . ALA B 1 109 ? -30.328 -29.797 7.488 1 91.62 109 ALA B C 1
ATOM 6600 O O . ALA B 1 109 ? -30.844 -28.812 6.977 1 91.62 109 ALA B O 1
ATOM 6601 N N . GLY B 1 110 ? -29.219 -30.281 7.129 1 92.38 110 GLY B N 1
ATOM 6602 C CA . GLY B 1 110 ? -28.531 -29.781 5.941 1 92.38 110 GLY B CA 1
ATOM 6603 C C . GLY B 1 110 ? -27.031 -29.984 5.984 1 92.38 110 GLY B C 1
ATOM 6604 O O . GLY B 1 110 ? -26.5 -30.484 6.969 1 92.38 110 GLY B O 1
ATOM 6605 N N . PRO B 1 111 ? -26.375 -29.547 4.941 1 92 111 PRO B N 1
ATOM 6606 C CA . PRO B 1 111 ? -24.922 -29.75 4.805 1 92 111 PRO B CA 1
ATOM 6607 C C . PRO B 1 111 ? -24.125 -29.031 5.891 1 92 111 PRO B C 1
ATOM 6609 O O . PRO B 1 111 ? -22.984 -29.406 6.176 1 92 111 PRO B O 1
ATOM 6612 N N . ARG B 1 112 ? -24.703 -28.094 6.52 1 93 112 ARG B N 1
ATOM 6613 C CA . ARG B 1 112 ? -24.016 -27.375 7.594 1 93 112 ARG B CA 1
ATOM 6614 C C . ARG B 1 112 ? -23.672 -28.312 8.75 1 93 112 ARG B C 1
ATOM 6616 O O . ARG B 1 112 ? -22.719 -28.062 9.484 1 93 112 ARG B O 1
ATOM 6623 N N . LEU B 1 113 ? -24.375 -29.344 8.898 1 93.06 113 LEU B N 1
ATOM 6624 C CA . LEU B 1 113 ? -24.25 -30.234 10.055 1 93.06 113 LEU B CA 1
ATOM 6625 C C . LEU B 1 113 ? -23.156 -31.266 9.828 1 93.06 113 LEU B C 1
ATOM 6627 O O . LEU B 1 113 ? -22.812 -32.031 10.734 1 93.06 113 LEU B O 1
ATOM 6631 N N . LEU B 1 114 ? -22.578 -31.297 8.648 1 91.81 114 LEU B N 1
ATOM 6632 C CA . LEU B 1 114 ? -21.5 -32.219 8.359 1 91.81 114 LEU B CA 1
ATOM 6633 C C . LEU B 1 114 ? -20.266 -31.891 9.188 1 91.81 114 LEU B C 1
ATOM 6635 O O . LEU B 1 114 ? -20.109 -30.75 9.656 1 91.81 114 LEU B O 1
ATOM 6639 N N . SER B 1 115 ? -19.5 -32.938 9.5 1 88.75 115 SER B N 1
ATOM 6640 C CA . SER B 1 115 ? -18.234 -32.75 10.195 1 88.75 115 SER B CA 1
ATOM 6641 C C . SER B 1 115 ? -17.328 -31.797 9.43 1 88.75 115 SER B C 1
ATOM 6643 O O . SER B 1 115 ? -17.188 -31.906 8.211 1 88.75 115 SER B O 1
ATOM 6645 N N . PRO B 1 116 ? -16.812 -30.859 10.18 1 86.31 116 PRO B N 1
ATOM 6646 C CA . PRO B 1 116 ? -15.906 -29.922 9.516 1 86.31 116 PRO B CA 1
ATOM 6647 C C . PRO B 1 116 ? -14.641 -30.594 8.992 1 86.31 116 PRO B C 1
ATOM 6649 O O . PRO B 1 116 ? -13.836 -29.953 8.305 1 86.31 116 PRO B O 1
ATOM 6652 N N . THR B 1 117 ? -14.562 -31.922 9.258 1 82.19 117 THR B N 1
ATOM 6653 C CA . THR B 1 117 ? -13.414 -32.688 8.773 1 82.19 117 THR B CA 1
ATOM 6654 C C . THR B 1 117 ? -13.633 -33.125 7.328 1 82.19 117 THR B C 1
ATOM 6656 O O . THR B 1 117 ? -12.703 -33.562 6.66 1 82.19 117 THR B O 1
ATOM 6659 N N . ILE B 1 118 ? -14.828 -33 6.879 1 81.5 118 ILE B N 1
ATOM 6660 C CA . ILE B 1 118 ? -15.18 -33.469 5.539 1 81.5 118 ILE B CA 1
ATOM 6661 C C . ILE B 1 118 ? -14.781 -32.406 4.508 1 81.5 118 ILE B C 1
ATOM 6663 O O . ILE B 1 118 ? -15.25 -31.266 4.566 1 81.5 118 ILE B O 1
ATOM 6667 N N . ALA B 1 119 ? -13.922 -32.875 3.701 1 75.12 119 ALA B N 1
ATOM 6668 C CA . ALA B 1 119 ? -13.469 -31.984 2.627 1 75.12 119 ALA B CA 1
ATOM 6669 C C . ALA B 1 119 ? -14.25 -32.25 1.341 1 75.12 119 ALA B C 1
ATOM 6671 O O . ALA B 1 119 ? -13.945 -33.188 0.602 1 75.12 119 ALA B O 1
ATOM 6672 N N . HIS B 1 120 ? -15.398 -31.656 1.117 1 78.75 120 HIS B N 1
ATOM 6673 C CA . HIS B 1 120 ? -16.203 -31.75 -0.095 1 78.75 120 HIS B CA 1
ATOM 6674 C C . HIS B 1 120 ? -16.203 -30.438 -0.868 1 78.75 120 HIS B C 1
ATOM 6676 O O . HIS B 1 120 ? -16.438 -29.375 -0.294 1 78.75 120 HIS B O 1
ATOM 6682 N N . PRO B 1 121 ? -15.875 -30.484 -2.098 1 70.81 121 PRO B N 1
ATOM 6683 C CA . PRO B 1 121 ? -15.688 -29.25 -2.875 1 70.81 121 PRO B CA 1
ATOM 6684 C C . PRO B 1 121 ? -16.953 -28.391 -2.939 1 70.81 121 PRO B C 1
ATOM 6686 O O . PRO B 1 121 ? -16.875 -27.172 -3.008 1 70.81 121 PRO B O 1
ATOM 6689 N N . ASN B 1 122 ? -18.109 -29 -2.861 1 72.19 122 ASN B N 1
ATOM 6690 C CA . ASN B 1 122 ? -19.375 -28.281 -2.975 1 72.19 122 ASN B CA 1
ATOM 6691 C C . ASN B 1 122 ? -20.047 -28.109 -1.616 1 72.19 122 ASN B C 1
ATOM 6693 O O . ASN B 1 122 ? -21.25 -27.875 -1.541 1 72.19 122 ASN B O 1
ATOM 6697 N N . LEU B 1 123 ? -19.203 -28.156 -0.668 1 85.25 123 LEU B N 1
ATOM 6698 C CA . LEU B 1 123 ? -19.844 -28.062 0.639 1 85.25 123 LEU B CA 1
ATOM 6699 C C . LEU B 1 123 ? -20.094 -26.609 1.027 1 85.25 123 LEU B C 1
ATOM 6701 O O . LEU B 1 123 ? -19.156 -25.828 1.16 1 85.25 123 LEU B O 1
ATOM 6705 N N . LEU B 1 124 ? -21.312 -26.156 1.082 1 85.38 124 LEU B N 1
ATOM 6706 C CA . LEU B 1 124 ? -21.797 -24.906 1.655 1 85.38 124 LEU B CA 1
ATOM 6707 C C . LEU B 1 124 ? -22.531 -25.156 2.967 1 85.38 124 LEU B C 1
ATOM 6709 O O . LEU B 1 124 ? -23.328 -26.094 3.068 1 85.38 124 LEU B O 1
ATOM 6713 N N . PRO B 1 125 ? -22.078 -24.359 3.941 1 89.75 125 PRO B N 1
ATOM 6714 C CA . PRO B 1 125 ? -22.75 -24.578 5.223 1 89.75 125 PRO B CA 1
ATOM 6715 C C . PRO B 1 125 ? -24.172 -24.047 5.238 1 89.75 125 PRO B C 1
ATOM 6717 O O . PRO B 1 125 ? -24.469 -23.062 5.941 1 89.75 125 PRO B O 1
ATOM 6720 N N . ILE B 1 126 ? -24.969 -24.625 4.551 1 89.12 126 ILE B N 1
ATOM 6721 C CA . ILE B 1 126 ? -26.375 -24.234 4.465 1 89.12 126 ILE B CA 1
ATOM 6722 C C . ILE B 1 126 ? -27.25 -25.297 5.148 1 89.12 126 ILE B C 1
ATOM 6724 O O . ILE B 1 126 ? -26.859 -26.453 5.25 1 89.12 126 ILE B O 1
ATOM 6728 N N . SER B 1 127 ? -28.328 -24.859 5.711 1 90.19 127 SER B N 1
ATOM 6729 C CA . SER B 1 127 ? -29.281 -25.734 6.375 1 90.19 127 SER B CA 1
ATOM 6730 C C . SER B 1 127 ? -30.688 -25.141 6.355 1 90.19 127 SER B C 1
ATOM 6732 O O . SER B 1 127 ? -30.891 -24.031 5.844 1 90.19 127 SER B O 1
ATOM 6734 N N . ARG B 1 128 ? -31.594 -25.891 6.859 1 84.94 128 ARG B N 1
ATOM 6735 C CA . ARG B 1 128 ? -32.969 -25.406 6.961 1 84.94 128 ARG B CA 1
ATOM 6736 C C . ARG B 1 128 ? -33.031 -24.156 7.812 1 84.94 128 ARG B C 1
ATOM 6738 O O . ARG B 1 128 ? -33.781 -23.219 7.496 1 84.94 128 ARG B O 1
ATOM 6745 N N . TYR B 1 129 ? -32.125 -24.078 8.82 1 83.75 129 TYR B N 1
ATOM 6746 C CA . TYR B 1 129 ? -32.094 -22.906 9.688 1 83.75 129 TYR B CA 1
ATOM 6747 C C . TYR B 1 129 ? -31.312 -21.766 9.023 1 83.75 129 TYR B C 1
ATOM 6749 O O . TYR B 1 129 ? -31.641 -20.594 9.227 1 83.75 129 TYR B O 1
ATOM 6757 N N . TYR B 1 130 ? -30.281 -22.172 8.25 1 84.06 130 TYR B N 1
ATOM 6758 C CA . TYR B 1 130 ? -29.391 -21.234 7.574 1 84.06 130 TYR B CA 1
ATOM 6759 C C . TYR B 1 130 ? -29.281 -21.547 6.086 1 84.06 130 TYR B C 1
ATOM 6761 O O . TYR B 1 130 ? -28.312 -22.156 5.633 1 84.06 130 TYR B O 1
ATOM 6769 N N . PRO B 1 131 ? -30.359 -21.094 5.371 1 81.81 131 PRO B N 1
ATOM 6770 C CA . PRO B 1 131 ? -30.469 -21.547 3.979 1 81.81 131 PRO B CA 1
ATOM 6771 C C . PRO B 1 131 ? -29.422 -20.891 3.07 1 81.81 131 PRO B C 1
ATOM 6773 O O . PRO B 1 131 ? -29.25 -21.312 1.927 1 81.81 131 PRO B O 1
ATOM 6776 N N . HIS B 1 132 ? -28.766 -19.922 3.578 1 80.31 132 HIS B N 1
ATOM 6777 C CA . HIS B 1 132 ? -27.734 -19.25 2.791 1 80.31 132 HIS B CA 1
ATOM 6778 C C . HIS B 1 132 ? -26.375 -19.328 3.486 1 80.31 132 HIS B C 1
ATOM 6780 O O . HIS B 1 132 ? -26.297 -19.219 4.711 1 80.31 132 HIS B O 1
ATOM 6786 N N . PRO B 1 133 ? -25.391 -19.625 2.643 1 82.44 133 PRO B N 1
ATOM 6787 C CA . PRO B 1 133 ? -24.062 -19.609 3.258 1 82.44 133 PRO B CA 1
ATOM 6788 C C . PRO B 1 133 ? -23.625 -18.188 3.662 1 82.44 133 PRO B C 1
ATOM 6790 O O . PRO B 1 133 ? -24.031 -17.219 3.041 1 82.44 133 PRO B O 1
ATOM 6793 N N . PRO B 1 134 ? -23.047 -18.156 4.789 1 77.31 134 PRO B N 1
ATOM 6794 C CA . PRO B 1 134 ? -22.5 -16.844 5.148 1 77.31 134 PRO B CA 1
ATOM 6795 C C . PRO B 1 134 ? -21.438 -16.359 4.172 1 77.31 134 PRO B C 1
ATOM 6797 O O . PRO B 1 134 ? -20.906 -17.141 3.381 1 77.31 134 PRO B O 1
ATOM 6800 N N . ASN B 1 135 ? -21.234 -15.094 4.199 1 67.38 135 ASN B N 1
ATOM 6801 C CA . ASN B 1 135 ? -20.125 -14.539 3.428 1 67.38 135 ASN B CA 1
ATOM 6802 C C . ASN B 1 135 ? -18.781 -15.164 3.84 1 67.38 135 ASN B C 1
ATOM 6804 O O . ASN B 1 135 ? -18.422 -15.141 5.016 1 67.38 135 ASN B O 1
ATOM 6808 N N . PRO B 1 136 ? -18.188 -15.797 2.873 1 72.5 136 PRO B N 1
ATOM 6809 C CA . PRO B 1 136 ? -16.938 -16.484 3.215 1 72.5 136 PRO B CA 1
ATOM 6810 C C . PRO B 1 136 ? -15.891 -15.547 3.816 1 72.5 136 PRO B C 1
ATOM 6812 O O . PRO B 1 136 ? -15.023 -15.984 4.574 1 72.5 136 PRO B O 1
ATOM 6815 N N . GLU B 1 137 ? -16.047 -14.344 3.553 1 59.25 137 GLU B N 1
ATOM 6816 C CA . GLU B 1 137 ? -15.07 -13.375 4.023 1 59.25 137 GLU B CA 1
ATOM 6817 C C . GLU B 1 137 ? -15.531 -12.703 5.312 1 59.25 137 GLU B C 1
ATOM 6819 O O . GLU B 1 137 ? -14.82 -11.867 5.875 1 59.25 137 GLU B O 1
ATOM 6824 N N . ALA B 1 138 ? -16.594 -13.156 5.793 1 62.22 138 ALA B N 1
ATOM 6825 C CA . ALA B 1 138 ? -17.141 -12.57 7.023 1 62.22 138 ALA B CA 1
ATOM 6826 C C . ALA B 1 138 ? -16.312 -12.992 8.234 1 62.22 138 ALA B C 1
ATOM 6828 O O . ALA B 1 138 ? -15.859 -14.141 8.32 1 62.22 138 ALA B O 1
ATOM 6829 N N . GLN B 1 139 ? -15.961 -12.07 9.07 1 61.53 139 GLN B N 1
ATOM 6830 C CA . GLN B 1 139 ? -15.25 -12.391 10.305 1 61.53 139 GLN B CA 1
ATOM 6831 C C . GLN B 1 139 ? -16.156 -13.148 11.281 1 61.53 139 GLN B C 1
ATOM 6833 O O . GLN B 1 139 ? -17.297 -12.742 11.523 1 61.53 139 GLN B O 1
ATOM 6838 N N . PRO B 1 140 ? -15.633 -14.297 11.68 1 65.31 140 PRO B N 1
ATOM 6839 C CA . PRO B 1 140 ? -16.422 -15.07 12.641 1 65.31 140 PRO B CA 1
ATOM 6840 C C . PRO B 1 140 ? -16.594 -14.359 13.984 1 65.31 140 PRO B C 1
ATOM 6842 O O . PRO B 1 140 ? -15.898 -13.375 14.25 1 65.31 140 PRO B O 1
ATOM 6845 N N . SER B 1 141 ? -17.547 -14.727 14.766 1 62.5 141 SER B N 1
ATOM 6846 C CA . SER B 1 141 ? -17.828 -14.172 16.094 1 62.5 141 SER B CA 1
ATOM 6847 C C . SER B 1 141 ? -16.594 -14.266 16.984 1 62.5 141 SER B C 1
ATOM 6849 O O . SER B 1 141 ? -15.719 -15.102 16.766 1 62.5 141 SER B O 1
ATOM 6851 N N . ALA B 1 142 ? -16.484 -13.469 17.984 1 57.19 142 ALA B N 1
ATOM 6852 C CA . ALA B 1 142 ? -15.352 -13.367 18.891 1 57.19 142 ALA B CA 1
ATOM 6853 C C . ALA B 1 142 ? -15.141 -14.672 19.656 1 57.19 142 ALA B C 1
ATOM 6855 O O . ALA B 1 142 ? -14.016 -14.992 20.047 1 57.19 142 ALA B O 1
ATOM 6856 N N . SER B 1 143 ? -16.141 -15.43 19.781 1 60.09 143 SER B N 1
ATOM 6857 C CA . SER B 1 143 ? -16.062 -16.656 20.562 1 60.09 143 SER B CA 1
ATOM 6858 C C . SER B 1 143 ? -15.711 -17.859 19.672 1 60.09 143 SER B C 1
ATOM 6860 O O . SER B 1 143 ? -15.562 -18.969 20.172 1 60.09 143 SER B O 1
ATOM 6862 N N . PHE B 1 144 ? -15.336 -17.562 18.406 1 73.69 144 PHE B N 1
ATOM 6863 C CA . PHE B 1 144 ? -15.133 -18.672 17.484 1 73.69 144 PHE B CA 1
ATOM 6864 C C . PHE B 1 144 ? -13.711 -19.203 17.578 1 73.69 144 PHE B C 1
ATOM 6866 O O . PHE B 1 144 ? -12.742 -18.438 17.531 1 73.69 144 PHE B O 1
ATOM 6873 N N . VAL B 1 145 ? -13.688 -20.516 17.938 1 69.38 145 VAL B N 1
ATOM 6874 C CA . VAL B 1 145 ? -12.438 -21.25 17.875 1 69.38 145 VAL B CA 1
ATOM 6875 C C . VAL B 1 145 ? -12.523 -22.328 16.797 1 69.38 145 VAL B C 1
ATOM 6877 O O . VAL B 1 145 ? -13.422 -23.172 16.812 1 69.38 145 VAL B O 1
ATOM 6880 N N . ARG B 1 146 ? -11.688 -22.188 15.891 1 75.81 146 ARG B N 1
ATOM 6881 C CA . ARG B 1 146 ? -11.695 -23.172 14.82 1 75.81 146 ARG B CA 1
ATOM 6882 C C . ARG B 1 146 ? -11.289 -24.547 15.344 1 75.81 146 ARG B C 1
ATOM 6884 O O . ARG B 1 146 ? -10.234 -24.703 15.961 1 75.81 146 ARG B O 1
ATOM 6891 N N . PRO B 1 147 ? -12.023 -25.562 15.086 1 76.5 147 PRO B N 1
ATOM 6892 C CA . PRO B 1 147 ? -11.648 -26.906 15.508 1 76.5 147 PRO B CA 1
ATOM 6893 C C . PRO B 1 147 ? -10.406 -27.422 14.789 1 76.5 147 PRO B C 1
ATOM 6895 O O . PRO B 1 147 ? -10.227 -27.172 13.594 1 76.5 147 PRO B O 1
ATOM 6898 N N . ARG B 1 148 ? -9.555 -28.094 15.477 1 71.06 148 ARG B N 1
ATOM 6899 C CA . ARG B 1 148 ? -8.281 -28.594 14.977 1 71.06 148 ARG B CA 1
ATOM 6900 C C . ARG B 1 148 ? -8.492 -29.516 13.781 1 71.06 148 ARG B C 1
ATOM 6902 O O . ARG B 1 148 ? -7.676 -29.547 12.859 1 71.06 148 ARG B O 1
ATOM 6909 N N . GLU B 1 149 ? -9.562 -30.172 13.758 1 74.94 149 GLU B N 1
ATOM 6910 C CA . GLU B 1 149 ? -9.797 -31.203 12.758 1 74.94 149 GLU B CA 1
ATOM 6911 C C . GLU B 1 149 ? -10.516 -30.641 11.531 1 74.94 149 GLU B C 1
ATOM 6913 O O . GLU B 1 149 ? -10.719 -31.359 10.547 1 74.94 149 GLU B O 1
ATOM 6918 N N . ALA B 1 150 ? -10.82 -29.328 11.578 1 80.69 150 ALA B N 1
ATOM 6919 C CA . ALA B 1 150 ? -11.586 -28.75 10.484 1 80.69 150 ALA B CA 1
ATOM 6920 C C . ALA B 1 150 ? -10.719 -28.578 9.234 1 80.69 150 ALA B C 1
ATOM 6922 O O . ALA B 1 150 ? -9.531 -28.234 9.336 1 80.69 150 ALA B O 1
ATOM 6923 N N . VAL B 1 151 ? -11.359 -28.953 8.148 1 79.69 151 VAL B N 1
ATOM 6924 C CA . VAL B 1 151 ? -10.648 -28.891 6.871 1 79.69 151 VAL B CA 1
ATOM 6925 C C . VAL B 1 151 ? -10.227 -27.453 6.582 1 79.69 151 VAL B C 1
ATOM 6927 O O . VAL B 1 151 ? -10.984 -26.516 6.844 1 79.69 151 VAL B O 1
ATOM 6930 N N . ASP B 1 152 ? -9.164 -27.234 6.066 1 72.31 152 ASP B N 1
ATOM 6931 C CA . ASP B 1 152 ? -8.578 -25.906 5.82 1 72.31 152 ASP B CA 1
ATOM 6932 C C . ASP B 1 152 ? -9.281 -25.203 4.66 1 72.31 152 ASP B C 1
ATOM 6934 O O . ASP B 1 152 ? -9.297 -23.984 4.594 1 72.31 152 ASP B O 1
ATOM 6938 N N . SER B 1 153 ? -9.938 -25.938 3.875 1 73.56 153 SER B N 1
ATOM 6939 C CA . SER B 1 153 ? -10.562 -25.406 2.666 1 73.56 153 SER B CA 1
ATOM 6940 C C . SER B 1 153 ? -11.812 -24.594 3 1 73.56 153 SER B C 1
ATOM 6942 O O . SER B 1 153 ? -12.281 -23.797 2.182 1 73.56 153 SER B O 1
ATOM 6944 N N . LEU B 1 154 ? -12.273 -24.672 4.117 1 79.88 154 LEU B N 1
ATOM 6945 C CA . LEU B 1 154 ? -13.5 -23.969 4.496 1 79.88 154 LEU B CA 1
ATOM 6946 C C . LEU B 1 154 ? -13.18 -22.688 5.258 1 79.88 154 LEU B C 1
ATOM 6948 O O . LEU B 1 154 ? -12.414 -22.719 6.227 1 79.88 154 LEU B O 1
ATOM 6952 N N . PRO B 1 155 ? -13.773 -21.578 4.785 1 77.56 155 PRO B N 1
ATOM 6953 C CA . PRO B 1 155 ? -13.586 -20.328 5.52 1 77.56 155 PRO B CA 1
ATOM 6954 C C . PRO B 1 155 ? -14.102 -20.406 6.957 1 77.56 155 PRO B C 1
ATOM 6956 O O . PRO B 1 155 ? -14.961 -21.219 7.262 1 77.56 155 PRO B O 1
ATOM 6959 N N . ASN B 1 156 ? -13.602 -19.562 7.766 1 79.88 156 ASN B N 1
ATOM 6960 C CA . ASN B 1 156 ? -14 -19.562 9.172 1 79.88 156 ASN B CA 1
ATOM 6961 C C . ASN B 1 156 ? -15.477 -19.219 9.328 1 79.88 156 ASN B C 1
ATOM 6963 O O . ASN B 1 156 ? -16.156 -19.75 10.211 1 79.88 156 ASN B O 1
ATOM 6967 N N . SER B 1 157 ? -15.852 -18.375 8.484 1 80.38 157 SER B N 1
ATOM 6968 C CA . SER B 1 157 ? -17.266 -18.031 8.555 1 80.38 157 SER B CA 1
ATOM 6969 C C . SER B 1 157 ? -18.141 -19.25 8.305 1 80.38 157 SER B C 1
ATOM 6971 O O . SER B 1 157 ? -19.188 -19.422 8.938 1 80.38 157 SER B O 1
ATOM 6973 N N . PHE B 1 158 ? -17.609 -20.078 7.48 1 85.56 158 PHE B N 1
ATOM 6974 C CA . PHE B 1 158 ? -18.344 -21.312 7.195 1 85.56 158 PHE B CA 1
ATOM 6975 C C . PHE B 1 158 ? -18.297 -22.25 8.391 1 85.56 158 PHE B C 1
ATOM 6977 O O . PHE B 1 158 ? -19.328 -22.797 8.797 1 85.56 158 PHE B O 1
ATOM 6984 N N . ILE B 1 159 ? -17.172 -22.328 8.883 1 86.38 159 ILE B N 1
ATOM 6985 C CA . ILE B 1 159 ? -16.984 -23.25 10.008 1 86.38 159 ILE B CA 1
ATOM 6986 C C . ILE B 1 159 ? -17.812 -22.766 11.195 1 86.38 159 ILE B C 1
ATOM 6988 O O . ILE B 1 159 ? -18.422 -23.562 11.898 1 86.38 159 ILE B O 1
ATOM 6992 N N . GLU B 1 160 ? -17.828 -21.531 11.359 1 85.38 160 GLU B N 1
ATOM 6993 C CA . GLU B 1 160 ? -18.625 -20.984 12.453 1 85.38 160 GLU B CA 1
ATOM 6994 C C . GLU B 1 160 ? -20.094 -21.375 12.312 1 85.38 160 GLU B C 1
ATOM 6996 O O . GLU B 1 160 ? -20.719 -21.828 13.273 1 85.38 160 GLU B O 1
ATOM 7001 N N . GLN B 1 161 ? -20.5 -21.125 11.188 1 86.31 161 GLN B N 1
ATOM 7002 C CA . GLN B 1 161 ? -21.891 -21.5 10.961 1 86.31 161 GLN B CA 1
ATOM 7003 C C . GLN B 1 161 ? -22.109 -23 11.164 1 86.31 161 GLN B C 1
ATOM 7005 O O . GLN B 1 161 ? -23.172 -23.422 11.641 1 86.31 161 GLN B O 1
ATOM 7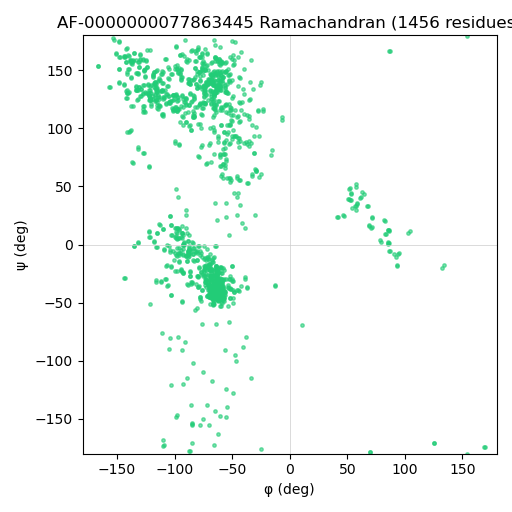010 N N . MET B 1 162 ? -21.125 -23.797 10.828 1 89.31 162 MET B N 1
ATOM 7011 C CA . MET B 1 162 ? -21.203 -25.25 10.984 1 89.31 162 MET B CA 1
ATOM 7012 C C . MET B 1 162 ? -21.234 -25.641 12.461 1 89.31 162 MET B C 1
ATOM 7014 O O . MET B 1 162 ? -21.719 -26.719 12.812 1 89.31 162 MET B O 1
ATOM 7018 N N . LEU B 1 163 ? -20.781 -24.781 13.25 1 84.31 163 LEU B N 1
ATOM 7019 C CA . LEU B 1 163 ? -20.656 -25.094 14.664 1 84.31 163 LEU B CA 1
ATOM 7020 C C . LEU B 1 163 ? -21.891 -24.672 15.438 1 84.31 163 LEU B C 1
ATOM 7022 O O . LEU B 1 163 ? -22.047 -25 16.609 1 84.31 163 LEU B O 1
ATOM 7026 N N . TYR B 1 164 ? -22.766 -23.969 14.828 1 84.62 164 TYR B N 1
ATOM 7027 C CA . TYR B 1 164 ? -24.016 -23.578 15.492 1 84.62 164 TYR B CA 1
ATOM 7028 C C . TYR B 1 164 ? -24.812 -24.812 15.906 1 84.62 164 TYR B C 1
ATOM 7030 O O . TYR B 1 164 ? -24.766 -25.844 15.234 1 84.62 164 TYR B O 1
ATOM 7038 N N . PRO B 1 165 ? -25.469 -24.625 16.953 1 81 165 PRO B N 1
ATOM 7039 C CA . PRO B 1 165 ? -26.219 -25.797 17.438 1 81 165 PRO B CA 1
ATOM 7040 C C . PRO B 1 165 ? -27.344 -26.203 16.484 1 81 165 PRO B C 1
ATOM 7042 O O . PRO B 1 165 ? -27.938 -25.359 15.805 1 81 165 PRO B O 1
ATOM 7045 N N . ALA B 1 166 ? -27.469 -27.516 16.266 1 83.19 166 ALA B N 1
ATOM 7046 C CA . ALA B 1 166 ? -28.5 -28.062 15.406 1 83.19 166 ALA B CA 1
ATOM 7047 C C . ALA B 1 166 ? -29.875 -28.016 16.078 1 83.19 166 ALA B C 1
ATOM 7049 O O . ALA B 1 166 ? -30.906 -28.125 15.414 1 83.19 166 ALA B O 1
ATOM 7050 N N . SER B 1 167 ? -29.719 -28.031 17.469 1 75.06 167 SER B N 1
ATOM 7051 C CA . SER B 1 167 ? -30.953 -27.984 18.234 1 75.06 167 SER B CA 1
ATOM 7052 C C . SER B 1 167 ? -31.188 -26.609 18.844 1 75.06 167 SER B C 1
ATOM 7054 O O . SER B 1 167 ? -30.234 -25.844 19.047 1 75.06 167 SER B O 1
ATOM 7056 N N . GLY B 1 168 ? -32.438 -26.141 19.078 1 63.53 168 GLY B N 1
ATOM 7057 C CA . GLY B 1 168 ? -32.75 -24.906 19.781 1 63.53 168 GLY B CA 1
ATOM 7058 C C . GLY B 1 168 ? -33.188 -23.781 18.859 1 63.53 168 GLY B C 1
ATOM 7059 O O . GLY B 1 168 ? -33.406 -22.656 19.312 1 63.53 168 GLY B O 1
ATOM 7060 N N . GLY B 1 169 ? -33.5 -24.047 17.5 1 58.38 169 GLY B N 1
ATOM 7061 C CA . GLY B 1 169 ? -34 -23.047 16.562 1 58.38 169 GLY B CA 1
ATOM 7062 C C . GLY B 1 169 ? -32.875 -22.266 15.883 1 58.38 169 GLY B C 1
ATOM 7063 O O . GLY B 1 169 ? -31.703 -22.547 16.062 1 58.38 169 GLY B O 1
ATOM 7064 N N . ILE B 1 170 ? -33.188 -21.5 14.789 1 54.12 170 ILE B N 1
ATOM 7065 C CA . ILE B 1 170 ? -32.25 -20.625 14.078 1 54.12 170 ILE B CA 1
ATOM 7066 C C . ILE B 1 170 ? -31.5 -19.75 15.078 1 54.12 170 ILE B C 1
ATOM 7068 O O . ILE B 1 170 ? -32.125 -19.094 15.93 1 54.12 170 ILE B O 1
ATOM 7072 N N . MET B 1 171 ? -30.422 -20.281 15.406 1 45.34 171 MET B N 1
ATOM 7073 C CA . MET B 1 171 ? -29.719 -19.281 16.219 1 45.34 171 MET B CA 1
ATOM 7074 C C . MET B 1 171 ? -29.953 -17.875 15.695 1 45.34 171 MET B C 1
ATOM 7076 O O . MET B 1 171 ? -29.828 -17.625 14.5 1 45.34 171 MET B O 1
ATOM 7080 N N . GLU B 1 172 ? -30.953 -17.297 16.094 1 34.81 172 GLU B N 1
ATOM 7081 C CA . GLU B 1 172 ? -31.109 -15.898 15.703 1 34.81 172 GLU B CA 1
ATOM 7082 C C . GLU B 1 172 ? -29.75 -15.25 15.398 1 34.81 172 GLU B C 1
ATOM 7084 O O . GLU B 1 172 ? -28.891 -15.148 16.281 1 34.81 172 GLU B O 1
ATOM 7089 N N . LEU B 1 173 ? -29.094 -15.852 14.391 1 34.06 173 LEU B N 1
ATOM 7090 C CA . LEU B 1 173 ? -27.969 -14.977 14.109 1 34.06 173 LEU B CA 1
ATOM 7091 C C . LEU B 1 173 ? -28.25 -13.555 14.586 1 34.06 173 LEU B C 1
ATOM 7093 O O . LEU B 1 173 ? -29.375 -13.078 14.492 1 34.06 173 LEU B O 1
ATOM 7097 N N . PRO B 1 174 ? -27.578 -13.062 15.484 1 28.06 174 PRO B N 1
ATOM 7098 C CA . PRO B 1 174 ? -28.094 -11.727 15.781 1 28.06 174 PRO B CA 1
ATOM 7099 C C . PRO B 1 174 ? -28.703 -11.047 14.555 1 28.06 174 PRO B C 1
ATOM 7101 O O . PRO B 1 174 ? -28.094 -11.047 13.484 1 28.06 174 PRO B O 1
ATOM 7104 N N . GLU B 1 175 ? -29.953 -11.367 14.125 1 25.95 175 GLU B N 1
ATOM 7105 C CA . GLU B 1 175 ? -30.641 -10.484 13.188 1 25.95 175 GLU B CA 1
ATOM 7106 C C . GLU B 1 175 ? -29.844 -9.195 12.961 1 25.95 175 GLU B C 1
ATOM 7108 O O . GLU B 1 175 ? -29.25 -8.648 13.891 1 25.95 175 GLU B O 1
ATOM 7113 N N . GLU B 1 176 ? -29.312 -9.07 11.82 1 25.55 176 GLU B N 1
ATOM 7114 C CA . GLU B 1 176 ? -29.031 -7.641 11.688 1 25.55 176 GLU B CA 1
ATOM 7115 C C . GLU B 1 176 ? -30.094 -6.809 12.414 1 25.55 176 GLU B C 1
ATOM 7117 O O . GLU B 1 176 ? -31.25 -6.801 12.023 1 25.55 176 GLU B O 1
ATOM 7122 N N . GLN B 1 177 ? -30.266 -6.988 13.688 1 25.16 177 GLN B N 1
ATOM 7123 C CA . GLN B 1 177 ? -31.172 -6.156 14.469 1 25.16 177 GLN B CA 1
ATOM 7124 C C . GLN B 1 177 ? -31.531 -4.871 13.719 1 25.16 177 GLN B C 1
ATOM 7126 O O . GLN B 1 177 ? -30.641 -4.051 13.445 1 25.16 177 GLN B O 1
ATOM 7131 N N . THR B 1 178 ? -32.344 -4.957 12.836 1 25.08 178 THR B N 1
ATOM 7132 C CA . THR B 1 178 ? -33.125 -3.764 12.492 1 25.08 178 THR B CA 1
ATOM 7133 C C . THR B 1 178 ? -33.438 -2.945 13.742 1 25.08 178 THR B C 1
ATOM 7135 O O . THR B 1 178 ? -34.062 -3.443 14.68 1 25.08 178 THR B O 1
ATOM 7138 N N . PRO B 1 179 ? -32.5 -2.1 14.133 1 23.55 179 PRO B N 1
ATOM 7139 C CA . PRO B 1 179 ? -32.938 -1.405 15.359 1 23.55 179 PRO B CA 1
ATOM 7140 C C . PRO B 1 179 ? -34.438 -1.162 15.422 1 23.55 179 PRO B C 1
ATOM 7142 O O . PRO B 1 179 ? -35.031 -0.74 14.43 1 23.55 179 PRO B O 1
ATOM 7145 N N . SER B 1 180 ? -35.156 -1.996 15.867 1 23.34 180 SER B N 1
ATOM 7146 C CA . SER B 1 180 ? -36.5 -1.64 16.297 1 23.34 180 SER B CA 1
ATOM 7147 C C . SER B 1 180 ? -36.594 -0.168 16.688 1 23.34 180 SER B C 1
ATOM 7149 O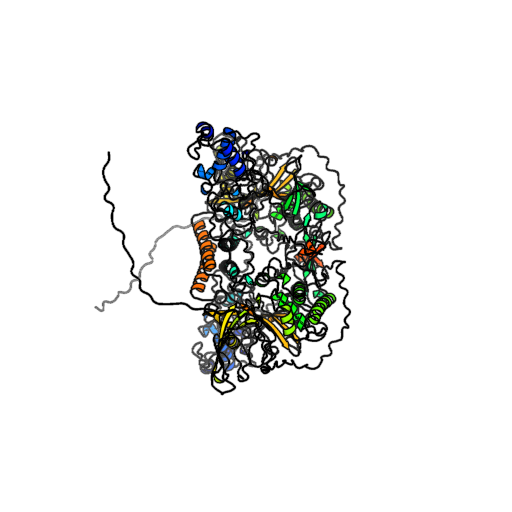 O . SER B 1 180 ? -35.594 0.423 17.125 1 23.34 180 SER B O 1
ATOM 7151 N N . ASP B 1 181 ? -37.625 0.504 16.297 1 23.27 181 ASP B N 1
ATOM 7152 C CA . ASP B 1 181 ? -38.062 1.897 16.438 1 23.27 181 ASP B CA 1
ATOM 7153 C C . ASP B 1 181 ? -37.812 2.402 17.859 1 23.27 181 ASP B C 1
ATOM 7155 O O . ASP B 1 181 ? -38.281 3.494 18.219 1 23.27 181 ASP B O 1
ATOM 7159 N N . ALA B 1 182 ? -38 1.438 18.875 1 21.83 182 ALA B N 1
ATOM 7160 C CA . ALA B 1 182 ? -38.156 2.053 20.188 1 21.83 182 ALA B CA 1
ATOM 7161 C C . ALA B 1 182 ? -37 2.963 20.531 1 21.83 182 ALA B C 1
ATOM 7163 O O . ALA B 1 182 ? -35.938 2.92 19.859 1 21.83 182 ALA B O 1
ATOM 7164 N N . ASP B 1 183 ? -36.656 3.047 21.969 1 22.41 183 ASP B N 1
ATOM 7165 C CA . ASP B 1 183 ? -35.969 4.207 22.531 1 22.41 183 ASP B CA 1
ATOM 7166 C C . ASP B 1 183 ? -34.562 4.324 21.969 1 22.41 183 ASP B C 1
ATOM 7168 O O . ASP B 1 183 ? -33.719 3.475 22.234 1 22.41 183 ASP B O 1
ATOM 7172 N N . ALA B 1 184 ? -34.281 4.809 20.766 1 25.48 184 ALA B N 1
ATOM 7173 C CA . ALA B 1 184 ? -33.281 5.426 19.922 1 25.48 184 ALA B CA 1
ATOM 7174 C C . ALA B 1 184 ? -32.094 5.922 20.766 1 25.48 184 ALA B C 1
ATOM 7176 O O . ALA B 1 184 ? -31.094 6.395 20.219 1 25.48 184 ALA B O 1
ATOM 7177 N N . THR B 1 185 ? -32.25 6.402 21.953 1 24.55 185 THR B N 1
ATOM 7178 C CA . THR B 1 185 ? -31.359 7.32 22.656 1 24.55 185 THR B CA 1
ATOM 7179 C C . THR B 1 185 ? -30.172 6.574 23.25 1 24.55 185 THR B C 1
ATOM 7181 O O . THR B 1 185 ? -29.391 7.145 24 1 24.55 185 THR B O 1
ATOM 7184 N N . THR B 1 186 ? -30.375 5.312 23.547 1 28.06 186 THR B N 1
ATOM 7185 C CA . THR B 1 186 ? -29.234 4.887 24.344 1 28.06 186 THR B CA 1
ATOM 7186 C C . THR B 1 186 ? -27.938 5.039 23.578 1 28.06 186 THR B C 1
ATOM 7188 O O . THR B 1 186 ? -27.797 4.5 22.469 1 28.06 186 THR B O 1
ATOM 7191 N N . ASP B 1 187 ? -27.156 6.008 23.812 1 28.28 187 ASP B N 1
ATOM 7192 C CA . ASP B 1 187 ? -25.859 6.578 23.469 1 28.28 187 ASP B CA 1
ATOM 7193 C C . ASP B 1 187 ? -24.797 5.488 23.375 1 28.28 187 ASP B C 1
ATOM 7195 O O . ASP B 1 187 ? -24.094 5.211 24.359 1 28.28 187 ASP B O 1
ATOM 7199 N N . THR B 1 188 ? -25.203 4.211 23.234 1 30.81 188 THR B N 1
ATOM 7200 C CA . THR B 1 188 ? -24.031 3.338 23.172 1 30.81 188 THR B CA 1
ATOM 7201 C C . THR B 1 188 ? -22.953 3.943 22.281 1 30.81 188 THR B C 1
ATOM 7203 O O . THR B 1 188 ? -23.172 4.18 21.094 1 30.81 188 THR B O 1
ATOM 7206 N N . THR B 1 189 ? -22.109 4.695 22.766 1 33.16 189 THR B N 1
ATOM 7207 C CA . THR B 1 189 ? -20.812 5.102 22.234 1 33.16 189 THR B CA 1
ATOM 7208 C C . THR B 1 189 ? -20.203 4.004 21.359 1 33.16 189 THR B C 1
ATOM 7210 O O . THR B 1 189 ? -19.891 2.92 21.859 1 33.16 189 THR B O 1
ATOM 7213 N N . ASP B 1 190 ? -20.719 3.648 20.312 1 34.56 190 ASP B N 1
ATOM 7214 C CA . ASP B 1 190 ? -20.266 2.771 19.234 1 34.56 190 ASP B CA 1
ATOM 7215 C C . ASP B 1 190 ? -18.75 2.809 19.109 1 34.56 190 ASP B C 1
ATOM 7217 O O . ASP B 1 190 ? -18.203 3.744 18.531 1 34.56 190 ASP B O 1
ATOM 7221 N N . THR B 1 191 ? -18.047 2.387 20.125 1 37.75 191 THR B N 1
ATOM 7222 C CA . THR B 1 191 ? -16.625 2.121 20 1 37.75 191 THR B CA 1
ATOM 7223 C C . THR B 1 191 ? -16.328 1.364 18.703 1 37.75 191 THR B C 1
ATOM 7225 O O . THR B 1 191 ? -17.031 0.405 18.375 1 37.75 191 THR B O 1
ATOM 7228 N N . PRO B 1 192 ? -15.82 1.924 17.797 1 45.03 192 PRO B N 1
ATOM 7229 C CA . PRO B 1 192 ? -15.414 1.205 16.594 1 45.03 192 PRO B CA 1
ATOM 7230 C C . PRO B 1 192 ? -15.078 -0.26 16.859 1 45.03 192 PRO B C 1
ATOM 7232 O O . PRO B 1 192 ? -14.609 -0.6 17.953 1 45.03 192 PRO B O 1
ATOM 7235 N N . PRO B 1 193 ? -15.797 -1.206 16.328 1 45.81 193 PRO B N 1
ATOM 7236 C CA . PRO B 1 193 ? -15.586 -2.641 16.531 1 45.81 193 PRO B CA 1
ATOM 7237 C C . PRO B 1 193 ? -14.102 -3.002 16.656 1 45.81 193 PRO B C 1
ATOM 7239 O O . PRO B 1 193 ? -13.273 -2.469 15.906 1 45.81 193 PRO B O 1
ATOM 7242 N N . CYS B 1 194 ? -13.672 -3.357 17.891 1 53.81 194 CYS B N 1
ATOM 7243 C CA . CYS B 1 194 ? -12.383 -3.936 18.25 1 53.81 194 CYS B CA 1
ATOM 7244 C C . CYS B 1 194 ? -11.906 -4.914 17.172 1 53.81 194 CYS B C 1
ATOM 7246 O O . CYS B 1 194 ? -12.695 -5.715 16.672 1 53.81 194 CYS B O 1
ATOM 7248 N N . ALA B 1 195 ? -10.93 -4.59 16.5 1 66.06 195 ALA B N 1
ATOM 7249 C CA . ALA B 1 195 ? -10.289 -5.508 15.555 1 66.06 195 ALA B CA 1
ATOM 7250 C C . ALA B 1 195 ? -10.328 -6.941 16.078 1 66.06 195 ALA B C 1
ATOM 7252 O O . ALA B 1 195 ? -10.125 -7.184 17.266 1 66.06 195 ALA B O 1
ATOM 7253 N N . SER B 1 196 ? -10.883 -7.883 15.297 1 78.25 196 SER B N 1
ATOM 7254 C CA . SER B 1 196 ? -10.844 -9.297 15.664 1 78.25 196 SER B CA 1
ATOM 7255 C C . SER B 1 196 ? -9.43 -9.734 16.016 1 78.25 196 SER B C 1
ATOM 7257 O O . SER B 1 196 ? -8.453 -9.125 15.562 1 78.25 196 SER B O 1
ATOM 7259 N N . ALA B 1 197 ? -9.32 -10.508 16.938 1 84 197 ALA B N 1
ATOM 7260 C CA . ALA B 1 197 ? -8.023 -11.039 17.375 1 84 197 ALA B CA 1
ATOM 7261 C C . ALA B 1 197 ? -7.223 -11.547 16.172 1 84 197 ALA B C 1
ATOM 7263 O O . ALA B 1 197 ? -6.02 -11.289 16.078 1 84 197 ALA B O 1
ATOM 7264 N N . ARG B 1 198 ? -7.867 -12.203 15.258 1 85.12 198 ARG B N 1
ATOM 7265 C CA . ARG B 1 198 ? -7.191 -12.781 14.102 1 85.12 198 ARG B CA 1
ATOM 7266 C C . ARG B 1 198 ? -6.609 -11.695 13.203 1 85.12 198 ARG B C 1
ATOM 7268 O O . ARG B 1 198 ? -5.516 -11.852 12.656 1 85.12 198 ARG B O 1
ATOM 7275 N N . THR B 1 199 ? -7.367 -10.672 13.078 1 87.94 199 THR B N 1
ATOM 7276 C CA . THR B 1 199 ? -6.91 -9.57 12.242 1 87.94 199 THR B CA 1
ATOM 7277 C C . THR B 1 199 ? -5.629 -8.961 12.805 1 87.94 199 THR B C 1
ATOM 7279 O O . THR B 1 199 ? -4.727 -8.594 12.047 1 87.94 199 THR B O 1
ATOM 7282 N N . VAL B 1 200 ? -5.543 -8.891 14.117 1 90.44 200 VAL B N 1
ATOM 7283 C CA . VAL B 1 200 ? -4.363 -8.328 14.766 1 90.44 200 VAL B CA 1
ATOM 7284 C C . VAL B 1 200 ? -3.18 -9.273 14.594 1 90.44 200 VAL B C 1
ATOM 7286 O O . VAL B 1 200 ? -2.088 -8.852 14.203 1 90.44 200 VAL B O 1
ATOM 7289 N N . ILE B 1 201 ? -3.445 -10.539 14.82 1 90.94 201 ILE B N 1
ATOM 7290 C CA . ILE B 1 201 ? -2.398 -11.547 14.727 1 90.94 201 ILE B CA 1
ATOM 7291 C C . ILE B 1 201 ? -1.848 -11.586 13.305 1 90.94 201 ILE B C 1
ATOM 7293 O O . ILE B 1 201 ? -0.631 -11.57 13.102 1 90.94 201 ILE B O 1
ATOM 7297 N N . GLU B 1 202 ? -2.744 -11.625 12.336 1 91.25 202 GLU B N 1
ATOM 7298 C CA . GLU B 1 202 ? -2.338 -11.648 10.93 1 91.25 202 GLU B CA 1
ATOM 7299 C C . GLU B 1 202 ? -1.5 -10.422 10.578 1 91.25 202 GLU B C 1
ATOM 7301 O O . GLU B 1 202 ? -0.49 -10.531 9.883 1 91.25 202 GLU B O 1
ATOM 7306 N N . ALA B 1 203 ? -1.953 -9.305 11.047 1 92.75 203 ALA B N 1
ATOM 7307 C CA . ALA B 1 203 ? -1.237 -8.07 10.734 1 92.75 203 ALA B CA 1
ATOM 7308 C C . ALA B 1 203 ? 0.197 -8.125 11.258 1 92.75 203 ALA B C 1
ATOM 7310 O O . ALA B 1 203 ? 1.133 -7.734 10.555 1 92.75 203 ALA B O 1
ATOM 7311 N N . VAL B 1 204 ? 0.404 -8.586 12.438 1 94.06 204 VAL B N 1
ATOM 7312 C CA . VAL B 1 204 ? 1.725 -8.648 13.055 1 94.06 204 VAL B CA 1
ATOM 7313 C C . VAL B 1 204 ? 2.57 -9.711 12.352 1 94.06 204 VAL B C 1
ATOM 7315 O O . VAL B 1 204 ? 3.732 -9.461 12.016 1 94.06 204 VAL B O 1
ATOM 7318 N N . GLU B 1 205 ? 1.972 -10.82 12.094 1 94.12 205 GLU B N 1
ATOM 7319 C CA . GLU B 1 205 ? 2.695 -11.898 11.422 1 94.12 205 GLU B CA 1
ATOM 7320 C C . GLU B 1 205 ? 3.148 -11.477 10.031 1 94.12 205 GLU B C 1
ATOM 7322 O O . GLU B 1 205 ? 4.289 -11.734 9.641 1 94.12 205 GLU B O 1
ATOM 7327 N N . ARG B 1 206 ? 2.25 -10.914 9.297 1 92.81 206 ARG B N 1
ATOM 7328 C CA . ARG B 1 206 ? 2.592 -10.461 7.957 1 92.81 206 ARG B CA 1
ATOM 7329 C C . ARG B 1 206 ? 3.732 -9.445 7.996 1 92.81 206 ARG B C 1
ATOM 7331 O O . ARG B 1 206 ? 4.613 -9.461 7.133 1 92.81 206 ARG B O 1
ATOM 7338 N N . ALA B 1 207 ? 3.697 -8.578 8.992 1 94.19 207 ALA B N 1
ATOM 7339 C CA . ALA B 1 207 ? 4.742 -7.562 9.117 1 94.19 207 ALA B CA 1
ATOM 7340 C C . ALA B 1 207 ? 6.102 -8.203 9.359 1 94.19 207 ALA B C 1
ATOM 7342 O O . ALA B 1 207 ? 7.117 -7.75 8.828 1 94.19 207 ALA B O 1
ATOM 7343 N N . ILE B 1 208 ? 6.125 -9.227 10.133 1 94.12 208 ILE B N 1
ATOM 7344 C CA . ILE B 1 208 ? 7.379 -9.898 10.477 1 94.12 208 ILE B CA 1
ATOM 7345 C C . ILE B 1 208 ? 7.852 -10.742 9.297 1 94.12 208 ILE B C 1
ATOM 7347 O O . ILE B 1 208 ? 9.039 -10.734 8.961 1 94.12 208 ILE B O 1
ATOM 7351 N N . MET B 1 209 ? 6.934 -11.391 8.617 1 93.81 209 MET B N 1
ATOM 7352 C CA . MET B 1 209 ? 7.266 -12.32 7.547 1 93.81 209 MET B CA 1
ATOM 7353 C C . MET B 1 209 ? 7.805 -11.578 6.328 1 93.81 209 MET B C 1
ATOM 7355 O O . MET B 1 209 ? 8.414 -12.188 5.445 1 93.81 209 MET B O 1
ATOM 7359 N N . ARG B 1 210 ? 7.578 -10.305 6.285 1 90.25 210 ARG B N 1
ATOM 7360 C CA . ARG B 1 210 ? 8.117 -9.508 5.188 1 90.25 210 ARG B CA 1
ATOM 7361 C C . ARG B 1 210 ? 9.641 -9.586 5.156 1 90.25 210 ARG B C 1
ATOM 7363 O O . ARG B 1 210 ? 10.258 -9.367 4.113 1 90.25 210 ARG B O 1
ATOM 7370 N N . PHE B 1 211 ? 10.25 -9.969 6.297 1 91.38 211 PHE B N 1
ATOM 7371 C CA . PHE B 1 211 ? 11.703 -9.984 6.414 1 91.38 211 PHE B CA 1
ATOM 7372 C C . PHE B 1 211 ? 12.258 -11.375 6.141 1 91.38 211 PHE B C 1
ATOM 7374 O O . PHE B 1 211 ? 13.469 -11.594 6.223 1 91.38 211 PHE B O 1
ATOM 7381 N N . ALA B 1 212 ? 11.359 -12.273 5.746 1 90.62 212 ALA B N 1
ATOM 7382 C CA . ALA B 1 212 ? 11.797 -13.656 5.539 1 90.62 212 ALA B CA 1
ATOM 7383 C C . ALA B 1 212 ? 12.539 -13.797 4.215 1 90.62 212 ALA B C 1
ATOM 7385 O O . ALA B 1 212 ? 13.578 -14.453 4.148 1 90.62 212 ALA B O 1
ATOM 7386 N N . ASN B 1 213 ? 11.977 -13.266 3.109 1 86.56 213 ASN B N 1
ATOM 7387 C CA . ASN B 1 213 ? 12.57 -13.422 1.786 1 86.56 213 ASN B CA 1
ATOM 7388 C C . ASN B 1 213 ? 12.555 -12.109 1.007 1 86.56 213 ASN B C 1
ATOM 7390 O O . ASN B 1 213 ? 11.898 -12.008 -0.03 1 86.56 213 ASN B O 1
ATOM 7394 N N . PRO B 1 214 ? 13.359 -11.195 1.437 1 87.31 214 PRO B N 1
ATOM 7395 C CA . PRO B 1 214 ? 13.367 -9.914 0.74 1 87.31 214 PRO B CA 1
ATOM 7396 C C . PRO B 1 214 ? 13.984 -10 -0.655 1 87.31 214 PRO B C 1
ATOM 7398 O O . PRO B 1 214 ? 13.766 -9.109 -1.484 1 87.31 214 PRO B O 1
ATOM 7401 N N . ALA B 1 215 ? 14.641 -11.109 -0.949 1 89.25 215 ALA B N 1
ATOM 7402 C CA . ALA B 1 215 ? 15.383 -11.266 -2.195 1 89.25 215 ALA B CA 1
ATOM 7403 C C . ALA B 1 215 ? 14.445 -11.352 -3.391 1 89.25 215 ALA B C 1
ATOM 7405 O O . ALA B 1 215 ? 14.789 -10.914 -4.492 1 89.25 215 ALA B O 1
ATOM 7406 N N . VAL B 1 216 ? 13.266 -11.859 -3.209 1 93.62 216 VAL B N 1
ATOM 7407 C CA . VAL B 1 216 ? 12.398 -12.125 -4.355 1 93.62 216 VAL B CA 1
ATOM 7408 C C . VAL B 1 216 ? 11.375 -11 -4.5 1 93.62 216 VAL B C 1
ATOM 7410 O O . VAL B 1 216 ? 10.516 -11.047 -5.383 1 93.62 216 VAL B O 1
ATOM 7413 N N . GLU B 1 217 ? 11.508 -9.961 -3.715 1 91.44 217 GLU B N 1
ATOM 7414 C CA . GLU B 1 217 ? 10.664 -8.781 -3.885 1 91.44 217 GLU B CA 1
ATOM 7415 C C . GLU B 1 217 ? 11.07 -7.984 -5.121 1 91.44 217 GLU B C 1
ATOM 7417 O O . GLU B 1 217 ? 12.219 -8.062 -5.562 1 91.44 217 GLU B O 1
ATOM 7422 N N . ARG B 1 218 ? 10.094 -7.344 -5.672 1 92.81 218 ARG B N 1
ATOM 7423 C CA . ARG B 1 218 ? 10.383 -6.516 -6.84 1 92.81 218 ARG B CA 1
ATOM 7424 C C . ARG B 1 218 ? 11.305 -5.359 -6.473 1 92.81 218 ARG B C 1
ATOM 7426 O O . ARG B 1 218 ? 11.102 -4.691 -5.457 1 92.81 218 ARG B O 1
ATOM 7433 N N . HIS B 1 219 ? 12.289 -5.164 -7.219 1 91.75 219 HIS B N 1
ATOM 7434 C CA . HIS B 1 219 ? 13.258 -4.105 -6.965 1 91.75 219 HIS B CA 1
ATOM 7435 C C . HIS B 1 219 ? 12.656 -2.729 -7.223 1 91.75 219 HIS B C 1
ATOM 7437 O O . HIS B 1 219 ? 11.922 -2.543 -8.195 1 91.75 219 HIS B O 1
ATOM 7443 N N . PRO B 1 220 ? 12.977 -1.74 -6.457 1 82.5 220 PRO B N 1
ATOM 7444 C CA . PRO B 1 220 ? 12.406 -0.4 -6.629 1 82.5 220 PRO B CA 1
ATOM 7445 C C . PRO B 1 220 ? 12.781 0.232 -7.965 1 82.5 220 PRO B C 1
ATOM 7447 O O . PRO B 1 220 ? 12.086 1.137 -8.445 1 82.5 220 PRO B O 1
ATOM 7450 N N . SER B 1 221 ? 13.859 -0.21 -8.586 1 82.69 221 SER B N 1
ATOM 7451 C CA . SER B 1 221 ? 14.297 0.365 -9.859 1 82.69 221 SER B CA 1
ATOM 7452 C C . SER B 1 221 ? 13.555 -0.264 -11.031 1 82.69 221 SER B C 1
ATOM 7454 O O . SER B 1 221 ? 13.695 0.18 -12.172 1 82.69 221 SER B O 1
ATOM 7456 N N . ALA B 1 222 ? 12.797 -1.291 -10.727 1 88.94 222 ALA B N 1
ATOM 7457 C CA . ALA B 1 222 ? 12.016 -1.92 -11.789 1 88.94 222 ALA B CA 1
ATOM 7458 C C . ALA B 1 222 ? 10.906 -0.995 -12.273 1 88.94 222 ALA B C 1
ATOM 7460 O O . ALA B 1 222 ? 10.508 -0.067 -11.57 1 88.94 222 ALA B O 1
ATOM 7461 N N . ALA B 1 223 ? 10.461 -1.213 -13.484 1 86 223 ALA B N 1
ATOM 7462 C CA . ALA B 1 223 ? 9.383 -0.396 -14.039 1 86 223 ALA B CA 1
ATOM 7463 C C . ALA B 1 223 ? 8.148 -0.423 -13.133 1 86 223 ALA B C 1
ATOM 7465 O O . ALA B 1 223 ? 7.742 -1.486 -12.664 1 86 223 ALA B O 1
ATOM 7466 N N . PRO B 1 224 ? 7.633 0.736 -12.859 1 84.12 224 PRO B N 1
ATOM 7467 C CA . PRO B 1 224 ? 6.457 0.776 -11.992 1 84.12 224 PRO B CA 1
ATOM 7468 C C . PRO B 1 224 ? 5.223 0.146 -12.633 1 84.12 224 PRO B C 1
ATOM 7470 O O . PRO B 1 224 ? 5.016 0.281 -13.836 1 84.12 224 PRO B O 1
ATOM 7473 N N . ARG B 1 225 ? 4.473 -0.468 -11.789 1 80.75 225 ARG B N 1
ATOM 7474 C CA . ARG B 1 225 ? 3.268 -1.112 -12.297 1 80.75 225 ARG B CA 1
ATOM 7475 C C . ARG B 1 225 ? 2.012 -0.41 -11.797 1 80.75 225 ARG B C 1
ATOM 7477 O O . ARG B 1 225 ? 1.013 -0.318 -12.508 1 80.75 225 ARG B O 1
ATOM 7484 N N . ASP B 1 226 ? 2.076 0.16 -10.555 1 74.31 226 ASP B N 1
ATOM 7485 C CA . ASP B 1 226 ? 0.858 0.667 -9.93 1 74.31 226 ASP B CA 1
ATOM 7486 C C . ASP B 1 226 ? 0.933 2.18 -9.727 1 74.31 226 ASP B C 1
ATOM 7488 O O . ASP B 1 226 ? -0.086 2.871 -9.797 1 74.31 226 ASP B O 1
ATOM 7492 N N . VAL B 1 227 ? 2.092 2.656 -9.523 1 75.31 227 VAL B N 1
ATOM 7493 C CA . VAL B 1 227 ? 2.248 4.078 -9.234 1 75.31 227 VAL B CA 1
ATOM 7494 C C . VAL B 1 227 ? 3.096 4.742 -10.312 1 75.31 227 VAL B C 1
ATOM 7496 O O . VAL B 1 227 ? 4.168 4.246 -10.664 1 75.31 227 VAL B O 1
ATOM 7499 N N . PRO B 1 228 ? 2.561 5.754 -10.875 1 81.94 228 PRO B N 1
ATOM 7500 C CA . PRO B 1 228 ? 3.322 6.434 -11.922 1 81.94 228 PRO B CA 1
ATOM 7501 C C . PRO B 1 228 ? 4.629 7.031 -11.414 1 81.94 228 PRO B C 1
ATOM 7503 O O . PRO B 1 228 ? 4.703 7.477 -10.266 1 81.94 228 PRO B O 1
ATOM 7506 N N . PRO B 1 229 ? 5.57 7.023 -12.195 1 77.06 229 PRO B N 1
ATOM 7507 C CA . PRO B 1 229 ? 6.828 7.664 -11.82 1 77.06 229 PRO B CA 1
ATOM 7508 C C . PRO B 1 229 ? 6.77 9.188 -11.922 1 77.06 229 PRO B C 1
ATOM 7510 O O . PRO B 1 229 ? 6.387 9.727 -12.961 1 77.06 229 PRO B O 1
ATOM 7513 N N . THR B 1 230 ? 6.809 9.922 -10.859 1 80 230 THR B N 1
ATOM 7514 C CA . THR B 1 230 ? 6.84 11.383 -10.883 1 80 230 THR B CA 1
ATOM 7515 C C . THR B 1 230 ? 8.273 11.891 -10.758 1 80 230 THR B C 1
ATOM 7517 O O . THR B 1 230 ? 8.938 11.648 -9.75 1 80 230 THR B O 1
ATOM 7520 N N . THR B 1 231 ? 8.781 12.609 -11.867 1 76.56 231 THR B N 1
ATOM 7521 C CA . THR B 1 231 ? 10.188 12.969 -11.797 1 76.56 231 THR B CA 1
ATOM 7522 C C . THR B 1 231 ? 10.398 14.422 -12.227 1 76.56 231 THR B C 1
ATOM 7524 O O . THR B 1 231 ? 11.5 14.961 -12.102 1 76.56 231 THR B O 1
ATOM 7527 N N . ILE B 1 232 ? 9.344 15.109 -12.602 1 85.31 232 ILE B N 1
ATOM 7528 C CA . ILE B 1 232 ? 9.531 16.422 -13.203 1 85.31 232 ILE B CA 1
ATOM 7529 C C . ILE B 1 232 ? 9.617 17.484 -12.102 1 85.31 232 ILE B C 1
ATOM 7531 O O . ILE B 1 232 ? 8.883 17.422 -11.109 1 85.31 232 ILE B O 1
ATOM 7535 N N . THR B 1 233 ? 10.492 18.359 -12.281 1 89.88 233 THR B N 1
ATOM 7536 C CA . THR B 1 233 ? 10.555 19.578 -11.477 1 89.88 233 THR B CA 1
ATOM 7537 C C . THR B 1 233 ? 9.891 20.734 -12.195 1 89.88 233 THR B C 1
ATOM 7539 O O . THR B 1 233 ? 10.344 21.156 -13.266 1 89.88 233 THR B O 1
ATOM 7542 N N . ALA B 1 234 ? 8.898 21.219 -11.672 1 93.56 234 ALA B N 1
ATOM 7543 C CA . ALA B 1 234 ? 8.195 22.344 -12.289 1 93.56 234 ALA B CA 1
ATOM 7544 C C . ALA B 1 234 ? 8.984 23.641 -12.109 1 93.56 234 ALA B C 1
ATOM 7546 O O . ALA B 1 234 ? 9.344 24.016 -10.992 1 93.56 234 ALA B O 1
ATOM 7547 N N . GLU B 1 235 ? 9.227 24.328 -13.164 1 91.12 235 GLU B N 1
ATOM 7548 C CA . GLU B 1 235 ? 9.984 25.562 -13.148 1 91.12 235 GLU B CA 1
ATOM 7549 C C . GLU B 1 235 ? 9.07 26.766 -13.375 1 91.12 235 GLU B C 1
ATOM 7551 O O . GLU B 1 235 ? 9.453 27.906 -13.086 1 91.12 235 GLU B O 1
ATOM 7556 N N . ASP B 1 236 ? 7.93 26.469 -13.891 1 90.56 236 ASP B N 1
ATOM 7557 C CA . ASP B 1 236 ? 6.938 27.516 -14.117 1 90.56 236 ASP B CA 1
ATOM 7558 C C . ASP B 1 236 ? 5.52 26.953 -13.961 1 90.56 236 ASP B C 1
ATOM 7560 O O . ASP B 1 236 ? 5.332 25.75 -13.773 1 90.56 236 ASP B O 1
ATOM 7564 N N . ALA B 1 237 ? 4.543 27.891 -14.047 1 89.19 237 ALA B N 1
ATOM 7565 C CA . ALA B 1 237 ? 3.146 27.531 -13.82 1 89.19 237 ALA B CA 1
ATOM 7566 C C . ALA B 1 237 ? 2.643 26.594 -14.906 1 89.19 237 ALA B C 1
ATOM 7568 O O . ALA B 1 237 ? 1.777 25.75 -14.656 1 89.19 237 ALA B O 1
ATOM 7569 N N . SER B 1 238 ? 3.178 26.641 -16.078 1 85.44 238 SER B N 1
ATOM 7570 C CA . SER B 1 238 ? 2.73 25.812 -17.188 1 85.44 238 SER B CA 1
ATOM 7571 C C . SER B 1 238 ? 3.111 24.344 -16.969 1 85.44 238 SER B C 1
ATOM 7573 O O . SER B 1 238 ? 2.441 23.438 -17.469 1 85.44 238 SER B O 1
ATOM 7575 N N . ASP B 1 239 ? 4.176 24.141 -16.203 1 89.81 239 ASP B N 1
ATOM 7576 C CA . ASP B 1 239 ? 4.637 22.781 -15.906 1 89.81 239 ASP B CA 1
ATOM 7577 C C . ASP B 1 239 ? 3.65 22.047 -15 1 89.81 239 ASP B C 1
ATOM 7579 O O . ASP B 1 239 ? 3.656 20.812 -14.93 1 89.81 239 ASP B O 1
ATOM 7583 N N . MET B 1 240 ? 2.807 22.812 -14.391 1 90.62 240 MET B N 1
ATOM 7584 C CA . MET B 1 240 ? 1.91 22.234 -13.391 1 90.62 240 MET B CA 1
ATOM 7585 C C . MET B 1 240 ? 0.811 21.406 -14.055 1 90.62 240 MET B C 1
ATOM 7587 O O . MET B 1 240 ? 0.198 20.562 -13.422 1 90.62 240 MET B O 1
ATOM 7591 N N . SER B 1 241 ? 0.61 21.625 -15.312 1 86.25 241 SER B N 1
ATOM 7592 C CA . SER B 1 241 ? -0.444 20.922 -16.031 1 86.25 241 SER B CA 1
ATOM 7593 C C . SER B 1 241 ? 0.07 19.594 -16.609 1 86.25 241 SER B C 1
ATOM 7595 O O . SER B 1 241 ? -0.717 18.766 -17.062 1 86.25 241 SER B O 1
ATOM 7597 N N . ARG B 1 242 ? 1.38 19.453 -16.547 1 87.94 242 ARG B N 1
ATOM 7598 C CA . ARG B 1 242 ? 1.943 18.219 -17.094 1 87.94 242 ARG B CA 1
ATOM 7599 C C . ARG B 1 242 ? 1.438 17.016 -16.312 1 87.94 242 ARG B C 1
ATOM 7601 O O . ARG B 1 242 ? 1.37 17.031 -15.086 1 87.94 242 ARG B O 1
ATOM 7608 N N . ALA B 1 243 ? 1.089 15.984 -17.094 1 90.62 243 ALA B N 1
ATOM 7609 C CA . ALA B 1 243 ? 0.428 14.844 -16.484 1 90.62 243 ALA B CA 1
ATOM 7610 C C . ALA B 1 243 ? 0.988 13.523 -17.016 1 90.62 243 ALA B C 1
ATOM 7612 O O . ALA B 1 243 ? 1.72 13.516 -18 1 90.62 243 ALA B O 1
ATOM 7613 N N . ILE B 1 244 ? 0.824 12.531 -16.281 1 90.56 244 ILE B N 1
ATOM 7614 C CA . ILE B 1 244 ? 1.049 11.148 -16.719 1 90.56 244 ILE B CA 1
ATOM 7615 C C . ILE B 1 244 ? -0.292 10.438 -16.875 1 90.56 244 ILE B C 1
ATOM 7617 O O . ILE B 1 244 ? -1.105 10.406 -15.953 1 90.56 244 ILE B O 1
ATOM 7621 N N . ILE B 1 245 ? -0.488 9.977 -18.062 1 90.75 245 ILE B N 1
ATOM 7622 C CA . ILE B 1 245 ? -1.725 9.258 -18.344 1 90.75 245 ILE B CA 1
ATOM 7623 C C . ILE B 1 245 ? -1.481 7.75 -18.25 1 90.75 245 ILE B C 1
ATOM 7625 O O . ILE B 1 245 ? -0.519 7.23 -18.812 1 90.75 245 ILE B O 1
ATOM 7629 N N . ALA B 1 246 ? -2.295 7.113 -17.453 1 91.5 246 ALA B N 1
ATOM 7630 C CA . ALA B 1 246 ? -2.176 5.668 -17.266 1 91.5 246 ALA B CA 1
ATOM 7631 C C . ALA B 1 246 ? -3.443 4.949 -17.703 1 91.5 246 ALA B C 1
ATOM 7633 O O . ALA B 1 246 ? -4.547 5.488 -17.594 1 91.5 246 ALA B O 1
ATOM 7634 N N . SER B 1 247 ? -3.234 3.744 -18.234 1 91.06 247 SER B N 1
ATOM 7635 C CA . SER B 1 247 ? -4.352 2.883 -18.609 1 91.06 247 SER B CA 1
ATOM 7636 C C . SER B 1 247 ? -4.438 1.664 -17.703 1 91.06 247 SER B C 1
ATOM 7638 O O . SER B 1 247 ? -3.436 0.994 -17.453 1 91.06 247 SER B O 1
ATOM 7640 N N . PHE B 1 248 ? -5.641 1.426 -17.25 1 90.81 248 PHE B N 1
ATOM 7641 C CA . PHE B 1 248 ? -5.914 0.265 -16.406 1 90.81 248 PHE B CA 1
ATOM 7642 C C . PHE B 1 248 ? -7.059 -0.561 -16.984 1 90.81 248 PHE B C 1
ATOM 7644 O O . PHE B 1 248 ? -7.914 -0.033 -17.703 1 90.81 248 PHE B O 1
ATOM 7651 N N . PRO B 1 249 ? -7.027 -1.823 -16.734 1 91.25 249 PRO B N 1
ATOM 7652 C CA . PRO B 1 249 ? -8.164 -2.623 -17.203 1 91.25 249 PRO B CA 1
ATOM 7653 C C . PRO B 1 249 ? -9.461 -2.301 -16.469 1 91.25 249 PRO B C 1
ATOM 7655 O O . PRO B 1 249 ? -9.453 -2.115 -15.242 1 91.25 249 PRO B O 1
ATOM 7658 N N . ALA B 1 250 ? -10.523 -2.26 -17.141 1 90.62 250 ALA B N 1
ATOM 7659 C CA . ALA B 1 250 ? -11.828 -2.018 -16.547 1 90.62 250 ALA B CA 1
ATOM 7660 C C . ALA B 1 250 ? -12.484 -3.326 -16.109 1 90.62 250 ALA B C 1
ATOM 7662 O O . ALA B 1 250 ? -13.43 -3.322 -15.312 1 90.62 250 ALA B O 1
ATOM 7663 N N . VAL B 1 251 ? -11.953 -4.426 -16.578 1 91.25 251 VAL B N 1
ATOM 7664 C CA . VAL B 1 251 ? -12.555 -5.742 -16.359 1 91.25 251 VAL B CA 1
ATOM 7665 C C . VAL B 1 251 ? -12.141 -6.289 -15 1 91.25 251 VAL B C 1
ATOM 7667 O O . VAL B 1 251 ? -10.953 -6.309 -14.664 1 91.25 251 VAL B O 1
ATOM 7670 N N . ALA B 1 252 ? -13.125 -6.691 -14.234 1 90.31 252 ALA B N 1
ATOM 7671 C CA . ALA B 1 252 ? -12.867 -7.316 -12.938 1 90.31 252 ALA B CA 1
ATOM 7672 C C . ALA B 1 252 ? -13.156 -8.812 -12.984 1 90.31 252 ALA B C 1
ATOM 7674 O O . ALA B 1 252 ? -12.547 -9.594 -12.242 1 90.31 252 ALA B O 1
ATOM 7675 N N . ARG B 1 253 ? -14.102 -9.172 -13.836 1 93.5 253 ARG B N 1
ATOM 7676 C CA . ARG B 1 253 ? -14.547 -10.562 -13.922 1 93.5 253 ARG B CA 1
ATOM 7677 C C . ARG B 1 253 ? -14.797 -10.969 -15.375 1 93.5 253 ARG B C 1
ATOM 7679 O O . ARG B 1 253 ? -14.93 -10.109 -16.25 1 93.5 253 ARG B O 1
ATOM 7686 N N . LEU B 1 254 ? -14.844 -12.273 -15.516 1 95.5 254 LEU B N 1
ATOM 7687 C CA . LEU B 1 254 ? -15.133 -12.875 -16.812 1 95.5 254 LEU B CA 1
ATOM 7688 C C . LEU B 1 254 ? -16.312 -13.836 -16.719 1 95.5 254 LEU B C 1
ATOM 7690 O O . LEU B 1 254 ? -16.375 -14.648 -15.789 1 95.5 254 LEU B O 1
ATOM 7694 N N . LYS B 1 255 ? -17.219 -13.688 -17.594 1 95 255 LYS B N 1
ATOM 7695 C CA . LYS B 1 255 ? -18.312 -14.648 -17.688 1 95 255 LYS B CA 1
ATOM 7696 C C . LYS B 1 255 ? -17.984 -15.781 -18.641 1 95 255 LYS B C 1
ATOM 7698 O O . LYS B 1 255 ? -18.031 -15.602 -19.859 1 95 255 LYS B O 1
ATOM 7703 N N . LEU B 1 256 ? -17.688 -16.938 -18.016 1 95.69 256 LEU B N 1
ATOM 7704 C CA . LEU B 1 256 ? -17.141 -18.016 -18.828 1 95.69 256 LEU B CA 1
ATOM 7705 C C . LEU B 1 256 ? -17.891 -19.328 -18.562 1 95.69 256 LEU B C 1
ATOM 7707 O O . LEU B 1 256 ? -18.484 -19.5 -17.5 1 95.69 256 LEU B O 1
ATOM 7711 N N . SER B 1 257 ? -17.891 -20.156 -19.562 1 92.19 257 SER B N 1
ATOM 7712 C CA . SER B 1 257 ? -18.391 -21.516 -19.469 1 92.19 257 SER B CA 1
ATOM 7713 C C . SER B 1 257 ? -17.328 -22.531 -19.891 1 92.19 257 SER B C 1
ATOM 7715 O O . SER B 1 257 ? -16.391 -22.188 -20.594 1 92.19 257 SER B O 1
ATOM 7717 N N . VAL B 1 258 ? -17.422 -23.703 -19.359 1 91.56 258 VAL B N 1
ATOM 7718 C CA . VAL B 1 258 ? -16.5 -24.781 -19.719 1 91.56 258 VAL B CA 1
ATOM 7719 C C . VAL B 1 258 ? -16.859 -25.344 -21.094 1 91.56 258 VAL B C 1
ATOM 7721 O O . VAL B 1 258 ? -18.047 -25.516 -21.406 1 91.56 258 VAL B O 1
ATOM 7724 N N . ASP B 1 259 ? -15.883 -25.547 -21.891 1 88 259 ASP B N 1
ATOM 7725 C CA . ASP B 1 259 ? -16.094 -26.172 -23.203 1 88 259 ASP B CA 1
ATOM 7726 C C . ASP B 1 259 ? -16.547 -27.625 -23.047 1 88 259 ASP B C 1
ATOM 7728 O O . ASP B 1 259 ? -15.828 -28.438 -22.453 1 88 259 ASP B O 1
ATOM 7732 N N . PRO B 1 260 ? -17.641 -27.984 -23.594 1 84.88 260 PRO B N 1
ATOM 7733 C CA . PRO B 1 260 ? -18.141 -29.359 -23.453 1 84.88 260 PRO B CA 1
ATOM 7734 C C . PRO B 1 260 ? -17.219 -30.391 -24.109 1 84.88 260 PRO B C 1
ATOM 7736 O O . PRO B 1 260 ? -17.172 -31.547 -23.672 1 84.88 260 PRO B O 1
ATOM 7739 N N . LEU B 1 261 ? -16.484 -29.984 -25.109 1 85.75 261 LEU B N 1
ATOM 7740 C CA . LEU B 1 261 ? -15.617 -30.906 -25.844 1 85.75 261 LEU B CA 1
ATOM 7741 C C . LEU B 1 261 ? -14.258 -31.016 -25.156 1 85.75 261 LEU B C 1
ATOM 7743 O O . LEU B 1 261 ? -13.555 -32 -25.344 1 85.75 261 LEU B O 1
ATOM 7747 N N . ASN B 1 262 ? -13.867 -30 -24.469 1 86.81 262 ASN B N 1
ATOM 7748 C CA . ASN B 1 262 ? -12.617 -29.969 -23.719 1 86.81 262 ASN B CA 1
ATOM 7749 C C . ASN B 1 262 ? -12.805 -29.312 -22.359 1 86.81 262 ASN B C 1
ATOM 7751 O O . ASN B 1 262 ? -12.68 -28.094 -22.234 1 86.81 262 ASN B O 1
ATOM 7755 N N . PRO B 1 263 ? -12.938 -30.094 -21.453 1 85.81 263 PRO B N 1
ATOM 7756 C CA . PRO B 1 263 ? -13.32 -29.578 -20.141 1 85.81 263 PRO B CA 1
ATOM 7757 C C . PRO B 1 263 ? -12.234 -28.703 -19.516 1 85.81 263 PRO B C 1
ATOM 7759 O O . PRO B 1 263 ? -12.477 -28.031 -18.5 1 85.81 263 PRO B O 1
ATOM 7762 N N . THR B 1 264 ? -11.125 -28.688 -20.016 1 88.69 264 THR B N 1
ATOM 7763 C CA . THR B 1 264 ? -10.07 -27.859 -19.438 1 88.69 264 THR B CA 1
ATOM 7764 C C . THR B 1 264 ? -10.047 -26.484 -20.094 1 88.69 264 THR B C 1
ATOM 7766 O O . THR B 1 264 ? -9.266 -25.609 -19.688 1 88.69 264 THR B O 1
ATOM 7769 N N . ARG B 1 265 ? -10.938 -26.25 -21 1 92 265 ARG B N 1
ATOM 7770 C CA . ARG B 1 265 ? -10.969 -24.969 -21.688 1 92 265 ARG B CA 1
ATOM 7771 C C . ARG B 1 265 ? -12.195 -24.156 -21.297 1 92 265 ARG B C 1
ATOM 7773 O O . ARG B 1 265 ? -13.258 -24.719 -21.016 1 92 265 ARG B O 1
ATOM 7780 N N . LEU B 1 266 ? -12.008 -22.891 -21.281 1 94.25 266 LEU B N 1
ATOM 7781 C CA . LEU B 1 266 ? -13.078 -21.938 -20.953 1 94.25 266 LEU B CA 1
ATOM 7782 C C . LEU B 1 266 ? -13.344 -21 -22.141 1 94.25 266 LEU B C 1
ATOM 7784 O O . LEU B 1 266 ? -12.43 -20.703 -22.906 1 94.25 266 LEU B O 1
ATOM 7788 N N . PHE B 1 267 ? -14.578 -20.656 -22.312 1 93.38 267 PHE B N 1
ATOM 7789 C CA . PHE B 1 267 ? -14.938 -19.703 -23.344 1 93.38 267 PHE B CA 1
ATOM 7790 C C . PHE B 1 267 ? -15.977 -18.703 -22.812 1 93.38 267 PHE B C 1
ATOM 7792 O O . PHE B 1 267 ? -16.656 -18.984 -21.828 1 93.38 267 PHE B O 1
ATOM 7799 N N . PHE B 1 268 ? -16.047 -17.562 -23.469 1 94.56 268 PHE B N 1
ATOM 7800 C CA . PHE B 1 268 ? -17 -16.531 -23.062 1 94.56 268 PHE B CA 1
ATOM 7801 C C . PHE B 1 268 ? -18.438 -16.984 -23.328 1 94.56 268 PHE B C 1
ATOM 7803 O O . PHE B 1 268 ? -18.734 -17.5 -24.406 1 94.56 268 PHE B O 1
ATOM 7810 N N . ASP B 1 269 ? -19.234 -16.859 -22.344 1 91.5 269 ASP B N 1
ATOM 7811 C CA . ASP B 1 269 ? -20.656 -17.188 -22.422 1 91.5 269 ASP B CA 1
ATOM 7812 C C . ASP B 1 269 ? -21.484 -16.172 -21.641 1 91.5 269 ASP B C 1
ATOM 7814 O O . ASP B 1 269 ? -21.641 -16.297 -20.422 1 91.5 269 ASP B O 1
ATOM 7818 N N . ALA B 1 270 ? -22 -15.219 -22.328 1 88.56 270 ALA B N 1
ATOM 7819 C CA . ALA B 1 270 ? -22.719 -14.109 -21.719 1 88.56 270 ALA B CA 1
ATOM 7820 C C . ALA B 1 270 ? -24.016 -14.594 -21.062 1 88.56 270 ALA B C 1
ATOM 7822 O O . ALA B 1 270 ? -24.484 -13.984 -20.094 1 88.56 270 ALA B O 1
ATOM 7823 N N . HIS B 1 271 ? -24.547 -15.617 -21.5 1 86.12 271 HIS B N 1
ATOM 7824 C CA . HIS B 1 271 ? -25.891 -16.031 -21.094 1 86.12 271 HIS B CA 1
ATOM 7825 C C . HIS B 1 271 ? -25.828 -17 -19.922 1 86.12 271 HIS B C 1
ATOM 7827 O O . HIS B 1 271 ? -26.531 -16.812 -18.906 1 86.12 271 HIS B O 1
ATOM 7833 N N . CYS B 1 272 ? -24.984 -18.062 -20.031 1 84.62 272 CYS B N 1
ATOM 7834 C CA . CYS B 1 272 ? -25.016 -19.125 -19.031 1 84.62 272 CYS B CA 1
ATOM 7835 C C . CYS B 1 272 ? -23.688 -19.234 -18.297 1 84.62 272 CYS B C 1
ATOM 7837 O O . CYS B 1 272 ? -23.516 -20.078 -17.406 1 84.62 272 CYS B O 1
ATOM 7839 N N . GLY B 1 273 ? -22.828 -18.391 -18.625 1 90.19 273 GLY B N 1
ATOM 7840 C CA . GLY B 1 273 ? -21.5 -18.531 -18.062 1 90.19 273 GLY B CA 1
ATOM 7841 C C . GLY B 1 273 ? -21.438 -18.156 -16.594 1 90.19 273 GLY B C 1
ATOM 7842 O O . GLY B 1 273 ? -22.281 -17.422 -16.094 1 90.19 273 GLY B O 1
ATOM 7843 N N . GLN B 1 274 ? -20.484 -18.734 -15.898 1 89.62 274 GLN B N 1
ATOM 7844 C CA . GLN B 1 274 ? -20.156 -18.359 -14.523 1 89.62 274 GLN B CA 1
ATOM 7845 C C . GLN B 1 274 ? -19.109 -17.25 -14.484 1 89.62 274 GLN B C 1
ATOM 7847 O O . GLN B 1 274 ? -18.344 -17.078 -15.43 1 89.62 274 GLN B O 1
ATOM 7852 N N . GLU B 1 275 ? -19.078 -16.547 -13.406 1 91.06 275 GLU B N 1
ATOM 7853 C CA . GLU B 1 275 ? -18.125 -15.445 -13.273 1 91.06 275 GLU B CA 1
ATOM 7854 C C . GLU B 1 275 ? -16.812 -15.922 -12.672 1 91.06 275 GLU B C 1
ATOM 7856 O O . GLU B 1 275 ? -16.797 -16.625 -11.656 1 91.06 275 GLU B O 1
ATOM 7861 N N . TYR B 1 276 ? -15.781 -15.648 -13.375 1 94.06 276 TYR B N 1
ATOM 7862 C CA . TYR B 1 276 ? -14.414 -15.898 -12.914 1 94.06 276 TYR B CA 1
ATOM 7863 C C . TYR B 1 276 ? -13.672 -14.586 -12.688 1 94.06 276 TYR B C 1
ATOM 7865 O O . TYR B 1 276 ? -13.82 -13.641 -13.461 1 94.06 276 TYR B O 1
ATOM 7873 N N . PRO B 1 277 ? -12.891 -14.523 -11.68 1 93.38 277 PRO B N 1
ATOM 7874 C CA . PRO B 1 277 ? -12.125 -13.289 -11.477 1 93.38 277 PRO B CA 1
ATOM 7875 C C . PRO B 1 277 ? -11.055 -13.086 -12.547 1 93.38 277 PRO B C 1
ATOM 7877 O O . PRO B 1 277 ? -10.43 -14.047 -13 1 93.38 277 PRO B O 1
ATOM 7880 N N . TYR B 1 278 ? -10.859 -11.906 -12.945 1 94.88 278 TYR B N 1
ATOM 7881 C CA . TYR B 1 278 ? -9.805 -11.492 -13.859 1 94.88 278 TYR B CA 1
ATOM 7882 C C . TYR B 1 278 ? -8.492 -11.258 -13.117 1 94.88 278 TYR B C 1
ATOM 7884 O O . TYR B 1 278 ? -8.438 -10.453 -12.18 1 94.88 278 TYR B O 1
ATOM 7892 N N . ARG B 1 279 ? -7.363 -11.922 -13.523 1 95.12 279 ARG B N 1
ATOM 7893 C CA . ARG B 1 279 ? -6.086 -11.812 -12.828 1 95.12 279 ARG B CA 1
ATOM 7894 C C . ARG B 1 279 ? -5.035 -11.148 -13.711 1 95.12 279 ARG B C 1
ATOM 7896 O O . ARG B 1 279 ? -3.846 -11.148 -13.383 1 95.12 279 ARG B O 1
ATOM 7903 N N . GLY B 1 280 ? -5.445 -10.648 -14.766 1 94.75 280 GLY B N 1
ATOM 7904 C CA . GLY B 1 280 ? -4.52 -10.047 -15.711 1 94.75 280 GLY B CA 1
ATOM 7905 C C . GLY B 1 280 ? -4.637 -10.625 -17.109 1 94.75 280 GLY B C 1
ATOM 7906 O O . GLY B 1 280 ? -5.566 -11.375 -17.391 1 94.75 280 GLY B O 1
ATOM 7907 N N . ARG B 1 281 ? -3.678 -10.219 -17.922 1 96.31 281 ARG B N 1
ATOM 7908 C CA . ARG B 1 281 ? -3.713 -10.641 -19.312 1 96.31 281 ARG B CA 1
ATOM 7909 C C . ARG B 1 281 ? -2.305 -10.789 -19.891 1 96.31 281 ARG B C 1
ATOM 7911 O O . ARG B 1 281 ? -1.382 -10.094 -19.453 1 96.31 281 ARG B O 1
ATOM 7918 N N . GLY B 1 282 ? -2.117 -11.797 -20.656 1 97.31 282 GLY B N 1
ATOM 7919 C CA . GLY B 1 282 ? -0.895 -11.961 -21.422 1 97.31 282 GLY B CA 1
ATOM 7920 C C . GLY B 1 282 ? -1.103 -11.789 -22.922 1 97.31 282 GLY B C 1
ATOM 7921 O O . GLY B 1 282 ? -2.172 -11.359 -23.359 1 97.31 282 GLY B O 1
ATOM 7922 N N . PRO B 1 283 ? -0.055 -12.062 -23.688 1 97.31 283 PRO B N 1
ATOM 7923 C CA . PRO B 1 283 ? -0.203 -11.961 -25.141 1 97.31 283 PRO B CA 1
ATOM 7924 C C . PRO B 1 283 ? -1.295 -12.875 -25.688 1 97.31 283 PRO B C 1
ATOM 7926 O O . PRO B 1 283 ? -1.538 -13.953 -25.141 1 97.31 283 PRO B O 1
ATOM 7929 N N . VAL B 1 284 ? -1.894 -12.453 -26.719 1 96.12 284 VAL B N 1
ATOM 7930 C CA . VAL B 1 284 ? -2.904 -13.25 -27.406 1 96.12 284 VAL B CA 1
ATOM 7931 C C . VAL B 1 284 ? -2.238 -14.141 -28.453 1 96.12 284 VAL B C 1
ATOM 7933 O O . VAL B 1 284 ? -1.289 -13.719 -29.109 1 96.12 284 VAL B O 1
ATOM 7936 N N . TRP B 1 285 ? -2.773 -15.289 -28.531 1 95.25 285 TRP B N 1
ATOM 7937 C CA . TRP B 1 285 ? -2.186 -16.297 -29.406 1 95.25 285 TRP B CA 1
ATOM 7938 C C . TRP B 1 285 ? -2.238 -15.867 -30.859 1 95.25 285 TRP B C 1
ATOM 7940 O O . TRP B 1 285 ? -3.229 -15.281 -31.312 1 95.25 285 TRP B O 1
ATOM 7950 N N . ASN B 1 286 ? -1.164 -16.047 -31.469 1 92.38 286 ASN B N 1
ATOM 7951 C CA . ASN B 1 286 ? -1.066 -15.93 -32.938 1 92.38 286 ASN B CA 1
ATOM 7952 C C . ASN B 1 286 ? 0.105 -16.734 -33.469 1 92.38 286 ASN B C 1
ATOM 7954 O O . ASN B 1 286 ? 1.185 -16.75 -32.875 1 92.38 286 ASN B O 1
ATOM 7958 N N . ASN B 1 287 ? -0.058 -17.5 -34.562 1 90.81 287 ASN B N 1
ATOM 7959 C CA . ASN B 1 287 ? 1.022 -18.125 -35.312 1 90.81 287 ASN B CA 1
ATOM 7960 C C . ASN B 1 287 ? 1.872 -19.031 -34.438 1 90.81 287 ASN B C 1
ATOM 7962 O O . ASN B 1 287 ? 3.094 -18.891 -34.375 1 90.8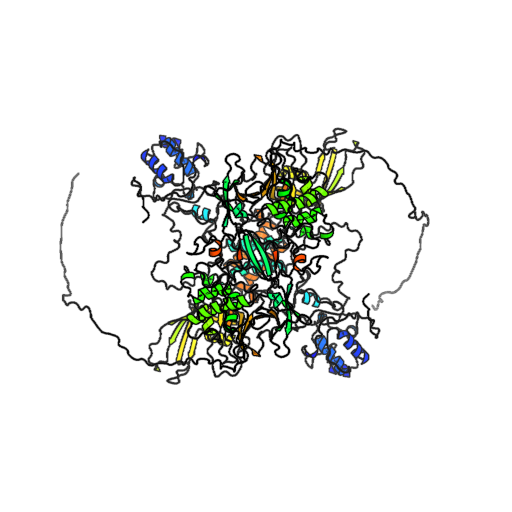1 287 ASN B O 1
ATOM 7966 N N . ASN B 1 288 ? 1.269 -19.938 -33.719 1 91.69 288 ASN B N 1
ATOM 7967 C CA . ASN B 1 288 ? 1.954 -20.938 -32.906 1 91.69 288 ASN B CA 1
ATOM 7968 C C . ASN B 1 288 ? 2.809 -20.297 -31.812 1 91.69 288 ASN B C 1
ATOM 7970 O O . ASN B 1 288 ? 3.941 -20.719 -31.578 1 91.69 288 ASN B O 1
ATOM 7974 N N . SER B 1 289 ? 2.266 -19.219 -31.188 1 94.62 289 SER B N 1
ATOM 7975 C CA . SER B 1 289 ? 3.068 -18.438 -30.266 1 94.62 289 SER B CA 1
ATOM 7976 C C . SER B 1 289 ? 2.896 -18.906 -28.828 1 94.62 289 SER B C 1
ATOM 7978 O O . SER B 1 289 ? 3.395 -18.281 -27.891 1 94.62 289 SER B O 1
ATOM 7980 N N . SER B 1 290 ? 2.264 -20 -28.516 1 95.06 290 SER B N 1
ATOM 7981 C CA . SER B 1 290 ? 1.874 -20.391 -27.172 1 95.06 290 SER B CA 1
ATOM 7982 C C . SER B 1 290 ? 3.086 -20.484 -26.25 1 95.06 290 SER B C 1
ATOM 7984 O O . SER B 1 290 ? 3.018 -20.109 -25.078 1 95.06 290 SER B O 1
ATOM 7986 N N . ALA B 1 291 ? 4.219 -20.969 -26.766 1 94.94 291 ALA B N 1
ATOM 7987 C CA . ALA B 1 291 ? 5.414 -21.125 -25.938 1 94.94 291 ALA B CA 1
ATOM 7988 C C . ALA B 1 291 ? 5.949 -19.766 -25.484 1 94.94 291 ALA B C 1
ATOM 7990 O O . ALA B 1 291 ? 6.148 -19.547 -24.281 1 94.94 291 ALA B O 1
ATOM 7991 N N . ILE B 1 292 ? 6.125 -18.891 -26.469 1 96.38 292 ILE B N 1
ATOM 7992 C CA . ILE B 1 292 ? 6.684 -17.578 -26.172 1 96.38 292 ILE B CA 1
ATOM 7993 C C . ILE B 1 292 ? 5.711 -16.797 -25.281 1 96.38 292 ILE B C 1
ATOM 7995 O O . ILE B 1 292 ? 6.129 -16.016 -24.422 1 96.38 292 ILE B O 1
ATOM 7999 N N . ASP B 1 293 ? 4.426 -17 -25.484 1 97.88 293 ASP B N 1
ATOM 8000 C CA . ASP B 1 293 ? 3.398 -16.328 -24.688 1 97.88 293 ASP B CA 1
ATOM 8001 C C . ASP B 1 293 ? 3.48 -16.734 -23.219 1 97.88 293 ASP B C 1
ATOM 8003 O O . ASP B 1 293 ? 3.486 -15.891 -22.328 1 97.88 293 ASP B O 1
ATOM 8007 N N . CYS B 1 294 ? 3.6 -18 -22.984 1 98.19 294 CYS B N 1
ATOM 8008 C CA . CYS B 1 294 ? 3.658 -18.516 -21.609 1 98.19 294 CYS B CA 1
ATOM 8009 C C . CYS B 1 294 ? 4.922 -18.047 -20.906 1 98.19 294 CYS B C 1
ATOM 8011 O O . CYS B 1 294 ? 4.891 -17.75 -19.703 1 98.19 294 CYS B O 1
ATOM 8013 N N . VAL B 1 295 ? 5.977 -18 -21.625 1 98.06 295 VAL B N 1
ATOM 8014 C CA . VAL B 1 295 ? 7.234 -17.562 -21.047 1 98.06 295 VAL B CA 1
ATOM 8015 C C . VAL B 1 295 ? 7.109 -16.109 -20.578 1 98.06 295 VAL B C 1
ATOM 8017 O O . VAL B 1 295 ? 7.562 -15.766 -19.484 1 98.06 295 VAL B O 1
ATOM 8020 N N . ILE B 1 296 ? 6.488 -15.289 -21.344 1 98.38 296 ILE B N 1
ATOM 8021 C CA . ILE B 1 296 ? 6.305 -13.883 -21 1 98.38 296 ILE B CA 1
ATOM 8022 C C . ILE B 1 296 ? 5.469 -13.773 -19.719 1 98.38 296 ILE B C 1
ATOM 8024 O O . ILE B 1 296 ? 5.84 -13.055 -18.781 1 98.38 296 ILE B O 1
ATOM 8028 N N . VAL B 1 297 ? 4.402 -14.484 -19.703 1 98.56 297 VAL B N 1
ATOM 8029 C CA . VAL B 1 297 ? 3.494 -14.391 -18.562 1 98.56 297 VAL B CA 1
ATOM 8030 C C . VAL B 1 297 ? 4.168 -14.945 -17.312 1 98.56 297 VAL B C 1
ATOM 8032 O O . VAL B 1 297 ? 4.062 -14.367 -16.219 1 98.56 297 VAL B O 1
ATOM 8035 N N . ALA B 1 298 ? 4.828 -16.062 -17.438 1 98.5 298 ALA B N 1
ATOM 8036 C CA . ALA B 1 298 ? 5.562 -16.609 -16.312 1 98.5 298 ALA B CA 1
ATOM 8037 C C . ALA B 1 298 ? 6.605 -15.625 -15.797 1 98.5 298 ALA B C 1
ATOM 8039 O O . ALA B 1 298 ? 6.746 -15.422 -14.586 1 98.5 298 ALA B O 1
ATOM 8040 N N . GLY B 1 299 ? 7.328 -15.07 -16.719 1 98.38 299 GLY B N 1
ATOM 8041 C CA . GLY B 1 299 ? 8.297 -14.055 -16.344 1 98.38 299 GLY B CA 1
ATOM 8042 C C . GLY B 1 299 ? 7.688 -12.883 -15.594 1 98.38 299 GLY B C 1
ATOM 8043 O O . GLY B 1 299 ? 8.273 -12.375 -14.641 1 98.38 299 GLY B O 1
ATOM 8044 N N . ARG B 1 300 ? 6.594 -12.492 -16.031 1 97.44 300 ARG B N 1
ATOM 8045 C CA . ARG B 1 300 ? 5.883 -11.398 -15.383 1 97.44 300 ARG B CA 1
ATOM 8046 C C . ARG B 1 300 ? 5.477 -11.781 -13.961 1 97.44 300 ARG B C 1
ATOM 8048 O O . ARG B 1 300 ? 5.672 -11 -13.023 1 97.44 300 ARG B O 1
ATOM 8055 N N . LEU B 1 301 ? 4.949 -12.93 -13.797 1 97.25 301 LEU B N 1
ATOM 8056 C CA . LEU B 1 301 ? 4.473 -13.391 -12.5 1 97.25 301 LEU B CA 1
ATOM 8057 C C . LEU B 1 301 ? 5.637 -13.609 -11.539 1 97.25 301 LEU B C 1
ATOM 8059 O O . LEU B 1 301 ? 5.477 -13.469 -10.328 1 97.25 301 LEU B O 1
ATOM 8063 N N . LEU B 1 302 ? 6.781 -13.867 -12.086 1 98 302 LEU B N 1
ATOM 8064 C CA . LEU B 1 302 ? 7.965 -14.125 -11.273 1 98 302 LEU B CA 1
ATOM 8065 C C . LEU B 1 302 ? 8.797 -12.859 -11.102 1 98 302 LEU B C 1
ATOM 8067 O O . LEU B 1 302 ? 9.781 -12.852 -10.367 1 98 302 LEU B O 1
ATOM 8071 N N . ASP B 1 303 ? 8.445 -11.82 -11.781 1 97.06 303 ASP B N 1
ATOM 8072 C CA . ASP B 1 303 ? 9.273 -10.617 -11.828 1 97.06 303 ASP B CA 1
ATOM 8073 C C . ASP B 1 303 ? 10.703 -10.945 -12.25 1 97.06 303 ASP B C 1
ATOM 8075 O O . ASP B 1 303 ? 11.656 -10.508 -11.609 1 97.06 303 ASP B O 1
ATOM 8079 N N . ALA B 1 304 ? 10.766 -11.75 -13.211 1 97.81 304 ALA B N 1
ATOM 8080 C CA . ALA B 1 304 ? 12.078 -12.211 -13.664 1 97.81 304 ALA B CA 1
ATOM 8081 C C . ALA B 1 304 ? 12.93 -11.039 -14.148 1 97.81 304 ALA B C 1
ATOM 8083 O O . ALA B 1 304 ? 12.531 -10.305 -15.055 1 97.81 304 ALA B O 1
ATOM 8084 N N . GLY B 1 305 ? 14.07 -10.883 -13.586 1 96.31 305 GLY B N 1
ATOM 8085 C CA . GLY B 1 305 ? 14.977 -9.797 -13.938 1 96.31 305 GLY B CA 1
ATOM 8086 C C . GLY B 1 305 ? 14.695 -8.516 -13.172 1 96.31 305 GLY B C 1
ATOM 8087 O O . GLY B 1 305 ? 15.445 -7.543 -13.289 1 96.31 305 GLY B O 1
ATOM 8088 N N . SER B 1 306 ? 13.656 -8.547 -12.43 1 95.94 306 SER B N 1
ATOM 8089 C CA . SER B 1 306 ? 13.25 -7.324 -11.75 1 95.94 306 SER B CA 1
ATOM 8090 C C . SER B 1 306 ? 13.18 -7.523 -10.242 1 95.94 306 SER B C 1
ATOM 8092 O O . SER B 1 306 ? 12.609 -6.695 -9.523 1 95.94 306 SER B O 1
ATOM 8094 N N . THR B 1 307 ? 13.672 -8.594 -9.727 1 96.19 307 THR B N 1
ATOM 8095 C CA . THR B 1 307 ? 13.703 -8.836 -8.289 1 96.19 307 THR B CA 1
ATOM 8096 C C . THR B 1 307 ? 14.945 -8.203 -7.66 1 96.19 307 THR B C 1
ATOM 8098 O O . THR B 1 307 ? 15.883 -7.828 -8.367 1 96.19 307 THR B O 1
ATOM 8101 N N . VAL B 1 308 ? 14.953 -8.117 -6.363 1 93.75 308 VAL B N 1
ATOM 8102 C CA . VAL B 1 308 ? 16.078 -7.547 -5.629 1 93.75 308 VAL B CA 1
ATOM 8103 C C . VAL B 1 308 ? 17.328 -8.383 -5.871 1 93.75 308 VAL B C 1
ATOM 8105 O O . VAL B 1 308 ? 18.406 -7.844 -6.129 1 93.75 308 VAL B O 1
ATOM 8108 N N . ILE B 1 309 ? 17.203 -9.68 -5.855 1 94.81 309 ILE B N 1
ATOM 8109 C CA . ILE B 1 309 ? 18.344 -10.578 -5.992 1 94.81 309 ILE B CA 1
ATOM 8110 C C . ILE B 1 309 ? 18.875 -10.516 -7.422 1 94.81 309 ILE B C 1
ATOM 8112 O O . ILE B 1 309 ? 20.078 -10.609 -7.645 1 94.81 309 ILE B O 1
ATOM 8116 N N . ASP B 1 310 ? 18.047 -10.344 -8.406 1 95.62 310 ASP B N 1
ATOM 8117 C CA . ASP B 1 310 ? 18.484 -10.266 -9.805 1 95.62 310 ASP B CA 1
ATOM 8118 C C . ASP B 1 310 ? 19.266 -8.984 -10.055 1 95.62 310 ASP B C 1
ATOM 8120 O O . ASP B 1 310 ? 20.109 -8.93 -10.961 1 95.62 310 ASP B O 1
ATOM 8124 N N . ARG B 1 311 ? 18.984 -7.992 -9.289 1 92.19 311 ARG B N 1
ATOM 8125 C CA . ARG B 1 311 ? 19.625 -6.699 -9.5 1 92.19 311 ARG B CA 1
ATOM 8126 C C . ARG B 1 311 ? 20.609 -6.379 -8.383 1 92.19 311 ARG B C 1
ATOM 8128 O O . ARG B 1 311 ? 21 -5.223 -8.203 1 92.19 311 ARG B O 1
ATOM 8135 N N . ALA B 1 312 ? 20.953 -7.254 -7.617 1 88.38 312 ALA B N 1
ATOM 8136 C CA . ALA B 1 312 ? 21.797 -7.062 -6.434 1 88.38 312 ALA B CA 1
ATOM 8137 C C . ALA B 1 312 ? 23.234 -6.742 -6.824 1 88.38 312 ALA B C 1
ATOM 8139 O O . ALA B 1 312 ? 23.906 -5.965 -6.148 1 88.38 312 ALA B O 1
ATOM 8140 N N . ARG B 1 313 ? 23.688 -7.32 -7.898 1 80.19 313 ARG B N 1
ATOM 8141 C CA . ARG B 1 313 ? 25.078 -7.129 -8.305 1 80.19 313 ARG B CA 1
ATOM 8142 C C . ARG B 1 313 ? 25.281 -5.77 -8.969 1 80.19 313 ARG B C 1
ATOM 8144 O O . ARG B 1 313 ? 24.422 -5.324 -9.742 1 80.19 313 ARG B O 1
ATOM 8151 N N . ASP B 1 314 ? 26.375 -5.203 -8.656 1 78.88 314 ASP B N 1
ATOM 8152 C CA . ASP B 1 314 ? 26.703 -3.93 -9.289 1 78.88 314 ASP B CA 1
ATOM 8153 C C . ASP B 1 314 ? 26.812 -4.086 -10.805 1 78.88 314 ASP B C 1
ATOM 8155 O O . ASP B 1 314 ? 27.406 -5.047 -11.297 1 78.88 314 ASP B O 1
ATOM 8159 N N . GLY B 1 315 ? 26.266 -3.225 -11.461 1 80 315 GLY B N 1
ATOM 8160 C CA . GLY B 1 315 ? 26.297 -3.273 -12.914 1 80 315 GLY B CA 1
ATOM 8161 C C . GLY B 1 315 ? 25.422 -4.375 -13.492 1 80 315 GLY B C 1
ATOM 8162 O O . GLY B 1 315 ? 25.688 -4.871 -14.594 1 80 315 GLY B O 1
ATOM 8163 N N . TRP B 1 316 ? 24.484 -4.781 -12.742 1 87.44 316 TRP B N 1
ATOM 8164 C CA . TRP B 1 316 ? 23.594 -5.871 -13.148 1 87.44 316 TRP B CA 1
ATOM 8165 C C . TRP B 1 316 ? 23.062 -5.637 -14.555 1 87.44 316 TRP B C 1
ATOM 8167 O O . TRP B 1 316 ? 22.891 -6.586 -15.32 1 87.44 316 TRP B O 1
ATOM 8177 N N . ASP B 1 317 ? 22.875 -4.414 -14.977 1 87.12 317 ASP B N 1
ATOM 8178 C CA . ASP B 1 317 ? 22.266 -4.082 -16.266 1 87.12 317 ASP B CA 1
ATOM 8179 C C . ASP B 1 317 ? 23.25 -4.285 -17.406 1 87.12 317 ASP B C 1
ATOM 8181 O O . ASP B 1 317 ? 22.844 -4.52 -18.547 1 87.12 317 ASP B O 1
ATOM 8185 N N . GLN B 1 318 ? 24.516 -4.23 -17.109 1 83.75 318 GLN B N 1
ATOM 8186 C CA . GLN B 1 318 ? 25.547 -4.375 -18.125 1 83.75 318 GLN B CA 1
ATOM 8187 C C . GLN B 1 318 ? 25.75 -5.844 -18.5 1 83.75 318 GLN B C 1
ATOM 8189 O O . GLN B 1 318 ? 26.25 -6.152 -19.578 1 83.75 318 GLN B O 1
ATOM 8194 N N . HIS B 1 319 ? 25.344 -6.676 -17.656 1 84.56 319 HIS B N 1
ATOM 8195 C CA . HIS B 1 319 ? 25.578 -8.102 -17.859 1 84.56 319 HIS B CA 1
ATOM 8196 C C . HIS B 1 319 ? 24.391 -8.75 -18.578 1 84.56 319 HIS B C 1
ATOM 8198 O O . HIS B 1 319 ? 24.453 -9.922 -18.953 1 84.56 319 HIS B O 1
ATOM 8204 N N . LEU B 1 320 ? 23.406 -7.984 -18.891 1 91.38 320 LEU B N 1
ATOM 8205 C CA . LEU B 1 320 ? 22.234 -8.531 -19.547 1 91.38 320 LEU B CA 1
ATOM 8206 C C . LEU B 1 320 ? 22.469 -8.711 -21.047 1 91.38 320 LEU B C 1
ATOM 8208 O O . LEU B 1 320 ? 23.078 -7.848 -21.688 1 91.38 320 LEU B O 1
ATOM 8212 N N . THR B 1 321 ? 22.094 -9.82 -21.578 1 90.75 321 THR B N 1
ATOM 8213 C CA . THR B 1 321 ? 22.094 -10.031 -23.016 1 90.75 321 THR B CA 1
ATOM 8214 C C . THR B 1 321 ? 20.969 -9.242 -23.672 1 90.75 321 THR B C 1
ATOM 8216 O O . THR B 1 321 ? 20.047 -8.797 -23 1 90.75 321 THR B O 1
ATOM 8219 N N . PRO B 1 322 ? 21 -9.062 -24.984 1 89.19 322 PRO B N 1
ATOM 8220 C CA . PRO B 1 322 ? 19.906 -8.383 -25.688 1 89.19 322 PRO B CA 1
ATOM 8221 C C . PRO B 1 322 ? 18.562 -9.078 -25.5 1 89.19 322 PRO B C 1
ATOM 8223 O O . PRO B 1 322 ? 17.531 -8.414 -25.375 1 89.19 322 PRO B O 1
ATOM 8226 N N . VAL B 1 323 ? 18.594 -10.391 -25.422 1 94.19 323 VAL B N 1
ATOM 8227 C CA . VAL B 1 323 ? 17.375 -11.156 -25.234 1 94.19 323 VAL B CA 1
ATOM 8228 C C . VAL B 1 323 ? 16.797 -10.891 -23.844 1 94.19 323 VAL B C 1
ATOM 8230 O O . VAL B 1 323 ? 15.594 -10.68 -23.703 1 94.19 323 VAL B O 1
ATOM 8233 N N . GLN B 1 324 ? 17.672 -10.82 -22.891 1 96.12 324 GLN B N 1
ATOM 8234 C CA . GLN B 1 324 ? 17.234 -10.602 -21.516 1 96.12 324 GLN B CA 1
ATOM 8235 C C . GLN B 1 324 ? 16.672 -9.195 -21.328 1 96.12 324 GLN B C 1
ATOM 8237 O O . GLN B 1 324 ? 15.672 -9 -20.625 1 96.12 324 GLN B O 1
ATOM 8242 N N . ARG B 1 325 ? 17.281 -8.227 -21.969 1 92.69 325 ARG B N 1
ATOM 8243 C CA . ARG B 1 325 ? 16.75 -6.867 -21.938 1 92.69 325 ARG B CA 1
ATOM 8244 C C . ARG B 1 325 ? 15.359 -6.801 -22.547 1 92.69 325 ARG B C 1
ATOM 8246 O O . ARG B 1 325 ? 14.438 -6.23 -21.953 1 92.69 325 ARG B O 1
ATOM 8253 N N . ALA B 1 326 ? 15.227 -7.473 -23.688 1 94.69 326 ALA B N 1
ATOM 8254 C CA . ALA B 1 326 ? 13.938 -7.504 -24.375 1 94.69 326 ALA B CA 1
ATOM 8255 C C . ALA B 1 326 ? 12.891 -8.242 -23.531 1 94.69 326 ALA B C 1
ATOM 8257 O O . ALA B 1 326 ? 11.719 -7.875 -23.531 1 94.69 326 ALA B O 1
ATOM 8258 N N . PHE B 1 327 ? 13.344 -9.273 -22.844 1 97.56 327 PHE B N 1
ATOM 8259 C CA . PHE B 1 327 ? 12.445 -10.07 -22.016 1 97.56 327 PHE B CA 1
ATOM 8260 C C . PHE B 1 327 ? 11.906 -9.25 -20.859 1 97.56 327 PHE B C 1
ATOM 8262 O O . PHE B 1 327 ? 10.711 -9.273 -20.578 1 97.56 327 PHE B O 1
ATOM 8269 N N . ILE B 1 328 ? 12.742 -8.492 -20.156 1 96.44 328 ILE B N 1
ATOM 8270 C CA . ILE B 1 328 ? 12.328 -7.637 -19.062 1 96.44 328 ILE B CA 1
ATOM 8271 C C . ILE B 1 328 ? 11.305 -6.613 -19.562 1 96.44 328 ILE B C 1
ATOM 8273 O O . ILE B 1 328 ? 10.273 -6.395 -18.922 1 96.44 328 ILE B O 1
ATOM 8277 N N . GLU B 1 329 ? 11.539 -6.035 -20.719 1 93.69 329 GLU B N 1
ATOM 8278 C CA . GLU B 1 329 ? 10.609 -5.074 -21.297 1 93.69 329 GLU B CA 1
ATOM 8279 C C . GLU B 1 329 ? 9.281 -5.738 -21.656 1 93.69 329 GLU B C 1
ATOM 8281 O O . GLU B 1 329 ? 8.211 -5.16 -21.453 1 93.69 329 GLU B O 1
ATOM 8286 N N . ALA B 1 330 ? 9.359 -6.934 -22.188 1 96.69 330 ALA B N 1
ATOM 8287 C CA . ALA B 1 330 ? 8.156 -7.664 -22.578 1 96.69 330 ALA B CA 1
ATOM 8288 C C . ALA B 1 330 ? 7.293 -7.984 -21.359 1 96.69 330 ALA B C 1
ATOM 8290 O O . ALA B 1 330 ? 6.062 -7.969 -21.438 1 96.69 330 ALA B O 1
ATOM 8291 N N . THR B 1 331 ? 7.938 -8.32 -20.234 1 96.69 331 THR B N 1
ATOM 8292 C CA . THR B 1 331 ? 7.195 -8.633 -19.016 1 96.69 331 THR B CA 1
ATOM 8293 C C . THR B 1 331 ? 6.539 -7.383 -18.438 1 96.69 331 THR B C 1
ATOM 8295 O O . THR B 1 331 ? 5.551 -7.469 -17.703 1 96.69 331 THR B O 1
ATOM 8298 N N . ASP B 1 332 ? 7.035 -6.234 -18.781 1 93 332 ASP B N 1
ATOM 8299 C CA . ASP B 1 332 ? 6.543 -4.984 -18.219 1 93 332 ASP B CA 1
ATOM 8300 C C . ASP B 1 332 ? 5.508 -4.336 -19.141 1 93 332 ASP B C 1
ATOM 8302 O O . ASP B 1 332 ? 4.938 -3.295 -18.797 1 93 332 ASP B O 1
ATOM 8306 N N . ILE B 1 333 ? 5.254 -4.91 -20.281 1 93.69 333 ILE B N 1
ATOM 8307 C CA . ILE B 1 333 ? 4.227 -4.395 -21.172 1 93.69 333 ILE B CA 1
ATOM 8308 C C . ILE B 1 333 ? 2.861 -4.473 -20.5 1 93.69 333 ILE B C 1
ATOM 8310 O O . ILE B 1 333 ? 2.58 -5.43 -19.766 1 93.69 333 ILE B O 1
ATOM 8314 N N . ASN B 1 334 ? 2.055 -3.467 -20.719 1 92.81 334 ASN B N 1
ATOM 8315 C CA . ASN B 1 334 ? 0.684 -3.471 -20.219 1 92.81 334 ASN B CA 1
ATOM 8316 C C . ASN B 1 334 ? -0.233 -4.316 -21.094 1 92.81 334 ASN B C 1
ATOM 8318 O O . ASN B 1 334 ? -1.131 -3.789 -21.75 1 92.81 334 ASN B O 1
ATOM 8322 N N . TRP B 1 335 ? -0.122 -5.551 -20.969 1 94.94 335 TRP B N 1
ATOM 8323 C CA . TRP B 1 335 ? -0.899 -6.484 -21.766 1 94.94 335 TRP B CA 1
ATOM 8324 C C . TRP B 1 335 ? -2.391 -6.34 -21.484 1 94.94 335 TRP B C 1
ATOM 8326 O O . TRP B 1 335 ? -3.225 -6.695 -22.328 1 94.94 335 TRP B O 1
ATOM 8336 N N . ASP B 1 336 ? -2.777 -5.848 -20.344 1 92.5 336 ASP B N 1
ATOM 8337 C CA . ASP B 1 336 ? -4.16 -5.754 -19.891 1 92.5 336 ASP B CA 1
ATOM 8338 C C . ASP B 1 336 ? -4.984 -4.852 -20.797 1 92.5 336 ASP B C 1
ATOM 8340 O O . ASP B 1 336 ? -6.191 -5.047 -20.953 1 92.5 336 ASP B O 1
ATOM 8344 N N . THR B 1 337 ? -4.336 -3.885 -21.406 1 90.38 337 THR B N 1
ATOM 8345 C CA . THR B 1 337 ? -5.121 -2.893 -22.125 1 90.38 337 THR B CA 1
ATOM 8346 C C . THR B 1 337 ? -4.723 -2.859 -23.594 1 90.38 337 THR B C 1
ATOM 8348 O O . THR B 1 337 ? -5.234 -2.041 -24.375 1 90.38 337 THR B O 1
ATOM 8351 N N . CYS B 1 338 ? -3.887 -3.779 -23.953 1 89.19 338 CYS B N 1
ATOM 8352 C CA . CYS B 1 338 ? -3.484 -3.842 -25.359 1 89.19 338 CYS B CA 1
ATOM 8353 C C . CYS B 1 338 ? -4.621 -4.363 -26.234 1 89.19 338 CYS B C 1
ATOM 8355 O O . CYS B 1 338 ? -5.332 -5.289 -25.844 1 89.19 338 CYS B O 1
ATOM 8357 N N . SER B 1 339 ? -4.707 -3.684 -27.375 1 86.44 339 SER B N 1
ATOM 8358 C CA . SER B 1 339 ? -5.551 -4.324 -28.375 1 86.44 339 SER B CA 1
ATOM 8359 C C . SER B 1 339 ? -4.957 -5.652 -28.828 1 86.44 339 SER B C 1
ATOM 8361 O O . SER B 1 339 ? -3.773 -5.918 -28.609 1 86.44 339 SER B O 1
ATOM 8363 N N . THR B 1 340 ? -5.773 -6.473 -29.406 1 88.88 340 THR B N 1
ATOM 8364 C CA . THR B 1 340 ? -5.297 -7.766 -29.891 1 88.88 340 THR B CA 1
ATOM 8365 C C . THR B 1 340 ? -4.168 -7.586 -30.906 1 88.88 340 THR B C 1
ATOM 8367 O O . THR B 1 340 ? -3.168 -8.305 -30.859 1 88.88 340 THR B O 1
ATOM 8370 N N . GLU B 1 341 ? -4.316 -6.562 -31.734 1 87.56 341 GLU B N 1
ATOM 8371 C CA . GLU B 1 341 ? -3.316 -6.301 -32.75 1 87.56 341 GLU B CA 1
ATOM 8372 C C . GLU B 1 341 ? -1.994 -5.848 -32.156 1 87.56 341 GLU B C 1
ATOM 8374 O O . GLU B 1 341 ? -0.928 -6.336 -32.531 1 87.56 341 GLU B O 1
ATOM 8379 N N . LEU B 1 342 ? -2.076 -4.973 -31.281 1 88.75 342 LEU B N 1
ATOM 8380 C CA . LEU B 1 342 ? -0.875 -4.469 -30.625 1 88.75 342 LEU B CA 1
ATOM 8381 C C . LEU B 1 342 ? -0.209 -5.562 -29.797 1 88.75 342 LEU B C 1
ATOM 8383 O O . LEU B 1 342 ? 1.02 -5.656 -29.75 1 88.75 342 LEU B O 1
ATOM 8387 N N . SER B 1 343 ? -1.009 -6.379 -29.125 1 92.88 343 SER B N 1
ATOM 8388 C CA . SER B 1 343 ? -0.507 -7.496 -28.328 1 92.88 343 SER B CA 1
ATOM 8389 C C . SER B 1 343 ? 0.327 -8.445 -29.172 1 92.88 343 SER B C 1
ATOM 8391 O O . SER B 1 343 ? 1.45 -8.797 -28.812 1 92.88 343 SER B O 1
ATOM 8393 N N . CYS B 1 344 ? -0.164 -8.781 -30.312 1 94 344 CYS B N 1
ATOM 8394 C CA . CYS B 1 344 ? 0.531 -9.688 -31.219 1 94 344 CYS B CA 1
ATOM 8395 C C . CYS B 1 344 ? 1.803 -9.055 -31.766 1 94 344 CYS B C 1
ATOM 8397 O O . CYS B 1 344 ? 2.85 -9.695 -31.812 1 94 344 CYS B O 1
ATOM 8399 N N . ALA B 1 345 ? 1.692 -7.809 -32.062 1 91.62 345 ALA B N 1
ATOM 8400 C CA . ALA B 1 345 ? 2.828 -7.117 -32.656 1 91.62 345 ALA B CA 1
ATOM 8401 C C . ALA B 1 345 ? 3.992 -7.02 -31.688 1 91.62 345 ALA B C 1
ATOM 8403 O O . ALA B 1 345 ? 5.145 -7.27 -32.031 1 91.62 345 ALA B O 1
ATOM 8404 N N . LEU B 1 346 ? 3.719 -6.652 -30.5 1 93.88 346 LEU B N 1
ATOM 8405 C CA . LEU B 1 346 ? 4.758 -6.5 -29.484 1 93.88 346 LEU B CA 1
ATOM 8406 C C . LEU B 1 346 ? 5.383 -7.848 -29.141 1 93.88 346 LEU B C 1
ATOM 8408 O O . LEU B 1 346 ? 6.605 -7.957 -29.016 1 93.88 346 LEU B O 1
ATOM 8412 N N . ARG B 1 347 ? 4.562 -8.828 -28.969 1 96.31 347 ARG B N 1
ATOM 8413 C CA . ARG B 1 347 ? 5.062 -10.172 -28.703 1 96.31 347 ARG B CA 1
ATOM 8414 C C . ARG B 1 347 ? 5.938 -10.664 -29.859 1 96.31 347 ARG B C 1
ATOM 8416 O O . ARG B 1 347 ? 7 -11.25 -29.625 1 96.31 347 ARG B O 1
ATOM 8423 N N . ASP B 1 348 ? 5.488 -10.43 -31.078 1 95.12 348 ASP B N 1
ATOM 8424 C CA . ASP B 1 348 ? 6.238 -10.875 -32.25 1 95.12 348 ASP B CA 1
ATOM 8425 C C . ASP B 1 348 ? 7.602 -10.188 -32.344 1 95.12 348 ASP B C 1
ATOM 8427 O O . ASP B 1 348 ? 8.594 -10.805 -32.719 1 95.12 348 ASP B O 1
ATOM 8431 N N . ARG B 1 349 ? 7.598 -8.977 -32 1 93.5 349 ARG B N 1
ATOM 8432 C CA . ARG B 1 349 ? 8.883 -8.273 -32 1 93.5 349 ARG B CA 1
ATOM 8433 C C . ARG B 1 349 ? 9.836 -8.906 -31 1 93.5 349 ARG B C 1
ATOM 8435 O O . ARG B 1 349 ? 11.016 -9.102 -31.297 1 93.5 349 ARG B O 1
ATOM 8442 N N . PHE B 1 350 ? 9.414 -9.156 -29.859 1 96.31 350 PHE B N 1
ATOM 8443 C CA . PHE B 1 350 ? 10.219 -9.852 -28.859 1 96.31 350 PHE B CA 1
ATOM 8444 C C . PHE B 1 350 ? 10.656 -11.219 -29.375 1 96.31 350 PHE B C 1
ATOM 8446 O O . PHE B 1 350 ? 11.828 -11.594 -29.25 1 96.31 350 PHE B O 1
ATOM 8453 N N . TRP B 1 351 ? 9.711 -11.914 -29.938 1 96.19 351 TRP B N 1
ATOM 8454 C CA . TRP B 1 351 ? 9.969 -13.234 -30.516 1 96.19 351 TRP B CA 1
ATOM 8455 C C . TRP B 1 351 ? 11.07 -13.164 -31.562 1 96.19 351 TRP B C 1
ATOM 8457 O O . TRP B 1 351 ? 11.945 -14.031 -31.609 1 96.19 351 TRP B O 1
ATOM 8467 N N . GLU B 1 352 ? 11.062 -12.164 -32.344 1 94 352 GLU B N 1
ATOM 8468 C CA . GLU B 1 352 ? 12.086 -11.969 -33.375 1 94 352 GLU B CA 1
ATOM 8469 C C . GLU B 1 352 ? 13.469 -11.805 -32.75 1 94 352 GLU B C 1
ATOM 8471 O O . GLU B 1 352 ? 14.453 -12.344 -33.25 1 94 352 GLU B O 1
ATOM 8476 N N . ILE B 1 353 ? 13.508 -11.07 -31.703 1 94.38 353 ILE B N 1
ATOM 8477 C CA . ILE B 1 353 ? 14.781 -10.852 -31.016 1 94.38 353 ILE B CA 1
ATOM 8478 C C . ILE B 1 353 ? 15.289 -12.172 -30.453 1 94.38 353 ILE B C 1
ATOM 8480 O O . ILE B 1 353 ? 16.469 -12.492 -30.578 1 94.38 353 ILE B O 1
ATOM 8484 N N . VAL B 1 354 ? 14.398 -12.953 -29.859 1 95.31 354 VAL B N 1
ATOM 8485 C CA . VAL B 1 354 ? 14.781 -14.25 -29.312 1 95.31 354 VAL B CA 1
ATOM 8486 C C . VAL B 1 354 ? 15.281 -15.148 -30.438 1 95.31 354 VAL B C 1
ATOM 8488 O O . VAL B 1 354 ? 16.328 -15.797 -30.312 1 95.31 354 VAL B O 1
ATOM 8491 N N . ALA B 1 355 ? 14.562 -15.164 -31.516 1 93 355 ALA B N 1
ATOM 8492 C CA . ALA B 1 355 ? 14.898 -16.016 -32.656 1 93 355 ALA B CA 1
ATOM 8493 C C . ALA B 1 355 ? 16.25 -15.633 -33.25 1 93 355 ALA B C 1
ATOM 8495 O O . ALA B 1 355 ? 16.984 -16.5 -33.75 1 93 355 ALA B O 1
ATOM 8496 N N . THR B 1 356 ? 16.516 -14.398 -33.25 1 91.81 356 THR B N 1
ATOM 8497 C CA . THR B 1 356 ? 17.781 -13.898 -33.812 1 91.81 356 THR B CA 1
ATOM 8498 C C . THR B 1 356 ? 18.969 -14.352 -32.969 1 91.81 356 THR B C 1
ATOM 8500 O O . THR B 1 356 ? 20.047 -14.609 -33.5 1 91.81 356 THR B O 1
ATOM 8503 N N . HIS B 1 357 ? 18.781 -14.516 -31.703 1 91.06 357 HIS B N 1
ATOM 8504 C CA . HIS B 1 357 ? 19.906 -14.734 -30.812 1 91.06 357 HIS B CA 1
ATOM 8505 C C . HIS B 1 357 ? 19.938 -16.172 -30.297 1 91.06 357 HIS B C 1
ATOM 8507 O O . HIS B 1 357 ? 20.844 -16.547 -29.562 1 91.06 357 HIS B O 1
ATOM 8513 N N . THR B 1 358 ? 18.891 -16.938 -30.656 1 87.44 358 THR B N 1
ATOM 8514 C CA . THR B 1 358 ? 18.812 -18.312 -30.172 1 87.44 358 THR B CA 1
ATOM 8515 C C . THR B 1 358 ? 18.609 -19.266 -31.344 1 87.44 358 THR B C 1
ATOM 8517 O O . THR B 1 358 ? 17.594 -19.188 -32.062 1 87.44 358 THR B O 1
ATOM 8520 N N . GLN B 1 359 ? 19.484 -20.172 -31.734 1 80.94 359 GLN B N 1
ATOM 8521 C CA . GLN B 1 359 ? 19.547 -21 -32.938 1 80.94 359 GLN B CA 1
ATOM 8522 C C . GLN B 1 359 ? 18.281 -21.844 -33.094 1 80.94 359 GLN B C 1
ATOM 8524 O O . GLN B 1 359 ? 17.766 -21.984 -34.188 1 80.94 359 GLN B O 1
ATOM 8529 N N . ASP B 1 360 ? 17.672 -22.422 -32.125 1 81.81 360 ASP B N 1
ATOM 8530 C CA . ASP B 1 360 ? 16.578 -23.375 -32.219 1 81.81 360 ASP B CA 1
ATOM 8531 C C . ASP B 1 360 ? 15.227 -22.688 -32.062 1 81.81 360 ASP B C 1
ATOM 8533 O O . ASP B 1 360 ? 14.188 -23.344 -32.031 1 81.81 360 ASP B O 1
ATOM 8537 N N . VAL B 1 361 ? 15.164 -21.438 -32.125 1 89.44 361 VAL B N 1
ATOM 8538 C CA . VAL B 1 361 ? 13.914 -20.688 -31.969 1 89.44 361 VAL B CA 1
ATOM 8539 C C . VAL B 1 361 ? 13.602 -19.938 -33.25 1 89.44 361 VAL B C 1
ATOM 8541 O O . VAL B 1 361 ? 14.445 -19.203 -33.781 1 89.44 361 VAL B O 1
ATOM 8544 N N . HIS B 1 362 ? 12.398 -20.172 -33.844 1 88.19 362 HIS B N 1
ATOM 8545 C CA . HIS B 1 362 ? 11.961 -19.516 -35.062 1 88.19 362 HIS B CA 1
ATOM 8546 C C . HIS B 1 362 ? 10.555 -18.953 -34.906 1 88.19 362 HIS B C 1
ATOM 8548 O O . HIS B 1 362 ? 9.664 -19.625 -34.344 1 88.19 362 HIS B O 1
ATOM 8554 N N . VAL B 1 363 ? 10.469 -17.797 -35.375 1 90.44 363 VAL B N 1
ATOM 8555 C CA . VAL B 1 363 ? 9.156 -17.172 -35.344 1 90.44 363 VAL B CA 1
ATOM 8556 C C . VAL B 1 363 ? 8.164 -17.969 -36.156 1 90.44 363 VAL B C 1
ATOM 8558 O O . VAL B 1 363 ? 8.469 -18.391 -37.281 1 90.44 363 VAL B O 1
ATOM 8561 N N . GLY B 1 364 ? 7.027 -18.188 -35.625 1 89 364 GLY B N 1
ATOM 8562 C CA . GLY B 1 364 ? 5.988 -18.922 -36.312 1 89 364 GLY B CA 1
ATOM 8563 C C . GLY B 1 364 ? 6.02 -20.406 -36.062 1 89 364 GLY B C 1
ATOM 8564 O O . GLY B 1 364 ? 5.121 -21.141 -36.469 1 89 364 GLY B O 1
ATOM 8565 N N . ARG B 1 365 ? 7.008 -20.859 -35.438 1 85.19 365 ARG B N 1
ATOM 8566 C CA . ARG B 1 365 ? 7.113 -22.266 -35.062 1 85.19 365 ARG B CA 1
ATOM 8567 C C . ARG B 1 365 ? 7.148 -22.438 -33.531 1 85.19 365 ARG B C 1
ATOM 8569 O O . ARG B 1 365 ? 7.746 -21.609 -32.844 1 85.19 365 ARG B O 1
ATOM 8576 N N . THR B 1 366 ? 6.383 -23.484 -33.188 1 80.38 366 THR B N 1
ATOM 8577 C CA . THR B 1 366 ? 6.43 -23.734 -31.734 1 80.38 366 THR B CA 1
ATOM 8578 C C . THR B 1 366 ? 7.832 -24.172 -31.312 1 80.38 366 THR B C 1
ATOM 8580 O O . THR B 1 366 ? 8.328 -25.219 -31.781 1 80.38 366 THR B O 1
ATOM 8583 N N . GLY B 1 367 ? 8.672 -23.328 -30.828 1 69.5 367 GLY B N 1
ATOM 8584 C CA . GLY B 1 367 ? 10.031 -23.625 -30.391 1 69.5 367 GLY B CA 1
ATOM 8585 C C . GLY B 1 367 ? 10.094 -24.328 -29.062 1 69.5 367 GLY B C 1
ATOM 8586 O O . GLY B 1 367 ? 9.094 -24.422 -28.344 1 69.5 367 GLY B O 1
ATOM 8587 N N . PRO B 1 368 ? 11.289 -24.953 -28.844 1 81.56 368 PRO B N 1
ATOM 8588 C CA . PRO B 1 368 ? 11.469 -25.562 -27.516 1 81.56 368 PRO B CA 1
ATOM 8589 C C . PRO B 1 368 ? 11.375 -24.562 -26.375 1 81.56 368 PRO B C 1
ATOM 8591 O O . PRO B 1 368 ? 12.148 -23.594 -26.328 1 81.56 368 PRO B O 1
ATOM 8594 N N . LEU B 1 369 ? 10.414 -24.781 -25.547 1 90.75 369 LEU B N 1
ATOM 8595 C CA . LEU B 1 369 ? 10.148 -23.859 -24.438 1 90.75 369 LEU B CA 1
ATOM 8596 C C . LEU B 1 369 ? 11.406 -23.641 -23.609 1 90.75 369 LEU B C 1
ATOM 8598 O O . LEU B 1 369 ? 11.68 -22.516 -23.172 1 90.75 369 LEU B O 1
ATOM 8602 N N . TRP B 1 370 ? 12.188 -24.656 -23.438 1 87.44 370 TRP B N 1
ATOM 8603 C CA . TRP B 1 370 ? 13.383 -24.562 -22.609 1 87.44 370 TRP B CA 1
ATOM 8604 C C . TRP B 1 370 ? 14.391 -23.594 -23.219 1 87.44 370 TRP B C 1
ATOM 8606 O O . TRP B 1 370 ? 15.031 -22.812 -22.5 1 87.44 370 TRP B O 1
ATOM 8616 N N . SER B 1 371 ? 14.57 -23.703 -24.484 1 87.12 371 SER B N 1
ATOM 8617 C CA . SER B 1 371 ? 15.523 -22.828 -25.172 1 87.12 371 SER B CA 1
ATOM 8618 C C . SER B 1 371 ? 15.141 -21.359 -25 1 87.12 371 SER B C 1
ATOM 8620 O O . SER B 1 371 ? 16 -20.5 -24.781 1 87.12 371 SER B O 1
ATOM 8622 N N . ILE B 1 372 ? 13.883 -21.141 -25.109 1 93.56 372 ILE B N 1
ATOM 8623 C CA . ILE B 1 372 ? 13.398 -19.766 -24.953 1 93.56 372 ILE B CA 1
ATOM 8624 C C . ILE B 1 372 ? 13.625 -19.312 -23.516 1 93.56 372 ILE B C 1
ATOM 8626 O O . ILE B 1 372 ? 14.18 -18.234 -23.266 1 93.56 372 ILE B O 1
ATOM 8630 N N . TRP B 1 373 ? 13.242 -20.156 -22.547 1 95.38 373 TRP B N 1
ATOM 8631 C CA . TRP B 1 373 ? 13.375 -19.828 -21.141 1 95.38 373 TRP B CA 1
ATOM 8632 C C . TRP B 1 373 ? 14.836 -19.609 -20.766 1 95.38 373 TRP B C 1
ATOM 8634 O O . TRP B 1 373 ? 15.172 -18.625 -20.094 1 95.38 373 TRP B O 1
ATOM 8644 N N . ASN B 1 374 ? 15.648 -20.5 -21.188 1 90.44 374 ASN B N 1
ATOM 8645 C CA . ASN B 1 374 ? 17.078 -20.406 -20.875 1 90.44 374 ASN B CA 1
ATOM 8646 C C . ASN B 1 374 ? 17.688 -19.141 -21.453 1 90.44 374 ASN B C 1
ATOM 8648 O O . ASN B 1 374 ? 18.469 -18.453 -20.781 1 90.44 374 ASN B O 1
ATOM 8652 N N . ALA B 1 375 ? 17.359 -18.828 -22.641 1 91.81 375 ALA B N 1
ATOM 8653 C CA . ALA B 1 375 ? 17.891 -17.625 -23.281 1 91.81 375 ALA B CA 1
ATOM 8654 C C . ALA B 1 375 ? 17.453 -16.375 -22.547 1 91.81 375 ALA B C 1
ATOM 8656 O O . ALA B 1 375 ? 18.203 -15.383 -22.5 1 91.81 375 ALA B O 1
ATOM 8657 N N . THR B 1 376 ? 16.312 -16.391 -21.922 1 96.5 376 THR B N 1
ATOM 8658 C CA . THR B 1 376 ? 15.727 -15.203 -21.328 1 96.5 376 THR B CA 1
ATOM 8659 C C . THR B 1 376 ? 16.125 -15.078 -19.859 1 96.5 376 THR B C 1
ATOM 8661 O O . THR B 1 376 ? 16.141 -13.977 -19.312 1 96.5 376 THR B O 1
ATOM 8664 N N . THR B 1 377 ? 16.5 -16.172 -19.141 1 95.94 377 THR B N 1
ATOM 8665 C CA . THR B 1 377 ? 16.594 -16.094 -17.688 1 95.94 377 THR B CA 1
ATOM 8666 C C . THR B 1 377 ? 17.922 -16.688 -17.188 1 95.94 377 THR B C 1
ATOM 8668 O O . THR B 1 377 ? 18.188 -16.688 -15.992 1 95.94 377 THR B O 1
ATOM 8671 N N . ALA B 1 378 ? 18.781 -17.125 -18.016 1 89.31 378 ALA B N 1
ATOM 8672 C CA . ALA B 1 378 ? 19.953 -17.938 -17.656 1 89.31 378 ALA B CA 1
ATOM 8673 C C . ALA B 1 378 ? 20.828 -17.219 -16.625 1 89.31 378 ALA B C 1
ATOM 8675 O O . ALA B 1 378 ? 21.422 -17.859 -15.758 1 89.31 378 ALA B O 1
ATOM 8676 N N . THR B 1 379 ? 20.844 -15.914 -16.625 1 90.38 379 THR B N 1
ATOM 8677 C CA . THR B 1 379 ? 21.781 -15.195 -15.766 1 90.38 379 THR B CA 1
ATOM 8678 C C . THR B 1 379 ? 21.047 -14.594 -14.57 1 90.38 379 THR B C 1
ATOM 8680 O O . THR B 1 379 ? 21.641 -13.891 -13.758 1 90.38 379 THR B O 1
ATOM 8683 N N . PHE B 1 380 ? 19.781 -14.766 -14.508 1 96.25 380 PHE B N 1
ATOM 8684 C CA . PHE B 1 380 ? 19.031 -14.188 -13.398 1 96.25 380 PHE B CA 1
ATOM 8685 C C . PHE B 1 380 ? 19.297 -14.945 -12.102 1 96.25 380 PHE B C 1
ATOM 8687 O O . PHE B 1 380 ? 19.078 -16.156 -12.031 1 96.25 380 PHE B O 1
ATOM 8694 N N . ALA B 1 381 ? 19.641 -14.273 -11.086 1 94.62 381 ALA B N 1
ATOM 8695 C CA . ALA B 1 381 ? 20.156 -14.859 -9.852 1 94.62 381 ALA B CA 1
ATOM 8696 C C . ALA B 1 381 ? 19.047 -15.562 -9.07 1 94.62 381 ALA B C 1
ATOM 8698 O O . ALA B 1 381 ? 19.312 -16.469 -8.281 1 94.62 381 ALA B O 1
ATOM 8699 N N . GLN B 1 382 ? 17.797 -15.227 -9.273 1 96.94 382 GLN B N 1
ATOM 8700 C CA . GLN B 1 382 ? 16.719 -15.82 -8.469 1 96.94 382 GLN B CA 1
ATOM 8701 C C . GLN B 1 382 ? 16.594 -17.312 -8.758 1 96.94 382 GLN B C 1
ATOM 8703 O O . GLN B 1 382 ? 16.094 -18.062 -7.914 1 96.94 382 GLN B O 1
ATOM 8708 N N . PHE B 1 383 ? 17.094 -17.734 -9.953 1 97.12 383 PHE B N 1
ATOM 8709 C CA . PHE B 1 383 ? 16.938 -19.125 -10.344 1 97.12 383 PHE B CA 1
ATOM 8710 C C . PHE B 1 383 ? 18.234 -19.891 -10.18 1 97.12 383 PHE B C 1
ATOM 8712 O O . PHE B 1 383 ? 18.281 -21.125 -10.32 1 97.12 383 PHE B O 1
ATOM 8719 N N . SER B 1 384 ? 19.266 -19.219 -9.867 1 92.56 384 SER B N 1
ATOM 8720 C CA . SER B 1 384 ? 20.609 -19.797 -9.953 1 92.56 384 SER B CA 1
ATOM 8721 C C . SER B 1 384 ? 20.984 -20.531 -8.664 1 92.56 384 SER B C 1
ATOM 8723 O O . SER B 1 384 ? 20.625 -20.078 -7.566 1 92.56 384 SER B O 1
ATOM 8725 N N . TYR B 1 385 ? 21.609 -21.656 -8.812 1 91.44 385 TYR B N 1
ATOM 8726 C CA . TYR B 1 385 ? 22.25 -22.344 -7.684 1 91.44 385 TYR B CA 1
ATOM 8727 C C . TYR B 1 385 ? 23.672 -22.766 -8.031 1 91.44 385 TYR B C 1
ATOM 8729 O O . TYR B 1 385 ? 24 -22.953 -9.203 1 91.44 385 TYR B O 1
ATOM 8737 N N . VAL B 1 386 ? 24.516 -22.766 -7.086 1 89.38 386 VAL B N 1
ATOM 8738 C CA . VAL B 1 386 ? 25.938 -23.062 -7.246 1 89.38 386 VAL B CA 1
ATOM 8739 C C . VAL B 1 386 ? 26.312 -24.25 -6.367 1 89.38 386 VAL B C 1
ATOM 8741 O O . VAL B 1 386 ? 25.922 -24.328 -5.207 1 89.38 386 VAL B O 1
ATOM 8744 N N . PHE B 1 387 ? 27 -25.219 -6.996 1 88.5 387 PHE B N 1
ATOM 8745 C CA . PHE B 1 387 ? 27.391 -26.406 -6.242 1 88.5 387 PHE B CA 1
ATOM 8746 C C . PHE B 1 387 ? 28.797 -26.844 -6.609 1 88.5 387 PHE B C 1
ATOM 8748 O O . PHE B 1 387 ? 29.297 -26.516 -7.684 1 88.5 387 PHE B O 1
ATOM 8755 N N . ASP B 1 388 ? 29.531 -27.469 -5.703 1 86 388 ASP B N 1
ATOM 8756 C CA . ASP B 1 388 ? 30.797 -28.172 -5.906 1 86 388 ASP B CA 1
ATOM 8757 C C . ASP B 1 388 ? 30.578 -29.688 -5.969 1 86 388 ASP B C 1
ATOM 8759 O O . ASP B 1 388 ? 29.875 -30.25 -5.133 1 86 388 ASP B O 1
ATOM 8763 N N . GLU B 1 389 ? 31.125 -30.203 -7.023 1 84.5 389 GLU B N 1
ATOM 8764 C CA . GLU B 1 389 ? 30.953 -31.641 -7.211 1 84.5 389 GLU B CA 1
ATOM 8765 C C . GLU B 1 389 ? 32.312 -32.344 -7.297 1 84.5 389 GLU B C 1
ATOM 8767 O O . GLU B 1 389 ? 33.219 -31.875 -7.984 1 84.5 389 GLU B O 1
ATOM 8772 N N . GLU B 1 390 ? 32.469 -33.344 -6.504 1 81.81 390 GLU B N 1
ATOM 8773 C CA . GLU B 1 390 ? 33.656 -34.219 -6.508 1 81.81 390 GLU B CA 1
ATOM 8774 C C . GLU B 1 390 ? 33.281 -35.625 -6.91 1 81.81 390 GLU B C 1
ATOM 8776 O O . GLU B 1 390 ? 32.375 -36.25 -6.316 1 81.81 390 GLU B O 1
ATOM 8781 N N . THR B 1 391 ? 33.938 -36.062 -7.953 1 79.5 391 THR B N 1
ATOM 8782 C CA . THR B 1 391 ? 33.656 -37.406 -8.406 1 79.5 391 THR B CA 1
ATOM 8783 C C . THR B 1 391 ? 34.906 -38.312 -8.211 1 79.5 391 THR B C 1
ATOM 8785 O O . THR B 1 391 ? 36 -37.969 -8.68 1 79.5 391 THR B O 1
ATOM 8788 N N . ILE B 1 392 ? 34.75 -39.312 -7.461 1 79.62 392 ILE B N 1
ATOM 8789 C CA . ILE B 1 392 ? 35.75 -40.344 -7.316 1 79.62 392 ILE B CA 1
ATOM 8790 C C . ILE B 1 392 ? 35.406 -41.531 -8.219 1 79.62 392 ILE B C 1
ATOM 8792 O O . ILE B 1 392 ? 34.406 -42.219 -8.008 1 79.62 392 ILE B O 1
ATOM 8796 N N . PHE B 1 393 ? 36.281 -41.719 -9.172 1 77.94 393 PHE B N 1
ATOM 8797 C CA . PHE B 1 393 ? 36 -42.75 -10.172 1 77.94 393 PHE B CA 1
ATOM 8798 C C . PHE B 1 393 ? 36.5 -44.094 -9.711 1 77.94 393 PHE B C 1
ATOM 8800 O O . PHE B 1 393 ? 37.375 -44.188 -8.82 1 77.94 393 PHE B O 1
ATOM 8807 N N . CYS B 1 394 ? 35.844 -45 -10.383 1 80 394 CYS B N 1
ATOM 8808 C CA . CYS B 1 394 ? 36.312 -46.375 -10.141 1 80 394 CYS B CA 1
ATOM 8809 C C . CYS B 1 394 ? 37.781 -46.531 -10.438 1 80 394 CYS B C 1
ATOM 8811 O O . CYS B 1 394 ? 38.281 -45.969 -11.422 1 80 394 CYS B O 1
ATOM 8813 N N . PRO B 1 395 ? 38.531 -47.188 -9.57 1 77.88 395 PRO B N 1
ATOM 8814 C CA . PRO B 1 395 ? 39.969 -47.406 -9.797 1 77.88 395 PRO B CA 1
ATOM 8815 C C . PRO B 1 395 ? 40.281 -47.969 -11.172 1 77.88 395 PRO B C 1
ATOM 8817 O O . PRO B 1 395 ? 41.375 -47.719 -11.727 1 77.88 395 PRO B O 1
ATOM 8820 N N . CYS B 1 396 ? 39.344 -48.688 -11.656 1 79.31 396 CYS B N 1
ATOM 8821 C CA . CYS B 1 396 ? 39.562 -49.312 -12.945 1 79.31 396 CYS B CA 1
ATOM 8822 C C . CYS B 1 396 ? 39.625 -48.281 -14.062 1 79.31 396 CYS B C 1
ATOM 8824 O O . CYS B 1 396 ? 40.156 -48.562 -15.133 1 79.31 396 CYS B O 1
ATOM 8826 N N . MET B 1 397 ? 39.094 -47.156 -13.859 1 73.38 397 MET B N 1
ATOM 8827 C CA . MET B 1 397 ? 39.031 -46.125 -14.891 1 73.38 397 MET B CA 1
ATOM 8828 C C . MET B 1 397 ? 40.312 -45.312 -14.922 1 73.38 397 MET B C 1
ATOM 8830 O O . MET B 1 397 ? 40.562 -44.594 -15.883 1 73.38 397 MET B O 1
ATOM 8834 N N . LYS B 1 398 ? 41.312 -45.625 -14.109 1 62.78 398 LYS B N 1
ATOM 8835 C CA . LYS B 1 398 ? 42.625 -45 -14.039 1 62.78 398 LYS B CA 1
ATOM 8836 C C . LYS B 1 398 ? 42.531 -43.469 -14.164 1 62.78 398 LYS B C 1
ATOM 8838 O O . LYS B 1 398 ? 43.312 -42.875 -14.922 1 62.78 398 LYS B O 1
ATOM 8843 N N . ARG B 1 399 ? 41.469 -42.938 -13.867 1 62.53 399 ARG B N 1
ATOM 8844 C CA . ARG B 1 399 ? 41.312 -41.5 -13.914 1 62.53 399 ARG B CA 1
ATOM 8845 C C . ARG B 1 399 ? 41.594 -40.875 -12.555 1 62.53 399 ARG B C 1
ATOM 8847 O O . ARG B 1 399 ? 41.344 -41.469 -11.516 1 62.53 399 ARG B O 1
ATOM 8854 N N . ASP B 1 400 ? 42.531 -39.781 -12.523 1 56.41 400 ASP B N 1
ATOM 8855 C CA . ASP B 1 400 ? 42.844 -39.062 -11.305 1 56.41 400 ASP B CA 1
ATOM 8856 C C . ASP B 1 400 ? 41.594 -38.594 -10.578 1 56.41 400 ASP B C 1
ATOM 8858 O O . ASP B 1 400 ? 40.656 -38.125 -11.211 1 56.41 400 ASP B O 1
ATOM 8862 N N . PRO B 1 401 ? 41.5 -39.125 -9.422 1 54.62 401 PRO B N 1
ATOM 8863 C CA . PRO B 1 401 ? 40.281 -38.969 -8.641 1 54.62 401 PRO B CA 1
ATOM 8864 C C . PRO B 1 401 ? 39.719 -37.562 -8.75 1 54.62 401 PRO B C 1
ATOM 8866 O O . PRO B 1 401 ? 38.5 -37.375 -9.016 1 54.62 401 PRO B O 1
ATOM 8869 N N . THR B 1 402 ? 40.219 -36.5 -7.742 1 58.69 402 THR B N 1
ATOM 8870 C CA . THR B 1 402 ? 39.5 -35.594 -6.855 1 58.69 402 THR B CA 1
ATOM 8871 C C . THR B 1 402 ? 39.406 -34.219 -7.48 1 58.69 402 THR B C 1
ATOM 8873 O O . THR B 1 402 ? 40.281 -33.375 -7.305 1 58.69 402 THR B O 1
ATOM 8876 N N . HIS B 1 403 ? 39.031 -34.094 -8.703 1 62.5 403 HIS B N 1
ATOM 8877 C CA . HIS B 1 403 ? 38.906 -32.656 -9.016 1 62.5 403 HIS B CA 1
ATOM 8878 C C . HIS B 1 403 ? 37.531 -32.156 -8.68 1 62.5 403 HIS B C 1
ATOM 8880 O O . HIS B 1 403 ? 36.5 -32.781 -9.016 1 62.5 403 HIS B O 1
ATOM 8886 N N . ILE B 1 404 ? 37.469 -31.25 -7.676 1 72.12 404 ILE B N 1
ATOM 8887 C CA . ILE B 1 404 ? 36.281 -30.531 -7.324 1 72.12 404 ILE B CA 1
ATOM 8888 C C . ILE B 1 404 ? 35.875 -29.578 -8.445 1 72.12 404 ILE B C 1
ATOM 8890 O O . ILE B 1 404 ? 36.719 -28.766 -8.883 1 72.12 404 ILE B O 1
ATOM 8894 N N . VAL B 1 405 ? 34.781 -29.906 -9.102 1 73.88 405 VAL B N 1
ATOM 8895 C CA . VAL B 1 405 ? 34.281 -29.016 -10.148 1 73.88 405 VAL B CA 1
ATOM 8896 C C . VAL B 1 405 ? 33.156 -28.141 -9.586 1 73.88 405 VAL B C 1
ATOM 8898 O O . VAL B 1 405 ? 32.25 -28.641 -8.93 1 73.88 405 VAL B O 1
ATOM 8901 N N . ARG B 1 406 ? 33.281 -26.844 -9.812 1 81.81 406 ARG B N 1
ATOM 8902 C CA . ARG B 1 406 ? 32.219 -25.906 -9.445 1 81.81 406 ARG B CA 1
ATOM 8903 C C . ARG B 1 406 ? 31.234 -25.719 -10.594 1 81.81 406 ARG B C 1
ATOM 8905 O O . ARG B 1 406 ? 31.625 -25.344 -11.703 1 81.81 406 ARG B O 1
ATOM 8912 N N . GLY B 1 407 ? 30.047 -26.031 -10.312 1 78.44 407 GLY B N 1
ATOM 8913 C CA . GLY B 1 407 ? 29 -25.859 -11.305 1 78.44 407 GLY B CA 1
ATOM 8914 C C . GLY B 1 407 ? 27.953 -24.844 -10.906 1 78.44 407 GLY B C 1
ATOM 8915 O O . GLY B 1 407 ? 27.828 -24.5 -9.727 1 78.44 407 GLY B O 1
ATOM 8916 N N . SER B 1 408 ? 27.375 -24.172 -11.93 1 84.75 408 SER B N 1
ATOM 8917 C CA . SER B 1 408 ? 26.219 -23.297 -11.742 1 84.75 408 SER B CA 1
ATOM 8918 C C . SER B 1 408 ? 25.125 -23.594 -12.766 1 84.75 408 SER B C 1
ATOM 8920 O O . SER B 1 408 ? 25.422 -23.875 -13.93 1 84.75 408 SER B O 1
ATOM 8922 N N . ASN B 1 409 ? 23.922 -23.688 -12.219 1 84.81 409 ASN B N 1
ATOM 8923 C CA . ASN B 1 409 ? 22.781 -23.938 -13.094 1 84.81 409 ASN B CA 1
ATOM 8924 C C . ASN B 1 409 ? 21.562 -23.109 -12.695 1 84.81 409 ASN B C 1
ATOM 8926 O O . ASN B 1 409 ? 21.516 -22.562 -11.586 1 84.81 409 ASN B O 1
ATOM 8930 N N . SER B 1 410 ? 20.672 -22.922 -13.664 1 90.69 410 SER B N 1
ATOM 8931 C CA . SER B 1 410 ? 19.469 -22.156 -13.398 1 90.69 410 SER B CA 1
ATOM 8932 C C . SER B 1 410 ? 18.219 -23.016 -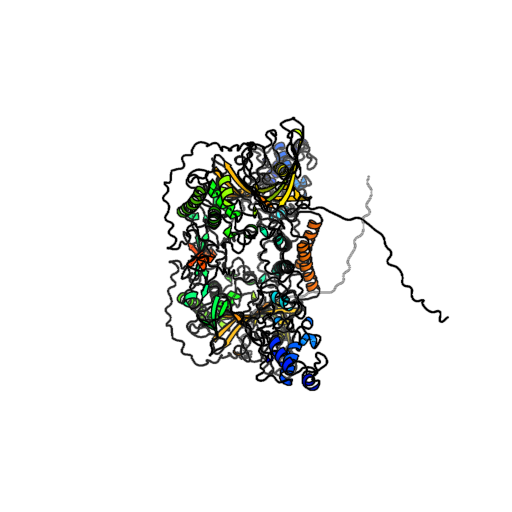13.523 1 90.69 410 SER B C 1
ATOM 8934 O O . SER B 1 410 ? 17.109 -22.547 -13.32 1 90.69 410 SER B O 1
ATOM 8936 N N . CYS B 1 411 ? 18.422 -24.188 -13.859 1 89.5 411 CYS B N 1
ATOM 8937 C CA . CYS B 1 411 ? 17.312 -25.141 -13.992 1 89.5 411 CYS B CA 1
ATOM 8938 C C . CYS B 1 411 ? 17.734 -26.531 -13.539 1 89.5 411 CYS B C 1
ATOM 8940 O O . CYS B 1 411 ? 18.859 -26.953 -13.789 1 89.5 411 CYS B O 1
ATOM 8942 N N . VAL B 1 412 ? 16.828 -27.141 -12.828 1 88.38 412 VAL B N 1
ATOM 8943 C CA . VAL B 1 412 ? 17.094 -28.5 -12.375 1 88.38 412 VAL B CA 1
ATOM 8944 C C . VAL B 1 412 ? 16.5 -29.5 -13.375 1 88.38 412 VAL B C 1
ATOM 8946 O O . VAL B 1 412 ? 15.305 -29.469 -13.656 1 88.38 412 VAL B O 1
ATOM 8949 N N . PHE B 1 413 ? 17.406 -30.266 -13.898 1 80.38 413 PHE B N 1
ATOM 8950 C CA . PHE B 1 413 ? 16.984 -31.359 -14.766 1 80.38 413 PHE B CA 1
ATOM 8951 C C . PHE B 1 413 ? 17.016 -32.688 -14.023 1 80.38 413 PHE B C 1
ATOM 8953 O O . PHE B 1 413 ? 18.031 -33.031 -13.43 1 80.38 413 PHE B O 1
ATOM 8960 N N . CYS B 1 414 ? 15.898 -33.281 -13.828 1 74.12 414 CYS B N 1
ATOM 8961 C CA . CYS B 1 414 ? 15.805 -34.5 -13.047 1 74.12 414 CYS B CA 1
ATOM 8962 C C . CYS B 1 414 ? 16.125 -35.719 -13.906 1 74.12 414 CYS B C 1
ATOM 8964 O O . CYS B 1 414 ? 15.469 -35.969 -14.914 1 74.12 414 CYS B O 1
ATOM 8966 N N . PRO B 1 415 ? 17.266 -36.406 -13.539 1 63.19 415 PRO B N 1
ATOM 8967 C CA . PRO B 1 415 ? 17.625 -37.594 -14.312 1 63.19 415 PRO B CA 1
ATOM 8968 C C . PRO B 1 415 ? 16.609 -38.719 -14.148 1 63.19 415 PRO B C 1
ATOM 8970 O O . PRO B 1 415 ? 16.047 -38.906 -13.062 1 63.19 415 PRO B O 1
ATOM 8973 N N . SER B 1 416 ? 16.172 -39.25 -15.242 1 63.12 416 SER B N 1
ATOM 8974 C CA . SER B 1 416 ? 15.203 -40.344 -15.227 1 63.12 416 SER B CA 1
ATOM 8975 C C . SER B 1 416 ? 15.875 -41.656 -14.906 1 63.12 416 SER B C 1
ATOM 8977 O O . SER B 1 416 ? 17.031 -41.875 -15.273 1 63.12 416 SER B O 1
ATOM 8979 N N . ARG B 1 417 ? 15.422 -42.312 -13.812 1 63.19 417 ARG B N 1
ATOM 8980 C CA . ARG B 1 417 ? 15.789 -43.719 -13.648 1 63.19 417 ARG B CA 1
ATOM 8981 C C . ARG B 1 417 ? 14.805 -44.625 -14.391 1 63.19 417 ARG B C 1
ATOM 8983 O O . ARG B 1 417 ? 13.641 -44.719 -14.016 1 63.19 417 ARG B O 1
ATOM 8990 N N . ALA B 1 418 ? 15.148 -45.094 -15.633 1 56.47 418 ALA B N 1
ATOM 8991 C CA . ALA B 1 418 ? 14.32 -45.844 -16.562 1 56.47 418 ALA B CA 1
ATOM 8992 C C . ALA B 1 418 ? 13.68 -47.031 -15.852 1 56.47 418 ALA B C 1
ATOM 8994 O O . ALA B 1 418 ? 12.617 -47.531 -16.266 1 56.47 418 ALA B O 1
ATOM 8995 N N . ASP B 1 419 ? 14.18 -47.438 -14.742 1 61.03 419 ASP B N 1
ATOM 8996 C CA . ASP B 1 419 ? 13.711 -48.688 -14.188 1 61.03 419 ASP B CA 1
ATOM 8997 C C . ASP B 1 419 ? 12.5 -48.5 -13.289 1 61.03 419 ASP B C 1
ATOM 8999 O O . ASP B 1 419 ? 11.836 -49.469 -12.906 1 61.03 419 ASP B O 1
ATOM 9003 N N . HIS B 1 420 ? 12.156 -47.25 -13.07 1 66.56 420 HIS B N 1
ATOM 9004 C CA . HIS B 1 420 ? 11.047 -47.062 -12.141 1 66.56 420 HIS B CA 1
ATOM 9005 C C . HIS B 1 420 ? 9.719 -46.969 -12.875 1 66.56 420 HIS B C 1
ATOM 9007 O O . HIS B 1 420 ? 9.523 -46.062 -13.695 1 66.56 420 HIS B O 1
ATOM 9013 N N . THR B 1 421 ? 8.859 -47.938 -12.766 1 72.75 421 THR B N 1
ATOM 9014 C CA . THR B 1 421 ? 7.562 -47.938 -13.43 1 72.75 421 THR B CA 1
ATOM 9015 C C . THR B 1 421 ? 6.473 -47.406 -12.516 1 72.75 421 THR B C 1
ATOM 9017 O O . THR B 1 421 ? 5.445 -46.906 -12.984 1 72.75 421 THR B O 1
ATOM 9020 N N . ALA B 1 422 ? 6.73 -47.438 -11.227 1 79.31 422 ALA B N 1
ATOM 9021 C CA . ALA B 1 422 ? 5.723 -46.938 -10.289 1 79.31 422 ALA B CA 1
ATOM 9022 C C . ALA B 1 422 ? 5.883 -45.438 -10.047 1 79.31 422 ALA B C 1
ATOM 9024 O O . ALA B 1 422 ? 7.004 -44.938 -9.984 1 79.31 422 ALA B O 1
ATOM 9025 N N . PRO B 1 423 ? 4.797 -44.75 -9.992 1 86.31 423 PRO B N 1
ATOM 9026 C CA . PRO B 1 423 ? 4.883 -43.312 -9.742 1 86.31 423 PRO B CA 1
ATOM 9027 C C . PRO B 1 423 ? 5.555 -42.969 -8.406 1 86.31 423 PRO B C 1
ATOM 9029 O O . PRO B 1 423 ? 5.305 -43.656 -7.406 1 86.31 423 PRO B O 1
ATOM 9032 N N . ILE B 1 424 ? 6.441 -42.094 -8.398 1 86.75 424 ILE B N 1
ATOM 9033 C CA . ILE B 1 424 ? 7.145 -41.656 -7.203 1 86.75 424 ILE B CA 1
ATOM 9034 C C . ILE B 1 424 ? 6.859 -40.156 -6.949 1 86.75 424 ILE B C 1
ATOM 9036 O O . ILE B 1 424 ? 6.617 -39.406 -7.887 1 86.75 424 ILE B O 1
ATOM 9040 N N . PRO B 1 425 ? 6.852 -39.812 -5.648 1 90.88 425 PRO B N 1
ATOM 9041 C CA . PRO B 1 425 ? 6.695 -38.375 -5.375 1 90.88 425 PRO B CA 1
ATOM 9042 C C . PRO B 1 425 ? 7.82 -37.531 -5.98 1 90.88 425 PRO B C 1
ATOM 9044 O O . PRO B 1 425 ? 8.977 -37.969 -5.98 1 90.88 425 PRO B O 1
ATOM 9047 N N . LEU B 1 426 ? 7.469 -36.469 -6.578 1 93.25 426 LEU B N 1
ATOM 9048 C CA . LEU B 1 426 ? 8.477 -35.594 -7.164 1 93.25 426 LEU B CA 1
ATOM 9049 C C . LEU B 1 426 ? 9.547 -35.25 -6.141 1 93.25 426 LEU B C 1
ATOM 9051 O O . LEU B 1 426 ? 10.719 -35.062 -6.492 1 93.25 426 LEU B O 1
ATOM 9055 N N . GLN B 1 427 ? 9.18 -35.062 -4.895 1 93 427 GLN B N 1
ATOM 9056 C CA . GLN B 1 427 ? 10.117 -34.781 -3.816 1 93 427 GLN B CA 1
ATOM 9057 C C . GLN B 1 427 ? 11.281 -35.781 -3.814 1 93 427 GLN B C 1
ATOM 9059 O O . GLN B 1 427 ? 12.422 -35.375 -3.549 1 93 427 GLN B O 1
ATOM 9064 N N . ASP B 1 428 ? 10.984 -37 -4.078 1 89.56 428 ASP B N 1
ATOM 9065 C CA . ASP B 1 428 ? 12.023 -38.031 -4.09 1 89.56 428 ASP B CA 1
ATOM 9066 C C . ASP B 1 428 ? 12.992 -37.812 -5.25 1 89.56 428 ASP B C 1
ATOM 9068 O O . ASP B 1 428 ? 14.195 -38.031 -5.105 1 89.56 428 ASP B O 1
ATOM 9072 N N . VAL B 1 429 ? 12.422 -37.438 -6.32 1 88.38 429 VAL B N 1
ATOM 9073 C CA . VAL B 1 429 ? 13.25 -37.156 -7.484 1 88.38 429 VAL B CA 1
ATOM 9074 C C . VAL B 1 429 ? 14.188 -36 -7.188 1 88.38 429 VAL B C 1
ATOM 9076 O O . VAL B 1 429 ? 15.383 -36.062 -7.465 1 88.38 429 VAL B O 1
ATOM 9079 N N . LEU B 1 430 ? 13.664 -34.969 -6.594 1 91.94 430 LEU B N 1
ATOM 9080 C CA . LEU B 1 430 ? 14.461 -33.781 -6.258 1 91.94 430 LEU B CA 1
ATOM 9081 C C . LEU B 1 430 ? 15.5 -34.094 -5.191 1 91.94 430 LEU B C 1
ATOM 9083 O O . LEU B 1 430 ? 16.625 -33.594 -5.23 1 91.94 430 LEU B O 1
ATOM 9087 N N . SER B 1 431 ? 15.07 -34.938 -4.266 1 90.06 431 SER B N 1
ATOM 9088 C CA . SER B 1 431 ? 15.984 -35.344 -3.203 1 90.06 431 SER B CA 1
ATOM 9089 C C . SER B 1 431 ? 17.219 -36.062 -3.77 1 90.06 431 SER B C 1
ATOM 9091 O O . SER B 1 431 ? 18.312 -35.938 -3.221 1 90.06 431 SER B O 1
ATOM 9093 N N . ARG B 1 432 ? 17.031 -36.75 -4.848 1 84.44 432 ARG B N 1
ATOM 9094 C CA . ARG B 1 432 ? 18.156 -37.406 -5.492 1 84.44 432 ARG B CA 1
ATOM 9095 C C . ARG B 1 432 ? 19.125 -36.406 -6.109 1 84.44 432 ARG B C 1
ATOM 9097 O O . ARG B 1 432 ? 20.344 -36.562 -6.027 1 84.44 432 ARG B O 1
ATOM 9104 N N . VAL B 1 433 ? 18.547 -35.406 -6.684 1 85.88 433 VAL B N 1
ATOM 9105 C CA . VAL B 1 433 ? 19.344 -34.406 -7.375 1 85.88 433 VAL B CA 1
ATOM 9106 C C . VAL B 1 433 ? 20.156 -33.594 -6.363 1 85.88 433 VAL B C 1
ATOM 9108 O O . VAL B 1 433 ? 21.312 -33.25 -6.625 1 85.88 433 VAL B O 1
ATOM 9111 N N . PHE B 1 434 ? 19.656 -33.312 -5.195 1 91.81 434 PHE B N 1
ATOM 9112 C CA . PHE B 1 434 ? 20.312 -32.438 -4.23 1 91.81 434 PHE B CA 1
ATOM 9113 C C . PHE B 1 434 ? 20.969 -33.25 -3.127 1 91.81 434 PHE B C 1
ATOM 9115 O O . PHE B 1 434 ? 21.484 -32.688 -2.152 1 91.81 434 PHE B O 1
ATOM 9122 N N . ALA B 1 435 ? 20.953 -34.5 -3.348 1 87.25 435 ALA B N 1
ATOM 9123 C CA . ALA B 1 435 ? 21.578 -35.375 -2.355 1 87.25 435 ALA B CA 1
ATOM 9124 C C . ALA B 1 435 ? 23.078 -35.094 -2.25 1 87.25 435 ALA B C 1
ATOM 9126 O O . ALA B 1 435 ? 23.719 -34.75 -3.244 1 87.25 435 ALA B O 1
ATOM 9127 N N . ALA B 1 436 ? 23.625 -35.281 -1.088 1 86.56 436 ALA B N 1
ATOM 9128 C CA . ALA B 1 436 ? 25.031 -35 -0.82 1 86.56 436 ALA B CA 1
ATOM 9129 C C . ALA B 1 436 ? 25.922 -36.062 -1.478 1 86.56 436 ALA B C 1
ATOM 9131 O O . ALA B 1 436 ? 27.094 -35.781 -1.77 1 86.56 436 ALA B O 1
ATOM 9132 N N . ARG B 1 437 ? 25.438 -37.188 -1.592 1 85.19 437 ARG B N 1
ATOM 9133 C CA . ARG B 1 437 ? 26.25 -38.281 -2.105 1 85.19 437 ARG B CA 1
ATOM 9134 C C . ARG B 1 437 ? 25.438 -39.188 -3.043 1 85.19 437 ARG B C 1
ATOM 9136 O O . ARG B 1 437 ? 24.266 -39.438 -2.787 1 85.19 437 ARG B O 1
ATOM 9143 N N . TYR B 1 438 ? 26.031 -39.406 -4.152 1 78.88 438 TYR B N 1
ATOM 9144 C CA . TYR B 1 438 ? 25.469 -40.344 -5.129 1 78.88 438 TYR B CA 1
ATOM 9145 C C . TYR B 1 438 ? 26.484 -41.375 -5.539 1 78.88 438 TYR B C 1
ATOM 9147 O O . TYR B 1 438 ? 27.656 -41.062 -5.746 1 78.88 438 TYR B O 1
ATOM 9155 N N . THR B 1 439 ? 26.047 -42.594 -5.48 1 79.94 439 THR B N 1
ATOM 9156 C CA . THR B 1 439 ? 26.938 -43.688 -5.922 1 79.94 439 THR B CA 1
ATOM 9157 C C . THR B 1 439 ? 26.375 -44.375 -7.16 1 79.94 439 THR B C 1
ATOM 9159 O O . THR B 1 439 ? 25.156 -44.406 -7.352 1 79.94 439 THR B O 1
ATOM 9162 N N . ALA B 1 440 ? 27.297 -44.719 -8.062 1 73.81 440 ALA B N 1
ATOM 9163 C CA . ALA B 1 440 ? 26.891 -45.438 -9.273 1 73.81 440 ALA B CA 1
ATOM 9164 C C . ALA B 1 440 ? 27.812 -46.625 -9.547 1 73.81 440 ALA B C 1
ATOM 9166 O O . ALA B 1 440 ? 28.953 -46.656 -9.07 1 73.81 440 ALA B O 1
ATOM 9167 N N . ASP B 1 441 ? 27.266 -47.5 -10.297 1 77.69 441 ASP B N 1
ATOM 9168 C CA . ASP B 1 441 ? 28.031 -48.656 -10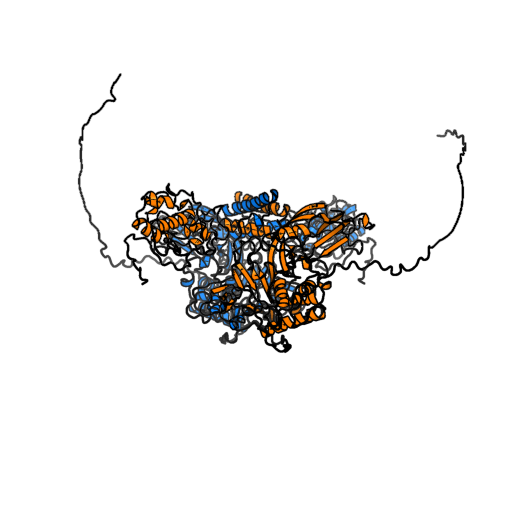.68 1 77.69 441 ASP B CA 1
ATOM 9169 C C . ASP B 1 441 ? 29.016 -48.344 -11.797 1 77.69 441 ASP B C 1
ATOM 9171 O O . ASP B 1 441 ? 28.781 -47.438 -12.594 1 77.69 441 ASP B O 1
ATOM 9175 N N . CYS B 1 442 ? 30.141 -49 -11.711 1 78.62 442 CYS B N 1
ATOM 9176 C CA . CYS B 1 442 ? 31.094 -48.844 -12.797 1 78.62 442 CYS B CA 1
ATOM 9177 C C . CYS B 1 442 ? 30.656 -49.625 -14.031 1 78.62 442 CYS B C 1
ATOM 9179 O O . CYS B 1 442 ? 30.484 -50.844 -13.961 1 78.62 442 CYS B O 1
ATOM 9181 N N . HIS B 1 443 ? 30.422 -48.938 -15.023 1 72.31 443 HIS B N 1
ATOM 9182 C CA . HIS B 1 443 ? 29.953 -49.594 -16.25 1 72.31 443 HIS B CA 1
ATOM 9183 C C . HIS B 1 443 ? 31.062 -50.438 -16.875 1 72.31 443 HIS B C 1
ATOM 9185 O O . HIS B 1 443 ? 30.781 -51.344 -17.641 1 72.31 443 HIS B O 1
ATOM 9191 N N . ARG B 1 444 ? 32.281 -50.156 -16.531 1 69 444 ARG B N 1
ATOM 9192 C CA . ARG B 1 444 ? 33.406 -50.844 -17.125 1 69 444 ARG B CA 1
ATOM 9193 C C . ARG B 1 444 ? 33.656 -52.188 -16.453 1 69 444 ARG B C 1
ATOM 9195 O O . ARG B 1 444 ? 33.781 -53.219 -17.125 1 69 444 ARG B O 1
ATOM 9202 N N . CYS B 1 445 ? 33.844 -52.156 -15.141 1 80.31 445 CYS B N 1
ATOM 9203 C CA . CYS B 1 445 ? 34.188 -53.375 -14.43 1 80.31 445 CYS B CA 1
ATOM 9204 C C . CYS B 1 445 ? 32.938 -53.969 -13.75 1 80.31 445 CYS B C 1
ATOM 9206 O O . CYS B 1 445 ? 33 -55.094 -13.242 1 80.31 445 CYS B O 1
ATOM 9208 N N . GLY B 1 446 ? 31.875 -53.312 -13.766 1 77.5 446 GLY B N 1
ATOM 9209 C CA . GLY B 1 446 ? 30.641 -53.812 -13.188 1 77.5 446 GLY B CA 1
ATOM 9210 C C . GLY B 1 446 ? 30.594 -53.688 -11.68 1 77.5 446 GLY B C 1
ATOM 9211 O O . GLY B 1 446 ? 29.625 -54.125 -11.039 1 77.5 446 GLY B O 1
ATOM 9212 N N . ALA B 1 447 ? 31.594 -53.094 -11.133 1 80.88 447 ALA B N 1
ATOM 9213 C CA . ALA B 1 447 ? 31.641 -52.938 -9.68 1 80.88 447 ALA B CA 1
ATOM 9214 C C . ALA B 1 447 ? 30.5 -52.062 -9.195 1 80.88 447 ALA B C 1
ATOM 9216 O O . ALA B 1 447 ? 30.234 -51 -9.789 1 80.88 447 ALA B O 1
ATOM 9217 N N . SER B 1 448 ? 29.828 -52.531 -8.203 1 82.75 448 SER B N 1
ATOM 9218 C CA . SER B 1 448 ? 28.703 -51.781 -7.637 1 82.75 448 SER B CA 1
ATOM 9219 C C . SER B 1 448 ? 29.203 -50.625 -6.789 1 82.75 448 SER B C 1
ATOM 9221 O O . SER B 1 448 ? 30.172 -50.75 -6.039 1 82.75 448 SER B O 1
ATOM 9223 N N . ASP B 1 449 ? 28.594 -49.5 -6.941 1 83.25 449 ASP B N 1
ATOM 9224 C CA . ASP B 1 449 ? 28.812 -48.281 -6.152 1 83.25 449 ASP B CA 1
ATOM 9225 C C . ASP B 1 449 ? 30.281 -47.844 -6.23 1 83.25 449 ASP B C 1
ATOM 9227 O O . ASP B 1 449 ? 30.859 -47.406 -5.234 1 83.25 449 ASP B O 1
ATOM 9231 N N . ALA B 1 450 ? 30.844 -48.125 -7.41 1 78.44 450 ALA B N 1
ATOM 9232 C CA . ALA B 1 450 ? 32.281 -47.875 -7.578 1 78.44 450 ALA B CA 1
ATOM 9233 C C . ALA B 1 450 ? 32.562 -46.406 -7.852 1 78.44 450 ALA B C 1
ATOM 9235 O O . ALA B 1 450 ? 33.656 -45.906 -7.629 1 78.44 450 ALA B O 1
ATOM 9236 N N . ILE B 1 451 ? 31.594 -45.75 -8.422 1 78 451 ILE B N 1
ATOM 9237 C CA . ILE B 1 451 ? 31.75 -44.312 -8.664 1 78 451 ILE B CA 1
ATOM 9238 C C . ILE B 1 451 ? 31.062 -43.531 -7.551 1 78 451 ILE B C 1
ATOM 9240 O O . ILE B 1 451 ? 29.891 -43.781 -7.238 1 78 451 ILE B O 1
ATOM 9244 N N . ASP B 1 452 ? 31.844 -42.688 -6.914 1 82.75 452 ASP B N 1
ATOM 9245 C CA . ASP B 1 452 ? 31.344 -41.875 -5.809 1 82.75 452 ASP B CA 1
ATOM 9246 C C . ASP B 1 452 ? 31.359 -40.406 -6.164 1 82.75 452 ASP B C 1
ATOM 9248 O O . ASP B 1 452 ? 32.406 -39.844 -6.457 1 82.75 452 ASP B O 1
ATOM 9252 N N . GLN B 1 453 ? 30.141 -39.938 -6.176 1 82.06 453 GLN B N 1
ATOM 9253 C CA . GLN B 1 453 ? 30 -38.5 -6.473 1 82.06 453 GLN B CA 1
ATOM 9254 C C . GLN B 1 453 ? 29.484 -37.75 -5.254 1 82.06 453 GLN B C 1
ATOM 9256 O O . GLN B 1 453 ? 28.469 -38.094 -4.672 1 82.06 453 GLN B O 1
ATOM 9261 N N . ARG B 1 454 ? 30.219 -36.688 -4.875 1 85.69 454 ARG B N 1
ATOM 9262 C CA . ARG B 1 454 ? 29.859 -35.844 -3.738 1 85.69 454 ARG B CA 1
ATOM 9263 C C . ARG B 1 454 ? 29.578 -34.406 -4.18 1 85.69 454 ARG B C 1
ATOM 9265 O O . ARG B 1 454 ? 30.281 -33.875 -5.031 1 85.69 454 ARG B O 1
ATOM 9272 N N . ARG B 1 455 ? 28.438 -33.906 -3.568 1 87.81 455 ARG B N 1
ATOM 9273 C CA . ARG B 1 455 ? 28.062 -32.562 -3.938 1 87.81 455 ARG B CA 1
ATOM 9274 C C . ARG B 1 455 ? 27.859 -31.688 -2.701 1 87.81 455 ARG B C 1
ATOM 9276 O O . ARG B 1 455 ? 27.344 -32.156 -1.686 1 87.81 455 ARG B O 1
ATOM 9283 N N . ILE B 1 456 ? 28.359 -30.484 -2.777 1 90.81 456 ILE B N 1
ATOM 9284 C CA . ILE B 1 456 ? 28.156 -29.438 -1.789 1 90.81 456 ILE B CA 1
ATOM 9285 C C . ILE B 1 456 ? 27.547 -28.203 -2.467 1 90.81 456 ILE B C 1
ATOM 9287 O O . ILE B 1 456 ? 28.031 -27.766 -3.518 1 90.81 456 ILE B O 1
ATOM 9291 N N . PHE B 1 457 ? 26.5 -27.734 -1.851 1 93.5 457 PHE B N 1
ATOM 9292 C CA . PHE B 1 457 ? 25.828 -26.594 -2.461 1 93.5 457 PHE B CA 1
ATOM 9293 C C . PHE B 1 457 ? 26.203 -25.297 -1.753 1 93.5 457 PHE B C 1
ATOM 9295 O O . PHE B 1 457 ? 25.938 -25.141 -0.56 1 93.5 457 PHE B O 1
ATOM 9302 N N . ARG B 1 458 ? 26.688 -24.375 -2.527 1 90 458 ARG B N 1
ATOM 9303 C CA . ARG B 1 458 ? 27.109 -23.078 -2 1 90 458 ARG B CA 1
ATOM 9304 C C . ARG B 1 458 ? 25.953 -22.094 -1.979 1 90 458 ARG B C 1
ATOM 9306 O O . ARG B 1 458 ? 25.906 -21.188 -1.139 1 90 458 ARG B O 1
ATOM 9313 N N . GLN B 1 459 ? 25.156 -22.234 -2.953 1 90.19 459 GLN B N 1
ATOM 9314 C CA . GLN B 1 459 ? 23.984 -21.375 -3.078 1 90.19 459 GLN B CA 1
ATOM 9315 C C . GLN B 1 459 ? 22.766 -22.141 -3.576 1 90.19 459 GLN B C 1
ATOM 9317 O O . GLN B 1 459 ? 22.859 -22.891 -4.551 1 90.19 459 GLN B O 1
ATOM 9322 N N . MET B 1 460 ? 21.75 -21.984 -2.779 1 93.56 460 MET B N 1
ATOM 9323 C CA . MET B 1 460 ? 20.469 -22.547 -3.211 1 93.56 460 MET B CA 1
ATOM 9324 C C . MET B 1 460 ? 19.625 -21.5 -3.938 1 93.56 460 MET B C 1
ATOM 9326 O O . MET B 1 460 ? 19.688 -20.312 -3.611 1 93.56 460 MET B O 1
ATOM 9330 N N . PRO B 1 461 ? 18.922 -21.844 -4.891 1 94.88 461 PRO B N 1
ATOM 9331 C CA . PRO B 1 461 ? 18.109 -20.859 -5.602 1 94.88 461 PRO B CA 1
ATOM 9332 C C . PRO B 1 461 ? 16.953 -20.328 -4.754 1 94.88 461 PRO B C 1
ATOM 9334 O O . PRO B 1 461 ? 16.375 -21.062 -3.955 1 94.88 461 PRO B O 1
ATOM 9337 N N . ALA B 1 462 ? 16.641 -19.078 -4.957 1 96.19 462 ALA B N 1
ATOM 9338 C CA . ALA B 1 462 ? 15.469 -18.516 -4.309 1 96.19 462 ALA B CA 1
ATOM 9339 C C . ALA B 1 462 ? 14.188 -19.078 -4.895 1 96.19 462 ALA B C 1
ATOM 9341 O O . ALA B 1 462 ? 13.211 -19.297 -4.172 1 96.19 462 ALA B O 1
ATOM 9342 N N . ARG B 1 463 ? 14.25 -19.297 -6.133 1 97.31 463 ARG B N 1
ATOM 9343 C CA . ARG B 1 463 ? 13.164 -19.984 -6.832 1 97.31 463 ARG B CA 1
ATOM 9344 C C . ARG B 1 463 ? 13.695 -21.141 -7.668 1 97.31 463 ARG B C 1
ATOM 9346 O O . ARG B 1 463 ? 14.625 -20.969 -8.461 1 97.31 463 ARG B O 1
ATOM 9353 N N . LEU B 1 464 ? 13.109 -22.25 -7.457 1 96.69 464 LEU B N 1
ATOM 9354 C CA . LEU B 1 464 ? 13.523 -23.484 -8.125 1 96.69 464 LEU B CA 1
ATOM 9355 C C . LEU B 1 464 ? 12.75 -23.688 -9.422 1 96.69 464 LEU B C 1
ATOM 9357 O O . LEU B 1 464 ? 11.523 -23.609 -9.438 1 96.69 464 LEU B O 1
ATOM 9361 N N . VAL B 1 465 ? 13.469 -23.797 -10.492 1 96.62 465 VAL B N 1
ATOM 9362 C CA . VAL B 1 465 ? 12.883 -24.141 -11.789 1 96.62 465 VAL B CA 1
ATOM 9363 C C . VAL B 1 465 ? 13.211 -25.594 -12.133 1 96.62 465 VAL B C 1
ATOM 9365 O O . VAL B 1 465 ? 14.383 -25.984 -12.172 1 96.62 465 VAL B O 1
ATOM 9368 N N . VAL B 1 466 ? 12.188 -26.406 -12.344 1 94.69 466 VAL B N 1
ATOM 9369 C CA . VAL B 1 466 ? 12.367 -27.828 -12.57 1 94.69 466 VAL B CA 1
ATOM 9370 C C . VAL B 1 466 ? 11.781 -28.219 -13.922 1 94.69 466 VAL B C 1
ATOM 9372 O O . VAL B 1 466 ? 10.695 -27.766 -14.297 1 94.69 466 VAL B O 1
ATOM 9375 N N . SER B 1 467 ? 12.516 -28.969 -14.688 1 91 467 SER B N 1
ATOM 9376 C CA . SER B 1 467 ? 12.023 -29.562 -15.922 1 91 467 SER B CA 1
ATOM 9377 C C . SER B 1 467 ? 11.984 -31.094 -15.82 1 91 467 SER B C 1
ATOM 9379 O O . SER B 1 467 ? 12.953 -31.703 -15.375 1 91 467 SER B O 1
ATOM 9381 N N . LEU B 1 468 ? 10.859 -31.609 -16.156 1 88.62 468 LEU B N 1
ATOM 9382 C CA . LEU B 1 468 ? 10.672 -33.062 -16.109 1 88.62 468 LEU B CA 1
ATOM 9383 C C . LEU B 1 468 ? 10.555 -33.625 -17.516 1 88.62 468 LEU B C 1
ATOM 9385 O O . LEU B 1 468 ? 9.789 -33.125 -18.328 1 88.62 468 LEU B O 1
ATOM 9389 N N . ASP B 1 469 ? 11.258 -34.688 -17.844 1 79.06 469 ASP B N 1
ATOM 9390 C CA . ASP B 1 469 ? 11.25 -35.281 -19.188 1 79.06 469 ASP B CA 1
ATOM 9391 C C . ASP B 1 469 ? 10.125 -36.312 -19.328 1 79.06 469 ASP B C 1
ATOM 9393 O O . ASP B 1 469 ? 9.844 -36.781 -20.438 1 79.06 469 ASP B O 1
ATOM 9397 N N . GLY B 1 470 ? 9.469 -36.656 -18.297 1 78.88 470 GLY B N 1
ATOM 9398 C CA . GLY B 1 470 ? 8.328 -37.562 -18.375 1 78.88 470 GLY B CA 1
ATOM 9399 C C . GLY B 1 470 ? 8.719 -39.031 -18.328 1 78.88 470 GLY B C 1
ATOM 9400 O O . GLY B 1 470 ? 7.859 -39.906 -18.422 1 78.88 470 GLY B O 1
ATOM 9401 N N . ALA B 1 471 ? 9.961 -39.312 -18.203 1 73.56 471 ALA B N 1
ATOM 9402 C CA . ALA B 1 471 ? 10.43 -40.719 -18.219 1 73.56 471 ALA B CA 1
ATOM 9403 C C . ALA B 1 471 ? 10.008 -41.438 -16.938 1 73.56 471 ALA B C 1
ATOM 9405 O O . ALA B 1 471 ? 9.625 -42.625 -16.984 1 73.56 471 ALA B O 1
ATOM 9406 N N . GLU B 1 472 ? 10.078 -40.781 -15.922 1 80.25 472 GLU B N 1
ATOM 9407 C CA . GLU B 1 472 ? 9.656 -41.344 -14.641 1 80.25 472 GLU B CA 1
ATOM 9408 C C . GLU B 1 472 ? 8.305 -40.781 -14.211 1 80.25 472 GLU B C 1
ATOM 9410 O O . GLU B 1 472 ? 8.125 -39.562 -14.133 1 80.25 472 GLU B O 1
ATOM 9415 N N . PRO B 1 473 ? 7.406 -41.781 -14.023 1 85 473 PRO B N 1
ATOM 9416 C CA . PRO B 1 473 ? 6.113 -41.281 -13.547 1 85 473 PRO B CA 1
ATOM 9417 C C . PRO B 1 473 ? 6.203 -40.625 -12.156 1 85 473 PRO B C 1
ATOM 9419 O O . PRO B 1 473 ? 6.84 -41.188 -11.258 1 85 473 PRO B O 1
ATOM 9422 N N . ILE B 1 474 ? 5.602 -39.5 -12.008 1 90.31 474 ILE B N 1
ATOM 9423 C CA . ILE B 1 474 ? 5.695 -38.75 -10.75 1 90.31 474 ILE B CA 1
ATOM 9424 C C . ILE B 1 474 ? 4.297 -38.406 -10.242 1 90.31 474 ILE B C 1
ATOM 9426 O O . ILE B 1 474 ? 3.316 -38.531 -10.984 1 90.31 474 ILE B O 1
ATOM 9430 N N . HIS B 1 475 ? 4.168 -38.125 -8.945 1 91.25 475 HIS B N 1
ATOM 9431 C CA . HIS B 1 475 ? 2.963 -37.562 -8.352 1 91.25 475 HIS B CA 1
ATOM 9432 C C . HIS B 1 475 ? 3.309 -36.531 -7.266 1 91.25 475 HIS B C 1
ATOM 9434 O O . HIS B 1 475 ? 4.488 -36.312 -6.984 1 91.25 475 HIS B O 1
ATOM 9440 N N . ASN B 1 476 ? 2.338 -35.75 -6.766 1 94.81 476 ASN B N 1
ATOM 9441 C CA . ASN B 1 476 ? 2.516 -34.719 -5.73 1 94.81 476 ASN B CA 1
ATOM 9442 C C . ASN B 1 476 ? 3.443 -33.625 -6.195 1 94.81 476 ASN B C 1
ATOM 9444 O O . ASN B 1 476 ? 4.359 -33.219 -5.469 1 94.81 476 ASN B O 1
ATOM 9448 N N . HIS B 1 477 ? 3.195 -33.188 -7.438 1 95.12 477 HIS B N 1
ATOM 9449 C CA . HIS B 1 477 ? 4.16 -32.219 -7.973 1 95.12 477 HIS B CA 1
ATOM 9450 C C . HIS B 1 477 ? 3.775 -30.797 -7.625 1 95.12 477 HIS B C 1
ATOM 9452 O O . HIS B 1 477 ? 4.535 -29.859 -7.895 1 95.12 477 HIS B O 1
ATOM 9458 N N . THR B 1 478 ? 2.561 -30.594 -6.992 1 96.31 478 THR B N 1
ATOM 9459 C CA . THR B 1 478 ? 2.139 -29.234 -6.668 1 96.31 478 THR B CA 1
ATOM 9460 C C . THR B 1 478 ? 2.098 -29.031 -5.156 1 96.31 478 THR B C 1
ATOM 9462 O O . THR B 1 478 ? 1.468 -28.094 -4.672 1 96.31 478 THR B O 1
ATOM 9465 N N . VAL B 1 479 ? 2.744 -29.891 -4.418 1 92.56 479 VAL B N 1
ATOM 9466 C CA . VAL B 1 479 ? 2.832 -29.75 -2.969 1 92.56 479 VAL B CA 1
ATOM 9467 C C . VAL B 1 479 ? 4.172 -29.125 -2.59 1 92.56 479 VAL B C 1
ATOM 9469 O O . VAL B 1 479 ? 5.043 -28.938 -3.447 1 92.56 479 VAL B O 1
ATOM 9472 N N . ASP B 1 480 ? 4.324 -28.75 -1.336 1 90.69 480 ASP B N 1
ATOM 9473 C CA . ASP B 1 480 ? 5.605 -28.266 -0.84 1 90.69 480 ASP B CA 1
ATOM 9474 C C . ASP B 1 480 ? 6.668 -29.359 -0.89 1 90.69 480 ASP B C 1
ATOM 9476 O O . ASP B 1 480 ? 6.406 -30.5 -0.506 1 90.69 480 ASP B O 1
ATOM 9480 N N . MET B 1 481 ? 7.758 -29 -1.398 1 93.88 481 MET B N 1
ATOM 9481 C CA . MET B 1 481 ? 8.875 -29.938 -1.521 1 93.88 481 MET B CA 1
ATOM 9482 C C . MET B 1 481 ? 9.938 -29.656 -0.456 1 93.88 481 MET B C 1
ATOM 9484 O O . MET B 1 481 ? 10.398 -28.516 -0.321 1 93.88 481 MET B O 1
ATOM 9488 N N . THR B 1 482 ? 10.234 -30.672 0.335 1 92.44 482 THR B N 1
ATOM 9489 C CA . THR B 1 482 ? 11.281 -30.531 1.337 1 92.44 482 THR B CA 1
ATOM 9490 C C . THR B 1 482 ? 12.375 -31.578 1.118 1 92.44 482 THR B C 1
ATOM 9492 O O . THR B 1 482 ? 12.078 -32.781 0.988 1 92.44 482 THR B O 1
ATOM 9495 N N . PHE B 1 483 ? 13.602 -31.203 0.978 1 93.31 483 PHE B N 1
ATOM 9496 C CA . PHE B 1 483 ? 14.711 -32.125 0.789 1 93.31 483 PHE B CA 1
ATOM 9497 C C . PHE B 1 483 ? 15.969 -31.641 1.488 1 93.31 483 PHE B C 1
ATOM 9499 O O . PHE B 1 483 ? 16.078 -30.453 1.803 1 93.31 483 PHE B O 1
ATOM 9506 N N . ALA B 1 484 ? 16.859 -32.531 1.683 1 92.06 484 ALA B N 1
ATOM 9507 C CA . ALA B 1 484 ? 18.109 -32.219 2.391 1 92.06 484 ALA B CA 1
ATOM 9508 C C . ALA B 1 484 ? 19.234 -31.953 1.41 1 92.06 484 ALA B C 1
ATOM 9510 O O . ALA B 1 484 ? 19.203 -32.406 0.264 1 92.06 484 ALA B O 1
ATOM 9511 N N . TYR B 1 485 ? 20.141 -31.156 1.821 1 93.94 485 TYR B N 1
ATOM 9512 C CA . TYR B 1 485 ? 21.359 -30.859 1.075 1 93.94 485 TYR B CA 1
ATOM 9513 C C . TYR B 1 485 ? 22.516 -30.5 2.018 1 93.94 485 TYR B C 1
ATOM 9515 O O . TYR B 1 485 ? 22.297 -30.344 3.223 1 93.94 485 TYR B O 1
ATOM 9523 N N . VAL B 1 486 ? 23.734 -30.531 1.487 1 92.88 486 VAL B N 1
ATOM 9524 C CA . VAL B 1 486 ? 24.891 -30.125 2.262 1 92.88 486 VAL B CA 1
ATOM 9525 C C . VAL B 1 486 ? 25.359 -28.75 1.806 1 92.88 486 VAL B C 1
ATOM 9527 O O . VAL B 1 486 ? 25.547 -28.5 0.609 1 92.88 486 VAL B O 1
ATOM 9530 N N . ASP B 1 487 ? 25.5 -27.875 2.748 1 91.94 487 ASP B N 1
ATOM 9531 C CA . ASP B 1 487 ? 25.859 -26.516 2.406 1 91.94 487 ASP B CA 1
ATOM 9532 C C . ASP B 1 487 ? 27.375 -26.344 2.307 1 91.94 487 ASP B C 1
ATOM 9534 O O . ASP B 1 487 ? 28.125 -27.328 2.406 1 91.94 487 ASP B O 1
ATOM 9538 N N . ALA B 1 488 ? 27.828 -25.156 2.049 1 86.69 488 ALA B N 1
ATOM 9539 C CA . ALA B 1 488 ? 29.234 -24.844 1.797 1 86.69 488 ALA B CA 1
ATOM 9540 C C . ALA B 1 488 ? 30.094 -25.141 3.027 1 86.69 488 ALA B C 1
ATOM 9542 O O . ALA B 1 488 ? 31.281 -25.438 2.906 1 86.69 488 ALA B O 1
ATOM 9543 N N . ASP B 1 489 ? 29.531 -25.109 4.191 1 88.38 489 ASP B N 1
ATOM 9544 C CA . ASP B 1 489 ? 30.234 -25.359 5.438 1 88.38 489 ASP B CA 1
ATOM 9545 C C . ASP B 1 489 ? 30.25 -26.844 5.77 1 88.38 489 ASP B C 1
ATOM 9547 O O . ASP B 1 489 ? 30.797 -27.25 6.801 1 88.38 489 ASP B O 1
ATOM 9551 N N . GLY B 1 490 ? 29.594 -27.594 4.934 1 86.88 490 GLY B N 1
ATOM 9552 C CA . GLY B 1 490 ? 29.578 -29.031 5.148 1 86.88 490 GLY B CA 1
ATOM 9553 C C . GLY B 1 490 ? 28.469 -29.484 6.094 1 86.88 490 GLY B C 1
ATOM 9554 O O . GLY B 1 490 ? 28.484 -30.609 6.59 1 86.88 490 GLY B O 1
ATOM 9555 N N . GLU B 1 491 ? 27.625 -28.625 6.359 1 90.56 491 GLU B N 1
ATOM 9556 C CA . GLU B 1 491 ? 26.531 -28.938 7.281 1 90.56 491 GLU B CA 1
ATOM 9557 C C . GLU B 1 491 ? 25.281 -29.406 6.531 1 90.56 491 GLU B C 1
ATOM 9559 O O . GLU B 1 491 ? 24.969 -28.891 5.457 1 90.56 491 GLU B O 1
ATOM 9564 N N . ASN B 1 492 ? 24.594 -30.391 7.109 1 90.81 492 ASN B N 1
ATOM 9565 C CA . ASN B 1 492 ? 23.328 -30.844 6.555 1 90.81 492 ASN B CA 1
ATOM 9566 C C . ASN B 1 492 ? 22.203 -29.844 6.801 1 90.81 492 ASN B C 1
ATOM 9568 O O . ASN B 1 492 ? 21.969 -29.438 7.941 1 90.81 492 ASN B O 1
ATOM 9572 N N . ARG B 1 493 ? 21.609 -29.406 5.73 1 90.5 493 ARG B N 1
ATOM 9573 C CA . ARG B 1 493 ? 20.516 -28.453 5.789 1 90.5 493 ARG B CA 1
ATOM 9574 C C . ARG B 1 493 ? 19.281 -28.984 5.066 1 90.5 493 ARG B C 1
ATOM 9576 O O . ARG B 1 493 ? 19.375 -29.938 4.289 1 90.5 493 ARG B O 1
ATOM 9583 N N . THR B 1 494 ? 18.172 -28.438 5.449 1 89.75 494 THR B N 1
ATOM 9584 C CA . THR B 1 494 ? 16.922 -28.781 4.785 1 89.75 494 THR B CA 1
ATOM 9585 C C . THR B 1 494 ? 16.328 -27.562 4.082 1 89.75 494 THR B C 1
ATOM 9587 O O . THR B 1 494 ? 16.359 -26.453 4.621 1 89.75 494 THR B O 1
ATOM 9590 N N . ALA B 1 495 ? 15.93 -27.703 2.855 1 93.31 495 ALA B N 1
ATOM 9591 C CA . ALA B 1 495 ? 15.273 -26.641 2.104 1 93.31 495 ALA B CA 1
ATOM 9592 C C . ALA B 1 495 ? 13.844 -27.016 1.754 1 93.31 495 ALA B C 1
ATOM 9594 O O . ALA B 1 495 ? 13.562 -28.172 1.412 1 93.31 495 ALA B O 1
ATOM 9595 N N . THR B 1 496 ? 12.984 -26.109 1.956 1 93.38 496 THR B N 1
ATOM 9596 C CA . THR B 1 496 ? 11.586 -26.281 1.588 1 93.38 496 THR B CA 1
ATOM 9597 C C . THR B 1 496 ? 11.188 -25.297 0.491 1 93.38 496 THR B C 1
ATOM 9599 O O . THR B 1 496 ? 11.531 -24.125 0.552 1 93.38 496 THR B O 1
ATOM 9602 N N . TYR B 1 497 ? 10.555 -25.828 -0.529 1 95.69 497 TYR B N 1
ATOM 9603 C CA . TYR B 1 497 ? 10.07 -25.016 -1.642 1 95.69 497 TYR B CA 1
ATOM 9604 C C . TYR B 1 497 ? 8.57 -25.188 -1.834 1 95.69 497 TYR B C 1
ATOM 9606 O O . TYR B 1 497 ? 8.055 -26.312 -1.76 1 95.69 497 TYR B O 1
ATOM 9614 N N . ARG B 1 498 ? 7.871 -24.125 -2.068 1 95.31 498 ARG B N 1
ATOM 9615 C CA . ARG B 1 498 ? 6.438 -24.172 -2.338 1 95.31 498 ARG B CA 1
ATOM 9616 C C . ARG B 1 498 ? 6.152 -24.016 -3.828 1 95.31 498 ARG B C 1
ATOM 9618 O O . ARG B 1 498 ? 6.832 -23.234 -4.512 1 95.31 498 ARG B O 1
ATOM 9625 N N . TRP B 1 499 ? 5.129 -24.656 -4.285 1 97.25 499 TRP B N 1
ATOM 9626 C CA . TRP B 1 499 ? 4.773 -24.625 -5.699 1 97.25 499 TRP B CA 1
ATOM 9627 C C . TRP B 1 499 ? 4.148 -23.281 -6.066 1 97.25 499 TRP B C 1
ATOM 9629 O O . TRP B 1 499 ? 3.24 -22.797 -5.383 1 97.25 499 TRP B O 1
ATOM 9639 N N . LEU B 1 500 ? 4.59 -22.625 -7.113 1 97.38 500 LEU B N 1
ATOM 9640 C CA . LEU B 1 500 ? 4.035 -21.375 -7.621 1 97.38 500 LEU B CA 1
ATOM 9641 C C . LEU B 1 500 ? 3.18 -21.625 -8.859 1 97.38 500 LEU B C 1
ATOM 9643 O O . LEU B 1 500 ? 2.125 -21 -9.031 1 97.38 500 LEU B O 1
ATOM 9647 N N . GLY B 1 501 ? 3.723 -22.453 -9.695 1 98.12 501 GLY B N 1
ATOM 9648 C CA . GLY B 1 501 ? 3.088 -22.719 -10.977 1 98.12 501 GLY B CA 1
ATOM 9649 C C . GLY B 1 501 ? 3.971 -23.5 -11.93 1 98.12 501 GLY B C 1
ATOM 9650 O O . GLY B 1 501 ? 5.012 -24.031 -11.531 1 98.12 501 GLY B O 1
ATOM 9651 N N . GLY B 1 502 ? 3.43 -23.641 -13.18 1 98.12 502 GLY B N 1
ATOM 9652 C CA . GLY B 1 502 ? 4.168 -24.375 -14.195 1 98.12 502 GLY B CA 1
ATOM 9653 C C . GLY B 1 502 ? 3.609 -24.172 -15.594 1 98.12 502 GLY B C 1
ATOM 9654 O O . GLY B 1 502 ? 2.451 -23.781 -15.758 1 98.12 502 GLY B O 1
ATOM 9655 N N . ILE B 1 503 ? 4.504 -24.344 -16.5 1 98.12 503 ILE B N 1
ATOM 9656 C CA . ILE B 1 503 ? 4.109 -24.391 -17.906 1 98.12 503 ILE B CA 1
ATOM 9657 C C . ILE B 1 503 ? 4.023 -25.844 -18.359 1 98.12 503 ILE B C 1
ATOM 9659 O O . ILE B 1 503 ? 5.008 -26.578 -18.281 1 98.12 503 ILE B O 1
ATOM 9663 N N . TYR B 1 504 ? 2.854 -26.203 -18.75 1 97.12 504 TYR B N 1
ATOM 9664 C CA . TYR B 1 504 ? 2.588 -27.578 -19.188 1 97.12 504 TYR B CA 1
ATOM 9665 C C . TYR B 1 504 ? 2.377 -27.625 -20.703 1 97.12 504 TYR B C 1
ATOM 9667 O O . TYR B 1 504 ? 2.105 -26.594 -21.328 1 97.12 504 TYR B O 1
ATOM 9675 N N . CYS B 1 505 ? 2.551 -28.812 -21.234 1 94.88 505 CYS B N 1
ATOM 9676 C CA . CYS B 1 505 ? 2.457 -28.953 -22.672 1 94.88 505 CYS B CA 1
ATOM 9677 C C . CYS B 1 505 ? 1.568 -30.141 -23.047 1 94.88 505 CYS B C 1
ATOM 9679 O O . CYS B 1 505 ? 1.715 -31.219 -22.5 1 94.88 505 CYS B O 1
ATOM 9681 N N . LEU B 1 506 ? 0.585 -29.875 -23.812 1 91.56 506 LEU B N 1
ATOM 9682 C CA . LEU B 1 506 ? -0.276 -30.891 -24.391 1 91.56 506 LEU B CA 1
ATOM 9683 C C . LEU B 1 506 ? -0.339 -30.75 -25.922 1 91.56 506 LEU B C 1
ATOM 9685 O O . LEU B 1 506 ? -0.887 -29.781 -26.422 1 91.56 506 LEU B O 1
ATOM 9689 N N . GLU B 1 507 ? 0.155 -31.688 -26.703 1 86.38 507 GLU B N 1
ATOM 9690 C CA . GLU B 1 507 ? 0.143 -31.688 -28.156 1 86.38 507 GLU B CA 1
ATOM 9691 C C . GLU B 1 507 ? 0.718 -30.375 -28.719 1 86.38 507 GLU B C 1
ATOM 9693 O O . GLU B 1 507 ? 0.073 -29.703 -29.516 1 86.38 507 GLU B O 1
ATOM 9698 N N . ASP B 1 508 ? 1.834 -29.938 -28.266 1 84.81 508 ASP B N 1
ATOM 9699 C CA . ASP B 1 508 ? 2.611 -28.781 -28.703 1 84.81 508 ASP B CA 1
ATOM 9700 C C . ASP B 1 508 ? 1.923 -27.484 -28.312 1 84.81 508 ASP B C 1
ATOM 9702 O O . ASP B 1 508 ? 2.188 -26.438 -28.906 1 84.81 508 ASP B O 1
ATOM 9706 N N . HIS B 1 509 ? 1.012 -27.609 -27.484 1 92.62 509 HIS B N 1
ATOM 9707 C CA . HIS B 1 509 ? 0.352 -26.422 -26.938 1 92.62 509 HIS B CA 1
ATOM 9708 C C . HIS B 1 509 ? 0.715 -26.234 -25.469 1 92.62 509 HIS B C 1
ATOM 9710 O O . HIS B 1 509 ? 0.642 -27.172 -24.672 1 92.62 509 HIS B O 1
ATOM 9716 N N . PHE B 1 510 ? 1.076 -25.016 -25.219 1 96.62 510 PHE B N 1
ATOM 9717 C CA . PHE B 1 510 ? 1.548 -24.734 -23.859 1 96.62 510 PHE B CA 1
ATOM 9718 C C . PHE B 1 510 ? 0.496 -23.969 -23.062 1 96.62 510 PHE B C 1
ATOM 9720 O O . PHE B 1 510 ? -0.181 -23.094 -23.609 1 96.62 510 PHE B O 1
ATOM 9727 N N . ARG B 1 511 ? 0.399 -24.297 -21.828 1 97.31 511 ARG B N 1
ATOM 9728 C CA . ARG B 1 511 ? -0.52 -23.656 -20.891 1 97.31 511 ARG B CA 1
ATOM 9729 C C . ARG B 1 511 ? 0.152 -23.406 -19.547 1 97.31 511 ARG B C 1
ATOM 9731 O O . ARG B 1 511 ? 0.96 -24.219 -19.094 1 97.31 511 ARG B O 1
ATOM 9738 N N . LEU B 1 512 ? -0.211 -22.297 -18.969 1 98.56 512 LEU B N 1
ATOM 9739 C CA . LEU B 1 512 ? 0.358 -21.922 -17.688 1 98.56 512 LEU B CA 1
ATOM 9740 C C . LEU B 1 512 ? -0.684 -22.047 -16.578 1 98.56 512 LEU B C 1
ATOM 9742 O O . LEU B 1 512 ? -1.808 -21.562 -16.719 1 98.56 512 LEU B O 1
ATOM 9746 N N . TYR B 1 513 ? -0.35 -22.781 -15.555 1 98.5 513 TYR B N 1
ATOM 9747 C CA . TYR B 1 513 ? -1.122 -22.828 -14.32 1 98.5 513 TYR B CA 1
ATOM 9748 C C . TYR B 1 513 ? -0.367 -22.156 -13.172 1 98.5 513 TYR B C 1
ATOM 9750 O O . TYR B 1 513 ? 0.85 -22.312 -13.055 1 98.5 513 TYR B O 1
ATOM 9758 N N . TRP B 1 514 ? -1.079 -21.406 -12.367 1 98.06 514 TRP B N 1
ATOM 9759 C CA . TRP B 1 514 ? -0.418 -20.625 -11.328 1 98.06 514 TRP B CA 1
ATOM 9760 C C . TRP B 1 514 ? -1.231 -20.625 -10.039 1 98.06 514 TRP B C 1
ATOM 9762 O O . TRP B 1 514 ? -2.463 -20.578 -10.078 1 98.06 514 TRP B O 1
ATOM 9772 N N . THR B 1 515 ? -0.558 -20.562 -8.977 1 95 515 THR B N 1
ATOM 9773 C CA . THR B 1 515 ? -1.213 -20.547 -7.672 1 95 515 THR B CA 1
ATOM 9774 C C . THR B 1 515 ? -1.872 -19.188 -7.426 1 95 515 THR B C 1
ATOM 9776 O O . THR B 1 515 ? -1.387 -18.156 -7.898 1 95 515 THR B O 1
ATOM 9779 N N . GLU B 1 516 ? -2.885 -19.172 -6.715 1 90.56 516 GLU B N 1
ATOM 9780 C CA . GLU B 1 516 ? -3.58 -17.922 -6.379 1 90.56 516 GLU B CA 1
ATOM 9781 C C . GLU B 1 516 ? -3.168 -17.422 -5 1 90.56 516 GLU B C 1
ATOM 9783 O O . GLU B 1 516 ? -3.305 -16.234 -4.703 1 90.56 516 GLU B O 1
ATOM 9788 N N . ALA B 1 517 ? -2.717 -18.25 -4.215 1 87.81 517 ALA B N 1
ATOM 9789 C CA . ALA B 1 517 ? -2.396 -17.906 -2.836 1 87.81 517 ALA B CA 1
ATOM 9790 C C . ALA B 1 517 ? -0.976 -17.359 -2.727 1 87.81 517 ALA B C 1
ATOM 9792 O O . ALA B 1 517 ? -0.037 -17.922 -3.283 1 87.81 517 ALA B O 1
ATOM 9793 N N . ARG B 1 518 ? -0.875 -16.234 -2.076 1 88.31 518 ARG B N 1
ATOM 9794 C CA . ARG B 1 518 ? 0.445 -15.734 -1.708 1 88.31 518 ARG B CA 1
ATOM 9795 C C . ARG B 1 518 ? 1.01 -16.5 -0.516 1 88.31 518 ARG B C 1
ATOM 9797 O O . ARG B 1 518 ? 0.286 -17.25 0.149 1 88.31 518 ARG B O 1
ATOM 9804 N N . PRO B 1 519 ? 2.309 -16.328 -0.319 1 87.88 519 PRO B N 1
ATOM 9805 C CA . PRO B 1 519 ? 2.887 -17.047 0.823 1 87.88 519 PRO B CA 1
ATOM 9806 C C . PRO B 1 519 ? 2.158 -16.75 2.133 1 87.88 519 PRO B C 1
ATOM 9808 O O . PRO B 1 519 ? 1.89 -15.586 2.445 1 87.88 519 PRO B O 1
ATOM 9811 N N . GLY B 1 520 ? 1.812 -17.797 2.822 1 87.56 520 GLY B N 1
ATOM 9812 C CA . GLY B 1 520 ? 1.163 -17.672 4.117 1 87.56 520 GLY B CA 1
ATOM 9813 C C . GLY B 1 520 ? -0.351 -17.703 4.031 1 87.56 520 GLY B C 1
ATOM 9814 O O . GLY B 1 520 ? -1.032 -17.922 5.035 1 87.56 520 GLY B O 1
ATOM 9815 N N . GLU B 1 521 ? -0.813 -17.469 2.863 1 88.12 521 GLU B N 1
ATOM 9816 C CA . GLU B 1 521 ? -2.262 -17.438 2.689 1 88.12 521 GLU B CA 1
ATOM 9817 C C . GLU B 1 521 ? -2.826 -18.844 2.535 1 88.12 521 GLU B C 1
ATOM 9819 O O . GLU B 1 521 ? -2.1 -19.781 2.18 1 88.12 521 GLU B O 1
ATOM 9824 N N . ALA B 1 522 ? -3.996 -18.906 2.818 1 80.62 522 ALA B N 1
ATOM 9825 C CA . ALA B 1 522 ? -4.664 -20.188 2.68 1 80.62 522 ALA B CA 1
ATOM 9826 C C . ALA B 1 522 ? -4.855 -20.562 1.211 1 80.62 522 ALA B C 1
ATOM 9828 O O . ALA B 1 522 ? -5.129 -19.688 0.379 1 80.62 522 ALA B O 1
ATOM 9829 N N . ASP B 1 523 ? -4.613 -21.844 0.938 1 83.94 523 ASP B N 1
ATOM 9830 C CA . ASP B 1 523 ? -4.922 -22.344 -0.399 1 83.94 523 ASP B CA 1
ATOM 9831 C C . ASP B 1 523 ? -6.422 -22.312 -0.671 1 83.94 523 ASP B C 1
ATOM 9833 O O . ASP B 1 523 ? -7.195 -23 -0.013 1 83.94 523 ASP B O 1
ATOM 9837 N N . PRO B 1 524 ? -6.855 -21.594 -1.596 1 82 524 PRO B N 1
ATOM 9838 C CA . PRO B 1 524 ? -8.289 -21.453 -1.85 1 82 524 PRO B CA 1
ATOM 9839 C C . PRO B 1 524 ? -8.875 -22.672 -2.584 1 82 524 PRO B C 1
ATOM 9841 O O . PRO B 1 524 ? -10.086 -22.75 -2.773 1 82 524 PRO B O 1
ATOM 9844 N N . GLY B 1 525 ? -8.047 -23.547 -3.027 1 87.44 525 GLY B N 1
ATOM 9845 C CA . GLY B 1 525 ? -8.523 -24.703 -3.779 1 87.44 525 GLY B CA 1
ATOM 9846 C C . GLY B 1 525 ? -8.734 -24.406 -5.254 1 87.44 525 GLY B C 1
ATOM 9847 O O . GLY B 1 525 ? -9.453 -25.125 -5.941 1 87.44 525 GLY B O 1
ATOM 9848 N N . THR B 1 526 ? -8.32 -23.312 -5.648 1 91.38 526 THR B N 1
ATOM 9849 C CA . THR B 1 526 ? -8.43 -22.875 -7.035 1 91.38 526 THR B CA 1
ATOM 9850 C C . THR B 1 526 ? -7.082 -22.375 -7.551 1 91.38 526 THR B C 1
ATOM 9852 O O . THR B 1 526 ? -6.137 -22.219 -6.777 1 91.38 526 THR B O 1
ATOM 9855 N N . MET B 1 527 ? -6.98 -22.281 -8.867 1 95.19 527 MET B N 1
ATOM 9856 C CA . MET B 1 527 ? -5.77 -21.781 -9.516 1 95.19 527 MET B CA 1
ATOM 9857 C C . MET B 1 527 ? -6.102 -20.797 -10.617 1 95.19 527 MET B C 1
ATOM 9859 O O . MET B 1 527 ? -7.266 -20.656 -11 1 95.19 527 MET B O 1
ATOM 9863 N N . ALA B 1 528 ? -5.113 -20.141 -10.984 1 97.25 528 ALA B N 1
ATOM 9864 C CA . ALA B 1 528 ? -5.211 -19.297 -12.18 1 97.25 528 ALA B CA 1
ATOM 9865 C C . ALA B 1 528 ? -4.688 -20.031 -13.414 1 97.25 528 ALA B C 1
ATOM 9867 O O . ALA B 1 528 ? -3.779 -20.859 -13.312 1 97.25 528 ALA B O 1
ATOM 9868 N N . VAL B 1 529 ? -5.273 -19.734 -14.539 1 98 529 VAL B N 1
ATOM 9869 C CA . VAL B 1 529 ? -4.879 -20.391 -15.781 1 98 529 VAL B CA 1
ATOM 9870 C C . VAL B 1 529 ? -4.703 -19.359 -16.891 1 98 529 VAL B C 1
ATOM 9872 O O . VAL B 1 529 ? -5.508 -18.438 -17.016 1 98 529 VAL B O 1
ATOM 9875 N N . TYR B 1 530 ? -3.666 -19.484 -17.547 1 98.31 530 TYR B N 1
ATOM 9876 C CA . TYR B 1 530 ? -3.418 -18.688 -18.75 1 98.31 530 TYR B CA 1
ATOM 9877 C C . TYR B 1 530 ? -3.205 -19.594 -19.953 1 98.31 530 TYR B C 1
ATOM 9879 O O . TYR B 1 530 ? -2.385 -20.5 -19.922 1 98.31 530 TYR B O 1
ATOM 9887 N N . ASP B 1 531 ? -3.912 -19.359 -20.891 1 97.5 531 ASP B N 1
ATOM 9888 C CA . ASP B 1 531 ? -3.809 -19.938 -22.219 1 97.5 531 ASP B CA 1
ATOM 9889 C C . ASP B 1 531 ? -4.027 -18.875 -23.297 1 97.5 531 ASP B C 1
ATOM 9891 O O . ASP B 1 531 ? -5.109 -18.281 -23.391 1 97.5 531 ASP B O 1
ATOM 9895 N N . SER B 1 532 ? -3.037 -18.672 -24.109 1 96.19 532 SER B N 1
ATOM 9896 C CA . SER B 1 532 ? -3.076 -17.562 -25.047 1 96.19 532 SER B CA 1
ATOM 9897 C C . SER B 1 532 ? -4.207 -17.734 -26.062 1 96.19 532 SER B C 1
ATOM 9899 O O . SER B 1 532 ? -4.625 -16.766 -26.703 1 96.19 532 SER B O 1
ATOM 9901 N N . THR B 1 533 ? -4.73 -18.906 -26.25 1 94.25 533 THR B N 1
ATOM 9902 C CA . THR B 1 533 ? -5.816 -19.172 -27.188 1 94.25 533 THR B CA 1
ATOM 9903 C C . THR B 1 533 ? -7.172 -19 -26.516 1 94.25 533 THR B C 1
ATOM 9905 O O . THR B 1 533 ? -8.211 -19.016 -27.188 1 94.25 533 THR B O 1
ATOM 9908 N N . MET B 1 534 ? -7.117 -18.844 -25.234 1 92.69 534 MET B N 1
ATOM 9909 C CA . MET B 1 534 ? -8.352 -18.797 -24.469 1 92.69 534 MET B CA 1
ATOM 9910 C C . MET B 1 534 ? -8.656 -17.375 -24 1 92.69 534 MET B C 1
ATOM 9912 O O . MET B 1 534 ? -7.758 -16.656 -23.578 1 92.69 534 MET B O 1
ATOM 9916 N N . CYS B 1 535 ? -9.875 -16.969 -24.109 1 94.19 535 CYS B N 1
ATOM 9917 C CA . CYS B 1 535 ? -10.43 -15.766 -23.484 1 94.19 535 CYS B CA 1
ATOM 9918 C C . CYS B 1 535 ? -9.562 -14.547 -23.797 1 94.19 535 CYS B C 1
ATOM 9920 O O . CYS B 1 535 ? -9.258 -13.758 -22.906 1 94.19 535 CYS B O 1
ATOM 9922 N N . ASN B 1 536 ? -9.078 -14.477 -24.969 1 94.06 536 ASN B N 1
ATOM 9923 C CA . ASN B 1 536 ? -8.32 -13.336 -25.469 1 94.06 536 ASN B CA 1
ATOM 9924 C C . ASN B 1 536 ? -7.082 -13.062 -24.609 1 94.06 536 ASN B C 1
ATOM 9926 O O . ASN B 1 536 ? -6.773 -11.906 -24.312 1 94.06 536 ASN B O 1
ATOM 9930 N N . GLY B 1 537 ? -6.438 -14.117 -24.094 1 96.06 537 GLY B N 1
ATOM 9931 C CA . GLY B 1 537 ? -5.18 -14 -23.375 1 96.06 537 GLY B CA 1
ATOM 9932 C C . GLY B 1 537 ? -5.367 -13.68 -21.906 1 96.06 537 GLY B C 1
ATOM 9933 O O . GLY B 1 537 ? -4.41 -13.328 -21.219 1 96.06 537 GLY B O 1
ATOM 9934 N N . ALA B 1 538 ? -6.566 -13.789 -21.375 1 97.25 538 ALA B N 1
ATOM 9935 C CA . ALA B 1 538 ? -6.832 -13.477 -19.969 1 97.25 538 ALA B CA 1
ATOM 9936 C C . ALA B 1 538 ? -6.262 -14.547 -19.062 1 97.25 538 ALA B C 1
ATOM 9938 O O . ALA B 1 538 ? -6.293 -15.742 -19.391 1 97.25 538 ALA B O 1
ATOM 9939 N N . ILE B 1 539 ? -5.727 -14.141 -18.016 1 97.75 539 ILE B N 1
ATOM 9940 C CA . ILE B 1 539 ? -5.434 -15.047 -16.906 1 97.75 539 ILE B CA 1
ATOM 9941 C C . ILE B 1 539 ? -6.676 -15.227 -16.047 1 97.75 539 ILE B C 1
ATOM 9943 O O . ILE B 1 539 ? -7.082 -14.312 -15.328 1 97.75 539 ILE B O 1
ATOM 9947 N N . VAL B 1 540 ? -7.219 -16.359 -16.094 1 97.06 540 VAL B N 1
ATOM 9948 C CA . VAL B 1 540 ? -8.492 -16.641 -15.438 1 97.06 540 VAL B CA 1
ATOM 9949 C C . VAL B 1 540 ? -8.234 -17.188 -14.031 1 97.06 540 VAL B C 1
ATOM 9951 O O . VAL B 1 540 ? -7.496 -18.156 -13.852 1 97.06 540 VAL B O 1
ATOM 9954 N N . GLY B 1 541 ? -8.859 -16.484 -13.094 1 95.75 541 GLY B N 1
ATOM 9955 C CA . GLY B 1 541 ? -8.703 -16.922 -11.719 1 95.75 541 GLY B CA 1
ATOM 9956 C C . GLY B 1 541 ? -9.828 -17.828 -11.25 1 95.75 541 GLY B C 1
ATOM 9957 O O . GLY B 1 541 ? -10.828 -18 -11.945 1 95.75 541 GLY B O 1
ATOM 9958 N N . CYS B 1 542 ? -9.539 -18.516 -10.156 1 92.56 542 CYS B N 1
ATOM 9959 C CA . CYS B 1 542 ? -10.508 -19.312 -9.414 1 92.56 542 CYS B CA 1
ATOM 9960 C C . CYS B 1 542 ? -10.953 -20.516 -10.234 1 92.56 542 CYS B C 1
ATOM 9962 O O . CYS B 1 542 ? -12.125 -20.891 -10.211 1 92.56 542 CYS B O 1
ATOM 9964 N N . VAL B 1 543 ? -10.086 -21 -10.984 1 94.12 543 VAL B N 1
ATOM 9965 C CA . VAL B 1 543 ? -10.352 -22.266 -11.664 1 94.12 543 VAL B CA 1
ATOM 9966 C C . VAL B 1 543 ? -10.148 -23.422 -10.703 1 94.12 543 VAL B C 1
ATOM 9968 O O . VAL B 1 543 ? -9.133 -23.5 -10.008 1 94.12 543 VAL B O 1
ATOM 9971 N N . ALA B 1 544 ? -10.977 -24.281 -10.734 1 89.62 544 ALA B N 1
ATOM 9972 C CA . ALA B 1 544 ? -10.961 -25.391 -9.773 1 89.62 544 ALA B CA 1
ATOM 9973 C C . ALA B 1 544 ? -9.742 -26.281 -9.984 1 89.62 544 ALA B C 1
ATOM 9975 O O . ALA B 1 544 ? -9.383 -26.578 -11.125 1 89.62 544 ALA B O 1
ATOM 9976 N N . GLN B 1 545 ? -9.125 -26.672 -8.914 1 91.75 545 GLN B N 1
ATOM 9977 C CA . GLN B 1 545 ? -8.016 -27.609 -8.969 1 91.75 545 GLN B CA 1
ATOM 9978 C C . GLN B 1 545 ? -8.516 -29.031 -9.195 1 91.75 545 GLN B C 1
ATOM 9980 O O . GLN B 1 545 ? -9.633 -29.375 -8.805 1 91.75 545 GLN B O 1
ATOM 9985 N N . ALA B 1 546 ? -7.73 -29.844 -9.781 1 90.56 546 ALA B N 1
ATOM 9986 C CA . ALA B 1 546 ? -8.102 -31.234 -10.023 1 90.56 546 ALA B CA 1
ATOM 9987 C C . ALA B 1 546 ? -7.953 -32.062 -8.758 1 90.56 546 ALA B C 1
ATOM 9989 O O . ALA B 1 546 ? -8.797 -32.938 -8.469 1 90.56 546 ALA B O 1
ATOM 9990 N N . HIS B 1 547 ? -6.867 -31.891 -8.086 1 89 547 HIS B N 1
ATOM 9991 C CA . HIS B 1 547 ? -6.508 -32.594 -6.852 1 89 547 HIS B CA 1
ATOM 9992 C C . HIS B 1 547 ? -5.664 -31.688 -5.949 1 89 547 HIS B C 1
ATOM 9994 O O . HIS B 1 547 ? -4.887 -30.859 -6.438 1 89 547 HIS B O 1
ATOM 10000 N N . PRO B 1 548 ? -5.73 -31.859 -4.676 1 86.44 548 PRO B N 1
ATOM 10001 C CA . PRO B 1 548 ? -4.969 -30.984 -3.773 1 86.44 548 PRO B CA 1
ATOM 10002 C C . PRO B 1 548 ? -3.461 -31.156 -3.922 1 86.44 548 PRO B C 1
ATOM 10004 O O . PRO B 1 548 ? -2.701 -30.219 -3.701 1 86.44 548 PRO B O 1
ATOM 10007 N N . ASN B 1 549 ? -3.018 -32.406 -4.203 1 91.25 549 ASN B N 1
ATOM 10008 C CA . ASN B 1 549 ? -1.589 -32.688 -4.293 1 91.25 549 ASN B CA 1
ATOM 10009 C C . ASN B 1 549 ? -1.078 -32.562 -5.723 1 91.25 549 ASN B C 1
ATOM 10011 O O . ASN B 1 549 ? 0.13 -32.469 -5.949 1 91.25 549 ASN B O 1
ATOM 10015 N N . ASP B 1 550 ? -1.939 -32.719 -6.582 1 95.12 550 ASP B N 1
ATOM 10016 C CA . ASP B 1 550 ? -1.691 -32.469 -8 1 95.12 550 ASP B CA 1
ATOM 10017 C C . ASP B 1 550 ? -2.789 -31.625 -8.625 1 95.12 550 ASP B C 1
ATOM 10019 O O . ASP B 1 550 ? -3.682 -32.125 -9.305 1 95.12 550 ASP B O 1
ATOM 10023 N N . LYS B 1 551 ? -2.629 -30.375 -8.453 1 95.25 551 LYS B N 1
ATOM 10024 C CA . LYS B 1 551 ? -3.678 -29.391 -8.711 1 95.25 551 LYS B CA 1
ATOM 10025 C C . LYS B 1 551 ? -4.027 -29.328 -10.195 1 95.25 551 LYS B C 1
ATOM 10027 O O . LYS B 1 551 ? -5.168 -29.031 -10.562 1 95.25 551 LYS B O 1
ATOM 10032 N N . VAL B 1 552 ? -3.119 -29.578 -11.047 1 96.94 552 VAL B N 1
ATOM 10033 C CA . VAL B 1 552 ? -3.293 -29.469 -12.492 1 96.94 552 VAL B CA 1
ATOM 10034 C C . VAL B 1 552 ? -3.98 -30.719 -13.031 1 96.94 552 VAL B C 1
ATOM 10036 O O . VAL B 1 552 ? -3.672 -31.828 -12.602 1 96.94 552 VAL B O 1
ATOM 10039 N N . PRO B 1 553 ? -4.926 -30.578 -13.953 1 94.5 553 PRO B N 1
ATOM 10040 C CA . PRO B 1 553 ? -5.574 -31.75 -14.531 1 94.5 553 PRO B CA 1
ATOM 10041 C C . PRO B 1 553 ? -4.574 -32.781 -15.078 1 94.5 553 PRO B C 1
ATOM 10043 O O . PRO B 1 553 ? -3.582 -32.375 -15.711 1 94.5 553 PRO B O 1
ATOM 10046 N N . ASP B 1 554 ? -4.855 -34 -15.008 1 92.56 554 ASP B N 1
ATOM 10047 C CA . ASP B 1 554 ? -3.955 -35.094 -15.297 1 92.56 554 ASP B CA 1
ATOM 10048 C C . ASP B 1 554 ? -3.523 -35.094 -16.766 1 92.56 554 ASP B C 1
ATOM 10050 O O . ASP B 1 554 ? -2.391 -35.469 -17.078 1 92.56 554 ASP B O 1
ATOM 10054 N N . VAL B 1 555 ? -4.371 -34.688 -17.578 1 92 555 VAL B N 1
ATOM 10055 C CA . VAL B 1 555 ? -4.129 -34.75 -19.016 1 92 555 VAL B CA 1
ATOM 10056 C C . VAL B 1 555 ? -2.893 -33.938 -19.375 1 92 555 VAL B C 1
ATOM 10058 O O . VAL B 1 555 ? -2.221 -34.219 -20.375 1 92 555 VAL B O 1
ATOM 10061 N N . TRP B 1 556 ? -2.498 -33.031 -18.516 1 95.06 556 TRP B N 1
ATOM 10062 C CA . TRP B 1 556 ? -1.432 -32.094 -18.844 1 95.06 556 TRP B CA 1
ATOM 10063 C C . TRP B 1 556 ? -0.09 -32.594 -18.297 1 95.06 556 TRP B C 1
ATOM 10065 O O . TRP B 1 556 ? 0.964 -32.062 -18.688 1 95.06 556 TRP B O 1
ATOM 10075 N N . TRP B 1 557 ? -0.004 -33.594 -17.375 1 93.75 557 TRP B N 1
ATOM 10076 C CA . TRP B 1 557 ? 1.294 -33.844 -16.766 1 93.75 557 TRP B CA 1
ATOM 10077 C C . TRP B 1 557 ? 1.481 -35.344 -16.531 1 93.75 557 TRP B C 1
ATOM 10079 O O . TRP B 1 557 ? 2.611 -35.844 -16.5 1 93.75 557 TRP B O 1
ATOM 10089 N N . ARG B 1 558 ? 0.358 -36.062 -16.328 1 88.25 558 ARG B N 1
ATOM 10090 C CA . ARG B 1 558 ? 0.507 -37.469 -15.977 1 88.25 558 ARG B CA 1
ATOM 10091 C C . ARG B 1 558 ? 1.123 -38.25 -17.125 1 88.25 558 ARG B C 1
ATOM 10093 O O . ARG B 1 558 ? 0.538 -38.344 -18.219 1 88.25 558 ARG B O 1
ATOM 10100 N N . GLY B 1 559 ? 2.262 -38.844 -16.812 1 82.38 559 GLY B N 1
ATOM 10101 C CA . GLY B 1 559 ? 2.941 -39.656 -17.812 1 82.38 559 GLY B CA 1
ATOM 10102 C C . GLY B 1 559 ? 3.508 -38.812 -18.953 1 82.38 559 GLY B C 1
ATOM 10103 O O . GLY B 1 559 ? 3.734 -39.344 -20.047 1 82.38 559 GLY B O 1
ATOM 10104 N N . ARG B 1 560 ? 3.619 -37.562 -18.781 1 85.62 560 ARG B N 1
ATOM 10105 C CA . ARG B 1 560 ? 4.105 -36.688 -19.812 1 85.62 560 ARG B CA 1
ATOM 10106 C C . ARG B 1 560 ? 5.207 -35.75 -19.281 1 85.62 560 ARG B C 1
ATOM 10108 O O . ARG B 1 560 ? 5.316 -35.562 -18.078 1 85.62 560 ARG B O 1
ATOM 10115 N N . PRO B 1 561 ? 5.984 -35.312 -20.25 1 85.38 561 PRO B N 1
ATOM 10116 C CA . PRO B 1 561 ? 6.965 -34.312 -19.812 1 85.38 561 PRO B CA 1
ATOM 10117 C C . PRO B 1 561 ? 6.316 -33 -19.328 1 85.38 561 PRO B C 1
ATOM 10119 O O . PRO B 1 561 ? 5.273 -32.594 -19.844 1 85.38 561 PRO B O 1
ATOM 10122 N N . VAL B 1 562 ? 6.828 -32.469 -18.344 1 92.25 562 VAL B N 1
ATOM 10123 C CA . VAL B 1 562 ? 6.453 -31.141 -17.859 1 92.25 562 VAL B CA 1
ATOM 10124 C C . VAL B 1 562 ? 7.598 -30.156 -18.109 1 92.25 562 VAL B C 1
ATOM 10126 O O . VAL B 1 562 ? 8.625 -30.203 -17.422 1 92.25 562 VAL B O 1
ATOM 10129 N N . PRO B 1 563 ? 7.391 -29.266 -18.984 1 92.25 563 PRO B N 1
ATOM 10130 C CA . PRO B 1 563 ? 8.508 -28.406 -19.406 1 92.25 563 PRO B CA 1
ATOM 10131 C C . PRO B 1 563 ? 9.094 -27.594 -18.266 1 92.25 563 PRO B C 1
ATOM 10133 O O . PRO B 1 563 ? 10.312 -27.578 -18.078 1 92.25 563 PRO B O 1
ATOM 10136 N N . LEU B 1 564 ? 8.227 -26.875 -17.562 1 96.75 564 LEU B N 1
ATOM 10137 C CA . LEU B 1 564 ? 8.766 -26.031 -16.484 1 96.75 564 LEU B CA 1
ATOM 10138 C C . LEU B 1 564 ? 7.844 -26.047 -15.273 1 96.75 564 LEU B C 1
ATOM 10140 O O . LEU B 1 564 ? 6.629 -25.875 -15.414 1 96.75 564 LEU B O 1
ATOM 10144 N N . LEU B 1 565 ? 8.43 -26.281 -14.125 1 97.12 565 LEU B N 1
ATOM 10145 C CA . LEU B 1 565 ? 7.785 -26.094 -12.828 1 97.12 565 LEU B CA 1
ATOM 10146 C C . LEU B 1 565 ? 8.508 -25.047 -12.008 1 97.12 565 LEU B C 1
ATOM 10148 O O . LEU B 1 565 ? 9.742 -24.969 -12.016 1 97.12 565 LEU B O 1
ATOM 10152 N N . PHE B 1 566 ? 7.723 -24.203 -11.336 1 98.19 566 PHE B N 1
ATOM 10153 C CA . PHE B 1 566 ? 8.312 -23.141 -10.547 1 98.19 566 PHE B CA 1
ATOM 10154 C C . PHE B 1 566 ? 7.973 -23.312 -9.07 1 98.19 566 PHE B C 1
ATOM 10156 O O . PHE B 1 566 ? 6.812 -23.516 -8.711 1 98.19 566 PHE B O 1
ATOM 10163 N N . TYR B 1 567 ? 8.953 -23.266 -8.25 1 97.56 567 TYR B N 1
ATOM 10164 C CA . TYR B 1 567 ? 8.805 -23.312 -6.801 1 97.56 567 TYR B CA 1
ATOM 10165 C C . TYR B 1 567 ? 9.508 -22.141 -6.137 1 97.56 567 TYR B C 1
ATOM 10167 O O . TYR B 1 567 ? 10.484 -21.609 -6.672 1 97.56 567 TYR B O 1
ATOM 10175 N N . GLU B 1 568 ? 9.023 -21.703 -5.035 1 96.62 568 GLU B N 1
ATOM 10176 C CA . GLU B 1 568 ? 9.648 -20.625 -4.266 1 96.62 568 GLU B CA 1
ATOM 10177 C C . GLU B 1 568 ? 10.094 -21.125 -2.891 1 96.62 568 GLU B C 1
ATOM 10179 O O . GLU B 1 568 ? 9.375 -21.875 -2.232 1 96.62 568 GLU B O 1
ATOM 10184 N N . ARG B 1 569 ? 11.195 -20.703 -2.473 1 95.06 569 ARG B N 1
ATOM 10185 C CA . ARG B 1 569 ? 11.773 -21.125 -1.198 1 95.06 569 ARG B CA 1
ATOM 10186 C C . ARG B 1 569 ? 10.969 -20.578 -0.026 1 95.06 569 ARG B C 1
ATOM 10188 O O . ARG B 1 569 ? 10.578 -19.406 -0.029 1 95.06 569 ARG B O 1
ATOM 10195 N N . VAL B 1 570 ? 10.672 -21.422 0.88 1 92 570 VAL B N 1
ATOM 10196 C CA . VAL B 1 570 ? 10 -21.031 2.111 1 92 570 VAL B CA 1
ATOM 10197 C C . VAL B 1 570 ? 11.016 -20.891 3.242 1 92 570 VAL B C 1
ATOM 10199 O O . VAL B 1 570 ? 11.656 -21.875 3.629 1 92 570 VAL B O 1
ATOM 10202 N N . GLU B 1 571 ? 11.156 -19.719 3.721 1 89.25 571 GLU B N 1
ATOM 10203 C CA . GLU B 1 571 ? 12.133 -19.469 4.773 1 89.25 571 GLU B CA 1
ATOM 10204 C C . GLU B 1 571 ? 11.539 -18.656 5.91 1 89.25 571 GLU B C 1
ATOM 10206 O O . GLU B 1 571 ? 10.617 -17.859 5.695 1 89.25 571 GLU B O 1
ATOM 10211 N N . ASN B 1 572 ? 12.016 -18.922 7.098 1 91.5 572 ASN B N 1
ATOM 10212 C CA . ASN B 1 572 ? 11.664 -18.094 8.25 1 91.5 572 ASN B CA 1
ATOM 10213 C C . ASN B 1 572 ? 12.531 -16.844 8.328 1 91.5 572 ASN B C 1
ATOM 10215 O O . ASN B 1 572 ? 13.656 -16.828 7.816 1 91.5 572 ASN B O 1
ATOM 10219 N N . PRO B 1 573 ? 11.953 -15.797 8.922 1 92.44 573 PRO B N 1
ATOM 10220 C CA . PRO B 1 573 ? 12.852 -14.688 9.266 1 92.44 573 PRO B CA 1
ATOM 10221 C C . PRO B 1 573 ? 13.953 -15.102 10.234 1 92.44 573 PRO B C 1
ATOM 10223 O O . PRO B 1 573 ? 13.82 -16.109 10.93 1 92.44 573 PRO B O 1
ATOM 10226 N N . SER B 1 574 ? 15.047 -14.461 10.266 1 90 574 SER B N 1
ATOM 10227 C CA . SER B 1 574 ? 16.141 -14.789 11.188 1 90 574 SER B CA 1
ATOM 10228 C C . SER B 1 574 ? 15.688 -14.695 12.641 1 90 574 SER B C 1
ATOM 10230 O O . SER B 1 574 ? 14.734 -13.977 12.953 1 90 574 SER B O 1
ATOM 10232 N N . ALA B 1 575 ? 16.344 -15.367 13.484 1 89.38 575 ALA B N 1
ATOM 10233 C CA . ALA B 1 575 ? 16.031 -15.344 14.914 1 89.38 575 ALA B CA 1
ATOM 10234 C C . ALA B 1 575 ? 16.172 -13.93 15.477 1 89.38 575 ALA B C 1
ATOM 10236 O O . ALA B 1 575 ? 15.398 -13.531 16.359 1 89.38 575 ALA B O 1
ATOM 10237 N N . ALA B 1 576 ? 17.109 -13.227 15.016 1 90.44 576 ALA B N 1
ATOM 10238 C CA . ALA B 1 576 ? 17.297 -11.852 15.469 1 90.44 576 ALA B CA 1
ATOM 10239 C C . ALA B 1 576 ? 16.078 -10.992 15.164 1 90.44 576 ALA B C 1
ATOM 10241 O O . ALA B 1 576 ? 15.633 -10.211 16 1 90.44 576 ALA B O 1
ATOM 10242 N N . VAL B 1 577 ? 15.562 -11.117 13.961 1 92.81 577 VAL B N 1
ATOM 10243 C CA . VAL B 1 577 ? 14.383 -10.375 13.539 1 92.81 577 VAL B CA 1
ATOM 10244 C C . VAL B 1 577 ? 13.195 -10.742 14.43 1 92.81 577 VAL B C 1
ATOM 10246 O O . VAL B 1 577 ? 12.461 -9.859 14.891 1 92.81 577 VAL B O 1
ATOM 10249 N N . LEU B 1 578 ? 13.008 -12.023 14.695 1 93.56 578 LEU B N 1
ATOM 10250 C CA . LEU B 1 578 ? 11.891 -12.508 15.5 1 93.56 578 LEU B CA 1
ATOM 10251 C C . LEU B 1 578 ? 11.984 -11.984 16.922 1 93.56 578 LEU B C 1
ATOM 10253 O O . LEU B 1 578 ? 10.984 -11.523 17.484 1 93.56 578 LEU B O 1
ATOM 10257 N N . ASN B 1 579 ? 13.133 -11.992 17.469 1 92.81 579 ASN B N 1
ATOM 10258 C CA . ASN B 1 579 ? 13.328 -11.508 18.828 1 92.81 579 ASN B CA 1
ATOM 10259 C C . ASN B 1 579 ? 13.109 -10 18.922 1 92.81 579 ASN B C 1
ATOM 10261 O O . ASN B 1 579 ? 12.547 -9.516 19.906 1 92.81 579 ASN B O 1
ATOM 10265 N N . LEU B 1 580 ? 13.602 -9.344 17.922 1 92.69 580 LEU B N 1
ATOM 10266 C CA . LEU B 1 580 ? 13.398 -7.902 17.875 1 92.69 580 LEU B CA 1
ATOM 10267 C C . LEU B 1 580 ? 11.914 -7.566 17.797 1 92.69 580 LEU B C 1
ATOM 10269 O O . LEU B 1 580 ? 11.461 -6.586 18.391 1 92.69 580 LEU B O 1
ATOM 10273 N N . ALA B 1 581 ? 11.188 -8.305 17.016 1 95.06 581 ALA B N 1
ATOM 10274 C CA . ALA B 1 581 ? 9.75 -8.086 16.875 1 95.06 581 ALA B CA 1
ATOM 10275 C C . ALA B 1 581 ? 9.031 -8.258 18.203 1 95.06 581 ALA B C 1
ATOM 10277 O O . ALA B 1 581 ? 8.18 -7.438 18.562 1 95.06 581 ALA B O 1
ATOM 10278 N N . VAL B 1 582 ? 9.391 -9.312 18.984 1 93.5 582 VAL B N 1
ATOM 10279 C CA . VAL B 1 582 ? 8.797 -9.555 20.297 1 93.5 582 VAL B CA 1
ATOM 10280 C C . VAL B 1 582 ? 9.156 -8.414 21.25 1 93.5 582 VAL B C 1
ATOM 10282 O O . VAL B 1 582 ? 8.312 -7.949 22.016 1 93.5 582 VAL B O 1
ATOM 10285 N N . GLN B 1 583 ? 10.352 -8.047 21.156 1 92.62 583 GLN B N 1
ATOM 10286 C CA . GLN B 1 583 ? 10.805 -6.965 22.031 1 92.62 583 GLN B CA 1
ATOM 10287 C C . GLN B 1 583 ? 10.055 -5.672 21.734 1 92.62 583 GLN B C 1
ATOM 10289 O O . GLN B 1 583 ? 9.664 -4.949 22.641 1 92.62 583 GLN B O 1
ATOM 10294 N N . ALA B 1 584 ? 9.906 -5.355 20.469 1 93.12 584 ALA B N 1
ATOM 10295 C CA . ALA B 1 584 ? 9.188 -4.152 20.062 1 93.12 584 ALA B CA 1
ATOM 10296 C C . ALA B 1 584 ? 7.762 -4.16 20.594 1 93.12 584 ALA B C 1
ATOM 10298 O O . ALA B 1 584 ? 7.305 -3.172 21.172 1 93.12 584 ALA B O 1
ATOM 10299 N N . ALA B 1 585 ? 7.07 -5.25 20.438 1 94.31 585 ALA B N 1
ATOM 10300 C CA . ALA B 1 585 ? 5.699 -5.375 20.922 1 94.31 585 ALA B CA 1
ATOM 10301 C C . ALA B 1 585 ? 5.645 -5.309 22.438 1 94.31 585 ALA B C 1
ATOM 10303 O O . ALA B 1 585 ? 4.754 -4.672 23.016 1 94.31 585 ALA B O 1
ATOM 10304 N N . SER B 1 586 ? 6.582 -5.961 23.078 1 92.44 586 SER B N 1
ATOM 10305 C CA . SER B 1 586 ? 6.629 -5.969 24.547 1 92.44 586 SER B CA 1
ATOM 10306 C C . SER B 1 586 ? 6.879 -4.566 25.094 1 92.44 586 SER B C 1
ATOM 10308 O O . SER B 1 586 ? 6.305 -4.184 26.109 1 92.44 586 SER B O 1
ATOM 10310 N N . ASN B 1 587 ? 7.754 -3.871 24.453 1 91.31 587 ASN B N 1
ATOM 10311 C CA . ASN B 1 587 ? 8.016 -2.498 24.875 1 91.31 587 ASN B CA 1
ATOM 10312 C C . ASN B 1 587 ? 6.758 -1.64 24.797 1 91.31 587 ASN B C 1
ATOM 10314 O O . ASN B 1 587 ? 6.535 -0.776 25.641 1 91.31 587 ASN B O 1
ATOM 10318 N N . MET B 1 588 ? 5.992 -1.831 23.766 1 94 588 MET B N 1
ATOM 10319 C CA . MET B 1 588 ? 4.746 -1.085 23.625 1 94 588 MET B CA 1
ATOM 10320 C C . MET B 1 588 ? 3.783 -1.417 24.75 1 94 588 MET B C 1
ATOM 10322 O O . MET B 1 588 ? 3.121 -0.527 25.297 1 94 588 MET B O 1
ATOM 10326 N N . VAL B 1 589 ? 3.674 -2.723 25.109 1 92.25 589 VAL B N 1
ATOM 10327 C CA . VAL B 1 589 ? 2.816 -3.158 26.203 1 92.25 589 VAL B CA 1
ATOM 10328 C C . VAL B 1 589 ? 3.27 -2.502 27.516 1 92.25 589 VAL B C 1
ATOM 10330 O O . VAL B 1 589 ? 2.445 -2.01 28.281 1 92.25 589 VAL B O 1
ATOM 10333 N N . ASP B 1 590 ? 4.535 -2.506 27.734 1 91.12 590 ASP B N 1
ATOM 10334 C CA . ASP B 1 590 ? 5.086 -1.909 28.953 1 91.12 590 ASP B CA 1
ATOM 10335 C C . ASP B 1 590 ? 4.781 -0.414 29.016 1 91.12 590 ASP B C 1
ATOM 10337 O O . ASP B 1 590 ? 4.418 0.109 30.078 1 91.12 590 ASP B O 1
ATOM 10341 N N . ALA B 1 591 ? 4.984 0.247 27.922 1 89.56 591 ALA B N 1
ATOM 10342 C CA . ALA B 1 591 ? 4.695 1.678 27.875 1 89.56 591 ALA B CA 1
ATOM 10343 C C . ALA B 1 591 ? 3.221 1.951 28.156 1 89.56 591 ALA B C 1
ATOM 10345 O O . ALA B 1 591 ? 2.887 2.863 28.906 1 89.56 591 ALA B O 1
ATOM 10346 N N . ASP B 1 592 ? 2.377 1.18 27.562 1 91.5 592 ASP B N 1
ATOM 10347 C CA . ASP B 1 592 ? 0.942 1.347 27.766 1 91.5 592 ASP B CA 1
ATOM 10348 C C . ASP B 1 592 ? 0.56 1.085 29.234 1 91.5 592 ASP B C 1
ATOM 10350 O O . ASP B 1 592 ? -0.256 1.811 29.797 1 91.5 592 ASP B O 1
ATOM 10354 N N . ARG B 1 593 ? 1.058 0.063 29.828 1 87.75 593 ARG B N 1
ATOM 10355 C CA . ARG B 1 593 ? 0.784 -0.287 31.219 1 87.75 593 ARG B CA 1
ATOM 10356 C C . ARG B 1 593 ? 1.191 0.843 32.156 1 87.75 593 ARG B C 1
ATOM 10358 O O . ARG B 1 593 ? 0.57 1.042 33.219 1 87.75 593 ARG B O 1
ATOM 10365 N N . ASN B 1 594 ? 2.158 1.579 31.797 1 87.5 594 ASN B N 1
ATOM 10366 C CA . ASN B 1 594 ? 2.633 2.691 32.625 1 87.5 594 ASN B CA 1
ATOM 10367 C C . ASN B 1 594 ? 1.876 3.98 32.312 1 87.5 594 ASN B C 1
ATOM 10369 O O . ASN B 1 594 ? 2.283 5.062 32.719 1 87.5 594 ASN B O 1
ATOM 10373 N N . GLY B 1 595 ? 0.885 3.914 31.422 1 82.75 595 GLY B N 1
ATOM 10374 C CA . GLY B 1 595 ? 0.016 5.047 31.156 1 82.75 595 GLY B CA 1
ATOM 10375 C C . GLY B 1 595 ? 0.621 6.039 30.172 1 82.75 595 GLY B C 1
ATOM 10376 O O . GLY B 1 595 ? 0.252 7.215 30.172 1 82.75 595 GLY B O 1
ATOM 10377 N N . ARG B 1 596 ? 1.539 5.543 29.453 1 84.19 596 ARG B N 1
ATOM 10378 C CA . ARG B 1 596 ? 2.209 6.434 28.516 1 84.19 596 ARG B CA 1
ATOM 10379 C C . ARG B 1 596 ? 1.6 6.316 27.109 1 84.19 596 ARG B C 1
ATOM 10381 O O . ARG B 1 596 ? 1.092 5.258 26.734 1 84.19 596 ARG B O 1
ATOM 10388 N N . ASN B 1 597 ? 1.614 7.449 26.359 1 87.31 597 ASN B N 1
ATOM 10389 C CA . ASN B 1 597 ? 1.219 7.438 24.953 1 87.31 597 ASN B CA 1
ATOM 10390 C C . ASN B 1 597 ? 2.332 6.895 24.062 1 87.31 597 ASN B C 1
ATOM 10392 O O . ASN B 1 597 ? 3.436 7.441 24.031 1 87.31 597 ASN B O 1
ATOM 10396 N N . LEU B 1 598 ? 2.045 5.852 23.375 1 90.25 598 LEU B N 1
ATOM 10397 C CA . LEU B 1 598 ? 3.031 5.125 22.594 1 90.25 598 LEU B CA 1
ATOM 10398 C C . LEU B 1 598 ? 3.678 6.043 21.547 1 90.25 598 LEU B C 1
ATOM 10400 O O . LEU B 1 598 ? 4.891 5.984 21.344 1 90.25 598 LEU B O 1
ATOM 10404 N N . LEU B 1 599 ? 2.906 6.848 20.906 1 88.25 599 LEU B N 1
ATOM 10405 C CA . LEU B 1 599 ? 3.434 7.684 19.828 1 88.25 599 LEU B CA 1
ATOM 10406 C C . LEU B 1 599 ? 4.266 8.828 20.391 1 88.25 599 LEU B C 1
ATOM 10408 O O . LEU B 1 599 ? 5.031 9.469 19.656 1 88.25 599 LEU B O 1
ATOM 10412 N N . GLN B 1 600 ? 4.086 9.148 21.625 1 80.88 600 GLN B N 1
ATOM 10413 C CA . GLN B 1 600 ? 4.883 10.195 22.25 1 80.88 600 GLN B CA 1
ATOM 10414 C C . GLN B 1 600 ? 6.191 9.633 22.797 1 80.88 600 GLN B C 1
ATOM 10416 O O . GLN B 1 600 ? 7.188 10.359 22.906 1 80.88 600 GLN B O 1
ATOM 10421 N N . GLU B 1 601 ? 6.211 8.281 23.078 1 79.06 601 GLU B N 1
ATOM 10422 C CA . GLU B 1 601 ? 7.367 7.68 23.734 1 79.06 601 GLU B CA 1
ATOM 10423 C C . GLU B 1 601 ? 8.234 6.918 22.734 1 79.06 601 GLU B C 1
ATOM 10425 O O . GLU B 1 601 ? 9.422 6.707 22.969 1 79.06 601 GLU B O 1
ATOM 10430 N N . HIS B 1 602 ? 7.699 6.594 21.672 1 78.69 602 HIS B N 1
ATOM 10431 C CA . HIS B 1 602 ? 8.422 5.746 20.734 1 78.69 602 HIS B CA 1
ATOM 10432 C C . HIS B 1 602 ? 9.5 6.531 20 1 78.69 602 HIS B C 1
ATOM 10434 O O . HIS B 1 602 ? 9.508 7.766 20.031 1 78.69 602 HIS B O 1
ATOM 10440 N N . VAL B 1 603 ? 10.453 5.793 19.562 1 78.31 603 VAL B N 1
ATOM 10441 C CA . VAL B 1 603 ? 11.398 6.418 18.656 1 78.31 603 VAL B CA 1
ATOM 10442 C C . VAL B 1 603 ? 10.703 6.727 17.328 1 78.31 603 VAL B C 1
ATOM 10444 O O . VAL B 1 603 ? 10.109 5.836 16.703 1 78.31 603 VAL B O 1
ATOM 10447 N N . SER B 1 604 ? 10.695 7.938 16.969 1 83.31 604 SER B N 1
ATOM 10448 C CA . SER B 1 604 ? 9.969 8.383 15.789 1 83.31 604 SER B CA 1
ATOM 10449 C C . SER B 1 604 ? 10.344 7.555 14.562 1 83.31 604 SER B C 1
ATOM 10451 O O . SER B 1 604 ? 11.508 7.18 14.398 1 83.31 604 SER B O 1
ATOM 10453 N N . TRP B 1 605 ? 9.375 7.273 13.805 1 84.31 605 TRP B N 1
ATOM 10454 C CA . TRP B 1 605 ? 9.547 6.492 12.586 1 84.31 605 TRP B CA 1
ATOM 10455 C C . TRP B 1 605 ? 10.125 7.352 11.461 1 84.31 605 TRP B C 1
ATOM 10457 O O . TRP B 1 605 ? 10.078 8.578 11.531 1 84.31 605 TRP B O 1
ATOM 10467 N N . SER B 1 606 ? 10.664 6.652 10.492 1 74.62 606 SER B N 1
ATOM 10468 C CA . SER B 1 606 ? 11.133 7.344 9.289 1 74.62 606 SER B CA 1
ATOM 10469 C C . SER B 1 606 ? 9.961 7.844 8.453 1 74.62 606 SER B C 1
ATOM 10471 O O . SER B 1 606 ? 8.891 7.23 8.438 1 74.62 606 SER B O 1
ATOM 10473 N N . THR B 1 607 ? 10.109 9.07 7.938 1 71.94 607 THR B N 1
ATOM 10474 C CA . THR B 1 607 ? 9.047 9.641 7.117 1 71.94 607 THR B CA 1
ATOM 10475 C C . THR B 1 607 ? 8.852 8.828 5.84 1 71.94 607 THR B C 1
ATOM 10477 O O . THR B 1 607 ? 9.828 8.414 5.211 1 71.94 607 THR B O 1
ATOM 10480 N N . ARG B 1 608 ? 7.648 8.289 5.641 1 58.25 608 ARG B N 1
ATOM 10481 C CA . ARG B 1 608 ? 7.344 7.551 4.422 1 58.25 608 ARG B CA 1
ATOM 10482 C C . ARG B 1 608 ? 7.281 8.484 3.215 1 58.25 608 ARG B C 1
ATOM 10484 O O . ARG B 1 608 ? 6.551 9.477 3.229 1 58.25 608 ARG B O 1
ATOM 10491 N N . THR B 1 609 ? 8.422 8.766 2.547 1 51.19 609 THR B N 1
ATOM 10492 C CA . THR B 1 609 ? 8.367 9.602 1.35 1 51.19 609 THR B CA 1
ATOM 10493 C C . THR B 1 609 ? 7.348 9.055 0.355 1 51.19 609 THR B C 1
ATOM 10495 O O . THR B 1 609 ? 7.43 7.891 -0.048 1 51.19 609 THR B O 1
ATOM 10498 N N . ASN B 1 610 ? 6.121 9.438 0.518 1 43.94 610 ASN B N 1
ATOM 10499 C CA . ASN B 1 610 ? 5.168 9.055 -0.514 1 43.94 610 ASN B CA 1
ATOM 10500 C C . ASN B 1 610 ? 5.793 9.102 -1.904 1 43.94 610 ASN B C 1
ATOM 10502 O O . ASN B 1 610 ? 5.145 8.766 -2.895 1 43.94 610 ASN B O 1
ATOM 10506 N N . THR B 1 611 ? 6.691 10.055 -2.234 1 40.81 611 THR B N 1
ATOM 10507 C CA . THR B 1 611 ? 7.098 10.227 -3.625 1 40.81 611 THR B CA 1
ATOM 10508 C C . THR B 1 611 ? 8.086 9.141 -4.039 1 40.81 611 THR B C 1
ATOM 10510 O O . THR B 1 611 ? 9.148 8.992 -3.432 1 40.81 611 THR B O 1
ATOM 10513 N N . HIS B 1 612 ? 7.586 8.07 -4.395 1 37.88 612 HIS B N 1
ATOM 10514 C CA . HIS B 1 612 ? 8.547 7.301 -5.184 1 37.88 612 HIS B CA 1
ATOM 10515 C C . HIS B 1 612 ? 9.398 8.211 -6.059 1 37.88 612 HIS B C 1
ATOM 10517 O O . HIS B 1 612 ? 9.047 8.469 -7.215 1 37.88 612 HIS B O 1
ATOM 10523 N N . ILE B 1 613 ? 10.031 9.227 -5.516 1 34.03 613 ILE B N 1
ATOM 10524 C CA . ILE B 1 613 ? 10.961 9.977 -6.355 1 34.03 613 ILE B CA 1
ATOM 10525 C C . ILE B 1 613 ? 12.07 9.047 -6.855 1 34.03 613 ILE B C 1
ATOM 10527 O O . ILE B 1 613 ? 12.891 8.57 -6.066 1 34.03 613 ILE B O 1
ATOM 10531 N N . VAL B 1 614 ? 11.773 8.328 -7.766 1 36.56 614 VAL B N 1
ATOM 10532 C CA . VAL B 1 614 ? 12.875 7.672 -8.461 1 36.56 614 VAL B CA 1
ATOM 10533 C C . VAL B 1 614 ? 13.852 8.719 -8.992 1 36.56 614 VAL B C 1
ATOM 10535 O O . VAL B 1 614 ? 13.516 9.484 -9.898 1 36.56 614 VAL B O 1
ATOM 10538 N N . THR B 1 615 ? 14.68 9.281 -8.203 1 31.34 615 THR B N 1
ATOM 10539 C CA . THR B 1 615 ? 15.742 10.102 -8.766 1 31.34 615 THR B CA 1
ATOM 10540 C C . THR B 1 615 ? 16.625 9.289 -9.711 1 31.34 615 THR B C 1
ATOM 10542 O O . THR B 1 615 ? 17.453 8.5 -9.266 1 31.34 615 THR B O 1
ATOM 10545 N N . THR B 1 616 ? 16.125 8.781 -10.641 1 33.56 616 THR B N 1
ATOM 10546 C CA . THR B 1 616 ? 17.109 8.242 -11.562 1 33.56 616 THR B CA 1
ATOM 10547 C C . THR B 1 616 ? 18.094 9.32 -12.008 1 33.56 616 THR B C 1
ATOM 10549 O O . THR B 1 616 ? 17.703 10.266 -12.703 1 33.56 616 THR B O 1
ATOM 10552 N N . THR B 1 617 ? 19.047 9.594 -11.297 1 33.28 617 THR B N 1
ATOM 10553 C CA . THR B 1 617 ? 20.125 10.492 -11.68 1 33.28 617 THR B CA 1
ATOM 10554 C C . THR B 1 617 ? 20.594 10.195 -13.102 1 33.28 617 THR B C 1
ATOM 10556 O O . THR B 1 617 ? 21.234 11.039 -13.742 1 33.28 617 THR B O 1
ATOM 10559 N N . THR B 1 618 ? 20.688 8.977 -13.531 1 31.95 618 THR B N 1
ATOM 10560 C CA . THR B 1 618 ? 21.328 8.75 -14.82 1 31.95 618 THR B CA 1
ATOM 10561 C C . THR B 1 618 ? 20.297 8.562 -15.922 1 31.95 618 THR B C 1
ATOM 10563 O O . THR B 1 618 ? 19.547 7.586 -15.914 1 31.95 618 THR B O 1
ATOM 10566 N N . THR B 1 619 ? 19.891 9.586 -16.484 1 35.44 619 THR B N 1
ATOM 10567 C CA . THR B 1 619 ? 19.141 9.484 -17.734 1 35.44 619 THR B CA 1
ATOM 10568 C C . THR B 1 619 ? 19.891 8.633 -18.75 1 35.44 619 THR B C 1
ATOM 10570 O O . THR B 1 619 ? 21.031 8.945 -19.109 1 35.44 619 THR B O 1
ATOM 10573 N N . PRO B 1 620 ? 19.5 7.477 -18.922 1 35.31 620 PRO B N 1
ATOM 10574 C CA . PRO B 1 620 ? 20.234 6.844 -20.016 1 35.31 620 PRO B CA 1
ATOM 10575 C C . PRO B 1 620 ? 20.422 7.766 -21.219 1 35.31 620 PRO B C 1
ATOM 10577 O O . PRO B 1 620 ? 19.594 8.656 -21.453 1 35.31 620 PRO B O 1
ATOM 10580 N N . ALA B 1 621 ? 21.516 7.73 -21.906 1 29.81 621 ALA B N 1
ATOM 10581 C CA . ALA B 1 621 ? 21.828 8.375 -23.188 1 29.81 621 ALA B CA 1
ATOM 10582 C C . ALA B 1 621 ? 20.781 8.016 -24.234 1 29.81 621 ALA B C 1
ATOM 10584 O O . ALA B 1 621 ? 20.594 6.836 -24.562 1 29.81 621 ALA B O 1
ATOM 10585 N N . GLY B 1 622 ? 19.672 9.062 -24.422 1 35.38 622 GLY B N 1
ATOM 10586 C CA . GLY B 1 622 ? 18.688 9.008 -25.484 1 35.38 622 GLY B CA 1
ATOM 10587 C C . GLY B 1 622 ? 17.266 9.219 -25 1 35.38 622 GLY B C 1
ATOM 10588 O O . GLY B 1 622 ? 16.312 9.148 -25.781 1 35.38 622 GLY B O 1
ATOM 10589 N N . ALA B 1 623 ? 17.125 9 -23.766 1 42.66 623 ALA B N 1
ATOM 10590 C CA . ALA B 1 623 ? 15.75 9.258 -23.344 1 42.66 623 ALA B CA 1
ATOM 10591 C C . ALA B 1 623 ? 15.398 10.734 -23.5 1 42.66 623 ALA B C 1
ATOM 10593 O O . ALA B 1 623 ? 16.172 11.609 -23.109 1 42.66 623 ALA B O 1
ATOM 10594 N N . SER B 1 624 ? 14.445 11.102 -24.328 1 41.59 624 SER B N 1
ATOM 10595 C CA . SER B 1 624 ? 14.023 12.461 -24.656 1 41.59 624 SER B CA 1
ATOM 10596 C C . SER B 1 624 ? 13.445 13.164 -23.438 1 41.59 624 SER B C 1
ATOM 10598 O O . SER B 1 624 ? 13.414 14.391 -23.375 1 41.59 624 SER B O 1
ATOM 10600 N N . SER B 1 625 ? 12.734 12.398 -22.531 1 47.91 625 SER B N 1
ATOM 10601 C CA . SER B 1 625 ? 12.18 13.07 -21.359 1 47.91 625 SER B CA 1
ATOM 10602 C C . SER B 1 625 ? 12.461 12.273 -20.078 1 47.91 625 SER B C 1
ATOM 10604 O O . SER B 1 625 ? 12.664 11.055 -20.141 1 47.91 625 SER B O 1
ATOM 10606 N N . PRO B 1 626 ? 12.867 12.93 -19.078 1 45.34 626 PRO B N 1
ATOM 10607 C CA . PRO B 1 626 ? 13.109 12.25 -17.797 1 45.34 626 PRO B CA 1
ATOM 10608 C C . PRO B 1 626 ? 12.07 11.172 -17.5 1 45.34 626 PRO B C 1
ATOM 10610 O O . PRO B 1 626 ? 12.391 10.164 -16.859 1 45.34 626 PRO B O 1
ATOM 10613 N N . PHE B 1 627 ? 10.938 11.375 -18.016 1 51.53 627 PHE B N 1
ATOM 10614 C CA . PHE B 1 627 ? 9.891 10.375 -17.812 1 51.53 627 PHE B CA 1
ATOM 10615 C C . PHE B 1 627 ? 10.203 9.109 -18.594 1 51.53 627 PHE B C 1
ATOM 10617 O O . PHE B 1 627 ? 10.023 8 -18.078 1 51.53 627 PHE B O 1
ATOM 10624 N N . GLU B 1 628 ? 10.648 9.344 -19.828 1 52.5 628 GLU B N 1
ATOM 10625 C CA . GLU B 1 628 ? 10.961 8.188 -20.656 1 52.5 628 GLU B CA 1
ATOM 10626 C C . GLU B 1 628 ? 12.109 7.375 -20.078 1 52.5 628 GLU B C 1
ATOM 10628 O O . GLU B 1 628 ? 12.109 6.145 -20.141 1 52.5 628 GLU B O 1
ATOM 10633 N N . ALA B 1 629 ? 12.961 8.133 -19.453 1 46.84 629 ALA B N 1
ATOM 10634 C CA . ALA B 1 629 ? 14.109 7.473 -18.844 1 46.84 629 ALA B CA 1
ATOM 10635 C C . ALA B 1 629 ? 13.695 6.625 -17.656 1 46.84 629 ALA B C 1
ATOM 10637 O O . ALA B 1 629 ? 14.227 5.531 -17.438 1 46.84 629 ALA B O 1
ATOM 10638 N N . SER B 1 630 ? 12.797 7.195 -17.016 1 53.16 630 SER B N 1
ATOM 10639 C CA . SER B 1 630 ? 12.375 6.516 -15.797 1 53.16 630 SER B CA 1
ATOM 10640 C C . SER B 1 630 ? 11.508 5.305 -16.109 1 53.16 630 SER B C 1
ATOM 10642 O O . SER B 1 630 ? 11.508 4.32 -15.367 1 53.16 630 SER B O 1
ATOM 10644 N N . SER B 1 631 ? 10.875 5.469 -17.281 1 55.59 631 SER B N 1
ATOM 10645 C CA . SER B 1 631 ? 9.969 4.387 -17.641 1 55.59 631 SER B CA 1
ATOM 10646 C C . SER B 1 631 ? 10.703 3.246 -18.328 1 55.59 631 SER B C 1
ATOM 10648 O O . SER B 1 631 ? 10.234 2.104 -18.328 1 55.59 631 SER B O 1
ATOM 10650 N N . SER B 1 632 ? 11.844 3.633 -19.125 1 54.44 632 SER B N 1
ATOM 10651 C CA . SER B 1 632 ? 12.43 2.625 -20 1 54.44 632 SER B CA 1
ATOM 10652 C C . SER B 1 632 ? 13.586 1.907 -19.312 1 54.44 632 SER B C 1
ATOM 10654 O O . SER B 1 632 ? 14.133 0.943 -19.859 1 54.44 632 SER B O 1
ATOM 10656 N N . GLY B 1 633 ? 13.758 1.957 -18.094 1 59.38 633 GLY B N 1
ATOM 10657 C CA . GLY B 1 633 ? 14.859 1.257 -17.453 1 59.38 633 GLY B CA 1
ATOM 10658 C C . GLY B 1 633 ? 16.219 1.858 -17.766 1 59.38 633 GLY B C 1
ATOM 10659 O O . GLY B 1 633 ? 16.297 2.875 -18.453 1 59.38 633 GLY B O 1
ATOM 10660 N N . PRO B 1 634 ? 17.344 1.396 -17.328 1 66.75 634 PRO B N 1
ATOM 10661 C CA . PRO B 1 634 ? 18.688 1.961 -17.406 1 66.75 634 PRO B CA 1
ATOM 10662 C C . PRO B 1 634 ? 19.344 1.745 -18.781 1 66.75 634 PRO B C 1
ATOM 10664 O O . PRO B 1 634 ? 20.469 2.189 -19 1 66.75 634 PRO B O 1
ATOM 10667 N N . TRP B 1 635 ? 18.625 1.015 -19.828 1 77.19 635 TRP B N 1
ATOM 10668 C CA . TRP B 1 635 ? 19.172 0.773 -21.156 1 77.19 635 TRP B CA 1
ATOM 10669 C C . TRP B 1 635 ? 18.266 1.356 -22.234 1 77.19 635 TRP B C 1
ATOM 10671 O O . TRP B 1 635 ? 17.156 1.813 -21.938 1 77.19 635 TRP B O 1
ATOM 10681 N N . ASN B 1 636 ? 18.859 1.389 -23.438 1 77.19 636 ASN B N 1
ATOM 10682 C CA . ASN B 1 636 ? 18.047 1.839 -24.547 1 77.19 636 ASN B CA 1
ATOM 10683 C C . ASN B 1 636 ? 16.922 0.845 -24.859 1 77.19 636 ASN B C 1
ATOM 10685 O O . ASN B 1 636 ? 17.188 -0.354 -25 1 77.19 636 ASN B O 1
ATOM 10689 N N . ARG B 1 637 ? 15.898 1.302 -24.984 1 82.56 637 ARG B N 1
ATOM 10690 C CA . ARG B 1 637 ? 14.719 0.472 -25.188 1 82.56 637 ARG B CA 1
ATOM 10691 C C . ARG B 1 637 ? 14.852 -0.352 -26.469 1 82.56 637 ARG B C 1
ATOM 10693 O O . ARG B 1 637 ? 15.312 0.153 -27.5 1 82.56 637 ARG B O 1
ATOM 10700 N N . VAL B 1 638 ? 14.383 -1.588 -26.375 1 82.75 638 VAL B N 1
ATOM 10701 C CA . VAL B 1 638 ? 14.469 -2.518 -27.5 1 82.75 638 VAL B CA 1
ATOM 10702 C C . VAL B 1 638 ? 13.086 -2.695 -28.125 1 82.75 638 VAL B C 1
ATOM 10704 O O . VAL B 1 638 ? 12.953 -2.789 -29.344 1 82.75 638 VAL B O 1
ATOM 10707 N N . LEU B 1 639 ? 12.07 -2.68 -27.312 1 87.5 639 LEU B N 1
ATOM 10708 C CA . LEU B 1 639 ? 10.703 -2.844 -27.781 1 87.5 639 LEU B CA 1
ATOM 10709 C C . LEU B 1 639 ? 10.016 -1.491 -27.938 1 87.5 639 LEU B C 1
ATOM 10711 O O . LEU B 1 639 ? 10.375 -0.525 -27.266 1 87.5 639 LEU B O 1
ATOM 10715 N N . PRO B 1 640 ? 9.023 -1.42 -28.797 1 83.56 640 PRO B N 1
ATOM 10716 C CA . PRO B 1 640 ? 8.266 -0.177 -28.938 1 83.56 640 PRO B CA 1
ATOM 10717 C C . PRO B 1 640 ? 7.52 0.2 -27.656 1 83.56 640 PRO B C 1
ATOM 10719 O O . PRO B 1 640 ? 7.199 -0.672 -26.844 1 83.56 640 PRO B O 1
ATOM 10722 N N . ASN B 1 641 ? 7.164 1.455 -27.469 1 80.31 641 ASN B N 1
ATOM 10723 C CA . ASN B 1 641 ? 6.602 1.95 -26.219 1 80.31 641 ASN B CA 1
ATOM 10724 C C . ASN B 1 641 ? 5.074 1.943 -26.25 1 80.31 641 ASN B C 1
ATOM 10726 O O . ASN B 1 641 ? 4.43 2.443 -25.328 1 80.31 641 ASN B O 1
ATOM 10730 N N . GLY B 1 642 ? 4.527 1.415 -27.25 1 79.06 642 GLY B N 1
ATOM 10731 C CA . GLY B 1 642 ? 3.078 1.393 -27.359 1 79.06 642 GLY B CA 1
ATOM 10732 C C . GLY B 1 642 ? 2.41 0.588 -26.266 1 79.06 642 GLY B C 1
ATOM 10733 O O . GLY B 1 642 ? 1.229 0.789 -25.969 1 79.06 642 GLY B O 1
ATOM 10734 N N . GLY B 1 643 ? 3.145 -0.272 -25.703 1 85.44 643 GLY B N 1
ATOM 10735 C CA . GLY B 1 643 ? 2.572 -1.124 -24.672 1 85.44 643 GLY B CA 1
ATOM 10736 C C . GLY B 1 643 ? 2.867 -0.639 -23.266 1 85.44 643 GLY B C 1
ATOM 10737 O O . GLY B 1 643 ? 2.619 -1.354 -22.281 1 85.44 643 GLY B O 1
ATOM 10738 N N . ASP B 1 644 ? 3.318 0.594 -23.141 1 87 644 ASP B N 1
ATOM 10739 C CA . ASP B 1 644 ? 3.65 1.115 -21.828 1 87 644 ASP B CA 1
ATOM 10740 C C . ASP B 1 644 ? 2.389 1.469 -21.031 1 87 644 ASP B C 1
ATOM 10742 O O . ASP B 1 644 ? 1.379 1.864 -21.625 1 87 644 ASP B O 1
ATOM 10746 N N . ARG B 1 645 ? 2.473 1.354 -19.781 1 87.75 645 ARG B N 1
ATOM 10747 C CA . ARG B 1 645 ? 1.339 1.661 -18.906 1 87.75 645 ARG B CA 1
ATOM 10748 C C . ARG B 1 645 ? 1.206 3.164 -18.688 1 87.75 645 ARG B C 1
ATOM 10750 O O . ARG B 1 645 ? 0.096 3.682 -18.547 1 87.75 645 ARG B O 1
ATOM 10757 N N . PHE B 1 646 ? 2.266 3.824 -18.594 1 89.12 646 PHE B N 1
ATOM 10758 C CA . PHE B 1 646 ? 2.287 5.246 -18.281 1 89.12 646 PHE B CA 1
ATOM 10759 C C . PHE B 1 646 ? 2.848 6.055 -19.453 1 89.12 646 PHE B C 1
ATOM 10761 O O . PHE B 1 646 ? 3.871 5.688 -20.031 1 89.12 646 PHE B O 1
ATOM 10768 N N . HIS B 1 647 ? 2.176 7.117 -19.797 1 88.12 647 HIS B N 1
ATOM 10769 C CA . HIS B 1 647 ? 2.598 8.008 -20.875 1 88.12 647 HIS B CA 1
ATOM 10770 C C . HIS B 1 647 ? 2.609 9.461 -20.406 1 88.12 647 HIS B C 1
ATOM 10772 O O . HIS B 1 647 ? 1.68 9.914 -19.734 1 88.12 647 HIS B O 1
ATOM 10778 N N . ALA B 1 648 ? 3.662 10.102 -20.734 1 86.31 648 ALA B N 1
ATOM 10779 C CA . ALA B 1 648 ? 3.721 11.523 -20.422 1 86.31 648 ALA B CA 1
ATOM 10780 C C . ALA B 1 648 ? 2.756 12.312 -21.312 1 86.31 648 ALA B C 1
ATOM 10782 O O . ALA B 1 648 ? 2.561 11.984 -22.484 1 86.31 648 ALA B O 1
ATOM 10783 N N . ALA B 1 649 ? 2.123 13.312 -20.734 1 86.5 649 ALA B N 1
ATOM 10784 C CA . ALA B 1 649 ? 1.212 14.195 -21.453 1 86.5 649 ALA B CA 1
ATOM 10785 C C . ALA B 1 649 ? 1.342 15.633 -20.969 1 86.5 649 ALA B C 1
ATOM 10787 O O . ALA B 1 649 ? 1.829 15.875 -19.859 1 86.5 649 ALA B O 1
ATOM 10788 N N . ALA B 1 650 ? 0.959 16.562 -21.781 1 84.06 650 ALA B N 1
ATOM 10789 C CA . ALA B 1 650 ? 1.023 17.984 -21.438 1 84.06 650 ALA B CA 1
ATOM 10790 C C . ALA B 1 650 ? -0.073 18.344 -20.438 1 84.06 650 ALA B C 1
ATOM 10792 O O . ALA B 1 650 ? 0.088 19.281 -19.641 1 84.06 650 ALA B O 1
ATOM 10793 N N . GLU B 1 651 ? -1.211 17.625 -20.562 1 85.31 651 GLU B N 1
ATOM 10794 C CA . GLU B 1 651 ? -2.342 17.859 -19.672 1 85.31 651 GLU B CA 1
ATOM 10795 C C . GLU B 1 651 ? -3.053 16.562 -19.312 1 85.31 651 GLU B C 1
ATOM 10797 O O . GLU B 1 651 ? -2.789 15.523 -19.922 1 85.31 651 GLU B O 1
ATOM 10802 N N . GLY B 1 652 ? -3.783 16.703 -18.281 1 86.38 652 GLY B N 1
ATOM 10803 C CA . GLY B 1 652 ? -4.57 15.547 -17.891 1 86.38 652 GLY B CA 1
ATOM 10804 C C . GLY B 1 652 ? -5.555 15.117 -18.969 1 86.38 652 GLY B C 1
ATOM 10805 O O . GLY B 1 652 ? -5.926 15.906 -19.828 1 86.38 652 GLY B O 1
ATOM 10806 N N . TYR B 1 653 ? -5.926 13.906 -18.891 1 85.62 653 TYR B N 1
ATOM 10807 C CA . TYR B 1 653 ? -6.883 13.336 -19.828 1 85.62 653 TYR B CA 1
ATOM 10808 C C . TYR B 1 653 ? -8.297 13.805 -19.516 1 85.62 653 TYR B C 1
ATOM 10810 O O . TYR B 1 653 ? -8.742 13.727 -18.359 1 85.62 653 TYR B O 1
ATOM 10818 N N . VAL B 1 654 ? -9 14.422 -20.422 1 79.31 654 VAL B N 1
ATOM 10819 C CA . VAL B 1 654 ? -10.406 14.797 -20.281 1 79.31 654 VAL B CA 1
ATOM 10820 C C . VAL B 1 654 ? -11.219 14.133 -21.391 1 79.31 654 VAL B C 1
ATOM 10822 O O . VAL B 1 654 ? -10.945 14.336 -22.578 1 79.31 654 VAL B O 1
ATOM 10825 N N . PRO B 1 655 ? -12.164 13.344 -20.891 1 76.75 655 PRO B N 1
ATOM 10826 C CA . PRO B 1 655 ? -12.969 12.711 -21.938 1 76.75 655 PRO B CA 1
ATOM 10827 C C . PRO B 1 655 ? -13.766 13.727 -22.75 1 76.75 655 PRO B C 1
ATOM 10829 O O . PRO B 1 655 ? -14.086 14.812 -22.266 1 76.75 655 PRO B O 1
ATOM 10832 N N . ASP B 1 656 ? -13.961 13.516 -23.938 1 64.88 656 ASP B N 1
ATOM 10833 C CA . ASP B 1 656 ? -14.695 14.406 -24.844 1 64.88 656 ASP B CA 1
ATOM 10834 C C . ASP B 1 656 ? -16.062 14.758 -24.266 1 64.88 656 ASP B C 1
ATOM 10836 O O . ASP B 1 656 ? -16.578 15.859 -24.5 1 64.88 656 ASP B O 1
ATOM 10840 N N . SER B 1 657 ? -16.641 13.914 -23.5 1 58.28 657 SER B N 1
ATOM 10841 C CA . SER B 1 657 ? -17.984 14.133 -22.984 1 58.28 657 SER B CA 1
ATOM 10842 C C . SER B 1 657 ? -17.969 15.07 -21.781 1 58.28 657 SER B C 1
ATOM 10844 O O . SER B 1 657 ? -19.016 15.562 -21.359 1 58.28 657 SER B O 1
ATOM 10846 N N . ALA B 1 658 ? -16.906 15.383 -21.156 1 58.56 658 ALA B N 1
ATOM 10847 C CA . ALA B 1 658 ? -16.875 16.109 -19.906 1 58.56 658 ALA B CA 1
ATOM 10848 C C . ALA B 1 658 ? -16.797 17.625 -20.141 1 58.56 658 ALA B C 1
ATOM 10850 O O . ALA B 1 658 ? -16.156 18.344 -19.375 1 58.56 658 ALA B O 1
ATOM 10851 N N . VAL B 1 659 ? -17.25 18.234 -21.266 1 48.12 659 VAL B N 1
ATOM 10852 C CA . VAL B 1 659 ? -17.094 19.656 -21.562 1 48.12 659 VAL B CA 1
ATOM 10853 C C . VAL B 1 659 ? -17.828 20.484 -20.5 1 48.12 659 VAL B C 1
ATOM 10855 O O . VAL B 1 659 ? -19.047 20.344 -20.328 1 48.12 659 VAL B O 1
ATOM 10858 N N . VAL B 1 660 ? -17.156 20.844 -19.5 1 50.5 660 VAL B N 1
ATOM 10859 C CA . VAL B 1 660 ? -17.672 21.797 -18.516 1 50.5 660 VAL B CA 1
ATOM 10860 C C . VAL B 1 660 ? -17.828 23.156 -19.172 1 50.5 660 VAL B C 1
ATOM 10862 O O . VAL B 1 660 ? -16.891 23.688 -19.781 1 50.5 660 VAL B O 1
ATOM 10865 N N . THR B 1 661 ? -19.016 23.531 -19.547 1 45.09 661 THR B N 1
ATOM 10866 C CA . THR B 1 661 ? -19.234 24.906 -19.984 1 45.09 661 THR B CA 1
ATOM 10867 C C . THR B 1 661 ? -18.703 25.906 -18.953 1 45.09 661 THR B C 1
ATOM 10869 O O . THR B 1 661 ? -19.141 25.891 -17.797 1 45.09 661 THR B O 1
ATOM 10872 N N . PRO B 1 662 ? -17.609 26.422 -19.297 1 42.59 662 PRO B N 1
ATOM 10873 C CA . PRO B 1 662 ? -17.062 27.438 -18.391 1 42.59 662 PRO B CA 1
ATOM 10874 C C . PRO B 1 662 ? -18.078 28.516 -18.016 1 42.59 662 PRO B C 1
ATOM 10876 O O . PRO B 1 662 ? -18.781 29.031 -18.891 1 42.59 662 PRO B O 1
ATOM 10879 N N . ILE B 1 663 ? -18.578 28.562 -16.969 1 34.44 663 ILE B N 1
ATOM 10880 C CA . ILE B 1 663 ? -19.312 29.766 -16.609 1 34.44 663 ILE B CA 1
ATOM 10881 C C . ILE B 1 663 ? -18.391 30.984 -16.719 1 34.44 663 ILE B C 1
ATOM 10883 O O . ILE B 1 663 ? -17.344 31.031 -16.094 1 34.44 663 ILE B O 1
ATOM 10887 N N . MET B 1 664 ? -18.391 31.719 -17.781 1 32.53 664 MET B N 1
ATOM 10888 C CA . MET B 1 664 ? -17.625 32.906 -18.094 1 32.53 664 MET B CA 1
ATOM 10889 C C . MET B 1 664 ? -17.672 33.906 -16.953 1 32.53 664 MET B C 1
ATOM 10891 O O . MET B 1 664 ? -18.625 34.688 -16.828 1 32.53 664 MET B O 1
ATOM 10895 N N . SER B 1 665 ? -17.547 33.688 -15.75 1 32.69 665 SER B N 1
ATOM 10896 C CA . SER B 1 665 ? -17.531 34.938 -14.945 1 32.69 665 SER B CA 1
ATOM 10897 C C . SER B 1 665 ? -16.312 35.781 -15.273 1 32.69 665 SER B C 1
ATOM 10899 O O . SER B 1 665 ? -15.25 35.25 -15.633 1 32.69 665 SER B O 1
ATOM 10901 N N . VAL B 1 666 ? -16.453 37.125 -15.555 1 30.58 666 VAL B N 1
ATOM 10902 C CA . VAL B 1 666 ? -15.586 38.25 -15.82 1 30.58 666 VAL B CA 1
ATOM 10903 C C . VAL B 1 666 ? -14.438 38.281 -14.805 1 30.58 666 VAL B C 1
ATOM 10905 O O . VAL B 1 666 ? -14.672 38.281 -13.594 1 30.58 666 VAL B O 1
ATOM 10908 N N . ARG B 1 667 ? -13.266 38 -15.25 1 34.84 667 ARG B N 1
ATOM 10909 C CA . ARG B 1 667 ? -11.977 38.094 -14.57 1 34.84 667 ARG B CA 1
ATOM 10910 C C . ARG B 1 667 ? -11.773 39.469 -13.938 1 34.84 667 ARG B C 1
ATOM 10912 O O . ARG B 1 667 ? -11.391 40.406 -14.625 1 34.84 667 ARG B O 1
ATOM 10919 N N . THR B 1 668 ? -12.594 40 -13.109 1 29.84 668 THR B N 1
ATOM 10920 C CA . THR B 1 668 ? -12.141 41.281 -12.594 1 29.84 668 THR B CA 1
ATOM 10921 C C . THR B 1 668 ? -10.805 41.156 -11.883 1 29.84 668 THR B C 1
ATOM 10923 O O . THR B 1 668 ? -10.57 40.188 -11.164 1 29.84 668 THR B O 1
ATOM 10926 N N . THR B 1 669 ? -9.82 41.812 -12.445 1 27.55 669 THR B N 1
ATOM 10927 C CA . THR B 1 669 ? -8.492 42 -11.883 1 27.55 669 THR B CA 1
ATOM 10928 C C . THR B 1 669 ? -8.578 42.344 -10.398 1 27.55 669 THR B C 1
ATOM 10930 O O . THR B 1 669 ? -9.383 43.219 -10.008 1 27.55 669 THR B O 1
ATOM 10933 N N . PRO B 1 670 ? -8 41.625 -9.523 1 31.16 670 PRO B N 1
ATOM 10934 C CA . PRO B 1 670 ? -8.047 41.781 -8.07 1 31.16 670 PRO B CA 1
ATOM 10935 C C . PRO B 1 670 ? -7.582 43.188 -7.629 1 31.16 670 PRO B C 1
ATOM 10937 O O . PRO B 1 670 ? -6.43 43.531 -7.863 1 31.16 670 PRO B O 1
ATOM 10940 N N . SER B 1 671 ? -8.312 44.312 -7.965 1 24.88 671 SER B N 1
ATOM 10941 C CA . SER B 1 671 ? -7.875 45.438 -7.148 1 24.88 671 SER B CA 1
ATOM 10942 C C . SER B 1 671 ? -7.84 45.062 -5.672 1 24.88 671 SER B C 1
ATOM 10944 O O . SER B 1 671 ? -8.703 44.344 -5.188 1 24.88 671 SER B O 1
ATOM 10946 N N . VAL B 1 672 ? -6.695 45.281 -5.078 1 27.17 672 VAL B N 1
ATOM 10947 C CA . VAL B 1 672 ? -6.355 45 -3.684 1 27.17 672 VAL B CA 1
ATOM 10948 C C . VAL B 1 672 ? -7.402 45.625 -2.766 1 27.17 672 VAL B C 1
ATOM 10950 O O . VAL B 1 672 ? -7.496 46.875 -2.672 1 27.17 672 VAL B O 1
ATOM 10953 N N . PRO B 1 673 ? -8.688 45.312 -2.896 1 25.55 673 PRO B N 1
ATOM 10954 C CA . PRO B 1 673 ? -9.57 46.156 -2.09 1 25.55 673 PRO B CA 1
ATOM 10955 C C . PRO B 1 673 ? -9.133 46.25 -0.629 1 25.55 673 PRO B C 1
ATOM 10957 O O . PRO B 1 673 ? -8.352 45.406 -0.167 1 25.55 673 PRO B O 1
ATOM 10960 N N . THR B 1 674 ? -9.68 47.375 0.023 1 24.08 674 THR B N 1
ATOM 10961 C CA . THR B 1 674 ? -9.586 47.875 1.384 1 24.08 674 THR B CA 1
ATOM 10962 C C . THR B 1 674 ? -9.969 46.812 2.398 1 24.08 674 THR B C 1
ATOM 10964 O O . THR B 1 674 ? -10.828 45.969 2.125 1 24.08 674 THR B O 1
ATOM 10967 N N . PRO B 1 675 ? -9.422 46.844 3.613 1 24.47 675 PRO B N 1
ATOM 10968 C CA . PRO B 1 675 ? -9.445 45.906 4.746 1 24.47 675 PRO B CA 1
ATOM 10969 C C . PRO B 1 675 ? -10.852 45.656 5.266 1 24.47 675 PRO B C 1
ATOM 10971 O O . PRO B 1 675 ? -11.562 46.594 5.633 1 24.47 675 PRO B O 1
ATOM 10974 N N . VAL B 1 676 ? -11.734 45.031 4.578 1 24.44 676 VAL B N 1
ATOM 10975 C CA . VAL B 1 676 ? -13.023 44.875 5.234 1 24.44 676 VAL B CA 1
ATOM 10976 C C . VAL B 1 676 ? -12.836 44.25 6.613 1 24.44 676 VAL B C 1
ATOM 10978 O O . VAL B 1 676 ? -12.109 43.25 6.762 1 24.44 676 VAL B O 1
ATOM 10981 N N . PRO B 1 677 ? -13.25 44.906 7.652 1 22.2 677 PRO B N 1
ATOM 10982 C CA . PRO B 1 677 ? -13.156 44.469 9.039 1 22.2 677 PRO B CA 1
ATOM 10983 C C . PRO B 1 677 ? -13.805 43.094 9.266 1 22.2 677 PRO B C 1
ATOM 10985 O O . PRO B 1 677 ? -14.766 42.75 8.578 1 22.2 677 PRO B O 1
ATOM 10988 N N . VAL B 1 678 ? -13.031 42.188 9.578 1 27.05 678 VAL B N 1
ATOM 10989 C CA . VAL B 1 678 ? -13.438 40.875 10.055 1 27.05 678 VAL B CA 1
ATOM 10990 C C . VAL B 1 678 ? -14.578 41.031 11.062 1 27.05 678 VAL B C 1
ATOM 10992 O O . VAL B 1 678 ? -14.359 41.469 12.188 1 27.05 678 VAL B O 1
ATOM 10995 N N . GLY B 1 679 ? -15.727 41.719 10.688 1 21.95 679 GLY B N 1
ATOM 10996 C CA . GLY B 1 679 ? -16.797 41.844 11.664 1 21.95 679 GLY B CA 1
ATOM 10997 C C . GLY B 1 679 ? -17.125 40.531 12.359 1 21.95 679 GLY B C 1
ATOM 10998 O O . GLY B 1 679 ? -17.406 39.531 11.711 1 21.95 679 GLY B O 1
ATOM 10999 N N . TYR B 1 680 ? -16.5 40.406 13.414 1 22.11 680 TYR B N 1
ATOM 11000 C CA . TYR B 1 680 ? -16.922 39.375 14.344 1 22.11 680 TYR B CA 1
ATOM 11001 C C . TYR B 1 680 ? -18.391 39.531 14.727 1 22.11 680 TYR B C 1
ATOM 11003 O O . TYR B 1 680 ? -18.812 40.625 15.141 1 22.11 680 TYR B O 1
ATOM 11011 N N . ALA B 1 681 ? -19.344 39.344 13.961 1 20.83 681 ALA B N 1
ATOM 11012 C CA . ALA B 1 681 ? -20.672 39.406 14.531 1 20.83 681 ALA B CA 1
ATOM 11013 C C . ALA B 1 681 ? -20.688 38.906 15.969 1 20.83 681 ALA B C 1
ATOM 11015 O O . ALA B 1 681 ? -20.156 37.844 16.266 1 20.83 681 ALA B O 1
ATOM 11016 N N . VAL B 1 682 ? -20.734 39.906 16.812 1 19.61 682 VAL B N 1
ATOM 11017 C CA . VAL B 1 682 ? -20.969 39.719 18.234 1 19.61 682 VAL B CA 1
ATOM 11018 C C . VAL B 1 682 ? -22.297 39 18.469 1 19.61 682 VAL B C 1
ATOM 11020 O O . VAL B 1 682 ? -23.359 39.531 18.141 1 19.61 682 VAL B O 1
ATOM 11023 N N . ASN B 1 683 ? -22.562 37.969 18.031 1 18.5 683 ASN B N 1
ATOM 11024 C CA . ASN B 1 683 ? -23.828 37.406 18.469 1 18.5 683 ASN B CA 1
ATOM 11025 C C . ASN B 1 683 ? -24.016 37.562 19.984 1 18.5 683 ASN B C 1
ATOM 11027 O O . ASN B 1 683 ? -23.25 37 20.766 1 18.5 683 ASN B O 1
ATOM 11031 N N . PRO B 1 684 ? -24.609 38.719 20.438 1 18.23 684 PRO B N 1
ATOM 11032 C CA . PRO B 1 684 ? -25.047 38.875 21.828 1 18.23 684 PRO B CA 1
ATOM 11033 C C . PRO B 1 684 ? -25.797 37.656 22.359 1 18.23 684 PRO B C 1
ATOM 11035 O O . PRO B 1 684 ? -26.359 36.875 21.578 1 18.23 684 PRO B O 1
ATOM 11038 N N . PHE B 1 685 ? -25.5 37.25 23.531 1 19.36 685 PHE B N 1
ATOM 11039 C CA . PHE B 1 685 ? -26.297 36.312 24.297 1 19.36 685 PHE B CA 1
ATOM 11040 C C . PHE B 1 685 ? -27.719 36.781 24.453 1 19.36 685 PHE B C 1
ATOM 11042 O O . PHE B 1 685 ? -28.078 37.344 25.5 1 19.36 685 PHE B O 1
ATOM 11049 N N . ALA B 1 686 ? -28.516 37.469 23.562 1 16 686 ALA B N 1
ATOM 11050 C CA . ALA B 1 686 ? -29.844 37.938 23.969 1 16 686 ALA B CA 1
ATOM 11051 C C . ALA B 1 686 ? -30.625 36.844 24.672 1 16 686 ALA B C 1
ATOM 11053 O O . ALA B 1 686 ? -30.781 35.75 24.125 1 16 686 ALA B O 1
ATOM 11054 N N . PHE B 1 687 ? -30.922 37.125 26 1 16.94 687 PHE B N 1
ATOM 11055 C CA . PHE B 1 687 ? -31.812 36.469 26.938 1 16.94 687 PHE B CA 1
ATOM 11056 C C . PHE B 1 687 ? -33.25 36.594 26.484 1 16.94 687 PHE B C 1
ATOM 11058 O O . PHE B 1 687 ? -33.906 37.625 26.688 1 16.94 687 PHE B O 1
ATOM 11065 N N . THR B 1 688 ? -33.844 36.594 25.266 1 16.5 688 THR B N 1
ATOM 11066 C CA . THR B 1 688 ? -35.281 36.844 25.172 1 16.5 688 THR B CA 1
ATOM 11067 C C . THR B 1 688 ? -36.031 36.125 26.297 1 16.5 688 THR B C 1
ATOM 11069 O O . THR B 1 688 ? -35.625 35.031 26.719 1 16.5 688 THR B O 1
ATOM 11072 N N . ASN B 1 689 ? -37.062 36.969 27.016 1 15.93 689 ASN B N 1
ATOM 11073 C CA . ASN B 1 689 ? -38.094 36.688 28 1 15.93 689 ASN B CA 1
ATOM 11074 C C . ASN B 1 689 ? -38.969 35.531 27.578 1 15.93 689 ASN B C 1
ATOM 11076 O O . ASN B 1 689 ? -39 35.156 26.391 1 15.93 689 ASN B O 1
ATOM 11080 N N . GLY B 1 690 ? -39.938 35.094 28.516 1 16.69 690 GLY B N 1
ATOM 11081 C CA . GLY B 1 690 ? -40.781 33.906 28.75 1 16.69 690 GLY B CA 1
ATOM 11082 C C . GLY B 1 690 ? -42 33.844 27.844 1 16.69 690 GLY B C 1
ATOM 11083 O O . GLY B 1 690 ? -42.812 32.938 27.953 1 16.69 690 GLY B O 1
ATOM 11084 N N . THR B 1 691 ? -42.531 34.719 26.922 1 15.74 691 THR B N 1
ATOM 11085 C CA . THR B 1 691 ? -44 34.594 26.969 1 15.74 691 THR B CA 1
ATOM 11086 C C . THR B 1 691 ? -44.406 33.125 26.906 1 15.74 691 THR B C 1
ATOM 11088 O O . THR B 1 691 ? -43.688 32.281 26.359 1 15.74 691 THR B O 1
ATOM 11091 N N . ALA B 1 692 ? -45.781 32.938 27.453 1 15.33 692 ALA B N 1
ATOM 11092 C CA . ALA B 1 692 ? -46.688 31.859 27.875 1 15.33 692 ALA B CA 1
ATOM 11093 C C . ALA B 1 692 ? -47.156 31.031 26.672 1 15.33 692 ALA B C 1
ATOM 11095 O O . ALA B 1 692 ? -47.844 30.016 26.844 1 15.33 692 ALA B O 1
ATOM 11096 N N . MET B 1 693 ? -46.875 31.406 25.453 1 16.03 693 MET B N 1
ATOM 11097 C CA . MET B 1 693 ? -48.062 31.016 24.688 1 16.03 693 MET B CA 1
ATOM 11098 C C . MET B 1 693 ? -48.594 29.656 25.141 1 16.03 693 MET B C 1
ATOM 11100 O O . MET B 1 693 ? -47.844 28.828 25.656 1 16.03 693 MET B O 1
ATOM 11104 N N . GLY B 1 694 ? -50 29.672 24.891 1 15.02 694 GLY B N 1
ATOM 11105 C CA . GLY B 1 694 ? -51.062 28.734 25.141 1 15.02 694 GLY B CA 1
ATOM 11106 C C . GLY B 1 694 ? -50.781 27.328 24.688 1 15.02 694 GLY B C 1
ATOM 11107 O O . GLY B 1 694 ? -50.25 27.125 23.594 1 15.02 694 GLY B O 1
ATOM 11108 N N . VAL B 1 695 ? -50.406 26.625 25.625 1 16 695 VAL B N 1
ATOM 11109 C CA . VAL B 1 695 ? -50.438 25.172 25.547 1 16 695 VAL B CA 1
ATOM 11110 C C . VAL B 1 695 ? -51.781 24.719 24.969 1 16 695 VAL B C 1
ATOM 11112 O O . VAL B 1 695 ? -52.812 24.703 25.672 1 16 695 VAL B O 1
ATOM 11115 N N . ASP B 1 696 ? -52.281 25.547 23.844 1 14.59 696 ASP B N 1
ATOM 11116 C CA . ASP B 1 696 ? -53.688 25.109 23.891 1 14.59 696 ASP B CA 1
ATOM 11117 C C . ASP B 1 696 ? -53.781 23.641 24.312 1 14.59 696 ASP B C 1
ATOM 11119 O O . ASP B 1 696 ? -54.5 23.328 25.281 1 14.59 696 ASP B O 1
ATOM 11123 N N . MET B 1 697 ? -54.281 22.953 23.266 1 15.33 697 MET B N 1
ATOM 11124 C CA . MET B 1 697 ? -55.438 22.047 23.328 1 15.33 697 MET B CA 1
ATOM 11125 C C . MET B 1 697 ? -55.094 20.781 24.094 1 15.33 697 MET B C 1
ATOM 11127 O O . MET B 1 697 ? -54.094 20.141 23.812 1 15.33 697 MET B O 1
ATOM 11131 N N . PHE B 1 698 ? -55.875 20.391 25.203 1 14.62 698 PHE B N 1
ATOM 11132 C CA . PHE B 1 698 ? -56.188 19.688 26.453 1 14.62 698 PHE B CA 1
ATOM 11133 C C . PHE B 1 698 ? -56.156 18.188 26.234 1 14.62 698 PHE B C 1
ATOM 11135 O O . PHE B 1 698 ? -56.031 17.422 27.203 1 14.62 698 PHE B O 1
ATOM 11142 N N . SER B 1 699 ? -56.531 17.641 25.016 1 14.31 699 SER B N 1
ATOM 11143 C CA . SER B 1 699 ? -57.625 16.703 25.328 1 14.31 699 SER B CA 1
ATOM 11144 C C . SER B 1 699 ? -57.125 15.594 26.25 1 14.31 699 SER B C 1
ATOM 11146 O O . SER B 1 699 ? -55.906 15.375 26.391 1 14.31 699 SER B O 1
ATOM 11148 N N . ALA B 1 700 ? -58 14.469 26.281 1 14.22 700 ALA B N 1
ATOM 11149 C CA . ALA B 1 700 ? -58.375 13.438 27.25 1 14.22 700 ALA B CA 1
ATOM 11150 C C . ALA B 1 700 ? -57.25 12.445 27.469 1 14.22 700 ALA B C 1
ATOM 11152 O O . ALA B 1 700 ? -57.375 11.523 28.281 1 14.22 700 ALA B O 1
ATOM 11153 N N . PHE B 1 701 ? -56.062 12.344 26.875 1 14.23 701 PHE B N 1
ATOM 11154 C CA . PHE B 1 701 ? -56.094 10.906 27.109 1 14.23 701 PHE B CA 1
ATOM 11155 C C . PHE B 1 701 ? -56.344 10.594 28.578 1 14.23 701 PHE B C 1
ATOM 11157 O O . PHE B 1 701 ? -55.844 11.281 29.453 1 14.23 701 PHE B O 1
ATOM 11164 N N . PRO B 1 702 ? -57.094 9.453 28.797 1 14.19 702 PRO B N 1
ATOM 11165 C CA . PRO B 1 702 ? -57.969 9.188 29.953 1 14.19 702 PRO B CA 1
ATOM 11166 C C . PRO B 1 702 ? -57.219 9.25 31.281 1 14.19 702 PRO B C 1
ATOM 11168 O O . PRO B 1 702 ? -56 9.062 31.312 1 14.19 702 PRO B O 1
ATOM 11171 N N . MET B 1 703 ? -57.969 9.859 32.156 1 14.05 703 MET B N 1
ATOM 11172 C CA . MET B 1 703 ? -57.719 9.961 33.562 1 14.05 703 MET B CA 1
ATOM 11173 C C . MET B 1 703 ? -57.469 8.594 34.188 1 14.05 703 MET B C 1
ATOM 11175 O O . MET B 1 703 ? -57.188 8.477 35.375 1 14.05 703 MET B O 1
ATOM 11179 N N . PRO B 1 704 ? -57.312 7.324 33.469 1 13.99 704 PRO B N 1
ATOM 11180 C CA . PRO B 1 704 ? -58.25 6.648 34.375 1 13.99 704 PRO B CA 1
ATOM 11181 C C . PRO B 1 704 ? -58.031 7.031 35.844 1 13.99 704 PRO B C 1
ATOM 11183 O O . PRO B 1 704 ? -56.938 7.523 36.188 1 13.99 704 PRO B O 1
ATOM 11186 N N . ASN B 1 705 ? -59.125 6.586 36.406 1 13.52 705 ASN B N 1
ATOM 11187 C CA . ASN B 1 705 ? -59.906 6.754 37.625 1 13.52 705 ASN B CA 1
ATOM 11188 C C . ASN B 1 705 ? -59.031 6.645 38.875 1 13.52 705 ASN B C 1
ATOM 11190 O O . ASN B 1 705 ? -57.969 6.047 38.812 1 13.52 705 ASN B O 1
ATOM 11194 N N . PRO B 1 706 ? -59.781 7.148 39.719 1 14.8 706 PRO B N 1
ATOM 11195 C CA . PRO B 1 706 ? -59.625 7.59 41.125 1 14.8 706 PRO B CA 1
ATOM 11196 C C . PRO B 1 706 ? -59.062 6.504 42.031 1 14.8 706 PRO B C 1
ATOM 11198 O O . PRO B 1 706 ? -58.219 6.785 42.875 1 14.8 706 PRO B O 1
ATOM 11201 N N . GLY B 1 707 ? -59.875 5.348 41.875 1 13.71 707 GLY B N 1
ATOM 11202 C CA . GLY B 1 707 ? -60.594 5.02 43.094 1 13.71 707 GLY B CA 1
ATOM 11203 C C . GLY B 1 707 ? -59.688 4.586 44.25 1 13.71 707 GLY B C 1
ATOM 11204 O O . GLY B 1 707 ? -58.531 4.277 44.031 1 13.71 707 GLY B O 1
ATOM 11205 N N . PHE B 1 708 ? -60.406 4.203 45.156 1 14.7 708 PHE B N 1
ATOM 11206 C CA . PHE B 1 708 ? -60.688 4.129 46.562 1 14.7 708 PHE B CA 1
ATOM 11207 C C . PHE B 1 708 ? -59.75 3.117 47.25 1 14.7 708 PHE B C 1
ATOM 11209 O O . PHE B 1 708 ? -59.031 3.451 48.188 1 14.7 708 PHE B O 1
ATOM 11216 N N . ILE B 1 709 ? -60.406 1.976 47.656 1 14.09 709 ILE B N 1
ATOM 11217 C CA . ILE B 1 709 ? -60.938 1.606 48.938 1 14.09 709 ILE B CA 1
ATOM 11218 C C . ILE B 1 709 ? -60 0.604 49.625 1 14.09 709 ILE B C 1
ATOM 11220 O O . ILE B 1 709 ? -59.219 -0.075 48.938 1 14.09 709 ILE B O 1
ATOM 11224 N N . GLY B 1 710 ? -60.562 -0.601 49.938 1 13.91 710 GLY B N 1
ATOM 11225 C CA . GLY B 1 710 ? -60.812 -1.018 51.312 1 13.91 710 GLY B CA 1
ATOM 11226 C C . GLY B 1 710 ? -59.656 -1.754 51.938 1 13.91 710 GLY B C 1
ATOM 11227 O O . GLY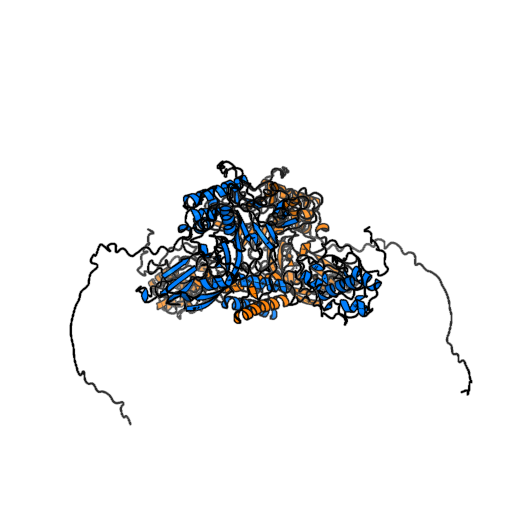 B 1 710 ? -58.531 -1.656 51.469 1 13.91 710 GLY B O 1
ATOM 11228 N N . PRO B 1 711 ? -59.875 -3.111 52.281 1 14.71 711 PRO B N 1
ATOM 11229 C CA . PRO B 1 711 ? -60 -3.537 53.688 1 14.71 711 PRO B CA 1
ATOM 11230 C C . PRO B 1 711 ? -58.625 -3.938 54.281 1 14.71 711 PRO B C 1
ATOM 11232 O O . PRO B 1 711 ? -57.688 -4.211 53.531 1 14.71 711 PRO B O 1
ATOM 11235 N N . VAL B 1 712 ? -58.656 -4.246 55.562 1 14.64 712 VAL B N 1
ATOM 11236 C CA . VAL B 1 712 ? -58.281 -4.324 56.969 1 14.64 712 VAL B CA 1
ATOM 11237 C C . VAL B 1 712 ? -57.281 -5.461 57.156 1 14.64 712 VAL B C 1
ATOM 11239 O O . VAL B 1 712 ? -56.188 -5.242 57.656 1 14.64 712 VAL B O 1
ATOM 11242 N N . TYR B 1 713 ? -57.938 -6.637 57.719 1 14.18 713 TYR B N 1
ATOM 11243 C CA . TYR B 1 713 ? -57.75 -7.273 59.031 1 14.18 713 TYR B CA 1
ATOM 11244 C C . TYR B 1 713 ? -56.719 -8.367 58.969 1 14.18 713 TYR B C 1
ATOM 11246 O O . TYR B 1 713 ? -56.219 -8.727 57.875 1 14.18 713 TYR B O 1
ATOM 11254 N N . ASN B 1 714 ? -57.281 -9.586 59.344 1 14.33 714 ASN B N 1
ATOM 11255 C CA . ASN B 1 714 ? -57.188 -10.398 60.562 1 14.33 714 ASN B CA 1
ATOM 11256 C C . ASN B 1 714 ? -56.156 -11.508 60.406 1 14.33 714 ASN B C 1
ATOM 11258 O O . ASN B 1 714 ? -55.719 -11.82 59.281 1 14.33 714 ASN B O 1
ATOM 11262 N N . GLY B 1 715 ? -56.531 -12.609 61.094 1 13.72 715 GLY B N 1
ATOM 11263 C CA . GLY B 1 715 ? -56.219 -13.594 62.125 1 13.72 715 GLY B CA 1
ATOM 11264 C C . GLY B 1 715 ? -55.5 -14.82 61.562 1 13.72 715 GLY B C 1
ATOM 11265 O O . GLY B 1 715 ? -54.406 -15.164 62 1 13.72 715 GLY B O 1
ATOM 11266 N N . GLY B 1 716 ? -56.5 -15.703 61.062 1 14.58 716 GLY B N 1
ATOM 11267 C CA . GLY B 1 716 ? -56.531 -16.969 61.812 1 14.58 716 GLY B CA 1
ATOM 11268 C C . GLY B 1 716 ? -55.406 -17.922 61.406 1 14.58 716 GLY B C 1
ATOM 11269 O O . GLY B 1 716 ? -54.75 -17.703 60.375 1 14.58 716 GLY B O 1
ATOM 11270 N N . ASP B 1 717 ? -55.75 -19.078 61.656 1 13.92 717 ASP B N 1
ATOM 11271 C CA . ASP B 1 717 ? -55.406 -20.312 62.344 1 13.92 717 ASP B CA 1
ATOM 11272 C C . ASP B 1 717 ? -54.812 -21.344 61.406 1 13.92 717 ASP B C 1
ATOM 11274 O O . ASP B 1 717 ? -54.25 -22.344 61.844 1 13.92 717 ASP B O 1
ATOM 11278 N N . VAL B 1 718 ? -54.906 -21.172 60.031 1 15.3 718 VAL B N 1
ATOM 11279 C CA . VAL B 1 718 ? -55.125 -22.609 59.875 1 15.3 718 VAL B CA 1
ATOM 11280 C C . VAL B 1 718 ? -54 -23.406 60.5 1 15.3 718 VAL B C 1
ATOM 11282 O O . VAL B 1 718 ? -52.844 -23.062 60.344 1 15.3 718 VAL B O 1
ATOM 11285 N N . PRO B 1 719 ? -54.438 -24.516 61.219 1 14.71 719 PRO B N 1
ATOM 11286 C CA . PRO B 1 719 ? -54.188 -25.609 62.156 1 14.71 719 PRO B CA 1
ATOM 11287 C C . PRO B 1 719 ? -52.938 -26.422 61.812 1 14.71 719 PRO B C 1
ATOM 11289 O O . PRO B 1 719 ? -52.344 -26.219 60.719 1 14.71 719 PRO B O 1
ATOM 11292 N N . GLY B 1 720 ? -53.25 -27.766 61.75 1 14.02 720 GLY B N 1
ATOM 11293 C CA . GLY B 1 720 ? -52.969 -28.953 62.531 1 14.02 720 GLY B CA 1
ATOM 11294 C C . GLY B 1 720 ? -51.812 -29.781 62 1 14.02 720 GLY B C 1
ATOM 11295 O O . GLY B 1 720 ? -50.906 -30.141 62.75 1 14.02 720 GLY B O 1
ATOM 11296 N N . LYS B 1 721 ? -51.969 -30.672 60.906 1 15.71 721 LYS B N 1
ATOM 11297 C CA . LYS B 1 721 ? -51.594 -32.031 61.312 1 15.71 721 LYS B CA 1
ATOM 11298 C C . LYS B 1 721 ? -50.094 -32.094 61.656 1 15.71 721 LYS B C 1
ATOM 11300 O O . LYS B 1 721 ? -49.312 -31.312 61.156 1 15.71 721 LYS B O 1
ATOM 11305 N N . ARG B 1 722 ? -49.75 -33.312 62.219 1 14.59 722 ARG B N 1
ATOM 11306 C CA . ARG B 1 722 ? -49.281 -34.375 63.125 1 14.59 722 ARG B CA 1
ATOM 11307 C C . ARG B 1 722 ? -48 -35 62.625 1 14.59 722 ARG B C 1
ATOM 11309 O O . ARG B 1 722 ? -47.031 -35.156 63.375 1 14.59 722 ARG B O 1
ATOM 11316 N N . GLY B 1 723 ? -48.125 -35.938 61.5 1 14.59 723 GLY B N 1
ATOM 11317 C CA . GLY B 1 723 ? -47.656 -37.25 61.938 1 14.59 723 GLY B CA 1
ATOM 11318 C C . GLY B 1 723 ? -46.156 -37.312 62.125 1 14.59 723 GLY B C 1
ATOM 11319 O O . GLY B 1 723 ? -45.469 -36.344 61.812 1 14.59 723 GLY B O 1
ATOM 11320 N N . ARG B 1 724 ? -45.719 -38.562 61.594 1 16.62 724 ARG B N 1
ATOM 11321 C CA . ARG B 1 724 ? -44.906 -39.594 62.281 1 16.62 724 ARG B CA 1
ATOM 11322 C C . ARG B 1 724 ? -43.438 -39.188 62.375 1 16.62 724 ARG B C 1
ATOM 11324 O O . ARG B 1 724 ? -42.969 -38.375 61.594 1 16.62 724 ARG B O 1
ATOM 11331 N N . ASP B 1 725 ? -43.156 -39.688 63.469 1 14.15 725 ASP B N 1
ATOM 11332 C CA . ASP B 1 725 ? -42.25 -40.438 64.312 1 14.15 725 ASP B CA 1
ATOM 11333 C C . ASP B 1 725 ? -41.375 -41.406 63.469 1 14.15 725 ASP B C 1
ATOM 11335 O O . ASP B 1 725 ? -41.906 -42.156 62.656 1 14.15 725 ASP B O 1
ATOM 11339 N N . VAL B 1 726 ? -40.281 -41 63.094 1 17.2 726 VAL B N 1
ATOM 11340 C CA . VAL B 1 726 ? -39.188 -42 63.125 1 17.2 726 VAL B CA 1
ATOM 11341 C C . VAL B 1 726 ? -39.438 -42.969 64.25 1 17.2 726 VAL B C 1
ATOM 11343 O O . VAL B 1 726 ? -39.719 -42.562 65.375 1 17.2 726 VAL B O 1
ATOM 11346 N N . MET B 1 727 ? -40.219 -44.344 64 1 16.45 727 MET B N 1
ATOM 11347 C CA . MET B 1 727 ? -39.875 -45.469 64.875 1 16.45 727 MET B CA 1
ATOM 11348 C C . MET B 1 727 ? -38.406 -45.469 65.25 1 16.45 727 MET B C 1
ATOM 11350 O O . MET B 1 727 ? -37.594 -45 64.438 1 16.45 727 MET B O 1
ATOM 11354 N N . TYR B 1 728 ? -38.344 -45.844 66.625 1 15.25 728 TYR B N 1
ATOM 11355 C CA . TYR B 1 728 ? -38 -46.844 67.625 1 15.25 728 TYR B CA 1
ATOM 11356 C C . TYR B 1 728 ? -38.156 -48.25 67.062 1 15.25 728 TYR B C 1
ATOM 11358 O O . TYR B 1 728 ? -39.25 -48.844 67.062 1 15.25 728 TYR B O 1
ATOM 11366 N N . VAL B 1 729 ? -38.156 -48.938 66 1 19.31 729 VAL B N 1
ATOM 11367 C CA . VAL B 1 729 ? -37.25 -50.062 66.25 1 19.31 729 VAL B CA 1
ATOM 11368 C C . VAL B 1 729 ? -35.844 -49.531 66.438 1 19.31 729 VAL B C 1
ATOM 11370 O O . VAL B 1 729 ? -35.375 -48.688 65.75 1 19.31 729 VAL B O 1
ATOM 11373 N N . ASP B 1 730 ? -34.906 -50.188 67.688 1 18.17 730 ASP B N 1
ATOM 11374 C CA . ASP B 1 730 ? -34.812 -49.906 69.125 1 18.17 730 ASP B CA 1
ATOM 11375 C C . ASP B 1 730 ? -34.25 -48.5 69.375 1 18.17 730 ASP B C 1
ATOM 11377 O O . ASP B 1 730 ? -34.594 -47.844 70.312 1 18.17 730 ASP B O 1
#

Radius of gyration: 40.95 Å; Cα contacts (8 Å, |Δi|>4): 2529; chains: 2; bounding box: 156×104×112 Å

pLDDT: mean 75.89, std 24.78, range [13.41, 98.56]

Sequence (1460 aa):
MTINTISFNTISYLDPPVNYPLIRLSELPDPPDDWVFLGVTYYGVYKSRKLRRRQVEESVEFHSWGFDMEIDSITITKGASALWKLFYNQAEQHRPTSYEELLDYTRDAGPRLLSPTIAHPNLLPISRYYPHPPNPEAQPSASFVRPREAVDSLPNSFIEQMLYPASGGIMELPEEQTPSDADATTDTTDTPPCASARTVIEAVERAIMRFANPAVERHPSAAPRDVPPTTITAEDASDMSRAIIASFPAVARLKLSVDPLNPTRLFFDAHCGQEYPYRGRGPVWNNNSSAIDCVIVAGRLLDAGSTVIDRARDGWDQHLTPVQRAFIEATDINWDTCSTELSCALRDRFWEIVATHTQDVHVGRTGPLWSIWNATTATFAQFSYVFDEETIFCPCMKRDPTHIVRGSNSCVFCPSRADHTAPIPLQDVLSRVFAARYTADCHRCGASDAIDQRRIFRQMPARLVVSLDGAEPIHNHTVDMTFAYVDADGENRTATYRWLGGIYCLEDHFRLYWTEARPGEADPGTMAVYDSTMCNGAIVGCVAQAHPNDKVPDVWWRGRPVPLLFYERVENPSAAVLNLAVQAASNMVDADRNGRNLLQEHVSWSTRTNTHIVTTTTTPAGASSPFEASSSGPWNRVLPNGGDRFHAAAEGYVPDSAVVTPIMSVRTTPSVPTPVPVGYAVNPFAFTNGTAMGVDMFSAFPMPNPGFIGPVYNGGDVPGKRGRDVMYVDMTINTISFNTISYLDPPVNYPLIRLSELPDPPDDWVFLGVTYYGVYKSRKLRRRQVEESVEFHSWGFDMEIDSITITKGASALWKLFYNQAEQHRPTSYEELLDYTRDAGPRLLSPTIAHPNLLPISRYYPHPPNPEAQPSASFVRPREAVDSLPNSFIEQMLYPASGGIMELPEEQTPSDADATTDTTDTPPCASARTVIEAVERAIMRFANPAVERHPSAAPRDVPPTTITAEDASDMSRAIIASFPAVARLKLSVDPLNPTRLFFDAHCGQEYPYRGRGPVWNNNSSAIDCVIVAGRLLDAGSTVIDRARDGWDQHLTPVQRAFIEATDINWDTCSTELSCALRDRFWEIVATHTQDVHVGRTGPLWSIWNATTATFAQFSYVFDEETIFCPCMKRDPTHIVRGSNSCVFCPSRADHTAPIPLQDVLSRVFAARYTADCHRCGASDAIDQRRIFRQMPARLVVSLDGAEPIHNHTVDMTFAYVDADGENRTATYRWLGGIYCLEDHFRLYWTEARPGEADPGTMAVYDSTMCNGAIVGCVAQAHPNDKVPDVWWRGRPVPLLFYERVENPSAAVLNLAVQAASNMVDADRNGRNLLQEHVSWSTRTNTHIVTTTTTPAGASSPFEASSSGPWNRVLPNGGDRFHAAAEGYVPDSAVVTPIMSVRTTPSVPTPVPVGYAVNPFAFTNGTAMGVDMFSAFPMPNPGFIGPVYNGGDVPGKRGRDVMYVD

Organism: Aspergillus terreus (NCBI:txid33178)

Nearest PDB structures (foldseek):
  4zux-assembly2_j  TM=5.832E-01  e=1.277E-08  Saccharomyces cerevisiae S288C
  4zux-assembly1_U  TM=5.776E-01  e=4.714E-08  Saccharomyces cerevisiae S288C
  3mhs-assembly1_A  TM=5.384E-01  e=5.550E-08  Saccharomyces cerevisiae
  6aqr-assembly1_A  TM=5.451E-01  e=1.561E-07  Saccharomyces cerevisiae S288C
  4zux-assembly1_Z  TM=5.352E-01  e=1.837E-07  Saccharomyces cerevisiae S288C

Secondary structure (DSSP, 8-state):
-------SSS---------SPPEEGGGSPPPPTT--BTTB-HHHHHHHT-S-HHHHHHHHHHHTTTEE---SS--HHHHHHHHHHHHHHB-GGGS-SSHHHHT-TTS--SGGGB-TT---TT-----SS--SPPPTTSPPPTT----TTS-TTS-HHHHHHHHS-SSSSS----------SS-TT-----------HHHHHHHHHHHHHTTT-GGGSBPTTSPPSSS----EEE-SGGGGG-EEEEEEE-EEEEEEEE-SS-TT-EEE-TTTPEEEEEEEE-PPP-SS-HHHHHHHHHHHHHTTT-BTTTT-STTGGGG--HHHHHHHHHHTS-GGG--HHHHHHHHHHHHHHHHHH-TT--TTS---HHHHHHHHHTT-GGG-EEEEEEEE--GGG------EEEEEESSEE----TT--S-EEHHHHHHHHT-SEEEE--TTT--TT-EEEEEEEEE--SEEEEEE-SSS-EE-TTSPEEEEEEBTTS-EEEEEEEEEEEEEEETTEEEEEEE-PPTTBPP-SEEEEE-TTSGGGEEEEEEEPS-SSS-S-GGGTTTS-EEEEEEEE--PPPHHHHHHHHHHHHHHHHHHHTT--HHHHSPPBPP---S---------TT-SSHHHHHHHTTS---S-GGG-SEEEESS----TT-------------------------------------------------------------------------/-------SSS---------SPPEEGGGSPPPPTT--BTTB-HHHHHHHT-S-HHHHHHHHHHHTTTEE---SS--HHHHHHHHHHHHHHB-GGGS-SSHHHHT-TTS--SGGGB-TT---TT-----SS--SPPPTTSPPPTT----TTS-TTS-HHHHHHHHS-SSSSS----------SS-TT-----------HHHHHHHHHHHHHTTT-GGGSBPTTSPPSSS----EEE-SGGGGG-EEEEEEE-EEEEEEEE-SS-TT-EEE-TTTPEEEEEEEE-PPP-SS-HHHHHHHHHHHHHTTT-BTTTT-STTGGGG--HHHHHHHHHHTS-GGG--HHHHHHHHHHHHHHHHHH-TT--TTS---HHHHHHHHHTT-GGG-EEEEEEEE--GGG------EEEEEESSEE----TT--S-EEHHHHHHHHT-SEEEE--TTT--TT-EEEEEEEEE--SEEEEEE-SSS-EE-TTSPEEEEEEBTTS-EEEEEEEEEEEEEEETTEEEEEEE-PPTTBPP-SEEEEE-TTSGGGEEEEEEEPS-SSS-S-GGGTTTS-EEEEEEEE--PPPHHHHHHHHHHHHHHHHHHHTT--HHHHSPPBPP-------------TT-SSHHHHHHHTTS---S-GGG-SEEEESS----TT-------------------------------------------------------------------------